Protein AF-0000000079003056 (afdb_homodimer)

pLDDT: mean 95.26, std 5.34, range [50.66, 98.88]

Structure (mmCIF, N/CA/C/O backbone):
data_AF-0000000079003056-model_v1
#
loop_
_entity.id
_entity.type
_entity.pdbx_description
1 polymer 'Alpha amylase, catalytic region'
#
loop_
_atom_site.group_PDB
_atom_site.id
_atom_site.type_symbol
_atom_site.label_atom_id
_atom_site.label_alt_id
_atom_site.label_comp_id
_atom_site.label_asym_id
_atom_site.label_entity_id
_atom_site.label_seq_id
_atom_site.pdbx_PDB_ins_code
_atom_site.Cartn_x
_atom_site.Cartn_y
_atom_site.Cartn_z
_atom_site.occupancy
_atom_site.B_iso_or_equiv
_atom_site.auth_seq_id
_atom_site.auth_comp_id
_atom_site.auth_asym_id
_atom_site.auth_atom_id
_atom_site.pdbx_PDB_model_num
ATOM 1 N N . MET A 1 1 ? -6.664 3.545 30.016 1 93.25 1 MET A N 1
ATOM 2 C CA . MET A 1 1 ? -5.426 2.777 30.094 1 93.25 1 MET A CA 1
ATOM 3 C C . MET A 1 1 ? -4.836 2.568 28.703 1 93.25 1 MET A C 1
ATOM 5 O O . MET A 1 1 ? -5.559 2.582 27.703 1 93.25 1 MET A O 1
ATOM 9 N N . TYR A 1 2 ? -3.48 2.5 28.641 1 97.62 2 TYR A N 1
ATOM 10 C CA . TYR A 1 2 ? -2.85 2.061 27.391 1 97.62 2 TYR A CA 1
ATOM 11 C C . TYR A 1 2 ? -2.16 0.713 27.578 1 97.62 2 TYR A C 1
ATOM 13 O O . TYR A 1 2 ? -1.726 0.379 28.688 1 97.62 2 TYR A O 1
ATOM 21 N N . LYS A 1 3 ? -2.141 -0.091 26.562 1 97.75 3 LYS A N 1
ATOM 22 C CA . LYS A 1 3 ? -1.438 -1.37 26.531 1 97.75 3 LYS A CA 1
ATOM 23 C C . LYS A 1 3 ? -0.667 -1.545 25.234 1 97.75 3 LYS A C 1
ATOM 25 O O . LYS A 1 3 ? -1.22 -1.35 24.141 1 97.75 3 LYS A O 1
ATOM 30 N N . ILE A 1 4 ? 0.584 -1.832 25.328 1 97.69 4 ILE A N 1
ATOM 31 C CA . ILE A 1 4 ? 1.365 -2.195 24.141 1 97.69 4 ILE A CA 1
ATOM 32 C C . ILE A 1 4 ? 1.098 -3.654 23.781 1 97.69 4 ILE A C 1
ATOM 34 O O . ILE A 1 4 ? 1.465 -4.566 24.531 1 97.69 4 ILE A O 1
ATOM 38 N N . ILE A 1 5 ? 0.572 -3.938 22.609 1 96.19 5 ILE A N 1
ATOM 39 C CA . ILE A 1 5 ? 0.078 -5.285 22.359 1 96.19 5 ILE A CA 1
ATOM 40 C C . ILE A 1 5 ? 0.979 -5.977 21.328 1 96.19 5 ILE A C 1
ATOM 42 O O . ILE A 1 5 ? 0.801 -7.16 21.047 1 96.19 5 ILE A O 1
ATOM 46 N N . GLY A 1 6 ? 1.86 -5.312 20.859 1 95.25 6 GLY A N 1
ATOM 47 C CA . GLY A 1 6 ? 2.787 -5.898 19.906 1 95.25 6 GLY A CA 1
ATOM 48 C C . GLY A 1 6 ? 3.529 -4.863 19.078 1 95.25 6 GLY A C 1
ATOM 49 O O . GLY A 1 6 ? 3.627 -3.699 19.469 1 95.25 6 GLY A O 1
ATOM 50 N N . ARG A 1 7 ? 4.156 -5.332 18.047 1 96.19 7 ARG A N 1
ATOM 51 C CA . ARG A 1 7 ? 4.949 -4.5 17.141 1 96.19 7 ARG A CA 1
ATOM 52 C C . ARG A 1 7 ? 4.645 -4.828 15.688 1 96.19 7 ARG A C 1
ATOM 54 O O . ARG A 1 7 ? 4.391 -5.984 15.344 1 96.19 7 ARG A O 1
ATOM 61 N N . GLU A 1 8 ? 4.594 -3.842 14.852 1 97.06 8 GLU A N 1
ATOM 62 C CA . GLU A 1 8 ? 4.395 -4.07 13.422 1 97.06 8 GLU A CA 1
ATOM 63 C C . GLU A 1 8 ? 5.527 -4.91 12.836 1 97.06 8 GLU A C 1
ATOM 65 O O . GLU A 1 8 ? 6.688 -4.75 13.219 1 97.06 8 GLU A O 1
ATOM 70 N N . ILE A 1 9 ? 5.188 -5.852 11.922 1 97.38 9 ILE A N 1
ATOM 71 C CA . ILE A 1 9 ? 6.156 -6.621 11.148 1 97.38 9 ILE A CA 1
ATOM 72 C C . ILE A 1 9 ? 5.914 -6.402 9.656 1 97.38 9 ILE A C 1
ATOM 74 O O . ILE A 1 9 ? 4.809 -6.637 9.156 1 97.38 9 ILE A O 1
ATOM 78 N N . TYR A 1 10 ? 6.867 -5.934 8.961 1 96.19 10 TYR A N 1
ATOM 79 C CA . TYR A 1 10 ? 6.824 -5.754 7.516 1 96.19 10 TYR A CA 1
ATOM 80 C C . TYR A 1 10 ? 7.578 -6.871 6.805 1 96.19 10 TYR A C 1
ATOM 82 O O . TYR A 1 10 ? 8.531 -7.43 7.352 1 96.19 10 TYR A O 1
ATOM 90 N N . GLY A 1 11 ? 7.133 -7.156 5.637 1 95.38 11 GLY A N 1
ATOM 91 C CA . GLY A 1 11 ? 7.766 -8.273 4.953 1 95.38 11 GLY A CA 1
ATOM 92 C C . GLY A 1 11 ? 7.75 -9.555 5.762 1 95.38 11 GLY A C 1
ATOM 93 O O . GLY A 1 11 ? 6.699 -9.977 6.258 1 95.38 11 GLY A O 1
ATOM 94 N N . LYS A 1 12 ? 8.898 -10.148 5.898 1 97.31 12 LYS A N 1
ATOM 95 C CA . LYS A 1 12 ? 8.992 -11.414 6.617 1 97.31 12 LYS A CA 1
ATOM 96 C C . LYS A 1 12 ? 9.859 -11.281 7.863 1 97.31 12 LYS A C 1
ATOM 98 O O . LYS A 1 12 ? 10.477 -12.258 8.305 1 97.31 12 LYS A O 1
ATOM 103 N N . GLY A 1 13 ? 9.992 -9.992 8.336 1 97.12 13 GLY A N 1
ATOM 104 C CA . GLY A 1 13 ? 10.703 -9.93 9.602 1 97.12 13 GLY A CA 1
ATOM 105 C C . GLY A 1 13 ? 11.148 -8.531 9.961 1 97.12 13 GLY A C 1
ATOM 106 O O . GLY A 1 13 ? 11.766 -8.32 11.008 1 97.12 13 GLY A O 1
ATOM 107 N N . ARG A 1 14 ? 10.922 -7.496 9.172 1 97.5 14 ARG A N 1
ATOM 108 C CA . ARG A 1 14 ? 11.289 -6.121 9.492 1 97.5 14 ARG A CA 1
ATOM 109 C C . ARG A 1 14 ? 10.383 -5.547 10.57 1 97.5 14 ARG A C 1
ATOM 111 O O . ARG A 1 14 ? 9.156 -5.711 10.516 1 97.5 14 ARG A O 1
ATOM 118 N N . LYS A 1 15 ? 10.938 -4.879 11.461 1 96.75 15 LYS A N 1
ATOM 119 C CA . LYS A 1 15 ? 10.188 -4.316 12.586 1 96.75 15 LYS A CA 1
ATOM 120 C C . LYS A 1 15 ? 9.742 -2.891 12.289 1 96.75 15 LYS A C 1
ATOM 122 O O . LYS A 1 15 ? 10.414 -2.162 11.555 1 96.75 15 LYS A O 1
ATOM 127 N N . GLY A 1 16 ? 8.586 -2.545 12.742 1 96.75 16 GLY A N 1
ATOM 128 C CA . GLY A 1 16 ? 8.07 -1.191 12.625 1 96.75 16 GLY A CA 1
ATOM 129 C C . GLY A 1 16 ? 7.676 -0.589 13.961 1 96.75 16 GLY A C 1
ATOM 130 O O . GLY A 1 16 ? 8.391 -0.742 14.953 1 96.75 16 GLY A O 1
ATOM 131 N N . ARG A 1 17 ? 6.656 0.147 14.055 1 97.62 17 ARG A N 1
ATOM 132 C CA . ARG A 1 17 ? 6.145 0.816 15.25 1 97.62 17 ARG A CA 1
ATOM 133 C C . ARG A 1 17 ? 5.508 -0.184 16.203 1 97.62 17 ARG A C 1
ATOM 135 O O . ARG A 1 17 ? 5.234 -1.326 15.828 1 97.62 17 ARG A O 1
ATOM 142 N N . TYR A 1 18 ? 5.316 0.279 17.375 1 98.19 18 TYR A N 1
ATOM 143 C CA . TYR A 1 18 ? 4.59 -0.498 18.375 1 98.19 18 TYR A CA 1
ATOM 144 C C . TYR A 1 18 ? 3.094 -0.218 18.297 1 98.19 18 TYR A C 1
ATOM 146 O O . TYR A 1 18 ? 2.68 0.903 17.984 1 98.19 18 TYR A O 1
ATOM 154 N N . ILE A 1 19 ? 2.303 -1.241 18.5 1 98.12 19 ILE A N 1
ATOM 155 C CA . ILE A 1 19 ? 0.849 -1.128 18.5 1 98.12 19 ILE A CA 1
ATOM 156 C C . ILE A 1 19 ? 0.351 -0.892 19.922 1 98.12 19 ILE A C 1
ATOM 158 O O . ILE A 1 19 ? 0.552 -1.73 20.812 1 98.12 19 ILE A O 1
ATOM 162 N N . VAL A 1 20 ? -0.283 0.225 20.125 1 98.56 20 VAL A N 1
ATOM 163 C CA . VAL A 1 20 ? -0.748 0.617 21.453 1 98.56 20 VAL A CA 1
ATOM 164 C C . VAL A 1 20 ? -2.273 0.662 21.469 1 98.56 20 VAL A C 1
ATOM 166 O O . VAL A 1 20 ? -2.893 1.326 20.641 1 98.56 20 VAL A O 1
ATOM 169 N N . LYS A 1 21 ? -2.871 -0.094 22.344 1 98.06 21 LYS A N 1
ATOM 170 C CA . LYS A 1 21 ? -4.312 -0.088 22.578 1 98.06 21 LYS A CA 1
ATOM 171 C C . LYS A 1 21 ? -4.684 0.89 23.688 1 98.06 21 LYS A C 1
ATOM 173 O O . LYS A 1 21 ? -4.16 0.802 24.812 1 98.06 21 LYS A O 1
ATOM 178 N N . PHE A 1 22 ? -5.5 1.83 23.375 1 98.56 22 PHE A N 1
ATOM 179 C CA . PHE A 1 22 ? -6.031 2.758 24.359 1 98.56 22 PHE A CA 1
ATOM 180 C C . PHE A 1 22 ? -7.473 2.406 24.719 1 98.56 22 PHE A C 1
ATOM 182 O O . PHE A 1 22 ? -8.289 2.154 23.828 1 98.56 22 PHE A O 1
ATOM 189 N N . THR A 1 23 ? -7.762 2.367 25.984 1 97.69 23 THR A N 1
ATOM 190 C CA . THR A 1 23 ? -9.117 2.076 26.453 1 97.69 23 THR A CA 1
ATOM 191 C C . THR A 1 23 ? -9.523 3.041 27.562 1 97.69 23 THR A C 1
ATOM 193 O O . THR A 1 23 ? -8.688 3.469 28.359 1 97.69 23 THR A O 1
ATOM 196 N N . ARG A 1 24 ? -10.719 3.359 27.547 1 97.31 24 ARG A N 1
ATOM 197 C CA . ARG A 1 24 ? -11.328 4.195 28.578 1 97.31 24 ARG A CA 1
ATOM 198 C C . ARG A 1 24 ? -12.773 3.775 28.828 1 97.31 24 ARG A C 1
ATOM 200 O O . ARG A 1 24 ? -13.531 3.541 27.891 1 97.31 24 ARG A O 1
ATOM 207 N N . HIS A 1 25 ? -13.117 3.656 30.141 1 97.12 25 HIS A N 1
ATOM 208 C CA . HIS A 1 25 ? -14.523 3.426 30.469 1 97.12 25 HIS A CA 1
ATOM 209 C C . HIS A 1 25 ? -15.414 4.5 29.859 1 97.12 25 HIS A C 1
ATOM 211 O O . HIS A 1 25 ? -15.086 5.688 29.906 1 97.12 25 HIS A O 1
ATOM 217 N N . TRP A 1 26 ? -16.453 4.02 29.266 1 96.75 26 TRP A N 1
ATOM 218 C CA . TRP A 1 26 ? -17.391 4.941 28.625 1 96.75 26 TRP A CA 1
ATOM 219 C C . TRP A 1 26 ? -18.5 5.359 29.578 1 96.75 26 TRP A C 1
ATOM 221 O O . TRP A 1 26 ? -19.5 4.652 29.734 1 96.75 26 TRP A O 1
ATOM 231 N N . PRO A 1 27 ? -18.359 6.574 30.141 1 94.62 27 PRO A N 1
ATOM 232 C CA . PRO A 1 27 ? -19.438 7.008 31.047 1 94.62 27 PRO A CA 1
ATOM 233 C C . PRO A 1 27 ? -20.781 7.156 30.328 1 94.62 27 PRO A C 1
ATOM 235 O O . PRO A 1 27 ? -20.828 7.523 29.156 1 94.62 27 PRO A O 1
ATOM 238 N N . GLN A 1 28 ? -21.891 7.055 31.031 1 91.81 28 GLN A N 1
ATOM 239 C CA . GLN A 1 28 ? -23.234 7.062 30.453 1 91.81 28 GLN A CA 1
ATOM 240 C C . GLN A 1 28 ? -23.547 8.414 29.828 1 91.81 28 GLN A C 1
ATOM 242 O O . GLN A 1 28 ? -24.266 8.492 28.844 1 91.81 28 GLN A O 1
ATOM 247 N N . TYR A 1 29 ? -22.984 9.391 30.406 1 90.56 29 TYR A N 1
ATOM 248 C CA . TYR A 1 29 ? -23.328 10.742 29.953 1 90.56 29 TYR A CA 1
ATOM 249 C C . TYR A 1 29 ? -22.5 11.133 28.734 1 90.56 29 TYR A C 1
ATOM 251 O O . TYR A 1 29 ? -22.812 12.117 28.062 1 90.56 29 TYR A O 1
ATOM 259 N N . ALA A 1 30 ? -21.516 10.406 28.453 1 93.88 30 ALA A N 1
ATOM 260 C CA . ALA A 1 30 ? -20.562 10.805 27.422 1 93.88 30 ALA A CA 1
ATOM 261 C C . ALA A 1 30 ? -21.109 10.508 26.031 1 93.88 30 ALA A C 1
ATOM 263 O O . ALA A 1 30 ? -21.641 9.422 25.781 1 93.88 30 ALA A O 1
ATOM 264 N N . LYS A 1 31 ? -21.016 11.438 25.156 1 94.06 31 LYS A N 1
ATOM 265 C CA . LYS A 1 31 ? -21.328 11.227 23.75 1 94.06 31 LYS A CA 1
ATOM 266 C C . LYS A 1 31 ? -20.062 10.867 22.969 1 94.06 31 LYS A C 1
ATOM 268 O O . LYS A 1 31 ? -20.109 10.008 22.078 1 94.06 31 LYS A O 1
ATOM 273 N N . ASN A 1 32 ? -19.016 11.562 23.219 1 96.12 32 ASN A N 1
ATOM 274 C CA . ASN A 1 32 ? -17.734 11.336 22.562 1 96.12 32 ASN A CA 1
ATOM 275 C C . ASN A 1 32 ? -16.578 11.312 23.562 1 96.12 32 ASN A C 1
ATOM 277 O O . ASN A 1 32 ? -16.625 12.023 24.578 1 96.12 32 ASN A O 1
ATOM 281 N N . ILE A 1 33 ? -15.609 10.5 23.328 1 97.31 33 ILE A N 1
ATOM 282 C CA . ILE A 1 33 ? -14.344 10.508 24.047 1 97.31 33 ILE A CA 1
ATOM 283 C C . ILE A 1 33 ? -13.188 10.664 23.062 1 97.31 33 ILE A C 1
ATOM 285 O O . ILE A 1 33 ? -13.016 9.836 22.172 1 97.31 33 ILE A O 1
ATOM 289 N N . TYR A 1 34 ? -12.43 11.688 23.234 1 97.88 34 TYR A N 1
ATOM 290 C CA . TYR A 1 34 ? -11.305 11.969 22.359 1 97.88 34 TYR A CA 1
ATOM 291 C C . TYR A 1 34 ? -9.977 11.609 23.016 1 97.88 34 TYR A C 1
ATOM 293 O O . TYR A 1 34 ? -9.797 11.836 24.219 1 97.88 34 TYR A O 1
ATOM 301 N N . LEU A 1 35 ? -9.117 10.953 22.281 1 98.25 35 LEU A N 1
ATOM 302 C CA . LEU A 1 35 ? -7.742 10.742 22.703 1 98.25 35 LEU A CA 1
ATOM 303 C C . LEU A 1 35 ? -6.867 11.93 22.344 1 98.25 35 LEU A C 1
ATOM 305 O O . LEU A 1 35 ? -6.703 12.242 21.156 1 98.25 35 LEU A O 1
ATOM 309 N N . ILE A 1 36 ? -6.328 12.609 23.281 1 97.38 36 ILE A N 1
ATOM 310 C CA . ILE A 1 36 ? -5.434 13.734 23.047 1 97.38 36 ILE A CA 1
ATOM 311 C C . ILE A 1 36 ? -4.016 13.367 23.484 1 97.38 36 ILE A C 1
ATOM 313 O O . ILE A 1 36 ? -3.818 12.438 24.266 1 97.38 36 ILE A O 1
ATOM 317 N N . GLY A 1 37 ? -3.023 14.062 22.922 1 96.88 37 GLY A N 1
ATOM 318 C CA . GLY A 1 37 ? -1.644 13.812 23.297 1 96.88 37 GLY A CA 1
ATOM 319 C C . GLY A 1 37 ? -0.64 14.336 22.281 1 96.88 37 GLY A C 1
ATOM 320 O O . GLY A 1 37 ? -1.018 14.969 21.297 1 96.88 37 GLY A O 1
ATOM 321 N N . GLU A 1 38 ? 0.606 14.07 22.562 1 96.31 38 GLU A N 1
ATOM 322 C CA . GLU A 1 38 ? 1.708 14.555 21.75 1 96.31 38 GLU A CA 1
ATOM 323 C C . GLU A 1 38 ? 1.735 13.844 20.391 1 96.31 38 GLU A C 1
ATOM 325 O O . GLU A 1 38 ? 2.367 14.32 19.453 1 96.31 38 GLU A O 1
ATOM 330 N N . PHE A 1 39 ? 1.038 12.664 20.281 1 96.69 39 PHE A N 1
ATOM 331 C CA . PHE A 1 39 ? 1.044 11.867 19.062 1 96.69 39 PHE A CA 1
ATOM 332 C C . PHE A 1 39 ? -0.272 12.023 18.312 1 96.69 39 PHE A C 1
ATOM 334 O O . PHE A 1 39 ? -0.511 11.328 17.312 1 96.69 39 PHE A O 1
ATOM 341 N N . THR A 1 40 ? -1.167 12.812 18.766 1 96.44 40 THR A N 1
ATOM 342 C CA . THR A 1 40 ? -2.389 13.25 18.094 1 96.44 40 THR A CA 1
ATOM 343 C C . THR A 1 40 ? -2.473 14.773 18.062 1 96.44 40 THR A C 1
ATOM 345 O O . THR A 1 40 ? -1.866 15.414 17.203 1 96.44 40 THR A O 1
ATOM 348 N N . SER A 1 41 ? -3.031 15.383 18.984 1 95.25 41 SER A N 1
ATOM 349 C CA . SER A 1 41 ? -3.123 16.812 19.281 1 95.25 41 SER A CA 1
ATOM 350 C C . SER A 1 41 ? -3.498 17.047 20.734 1 95.25 41 SER A C 1
ATOM 352 O O . SER A 1 41 ? -4.25 16.266 21.328 1 95.25 41 SER A O 1
ATOM 354 N N . LEU A 1 42 ? -2.963 18.078 21.312 1 94.62 42 LEU A N 1
ATOM 355 C CA . LEU A 1 42 ? -3.365 18.453 22.656 1 94.62 42 LEU A CA 1
ATOM 356 C C . LEU A 1 42 ? -4.789 19 22.672 1 94.62 42 LEU A C 1
ATOM 358 O O . LEU A 1 42 ? -5.383 19.156 23.75 1 94.62 42 LEU A O 1
ATOM 362 N N . TYR A 1 43 ? -5.301 19.219 21.469 1 92.62 43 TYR A N 1
ATOM 363 C CA . TYR A 1 43 ? -6.695 19.594 21.266 1 92.62 43 TYR A CA 1
ATOM 364 C C . TYR A 1 43 ? -7.535 18.406 20.828 1 92.62 43 TYR A C 1
ATOM 366 O O . TYR A 1 43 ? -7.059 17.547 20.078 1 92.62 43 TYR A O 1
ATOM 374 N N . PRO A 1 44 ? -8.773 18.359 21.297 1 95.25 44 PRO A N 1
ATOM 375 C CA . PRO A 1 44 ? -9.602 17.188 20.953 1 95.25 44 PRO A CA 1
ATOM 376 C C . PRO A 1 44 ? -10.07 17.203 19.5 1 95.25 44 PRO A C 1
ATOM 378 O O . PRO A 1 44 ? -10.258 18.266 18.922 1 95.25 44 PRO A O 1
ATOM 381 N N . GLY A 1 45 ? -10.234 15.984 18.969 1 96 45 GLY A N 1
ATOM 382 C CA . GLY A 1 45 ? -10.906 15.914 17.672 1 96 45 GLY A CA 1
ATOM 383 C C . GLY A 1 45 ? -10.258 14.945 16.719 1 96 45 GLY A C 1
ATOM 384 O O . GLY A 1 45 ? -10.938 14.133 16.078 1 96 45 GLY A O 1
ATOM 385 N N . PHE A 1 46 ? -8.945 14.883 16.656 1 97.38 46 PHE A N 1
ATOM 386 C CA . PHE A 1 46 ? -8.242 14.172 15.594 1 97.38 46 PHE A CA 1
ATOM 387 C C . PHE A 1 46 ? -8.406 12.664 15.742 1 97.38 46 PHE A C 1
ATOM 389 O O . PHE A 1 46 ? -8.562 11.945 14.75 1 97.38 46 PHE A O 1
ATOM 396 N N . VAL A 1 47 ? -8.32 12.188 16.984 1 97.69 47 VAL A N 1
ATOM 397 C CA . VAL A 1 47 ? -8.547 10.773 17.266 1 97.69 47 VAL A CA 1
ATOM 398 C C . VAL A 1 47 ? -9.648 10.625 18.312 1 97.69 47 VAL A C 1
ATOM 400 O O . VAL A 1 47 ? -9.656 11.32 19.328 1 97.69 47 VAL A O 1
ATOM 403 N N . LYS A 1 48 ? -10.531 9.805 18 1 96.75 48 LYS A N 1
ATOM 404 C CA . LYS A 1 48 ? -11.672 9.516 18.859 1 96.75 48 LYS A CA 1
ATOM 405 C C . LYS A 1 48 ? -11.734 8.031 19.219 1 96.75 48 LYS A C 1
ATOM 407 O O . LYS A 1 48 ? -11.445 7.176 18.391 1 96.75 48 LYS A O 1
ATOM 412 N N . LEU A 1 49 ? -12.102 7.73 20.484 1 97.88 49 LEU A N 1
ATOM 413 C CA . LEU A 1 49 ? -12.383 6.344 20.844 1 97.88 49 LEU A CA 1
ATOM 414 C C . LEU A 1 49 ? -13.727 5.902 20.281 1 97.88 49 LEU A C 1
ATOM 416 O O . LEU A 1 49 ? -14.617 6.727 20.047 1 97.88 49 LEU A O 1
ATOM 420 N N . ARG A 1 50 ? -13.82 4.699 20.016 1 98.12 50 ARG A N 1
ATOM 421 C CA . ARG A 1 50 ? -15.094 4.125 19.578 1 98.12 50 ARG A CA 1
ATOM 422 C C . ARG A 1 50 ? -15.656 3.18 20.641 1 98.12 50 ARG A C 1
ATOM 424 O O . ARG A 1 50 ? -14.906 2.404 21.234 1 98.12 50 ARG A O 1
ATOM 431 N N . LYS A 1 51 ? -16.906 3.244 20.797 1 96.62 51 LYS A N 1
ATOM 432 C CA . LYS A 1 51 ? -17.562 2.555 21.906 1 96.62 51 LYS A CA 1
ATOM 433 C C . LYS A 1 51 ? -17.906 1.116 21.531 1 96.62 51 LYS A C 1
ATOM 435 O O . LYS A 1 51 ? -18.516 0.869 20.484 1 96.62 51 LYS A O 1
ATOM 440 N N . ILE A 1 52 ? -17.531 0.246 22.297 1 94.19 52 ILE A N 1
ATOM 441 C CA . ILE A 1 52 ? -17.953 -1.149 22.25 1 94.19 52 ILE A CA 1
ATOM 442 C C . ILE A 1 52 ? -18.25 -1.647 23.672 1 94.19 52 ILE A C 1
ATOM 444 O O . ILE A 1 52 ? -17.359 -1.633 24.531 1 94.19 52 ILE A O 1
ATOM 448 N N . GLU A 1 53 ? -19.516 -1.954 23.875 1 89.38 53 GLU A N 1
ATOM 449 C CA . GLU A 1 53 ? -20 -2.268 25.203 1 89.38 53 GLU A CA 1
ATOM 450 C C . GLU A 1 53 ? -19.812 -1.083 26.156 1 89.38 53 GLU A C 1
ATOM 452 O O . GLU A 1 53 ? -20.266 0.027 25.859 1 89.38 53 GLU A O 1
ATOM 457 N N . GLU A 1 54 ? -18.969 -1.216 27.125 1 93.38 54 GLU A N 1
ATOM 458 C CA . GLU A 1 54 ? -18.828 -0.129 28.094 1 93.38 54 GLU A CA 1
ATOM 459 C C . GLU A 1 54 ? -17.422 0.477 28.031 1 93.38 54 GLU A C 1
ATOM 461 O O . GLU A 1 54 ? -16.953 1.068 29 1 93.38 54 GLU A O 1
ATOM 466 N N . GLN A 1 55 ? -16.859 0.29 26.922 1 95.75 55 GLN A N 1
ATOM 467 C CA . GLN A 1 55 ? -15.508 0.794 26.781 1 95.75 55 GLN A CA 1
ATOM 468 C C . GLN A 1 55 ? -15.344 1.576 25.484 1 95.75 55 GLN A C 1
ATOM 470 O O . GLN A 1 55 ? -16.016 1.3 24.5 1 95.75 55 GLN A O 1
ATOM 475 N N . GLY A 1 56 ? -14.578 2.631 25.578 1 97.62 56 GLY A N 1
ATOM 476 C CA . GLY A 1 56 ? -14.016 3.236 24.375 1 97.62 56 GLY A CA 1
ATOM 477 C C . GLY A 1 56 ? -12.656 2.668 24 1 97.62 56 GLY A C 1
ATOM 478 O O . GLY A 1 56 ? -11.82 2.424 24.875 1 97.62 56 GLY A O 1
ATOM 479 N N . ILE A 1 57 ? -12.453 2.418 22.734 1 97.69 57 ILE A N 1
ATOM 480 C CA . ILE A 1 57 ? -11.227 1.735 22.328 1 97.69 57 ILE A CA 1
ATOM 481 C C . ILE A 1 57 ? -10.68 2.357 21.047 1 97.69 57 ILE A C 1
ATOM 483 O O . ILE A 1 57 ? -11.445 2.777 20.172 1 97.69 57 ILE A O 1
ATOM 487 N N . VAL A 1 58 ? -9.359 2.449 20.922 1 98.12 58 VAL A N 1
ATOM 488 C CA . VAL A 1 58 ? -8.688 2.795 19.672 1 98.12 58 VAL A CA 1
ATOM 489 C C . VAL A 1 58 ? -7.266 2.229 19.672 1 98.12 58 VAL A C 1
ATOM 491 O O . VAL A 1 58 ? -6.68 2.021 20.75 1 98.12 58 VAL A O 1
ATOM 494 N N . TYR A 1 59 ? -6.746 1.865 18.578 1 98.12 59 TYR A N 1
ATOM 495 C CA . TYR A 1 59 ? -5.375 1.402 18.422 1 98.12 59 TYR A CA 1
ATOM 496 C C . TYR A 1 59 ? -4.547 2.42 17.641 1 98.12 59 TYR A C 1
ATOM 498 O O . TYR A 1 59 ? -5.004 2.967 16.641 1 98.12 59 TYR A O 1
ATOM 506 N N . LEU A 1 60 ? -3.369 2.684 18.125 1 98.25 60 LEU A N 1
ATOM 507 C CA . LEU A 1 60 ? -2.438 3.545 17.406 1 98.25 60 LEU A CA 1
ATOM 508 C C . LEU A 1 60 ? -1.077 2.871 17.25 1 98.25 60 LEU A C 1
ATOM 510 O O . LEU A 1 60 ? -0.7 2.037 18.078 1 98.25 60 LEU A O 1
ATOM 514 N N . LYS A 1 61 ? -0.375 3.133 16.234 1 97.44 61 LYS A N 1
ATOM 515 C CA . LYS A 1 61 ? 1.006 2.725 15.992 1 97.44 61 LYS A CA 1
ATOM 516 C C . LYS A 1 61 ? 1.98 3.844 16.359 1 97.44 61 LYS A C 1
ATOM 518 O O . LYS A 1 61 ? 1.965 4.91 15.734 1 97.44 61 LYS A O 1
ATOM 523 N N . LEU A 1 62 ? 2.834 3.6 17.312 1 97.94 62 LEU A N 1
ATOM 524 C CA . LEU A 1 62 ? 3.678 4.668 17.844 1 97.94 62 LEU A CA 1
ATOM 525 C C . LEU A 1 62 ? 5.137 4.23 17.875 1 97.94 62 LEU A C 1
ATOM 527 O O . LEU A 1 62 ? 5.434 3.049 18.078 1 97.94 62 LEU A O 1
ATOM 531 N N . TRP A 1 63 ? 6.039 5.145 17.703 1 95.81 63 TRP A N 1
ATOM 532 C CA . TRP A 1 63 ? 7.473 4.93 17.875 1 95.81 63 TRP A CA 1
ATOM 533 C C . TRP A 1 63 ? 7.848 4.867 19.359 1 95.81 63 TRP A C 1
ATOM 535 O O . TRP A 1 63 ? 7.105 5.363 20.203 1 95.81 63 TRP A O 1
ATOM 545 N N . PRO A 1 64 ? 9.008 4.277 19.656 1 96 64 PRO A N 1
ATOM 546 C CA . PRO A 1 64 ? 9.469 4.332 21.047 1 96 64 PRO A CA 1
ATOM 547 C C . PRO A 1 64 ? 9.648 5.762 21.562 1 96 64 PRO A C 1
ATOM 549 O O . PRO A 1 64 ? 10.055 6.645 20.797 1 96 64 PRO A O 1
ATOM 552 N N . GLY A 1 65 ? 9.328 5.98 22.75 1 95.69 65 GLY A N 1
ATOM 553 C CA . GLY A 1 65 ? 9.445 7.293 23.359 1 95.69 65 GLY A CA 1
ATOM 554 C C . GLY A 1 65 ? 8.547 7.469 24.578 1 95.69 65 GLY A C 1
ATOM 555 O O . GLY A 1 65 ? 7.891 6.523 25 1 95.69 65 GLY A O 1
ATOM 556 N N . GLU A 1 66 ? 8.656 8.586 25.172 1 96.94 66 GLU A N 1
ATOM 557 C CA . GLU A 1 66 ? 7.781 9.023 26.266 1 96.94 66 GLU A CA 1
ATOM 558 C C . GLU A 1 66 ? 6.805 10.094 25.781 1 96.94 66 GLU A C 1
ATOM 560 O O . GLU A 1 66 ? 7.215 11.117 25.234 1 96.94 66 GLU A O 1
ATOM 565 N N . TYR A 1 67 ? 5.551 9.891 26.016 1 97.5 67 TYR A N 1
ATOM 566 C CA . TYR A 1 67 ? 4.516 10.781 25.516 1 97.5 67 TYR A CA 1
ATOM 567 C C . TYR A 1 67 ? 3.559 11.195 26.625 1 97.5 67 TYR A C 1
ATOM 569 O O . TYR A 1 67 ? 3.332 10.438 27.578 1 97.5 67 TYR A O 1
ATOM 577 N N . GLY A 1 68 ? 3.057 12.359 26.562 1 98 68 GLY A N 1
ATOM 578 C CA . GLY A 1 68 ? 1.85 12.703 27.297 1 98 68 GLY A CA 1
ATOM 579 C C . GLY A 1 68 ? 0.577 12.383 26.531 1 98 68 GLY A C 1
ATOM 580 O O . GLY A 1 68 ? 0.502 12.602 25.328 1 98 68 GLY A O 1
ATOM 581 N N . TYR A 1 69 ? -0.427 11.789 27.234 1 98.19 69 TYR A N 1
ATOM 582 C CA . TYR A 1 69 ? -1.719 11.516 26.625 1 98.19 69 TYR A CA 1
ATOM 583 C C . TYR A 1 69 ? -2.857 11.727 27.609 1 98.19 69 TYR A C 1
ATOM 585 O O . TYR A 1 69 ? -2.619 11.914 28.812 1 98.19 69 TYR A O 1
ATOM 593 N N . GLY A 1 70 ? -4.035 11.844 27.172 1 98.12 70 GLY A N 1
ATOM 594 C CA . GLY A 1 70 ? -5.234 11.953 28 1 98.12 70 GLY A CA 1
ATOM 595 C C . GLY A 1 70 ? -6.512 11.711 27.203 1 98.12 70 GLY A C 1
ATOM 596 O O . GLY A 1 70 ? -6.465 11.383 26.016 1 98.12 70 GLY A O 1
ATOM 597 N N . PHE A 1 71 ? -7.637 11.727 27.938 1 98.12 71 PHE A N 1
ATOM 598 C CA . PHE A 1 71 ? -8.961 11.539 27.344 1 98.12 71 PHE A CA 1
ATOM 599 C C . PHE A 1 71 ? -9.852 12.742 27.625 1 98.12 71 PHE A C 1
ATOM 601 O O . PHE A 1 71 ? -10.055 13.109 28.781 1 98.12 71 PHE A O 1
ATOM 608 N N . GLN A 1 72 ? -10.305 13.328 26.594 1 97.06 72 GLN A N 1
ATOM 609 C CA . GLN A 1 72 ? -11.281 14.398 26.766 1 97.06 72 GLN A CA 1
ATOM 610 C C . GLN A 1 72 ? -12.688 13.906 26.453 1 97.06 72 GLN A C 1
ATOM 612 O O . GLN A 1 72 ? -12.938 13.344 25.391 1 97.06 72 GLN A O 1
ATOM 617 N N . ILE A 1 73 ? -13.602 14.133 27.359 1 96.38 73 ILE A N 1
ATOM 618 C CA . ILE A 1 73 ? -15 13.742 27.156 1 96.38 73 ILE A CA 1
ATOM 619 C C . ILE A 1 73 ? -15.82 14.961 26.75 1 96.38 73 ILE A C 1
ATOM 621 O O . ILE A 1 73 ? -15.93 15.93 27.516 1 96.38 73 ILE A O 1
ATOM 625 N N . ASP A 1 74 ? -16.359 14.898 25.594 1 95.31 74 ASP A N 1
ATOM 626 C CA . ASP A 1 74 ? -17.203 15.977 25.078 1 95.31 74 ASP A CA 1
ATOM 627 C C . ASP A 1 74 ? -16.516 17.328 25.219 1 95.31 74 ASP A C 1
ATOM 629 O O . ASP A 1 74 ? -15.391 17.516 24.766 1 95.31 74 ASP A O 1
ATOM 633 N N . ASN A 1 75 ? -17.141 18.297 25.922 1 91.69 75 ASN A N 1
ATOM 634 C CA . ASN A 1 75 ? -16.625 19.656 26.062 1 91.69 75 ASN A CA 1
ATOM 635 C C . ASN A 1 75 ? -15.859 19.828 27.375 1 91.69 75 ASN A C 1
ATOM 637 O O . ASN A 1 75 ? -15.648 20.969 27.812 1 91.69 75 ASN A O 1
ATOM 641 N N . ASP A 1 76 ? -15.43 18.734 27.984 1 92.69 76 ASP A N 1
ATOM 642 C CA . ASP A 1 76 ? -14.719 18.844 29.266 1 92.69 76 ASP A CA 1
ATOM 643 C C . ASP A 1 76 ? -13.219 18.984 29.047 1 92.69 76 ASP A C 1
ATOM 645 O O . ASP A 1 76 ? -12.477 18.016 29.141 1 92.69 76 ASP A O 1
ATOM 649 N N . PHE A 1 77 ? -12.758 20.141 28.969 1 90 77 PHE A N 1
ATOM 650 C CA . PHE A 1 77 ? -11.375 20.438 28.609 1 90 77 PHE A CA 1
ATOM 651 C C . PHE A 1 77 ? -10.477 20.359 29.844 1 90 77 PHE A C 1
ATOM 653 O O . PHE A 1 77 ? -9.25 20.344 29.719 1 90 77 PHE A O 1
ATOM 660 N N . GLU A 1 78 ? -10.992 20.188 30.969 1 87.62 78 GLU A N 1
ATOM 661 C CA . GLU A 1 78 ? -10.219 20.312 32.219 1 87.62 78 GLU A CA 1
ATOM 662 C C . GLU A 1 78 ? -9.859 18.938 32.781 1 87.62 78 GLU A C 1
ATOM 664 O O . GLU A 1 78 ? -8.828 18.781 33.438 1 87.62 78 GLU A O 1
ATOM 669 N N . ASN A 1 79 ? -10.695 18.016 32.594 1 89.38 79 ASN A N 1
ATOM 670 C CA . ASN A 1 79 ? -10.469 16.672 33.156 1 89.38 79 ASN A CA 1
ATOM 671 C C . ASN A 1 79 ? -10.039 15.695 32.062 1 89.38 79 ASN A C 1
ATOM 673 O O . ASN A 1 79 ? -10.844 14.898 31.578 1 89.38 79 ASN A O 1
ATOM 677 N N . VAL A 1 80 ? -8.727 15.656 31.797 1 95.12 80 VAL A N 1
ATOM 678 C CA . VAL A 1 80 ? -8.312 14.914 30.609 1 95.12 80 VAL A CA 1
ATOM 679 C C . VAL A 1 80 ? -7.387 13.766 31.016 1 95.12 80 VAL A C 1
ATOM 681 O O . VAL A 1 80 ? -6.996 12.961 30.172 1 95.12 80 VAL A O 1
ATOM 684 N N . LEU A 1 81 ? -6.992 13.641 32.281 1 97.25 81 LEU A N 1
ATOM 685 C CA . LEU A 1 81 ? -6.055 12.617 32.719 1 97.25 81 LEU A CA 1
ATOM 686 C C . LEU A 1 81 ? -6.699 11.234 32.656 1 97.25 81 LEU A C 1
ATOM 688 O O . LEU A 1 81 ? -7.906 11.102 32.875 1 97.25 81 LEU A O 1
ATOM 692 N N . ASP A 1 82 ? -5.938 10.242 32.375 1 97.5 82 ASP A N 1
ATOM 693 C CA . ASP A 1 82 ? -6.367 8.844 32.438 1 97.5 82 ASP A CA 1
ATOM 694 C C . ASP A 1 82 ? -6.52 8.406 33.906 1 97.5 82 ASP A C 1
ATOM 696 O O . ASP A 1 82 ? -5.539 8.336 34.656 1 97.5 82 ASP A O 1
ATOM 700 N N . PRO A 1 83 ? -7.715 8.07 34.25 1 95.81 83 PRO A N 1
ATOM 701 C CA . PRO A 1 83 ? -7.914 7.691 35.656 1 95.81 83 PRO A CA 1
ATOM 702 C C . PRO A 1 83 ? -7.188 6.402 36 1 95.81 83 PRO A C 1
ATOM 704 O O . PRO A 1 83 ? -6.957 6.137 37.188 1 95.81 83 PRO A O 1
ATOM 707 N N . ASP A 1 84 ? -6.867 5.613 35.031 1 95.62 84 ASP A N 1
ATOM 708 C CA . ASP A 1 84 ? -6.254 4.316 35.281 1 95.62 84 ASP A CA 1
ATOM 709 C C . ASP A 1 84 ? -4.73 4.41 35.25 1 95.62 84 ASP A C 1
ATOM 711 O O . ASP A 1 84 ? -4.039 3.391 35.25 1 95.62 84 ASP A O 1
ATOM 715 N N . ASN A 1 85 ? -4.164 5.566 35.062 1 96.94 85 ASN A N 1
ATOM 716 C CA . ASN A 1 85 ? -2.727 5.797 35 1 96.94 85 ASN A CA 1
ATOM 717 C C . ASN A 1 85 ? -2.295 6.949 35.906 1 96.94 85 ASN A C 1
ATOM 719 O O . ASN A 1 85 ? -2.57 8.117 35.594 1 96.94 85 ASN A O 1
ATOM 723 N N . GLU A 1 86 ? -1.486 6.793 36.875 1 95.62 86 GLU A N 1
ATOM 724 C CA . GLU A 1 86 ? -1.126 7.797 37.875 1 95.62 86 GLU A CA 1
ATOM 725 C C . GLU A 1 86 ? 0.091 8.602 37.406 1 95.62 86 GLU A C 1
ATOM 727 O O . GLU A 1 86 ? 0.358 9.68 37.969 1 95.62 86 GLU A O 1
ATOM 732 N N . GLU A 1 87 ? 0.82 8.078 36.469 1 97.38 87 GLU A N 1
ATOM 733 C CA . GLU A 1 87 ? 2.01 8.789 36.031 1 97.38 87 GLU A CA 1
ATOM 734 C C . GLU A 1 87 ? 1.635 9.969 35.125 1 97.38 87 GLU A C 1
ATOM 736 O O . GLU A 1 87 ? 0.692 9.891 34.344 1 97.38 87 GLU A O 1
ATOM 741 N N . LYS A 1 88 ? 2.377 11.047 35.25 1 97.56 88 LYS A N 1
ATOM 742 C CA . LYS A 1 88 ? 2.064 12.266 34.531 1 97.56 88 LYS A CA 1
ATOM 743 C C . LYS A 1 88 ? 3.291 12.781 33.781 1 97.56 88 LYS A C 1
ATOM 745 O O . LYS A 1 88 ? 4.426 12.5 34.156 1 97.56 88 LYS A O 1
ATOM 750 N N . LYS A 1 89 ? 3.084 13.484 32.719 1 97.44 89 LYS A N 1
ATOM 751 C CA . LYS A 1 89 ? 4.074 14.227 31.953 1 97.44 89 LYS A CA 1
ATOM 752 C C . LYS A 1 89 ? 3.537 15.594 31.531 1 97.44 89 LYS A C 1
ATOM 754 O O . LYS A 1 89 ? 2.479 15.688 30.906 1 97.44 89 LYS A O 1
ATOM 759 N N . CYS A 1 90 ? 4.219 16.578 31.953 1 97 90 CYS A N 1
ATOM 760 C CA . CYS A 1 90 ? 3.836 17.922 31.547 1 97 90 CYS A CA 1
ATOM 761 C C . CYS A 1 90 ? 4.637 18.375 30.328 1 97 90 CYS A C 1
ATOM 763 O O . CYS A 1 90 ? 5.844 18.156 30.25 1 97 90 CYS A O 1
ATOM 765 N N . VAL A 1 91 ? 3.996 18.984 29.391 1 93.88 91 VAL A N 1
ATOM 766 C CA . VAL A 1 91 ? 4.656 19.375 28.156 1 93.88 91 VAL A CA 1
ATOM 767 C C . VAL A 1 91 ? 4.336 20.828 27.844 1 93.88 91 VAL A C 1
ATOM 769 O O . VAL A 1 91 ? 3.227 21.297 28.109 1 93.88 91 VAL A O 1
ATOM 772 N N . HIS A 1 92 ? 5.305 21.5 27.25 1 94.31 92 HIS A N 1
ATOM 773 C CA . HIS A 1 92 ? 5.062 22.859 26.766 1 94.31 92 HIS A CA 1
ATOM 774 C C . HIS A 1 92 ? 4.215 22.844 25.5 1 94.31 92 HIS A C 1
ATOM 776 O O . HIS A 1 92 ? 4.395 21.984 24.625 1 94.31 92 HIS A O 1
ATOM 782 N N . THR A 1 93 ? 3.295 23.734 25.375 1 92.56 93 THR A N 1
ATOM 783 C CA . THR A 1 93 ? 2.412 23.781 24.203 1 92.56 93 THR A CA 1
ATOM 784 C C . THR A 1 93 ? 3.096 24.484 23.031 1 92.56 93 THR A C 1
ATOM 786 O O . THR A 1 93 ? 3.992 25.297 23.234 1 92.56 93 THR A O 1
ATOM 789 N N . SER A 1 94 ? 2.689 24.203 21.859 1 89.81 94 SER A N 1
ATOM 790 C CA . SER A 1 94 ? 3.346 24.734 20.672 1 89.81 94 SER A CA 1
ATOM 791 C C . SER A 1 94 ? 2.941 26.188 20.422 1 89.81 94 SER A C 1
ATOM 793 O O . SER A 1 94 ? 3.775 27.016 20.047 1 89.81 94 SER A O 1
ATOM 795 N N . PHE A 1 95 ? 1.688 26.547 20.641 1 88.44 95 PHE A N 1
ATOM 796 C CA . PHE A 1 95 ? 1.228 27.922 20.422 1 88.44 95 PHE A CA 1
ATOM 797 C C . PHE A 1 95 ? 1.867 28.875 21.422 1 88.44 95 PHE A C 1
ATOM 799 O O . PHE A 1 95 ? 2.279 29.984 21.047 1 88.44 95 PHE A O 1
ATOM 806 N N . PHE A 1 96 ? 1.902 28.375 22.688 1 92.25 96 PHE A N 1
ATOM 807 C CA . PHE A 1 96 ? 2.443 29.172 23.797 1 92.25 96 PHE A CA 1
ATOM 808 C C . PHE A 1 96 ? 3.43 28.344 24.609 1 92.25 96 PHE A C 1
ATOM 810 O O . PHE A 1 96 ? 3.098 27.891 25.703 1 92.25 96 PHE A O 1
ATOM 817 N N . PRO A 1 97 ? 4.629 28.391 24.172 1 92.25 97 PRO A N 1
ATOM 818 C CA . PRO A 1 97 ? 5.621 27.5 24.797 1 92.25 97 PRO A CA 1
ATOM 819 C C . PRO A 1 97 ? 5.902 27.875 26.25 1 92.25 97 PRO A C 1
ATOM 821 O O . PRO A 1 97 ? 6.539 27.109 26.984 1 92.25 97 PRO A O 1
ATOM 824 N N . GLU A 1 98 ? 5.438 29.016 26.688 1 91.38 98 GLU A N 1
ATOM 825 C CA . GLU A 1 98 ? 5.605 29.406 28.078 1 91.38 98 GLU A CA 1
ATOM 826 C C . GLU A 1 98 ? 4.629 28.641 28.984 1 91.38 98 GLU A C 1
ATOM 828 O O . GLU A 1 98 ? 4.812 28.594 30.203 1 91.38 98 GLU A O 1
ATOM 833 N N . TYR A 1 99 ? 3.602 28.078 28.375 1 91.88 99 TYR A N 1
ATOM 834 C CA . TYR A 1 99 ? 2.609 27.328 29.141 1 91.88 99 TYR A CA 1
ATOM 835 C C . TYR A 1 99 ? 2.861 25.828 29.031 1 91.88 99 TYR A C 1
ATOM 837 O O . TYR A 1 99 ? 3.367 25.344 28.016 1 91.88 99 TYR A O 1
ATOM 845 N N . LYS A 1 100 ? 2.461 25.172 30.125 1 94.12 100 LYS A N 1
ATOM 846 C CA . LYS A 1 100 ? 2.572 23.703 30.156 1 94.12 100 LYS A CA 1
ATOM 847 C C . LYS A 1 100 ? 1.204 23.062 30.328 1 94.12 100 LYS A C 1
ATOM 849 O O . LYS A 1 100 ? 0.338 23.594 31.031 1 94.12 100 LYS A O 1
ATOM 854 N N . LYS A 1 101 ? 1.038 22.031 29.703 1 94.38 101 LYS A N 1
ATOM 855 C CA . LYS A 1 101 ? -0.106 21.156 29.922 1 94.38 101 LYS A CA 1
ATOM 856 C C . LYS A 1 101 ? 0.338 19.797 30.469 1 94.38 101 LYS A C 1
ATOM 858 O O . LYS A 1 101 ? 1.226 19.156 29.891 1 94.38 101 LYS A O 1
ATOM 863 N N . CYS A 1 102 ? -0.22 19.406 31.562 1 96.5 102 CYS A N 1
ATOM 864 C CA . CYS A 1 102 ? 0.129 18.125 32.156 1 96.5 102 CYS A CA 1
ATOM 865 C C . CYS A 1 102 ? -0.853 17.031 31.734 1 96.5 102 CYS A C 1
ATOM 867 O O . CYS A 1 102 ? -2.068 17.219 31.812 1 96.5 102 CYS A O 1
ATOM 869 N N . LEU A 1 103 ? -0.353 15.906 31.297 1 97.81 103 LEU A N 1
ATOM 870 C CA . LEU A 1 103 ? -1.106 14.758 30.812 1 97.81 103 LEU A CA 1
ATOM 871 C C . LEU A 1 103 ? -0.629 13.477 31.484 1 97.81 103 LEU A C 1
ATOM 873 O O . LEU A 1 103 ? 0.345 13.492 32.25 1 97.81 103 LEU A O 1
ATOM 877 N N . SER A 1 104 ? -1.384 12.383 31.297 1 98.56 104 SER A N 1
ATOM 878 C CA . SER A 1 104 ? -0.892 11.07 31.719 1 98.56 104 SER A CA 1
ATOM 879 C C . SER A 1 104 ? 0.29 10.625 30.859 1 98.56 104 SER A C 1
ATOM 881 O O . SER A 1 104 ? 0.4 11.016 29.703 1 98.56 104 SER A O 1
ATOM 883 N N . LYS A 1 105 ? 1.186 9.82 31.484 1 98.38 105 LYS A N 1
ATOM 884 C CA . LYS A 1 105 ? 2.447 9.477 30.844 1 98.38 105 LYS A CA 1
ATOM 885 C C . LYS A 1 105 ? 2.361 8.109 30.172 1 98.38 105 LYS A C 1
ATOM 887 O O . LYS A 1 105 ? 1.889 7.141 30.766 1 98.38 105 LYS A O 1
ATOM 892 N N . LEU A 1 106 ? 2.695 8.008 28.875 1 98.25 106 LEU A N 1
ATOM 893 C CA . LEU A 1 106 ? 2.867 6.777 28.109 1 98.25 106 LEU A CA 1
ATOM 894 C C . LEU A 1 106 ? 4.34 6.539 27.781 1 98.25 106 LEU A C 1
ATOM 896 O O . LEU A 1 106 ? 5.027 7.434 27.297 1 98.25 106 LEU A O 1
ATOM 900 N N . VAL A 1 107 ? 4.848 5.383 28.094 1 98.19 107 VAL A N 1
ATOM 901 C CA . VAL A 1 107 ? 6.242 5.051 27.828 1 98.19 107 VAL A CA 1
ATOM 902 C C . VAL A 1 107 ? 6.312 3.82 26.922 1 98.19 107 VAL A C 1
ATOM 904 O O . VAL A 1 107 ? 5.754 2.77 27.25 1 98.19 107 VAL A O 1
ATOM 907 N N . ILE A 1 108 ? 6.84 3.898 25.844 1 97.94 108 ILE A N 1
ATOM 908 C CA . ILE A 1 108 ? 7.211 2.787 24.984 1 97.94 108 ILE A CA 1
ATOM 909 C C . ILE A 1 108 ? 8.727 2.609 24.984 1 97.94 108 ILE A C 1
ATOM 911 O O . ILE A 1 108 ? 9.461 3.42 24.422 1 97.94 108 ILE A O 1
ATOM 915 N N . LYS A 1 109 ? 9.195 1.607 25.516 1 96.44 109 LYS A N 1
ATOM 916 C CA . LYS A 1 109 ? 10.633 1.387 25.688 1 96.44 109 LYS A CA 1
ATOM 917 C C . LYS A 1 109 ? 11.289 0.94 24.391 1 96.44 109 LYS A C 1
ATOM 919 O O . LYS A 1 109 ? 10.711 0.153 23.641 1 96.44 109 LYS A O 1
ATOM 924 N N . GLU A 1 110 ? 12.453 1.46 24.156 1 94.81 110 GLU A N 1
ATOM 925 C CA . GLU A 1 110 ? 13.273 0.941 23.062 1 94.81 110 GLU A CA 1
ATOM 926 C C . GLU A 1 110 ? 13.688 -0.505 23.328 1 94.81 110 GLU A C 1
ATOM 928 O O . GLU A 1 110 ? 13.852 -0.914 24.469 1 94.81 110 GLU A O 1
ATOM 933 N N . PRO A 1 111 ? 13.82 -1.231 22.234 1 94.94 111 PRO A N 1
ATOM 934 C CA . PRO A 1 111 ? 14.312 -2.594 22.453 1 94.94 111 PRO A CA 1
ATOM 935 C C . PRO A 1 111 ? 15.727 -2.629 23.016 1 94.94 111 PRO A C 1
ATOM 937 O O . PRO A 1 111 ? 16.547 -1.762 22.703 1 94.94 111 PRO A O 1
ATOM 940 N N . ASP A 1 112 ? 16.031 -3.678 23.781 1 93.81 112 ASP A N 1
ATOM 941 C CA . ASP A 1 112 ? 17.359 -3.848 24.359 1 93.81 112 ASP A CA 1
ATOM 942 C C . ASP A 1 112 ? 18.375 -4.203 23.281 1 93.81 112 ASP A C 1
ATOM 944 O O . ASP A 1 112 ? 19.516 -3.711 23.312 1 93.81 112 ASP A O 1
ATOM 948 N N . ASN A 1 113 ? 18 -5.035 22.344 1 93.81 113 ASN A N 1
ATOM 949 C CA . ASN A 1 113 ? 18.875 -5.414 21.234 1 93.81 113 ASN A CA 1
ATOM 950 C C . ASN A 1 113 ? 18.984 -4.301 20.203 1 93.81 113 ASN A C 1
ATOM 952 O O . ASN A 1 113 ? 18 -3.959 19.547 1 93.81 113 ASN A O 1
ATOM 956 N N . PRO A 1 114 ? 20.156 -3.721 19.953 1 94.81 114 PRO A N 1
ATOM 957 C CA . PRO A 1 114 ? 20.328 -2.639 18.984 1 94.81 114 PRO A CA 1
ATOM 958 C C . PRO A 1 114 ? 19.859 -3.031 17.578 1 94.81 114 PRO A C 1
ATOM 960 O O . PRO A 1 114 ? 19.406 -2.18 16.828 1 94.81 114 PRO A O 1
ATOM 963 N N . LEU A 1 115 ? 19.969 -4.297 17.266 1 95.62 115 LEU A N 1
ATOM 964 C CA . LEU A 1 115 ? 19.578 -4.754 15.93 1 95.62 115 LEU A CA 1
ATOM 965 C C . LEU A 1 115 ? 18.078 -4.605 15.719 1 95.62 115 LEU A C 1
ATOM 967 O O . LEU A 1 115 ? 17.609 -4.496 14.586 1 95.62 115 LEU A O 1
ATOM 971 N N . ASP A 1 116 ? 17.344 -4.598 16.828 1 95.44 116 ASP A N 1
ATOM 972 C CA . ASP A 1 116 ? 15.883 -4.473 16.766 1 95.44 116 ASP A CA 1
ATOM 973 C C . ASP A 1 116 ? 15.469 -3.008 16.625 1 95.44 116 ASP A C 1
ATOM 975 O O . ASP A 1 116 ? 14.281 -2.707 16.469 1 95.44 116 ASP A O 1
ATOM 979 N N . LYS A 1 117 ? 16.469 -2.1 16.656 1 96.56 117 LYS A N 1
ATOM 980 C CA . LYS A 1 117 ? 16.188 -0.672 16.516 1 96.56 117 LYS A CA 1
ATOM 981 C C . LYS A 1 117 ? 16.266 -0.235 15.062 1 96.56 117 LYS A C 1
ATOM 983 O O . LYS A 1 117 ? 15.867 0.878 14.719 1 96.56 117 LYS A O 1
ATOM 988 N N . ILE A 1 118 ? 16.797 -1.134 14.195 1 97.62 118 ILE A N 1
ATOM 989 C CA . ILE A 1 118 ? 16.922 -0.815 12.773 1 97.62 118 ILE A CA 1
ATOM 990 C C . ILE A 1 118 ? 15.547 -0.864 12.109 1 97.62 118 ILE A C 1
ATOM 992 O O . ILE A 1 118 ? 14.82 -1.851 12.25 1 97.62 118 ILE A O 1
ATOM 996 N N . ILE A 1 119 ? 15.188 0.207 11.43 1 97.75 119 ILE A N 1
ATOM 997 C CA . ILE A 1 119 ? 13.844 0.272 10.859 1 97.75 119 ILE A CA 1
ATOM 998 C C . ILE A 1 119 ? 13.906 0.859 9.453 1 97.75 119 ILE A C 1
ATOM 1000 O O . ILE A 1 119 ? 14.523 1.904 9.234 1 97.75 119 ILE A O 1
ATOM 1004 N N . HIS A 1 120 ? 13.266 0.21 8.562 1 98.25 120 HIS A N 1
ATOM 1005 C CA . HIS A 1 120 ? 12.898 0.712 7.242 1 98.25 120 HIS A CA 1
ATOM 1006 C C . HIS A 1 120 ? 11.57 0.128 6.781 1 98.25 120 HIS A C 1
ATOM 1008 O O . HIS A 1 120 ? 11.406 -1.093 6.738 1 98.25 120 HIS A O 1
ATOM 1014 N N . ILE A 1 121 ? 10.68 0.961 6.512 1 95.81 121 ILE A N 1
ATOM 1015 C CA . ILE A 1 121 ? 9.375 0.526 6.023 1 95.81 121 ILE A CA 1
ATOM 1016 C C . ILE A 1 121 ? 9 1.32 4.773 1 95.81 121 ILE A C 1
ATOM 1018 O O . ILE A 1 121 ? 9.547 2.396 4.527 1 95.81 121 ILE A O 1
ATOM 1022 N N . GLU A 1 122 ? 8.086 0.817 3.973 1 95 122 GLU A N 1
ATOM 1023 C CA . GLU A 1 122 ? 7.703 1.45 2.715 1 95 122 GLU A CA 1
ATOM 1024 C C . GLU A 1 122 ? 6.625 2.508 2.934 1 95 122 GLU A C 1
ATOM 1026 O O . GLU A 1 122 ? 5.555 2.447 2.322 1 95 122 GLU A O 1
ATOM 1031 N N . GLU A 1 123 ? 6.824 3.439 3.787 1 94.75 123 GLU A N 1
ATOM 1032 C CA . GLU A 1 123 ? 6.02 4.641 3.977 1 94.75 123 GLU A CA 1
ATOM 1033 C C . GLU A 1 123 ? 6.73 5.875 3.428 1 94.75 123 GLU A C 1
ATOM 1035 O O . GLU A 1 123 ? 7.949 5.875 3.266 1 94.75 123 GLU A O 1
ATOM 1040 N N . SER A 1 124 ? 6.02 6.801 3.143 1 95.81 124 SER A N 1
ATOM 1041 C CA . SER A 1 124 ? 6.527 7.934 2.373 1 95.81 124 SER A CA 1
ATOM 1042 C C . SER A 1 124 ? 7.668 8.633 3.105 1 95.81 124 SER A C 1
ATOM 1044 O O . SER A 1 124 ? 8.516 9.273 2.479 1 95.81 124 SER A O 1
ATOM 1046 N N . GLY A 1 125 ? 7.691 8.531 4.375 1 96.69 125 GLY A N 1
ATOM 1047 C CA . GLY A 1 125 ? 8.789 9.125 5.113 1 96.69 125 GLY A CA 1
ATOM 1048 C C . GLY A 1 125 ? 10.117 8.414 4.883 1 96.69 125 GLY A C 1
ATOM 1049 O O . GLY A 1 125 ? 11.18 9.031 4.988 1 96.69 125 GLY A O 1
ATOM 1050 N N . PHE A 1 126 ? 10.086 7.125 4.5 1 97.69 126 PHE A N 1
ATOM 1051 C CA . PHE A 1 126 ? 11.297 6.316 4.418 1 97.69 126 PHE A CA 1
ATOM 1052 C C . PHE A 1 126 ? 11.633 5.988 2.967 1 97.69 126 PHE A C 1
ATOM 1054 O O . PHE A 1 126 ? 12.75 5.566 2.662 1 97.69 126 PHE A O 1
ATOM 1061 N N . ILE A 1 127 ? 10.688 6.164 2.102 1 98.06 127 ILE A N 1
ATOM 1062 C CA . ILE A 1 127 ? 10.938 5.957 0.678 1 98.06 127 ILE A CA 1
ATOM 1063 C C . ILE A 1 127 ? 9.992 6.828 -0.142 1 98.06 127 ILE A C 1
ATOM 1065 O O . ILE A 1 127 ? 8.766 6.73 0 1 98.06 127 ILE A O 1
ATOM 1069 N N . HIS A 1 128 ? 10.453 7.672 -0.958 1 98.12 128 HIS A N 1
ATOM 1070 C CA . HIS A 1 128 ? 9.648 8.555 -1.794 1 98.12 128 HIS A CA 1
ATOM 1071 C C . HIS A 1 128 ? 10.438 9.047 -3.002 1 98.12 128 HIS A C 1
ATOM 1073 O O . HIS A 1 128 ? 11.664 8.914 -3.043 1 98.12 128 HIS A O 1
ATOM 1079 N N . LYS A 1 129 ? 9.797 9.641 -4.012 1 97.19 129 LYS A N 1
ATOM 1080 C CA . LYS A 1 129 ? 10.414 10.188 -5.219 1 97.19 129 LYS A CA 1
ATOM 1081 C C . LYS A 1 129 ? 10.43 11.711 -5.188 1 97.19 129 LYS A C 1
ATOM 1083 O O . LYS A 1 129 ? 9.477 12.336 -4.719 1 97.19 129 LYS A O 1
ATOM 1088 N N . PHE A 1 130 ? 11.469 12.258 -5.617 1 97 130 PHE A N 1
ATOM 1089 C CA . PHE A 1 130 ? 11.594 13.695 -5.805 1 97 130 PHE A CA 1
ATOM 1090 C C . PHE A 1 130 ? 12.68 14.023 -6.824 1 97 130 PHE A C 1
ATOM 1092 O O . PHE A 1 130 ? 13.781 13.477 -6.754 1 97 130 PHE A O 1
ATOM 1099 N N . ASN A 1 131 ? 12.391 14.852 -7.801 1 94.62 131 ASN A N 1
ATOM 1100 C CA . ASN A 1 131 ? 13.391 15.367 -8.734 1 94.62 131 ASN A CA 1
ATOM 1101 C C . ASN A 1 131 ? 14.047 14.242 -9.531 1 94.62 131 ASN A C 1
ATOM 1103 O O . ASN A 1 131 ? 15.266 14.234 -9.711 1 94.62 131 ASN A O 1
ATOM 1107 N N . GLY A 1 132 ? 13.281 13.25 -9.922 1 93.94 132 GLY A N 1
ATOM 1108 C CA . GLY A 1 132 ? 13.789 12.156 -10.727 1 93.94 132 GLY A CA 1
ATOM 1109 C C . GLY A 1 132 ? 14.633 11.172 -9.938 1 93.94 132 GLY A C 1
ATOM 1110 O O . GLY A 1 132 ? 15.328 10.336 -10.516 1 93.94 132 GLY A O 1
ATOM 1111 N N . GLU A 1 133 ? 14.547 11.312 -8.625 1 96.12 133 GLU A N 1
ATOM 1112 C CA . GLU A 1 133 ? 15.32 10.453 -7.73 1 96.12 133 GLU A CA 1
ATOM 1113 C C . GLU A 1 133 ? 14.422 9.75 -6.723 1 96.12 133 GLU A C 1
ATOM 1115 O O . GLU A 1 133 ? 13.266 10.133 -6.535 1 96.12 133 GLU A O 1
ATOM 1120 N N . ILE A 1 134 ? 14.898 8.68 -6.16 1 97.5 134 ILE A N 1
ATOM 1121 C CA . ILE A 1 134 ? 14.25 7.977 -5.059 1 97.5 134 ILE A CA 1
ATOM 1122 C C . ILE A 1 134 ? 15.055 8.164 -3.777 1 97.5 134 ILE A C 1
ATOM 1124 O O . ILE A 1 134 ? 16.266 7.906 -3.752 1 97.5 134 ILE A O 1
ATOM 1128 N N . ILE A 1 135 ? 14.461 8.695 -2.812 1 98 135 ILE A N 1
ATOM 1129 C CA . ILE A 1 135 ? 15.07 8.867 -1.498 1 98 135 ILE A CA 1
ATOM 1130 C C . ILE A 1 135 ? 14.695 7.695 -0.599 1 98 135 ILE A C 1
ATOM 1132 O O . ILE A 1 135 ? 13.523 7.344 -0.477 1 98 135 ILE A O 1
ATOM 1136 N N . ILE A 1 136 ? 15.656 7.031 -0.023 1 98.5 136 ILE A N 1
ATOM 1137 C CA . ILE A 1 136 ? 15.477 5.902 0.882 1 98.5 136 ILE A CA 1
ATOM 1138 C C . ILE A 1 136 ? 16.125 6.211 2.229 1 98.5 136 ILE A C 1
ATOM 1140 O O . ILE A 1 136 ? 17.25 6.711 2.283 1 98.5 136 ILE A O 1
ATOM 1144 N N . ARG A 1 137 ? 15.453 5.926 3.293 1 98.5 137 ARG A N 1
ATOM 1145 C CA . ARG A 1 137 ? 15.969 6.23 4.625 1 98.5 137 ARG A CA 1
ATOM 1146 C C . ARG A 1 137 ? 15.961 4.992 5.516 1 98.5 137 ARG A C 1
ATOM 1148 O O . ARG A 1 137 ? 15.031 4.184 5.445 1 98.5 137 ARG A O 1
ATOM 1155 N N . LEU A 1 138 ? 16.938 4.809 6.324 1 98.44 138 LEU A N 1
ATOM 1156 C CA . LEU A 1 138 ? 17.109 3.742 7.305 1 98.44 138 LEU A CA 1
ATOM 1157 C C . LEU A 1 138 ? 17.391 4.316 8.688 1 98.44 138 LEU A C 1
ATOM 1159 O O . LEU A 1 138 ? 18.312 5.109 8.859 1 98.44 138 LEU A O 1
ATOM 1163 N N . ILE A 1 139 ? 16.625 3.963 9.672 1 97.75 139 ILE A N 1
ATOM 1164 C CA . ILE A 1 139 ? 16.906 4.301 11.062 1 97.75 139 ILE A CA 1
ATOM 1165 C C . ILE A 1 139 ? 17.844 3.244 11.664 1 97.75 139 ILE A C 1
ATOM 1167 O O . ILE A 1 139 ? 17.578 2.045 11.555 1 97.75 139 ILE A O 1
ATOM 1171 N N . ALA A 1 140 ? 18.859 3.605 12.234 1 97.25 140 ALA A N 1
ATOM 1172 C CA . ALA A 1 140 ? 19.781 2.705 12.938 1 97.25 140 ALA A CA 1
ATOM 1173 C C . ALA A 1 140 ? 20.312 3.355 14.211 1 97.25 140 ALA A C 1
ATOM 1175 O O . ALA A 1 140 ? 20.438 4.582 14.281 1 97.25 140 ALA A O 1
ATOM 1176 N N . PRO A 1 141 ? 20.594 2.531 15.188 1 95.44 141 PRO A N 1
ATOM 1177 C CA . PRO A 1 141 ? 21.219 3.092 16.375 1 95.44 141 PRO A CA 1
ATOM 1178 C C . PRO A 1 141 ? 22.672 3.521 16.125 1 95.44 141 PRO A C 1
ATOM 1180 O O . PRO A 1 141 ? 23.266 3.141 15.125 1 95.44 141 PRO A O 1
ATOM 1183 N N . THR A 1 142 ? 23.203 4.285 17 1 91.56 142 THR A N 1
ATOM 1184 C CA . THR A 1 142 ? 24.547 4.855 16.859 1 91.56 142 THR A CA 1
ATOM 1185 C C . THR A 1 142 ? 25.594 3.754 16.812 1 91.56 142 THR A C 1
ATOM 1187 O O . THR A 1 142 ? 26.688 3.957 16.281 1 91.56 142 THR A O 1
ATOM 1190 N N . GLU A 1 143 ? 25.234 2.564 17.328 1 89.56 143 GLU A N 1
ATOM 1191 C CA . GLU A 1 143 ? 26.156 1.435 17.344 1 89.56 143 GLU A CA 1
ATOM 1192 C C . GLU A 1 143 ? 26.422 0.917 15.93 1 89.56 143 GLU A C 1
ATOM 1194 O O . GLU A 1 143 ? 27.406 0.226 15.688 1 89.56 143 GLU A O 1
ATOM 1199 N N . ILE A 1 144 ? 25.516 1.163 15.102 1 91.94 144 ILE A N 1
ATOM 1200 C CA . ILE A 1 144 ? 25.625 0.731 13.719 1 91.94 144 ILE A CA 1
ATOM 1201 C C . ILE A 1 144 ? 26.188 1.875 12.867 1 91.94 144 ILE A C 1
ATOM 1203 O O . ILE A 1 144 ? 25.547 2.928 12.75 1 91.94 144 ILE A O 1
ATOM 1207 N N . ASN A 1 145 ? 27.297 1.659 12.352 1 85.69 145 ASN A N 1
ATOM 1208 C CA . ASN A 1 145 ? 27.906 2.781 11.656 1 85.69 145 ASN A CA 1
ATOM 1209 C C . ASN A 1 145 ? 27.797 2.629 10.141 1 85.69 145 ASN A C 1
ATOM 1211 O O . ASN A 1 145 ? 28.203 1.606 9.586 1 85.69 145 ASN A O 1
ATOM 1215 N N . GLU A 1 146 ? 27.312 3.602 9.523 1 89.06 146 GLU A N 1
ATOM 1216 C CA . GLU A 1 146 ? 27.281 3.943 8.102 1 89.06 146 GLU A CA 1
ATOM 1217 C C . GLU A 1 146 ? 26.844 2.746 7.262 1 89.06 146 GLU A C 1
ATOM 1219 O O . GLU A 1 146 ? 27.578 2.311 6.371 1 89.06 146 GLU A O 1
ATOM 1224 N N . PRO A 1 147 ? 25.641 2.246 7.547 1 97.44 147 PRO A N 1
ATOM 1225 C CA . PRO A 1 147 ? 25.125 1.177 6.688 1 97.44 147 PRO A CA 1
ATOM 1226 C C . PRO A 1 147 ? 25.125 1.562 5.211 1 97.44 147 PRO A C 1
ATOM 1228 O O . PRO A 1 147 ? 24.75 2.689 4.863 1 97.44 147 PRO A O 1
ATOM 1231 N N . LEU A 1 148 ? 25.609 0.667 4.363 1 98.25 148 LEU A N 1
ATOM 1232 C CA . LEU A 1 148 ? 25.578 0.841 2.916 1 98.25 148 LEU A CA 1
ATOM 1233 C C . LEU A 1 148 ? 24.266 0.317 2.334 1 98.25 148 LEU A C 1
ATOM 1235 O O . LEU A 1 148 ? 23.578 -0.481 2.971 1 98.25 148 LEU A O 1
ATOM 1239 N N . ILE A 1 149 ? 23.875 0.767 1.191 1 98.31 149 ILE A N 1
ATOM 1240 C CA . ILE A 1 149 ? 22.734 0.22 0.487 1 98.31 149 ILE A CA 1
ATOM 1241 C C . ILE A 1 149 ? 23.203 -0.627 -0.694 1 98.31 149 ILE A C 1
ATOM 1243 O O . ILE A 1 149 ? 24.047 -0.192 -1.481 1 98.31 149 ILE A O 1
ATOM 1247 N N . ASP A 1 150 ? 22.781 -1.849 -0.725 1 97.38 150 ASP A N 1
ATOM 1248 C CA . ASP A 1 150 ? 23.047 -2.801 -1.798 1 97.38 150 ASP A CA 1
ATOM 1249 C C . ASP A 1 150 ? 21.891 -2.855 -2.789 1 97.38 150 ASP A C 1
ATOM 1251 O O . ASP A 1 150 ? 20.797 -3.33 -2.455 1 97.38 150 ASP A O 1
ATOM 1255 N N . LEU A 1 151 ? 22.125 -2.43 -3.988 1 95.88 151 LEU A N 1
ATOM 1256 C CA . LEU A 1 151 ? 21.094 -2.361 -5.012 1 95.88 151 LEU A CA 1
ATOM 1257 C C . LEU A 1 151 ? 21.188 -3.551 -5.965 1 95.88 151 LEU A C 1
ATOM 1259 O O . LEU A 1 151 ? 20.562 -3.553 -7.027 1 95.88 151 LEU A O 1
ATOM 1263 N N . GLY A 1 152 ? 21.922 -4.551 -5.57 1 89.06 152 GLY A N 1
ATOM 1264 C CA . GLY A 1 152 ? 22.125 -5.719 -6.41 1 89.06 152 GLY A CA 1
ATOM 1265 C C . GLY A 1 152 ? 23.375 -5.609 -7.285 1 89.06 152 GLY A C 1
ATOM 1266 O O . GLY A 1 152 ? 24.266 -6.457 -7.215 1 89.06 152 GLY A O 1
ATOM 1267 N N . ASN A 1 153 ? 23.469 -4.477 -8.062 1 86.69 153 ASN A N 1
ATOM 1268 C CA . ASN A 1 153 ? 24.578 -4.289 -8.984 1 86.69 153 ASN A CA 1
ATOM 1269 C C . ASN A 1 153 ? 25.547 -3.211 -8.492 1 86.69 153 ASN A C 1
ATOM 1271 O O . ASN A 1 153 ? 26.641 -3.051 -9.039 1 86.69 153 ASN A O 1
ATOM 1275 N N . GLU A 1 154 ? 25.109 -2.533 -7.527 1 92.38 154 GLU A N 1
ATOM 1276 C CA . GLU A 1 154 ? 25.969 -1.473 -6.996 1 92.38 154 GLU A CA 1
ATOM 1277 C C . GLU A 1 154 ? 25.719 -1.269 -5.504 1 92.38 154 GLU A C 1
ATOM 1279 O O . GLU A 1 154 ? 24.656 -1.602 -4.992 1 92.38 154 GLU A O 1
ATOM 1284 N N . ILE A 1 155 ? 26.672 -0.815 -4.824 1 96.19 155 ILE A N 1
ATOM 1285 C CA . ILE A 1 155 ? 26.625 -0.476 -3.404 1 96.19 155 ILE A CA 1
ATOM 1286 C C . ILE A 1 155 ? 26.906 1.013 -3.221 1 96.19 155 ILE A C 1
ATOM 1288 O O . ILE A 1 155 ? 27.828 1.558 -3.85 1 96.19 155 ILE A O 1
ATOM 1292 N N . ARG A 1 156 ? 26.141 1.663 -2.414 1 97 156 ARG A N 1
ATOM 1293 C CA . ARG A 1 156 ? 26.297 3.098 -2.199 1 97 156 ARG A CA 1
ATOM 1294 C C . ARG A 1 156 ? 26.344 3.426 -0.71 1 97 156 ARG A C 1
ATOM 1296 O O . ARG A 1 156 ? 25.719 2.738 0.103 1 97 156 ARG A O 1
ATOM 1303 N N . GLU A 1 157 ? 27.078 4.438 -0.414 1 97.25 157 GLU A N 1
ATOM 1304 C CA . GLU A 1 157 ? 27.094 5 0.933 1 97.25 157 GLU A CA 1
ATOM 1305 C C . GLU A 1 157 ? 25.938 5.969 1.133 1 97.25 157 GLU A C 1
ATOM 1307 O O . GLU A 1 157 ? 25.359 6.465 0.162 1 97.25 157 GLU A O 1
ATOM 1312 N N . PRO A 1 158 ? 25.516 6.137 2.385 1 97.31 158 PRO A N 1
ATOM 1313 C CA . PRO A 1 158 ? 24.516 7.188 2.605 1 97.31 158 PRO A CA 1
ATOM 1314 C C . PRO A 1 158 ? 25.031 8.57 2.223 1 97.31 158 PRO A C 1
ATOM 1316 O O . PRO A 1 158 ? 26.203 8.883 2.422 1 97.31 158 PRO A O 1
ATOM 1319 N N . LEU A 1 159 ? 24.172 9.32 1.713 1 95.19 159 LEU A N 1
ATOM 1320 C CA . LEU A 1 159 ? 24.531 10.68 1.319 1 95.19 159 LEU A CA 1
ATOM 1321 C C . LEU A 1 159 ? 24.5 11.625 2.52 1 95.19 159 LEU A C 1
ATOM 1323 O O . LEU A 1 159 ? 25.281 12.578 2.586 1 95.19 159 LEU A O 1
ATOM 1327 N N . THR A 1 160 ? 23.516 11.398 3.373 1 95.38 160 THR A N 1
ATOM 1328 C CA . THR A 1 160 ? 23.375 12.234 4.562 1 95.38 160 THR A CA 1
ATOM 1329 C C . THR A 1 160 ? 23 11.383 5.773 1 95.38 160 THR A C 1
ATOM 1331 O O . THR A 1 160 ? 22.531 10.25 5.625 1 95.38 160 THR A O 1
ATOM 1334 N N . LYS A 1 161 ? 23.312 11.859 6.91 1 95.69 161 LYS A N 1
ATOM 1335 C CA . LYS A 1 161 ? 22.891 11.281 8.18 1 95.69 161 LYS A CA 1
ATOM 1336 C C . LYS A 1 161 ? 22.219 12.328 9.07 1 95.69 161 LYS A C 1
ATOM 1338 O O . LYS A 1 161 ? 22.672 13.469 9.141 1 95.69 161 LYS A O 1
ATOM 1343 N N . HIS A 1 162 ? 21.094 12.016 9.617 1 97.19 162 HIS A N 1
ATOM 1344 C CA . HIS A 1 162 ? 20.344 12.883 10.523 1 97.19 162 HIS A CA 1
ATOM 1345 C C . HIS A 1 162 ? 20.281 12.289 11.93 1 97.19 162 HIS A C 1
ATOM 1347 O O . HIS A 1 162 ? 19.672 11.242 12.141 1 97.19 162 HIS A O 1
ATOM 1353 N N . VAL A 1 163 ? 20.844 12.969 12.852 1 94.94 163 VAL A N 1
ATOM 1354 C CA . VAL A 1 163 ? 20.891 12.492 14.227 1 94.94 163 VAL A CA 1
ATOM 1355 C C . VAL A 1 163 ? 19.562 12.812 14.922 1 94.94 163 VAL A C 1
ATOM 1357 O O . VAL A 1 163 ? 19.125 13.961 14.93 1 94.94 163 VAL A O 1
ATOM 1360 N N . VAL A 1 164 ? 18.906 11.852 15.445 1 93.62 164 VAL A N 1
ATOM 1361 C CA . VAL A 1 164 ? 17.672 11.984 16.203 1 93.62 164 VAL A CA 1
ATOM 1362 C C . VAL A 1 164 ? 17.812 11.273 17.547 1 93.62 164 VAL A C 1
ATOM 1364 O O . VAL A 1 164 ? 17.516 10.078 17.656 1 93.62 164 VAL A O 1
ATOM 1367 N N . GLY A 1 165 ? 18.203 11.922 18.516 1 88.75 165 GLY A N 1
ATOM 1368 C CA . GLY A 1 165 ? 18.5 11.281 19.797 1 88.75 165 GLY A CA 1
ATOM 1369 C C . GLY A 1 165 ? 19.641 10.297 19.719 1 88.75 165 GLY A C 1
ATOM 1370 O O . GLY A 1 165 ? 20.75 10.656 19.312 1 88.75 165 GLY A O 1
ATOM 1371 N N . ASP A 1 166 ? 19.281 9.07 20.031 1 88.19 166 ASP A N 1
ATOM 1372 C CA . ASP A 1 166 ? 20.297 8.023 20.031 1 88.19 166 ASP A CA 1
ATOM 1373 C C . ASP A 1 166 ? 20.266 7.215 18.734 1 88.19 166 ASP A C 1
ATOM 1375 O O . ASP A 1 166 ? 20.891 6.152 18.656 1 88.19 166 ASP A O 1
ATOM 1379 N N . ASN A 1 167 ? 19.516 7.727 17.844 1 93.94 167 ASN A N 1
ATOM 1380 C CA . ASN A 1 167 ? 19.422 7.066 16.547 1 93.94 167 ASN A CA 1
ATOM 1381 C C . ASN A 1 167 ? 19.906 7.98 15.414 1 93.94 167 ASN A C 1
ATOM 1383 O O . ASN A 1 167 ? 20.031 9.188 15.609 1 93.94 167 ASN A O 1
ATOM 1387 N N . ILE A 1 168 ? 20.234 7.379 14.367 1 96.62 168 ILE A N 1
ATOM 1388 C CA . ILE A 1 168 ? 20.625 8.086 13.156 1 96.62 168 ILE A CA 1
ATOM 1389 C C . ILE A 1 168 ? 19.75 7.645 11.992 1 96.62 168 ILE A C 1
ATOM 1391 O O . ILE A 1 168 ? 19.484 6.449 11.82 1 96.62 168 ILE A O 1
ATOM 1395 N N . VAL A 1 169 ? 19.219 8.531 11.289 1 97.75 169 VAL A N 1
ATOM 1396 C CA . VAL A 1 169 ? 18.547 8.227 10.031 1 97.75 169 VAL A CA 1
ATOM 1397 C C . VAL A 1 169 ? 19.5 8.43 8.859 1 97.75 169 VAL A C 1
ATOM 1399 O O . VAL A 1 169 ? 19.906 9.555 8.57 1 97.75 169 VAL A O 1
ATOM 1402 N N . TYR A 1 170 ? 19.875 7.359 8.258 1 98.19 170 TYR A N 1
ATOM 1403 C CA . TYR A 1 170 ? 20.719 7.402 7.066 1 98.19 170 TYR A CA 1
ATOM 1404 C C . TYR A 1 170 ? 19.875 7.578 5.809 1 98.19 170 TYR A C 1
ATOM 1406 O O . TYR A 1 170 ? 18.875 6.887 5.621 1 98.19 170 TYR A O 1
ATOM 1414 N N . GLN A 1 171 ? 20.25 8.516 5.004 1 98.25 171 GLN A N 1
ATOM 1415 C CA . GLN A 1 171 ? 19.5 8.828 3.791 1 98.25 171 GLN A CA 1
ATOM 1416 C C . GLN A 1 171 ? 20.328 8.516 2.545 1 98.25 171 GLN A C 1
ATOM 1418 O O . GLN A 1 171 ? 21.5 8.906 2.453 1 98.25 171 GLN A O 1
ATOM 1423 N N . TYR A 1 172 ? 19.688 7.781 1.652 1 98.06 172 TYR A N 1
ATOM 1424 C CA . TYR A 1 172 ? 20.25 7.43 0.353 1 98.06 172 TYR A CA 1
ATOM 1425 C C . TYR A 1 172 ? 19.438 8.062 -0.777 1 98.06 172 TYR A C 1
ATOM 1427 O O . TYR A 1 172 ? 18.203 8.133 -0.706 1 98.06 172 TYR A O 1
ATOM 1435 N N . ILE A 1 173 ? 20.094 8.594 -1.771 1 96.69 173 ILE A N 1
ATOM 1436 C CA . ILE A 1 173 ? 19.453 9.141 -2.959 1 96.69 173 ILE A CA 1
ATOM 1437 C C . ILE A 1 173 ? 19.938 8.398 -4.199 1 96.69 173 ILE A C 1
ATOM 1439 O O . ILE A 1 173 ? 21.141 8.398 -4.492 1 96.69 173 ILE A O 1
ATOM 1443 N N . ILE A 1 174 ? 19.031 7.789 -4.848 1 95.94 174 ILE A N 1
ATOM 1444 C CA . ILE A 1 174 ? 19.422 7.012 -6.02 1 95.94 174 ILE A CA 1
ATOM 1445 C C . ILE A 1 174 ? 18.578 7.422 -7.223 1 95.94 174 ILE A C 1
ATOM 1447 O O . ILE A 1 174 ? 17.469 7.957 -7.062 1 95.94 174 ILE A O 1
ATOM 1451 N N . PRO A 1 175 ? 19.094 7.191 -8.438 1 93.94 175 PRO A N 1
ATOM 1452 C CA . PRO A 1 175 ? 18.281 7.5 -9.625 1 93.94 175 PRO A CA 1
ATOM 1453 C C . PRO A 1 175 ? 17.031 6.645 -9.719 1 93.94 175 PRO A C 1
ATOM 1455 O O . PRO A 1 175 ? 17.047 5.469 -9.344 1 93.94 175 PRO A O 1
ATOM 1458 N N . SER A 1 176 ? 15.992 7.188 -10.273 1 92.94 176 SER A N 1
ATOM 1459 C CA . SER A 1 176 ? 14.727 6.477 -10.438 1 92.94 176 SER A CA 1
ATOM 1460 C C . SER A 1 176 ? 14.891 5.266 -11.352 1 92.94 176 SER A C 1
ATOM 1462 O O . SER A 1 176 ? 15.695 5.293 -12.289 1 92.94 176 SER A O 1
ATOM 1464 N N . ARG A 1 177 ? 14.164 4.23 -11.109 1 91.19 177 ARG A N 1
ATOM 1465 C CA . ARG A 1 177 ? 14.094 2.996 -11.891 1 91.19 177 ARG A CA 1
ATOM 1466 C C . ARG A 1 177 ? 12.727 2.34 -11.75 1 91.19 177 ARG A C 1
ATOM 1468 O O . ARG A 1 177 ? 11.953 2.688 -10.852 1 91.19 177 ARG A O 1
ATOM 1475 N N . SER A 1 178 ? 12.453 1.49 -12.609 1 90.31 178 SER A N 1
ATOM 1476 C CA . SER A 1 178 ? 11.117 0.904 -12.656 1 90.31 178 SER A CA 1
ATOM 1477 C C . SER A 1 178 ? 10.875 -0.024 -11.469 1 90.31 178 SER A C 1
ATOM 1479 O O . SER A 1 178 ? 9.859 0.09 -10.781 1 90.31 178 SER A O 1
ATOM 1481 N N . ILE A 1 179 ? 11.789 -0.965 -11.258 1 93.25 179 ILE A N 1
ATOM 1482 C CA . ILE A 1 179 ? 11.727 -1.866 -10.109 1 93.25 179 ILE A CA 1
ATOM 1483 C C . ILE A 1 179 ? 12.953 -1.657 -9.227 1 93.25 179 ILE A C 1
ATOM 1485 O O . ILE A 1 179 ? 14.094 -1.707 -9.703 1 93.25 179 ILE A O 1
ATOM 1489 N N . LEU A 1 180 ? 12.688 -1.414 -8.039 1 94.88 180 LEU A N 1
ATOM 1490 C CA . LEU A 1 180 ? 13.758 -1.166 -7.078 1 94.88 180 LEU A CA 1
ATOM 1491 C C . LEU A 1 180 ? 13.984 -2.383 -6.188 1 94.88 180 LEU A C 1
ATOM 1493 O O . LEU A 1 180 ? 13.055 -2.867 -5.543 1 94.88 180 LEU A O 1
ATOM 1497 N N . ARG A 1 181 ? 15.125 -2.971 -6.219 1 95.31 181 ARG A N 1
ATOM 1498 C CA . ARG A 1 181 ? 15.57 -3.986 -5.273 1 95.31 181 ARG A CA 1
ATOM 1499 C C . ARG A 1 181 ? 16.703 -3.459 -4.402 1 95.31 181 ARG A C 1
ATOM 1501 O O . ARG A 1 181 ? 17.641 -2.824 -4.902 1 95.31 181 ARG A O 1
ATOM 1508 N N . TYR A 1 182 ? 16.594 -3.619 -3.129 1 97.06 182 TYR A N 1
ATOM 1509 C CA . TYR A 1 182 ? 17.672 -3.098 -2.285 1 97.06 182 TYR A CA 1
ATOM 1510 C C . TYR A 1 182 ? 17.672 -3.781 -0.923 1 97.06 182 TYR A C 1
ATOM 1512 O O . TYR A 1 182 ? 16.672 -4.398 -0.529 1 97.06 182 TYR A O 1
ATOM 1520 N N . ARG A 1 183 ? 18.703 -3.82 -0.28 1 97.75 183 ARG A N 1
ATOM 1521 C CA . ARG A 1 183 ? 18.906 -4.152 1.126 1 97.75 183 ARG A CA 1
ATOM 1522 C C . ARG A 1 183 ? 20.078 -3.355 1.709 1 97.75 183 ARG A C 1
ATOM 1524 O O . ARG A 1 183 ? 20.734 -2.604 0.994 1 97.75 183 ARG A O 1
ATOM 1531 N N . PHE A 1 184 ? 20.25 -3.383 2.934 1 98.5 184 PHE A N 1
ATOM 1532 C CA . PHE A 1 184 ? 21.312 -2.631 3.578 1 98.5 184 PHE A CA 1
ATOM 1533 C C . PHE A 1 184 ? 22.391 -3.568 4.117 1 98.5 184 PHE A C 1
ATOM 1535 O O . PHE A 1 184 ? 22.094 -4.715 4.473 1 98.5 184 PHE A O 1
ATOM 1542 N N . ILE A 1 185 ? 23.641 -3.117 4.137 1 97.69 185 ILE A N 1
ATOM 1543 C CA . ILE A 1 185 ? 24.797 -3.844 4.652 1 97.69 185 ILE A CA 1
ATOM 1544 C C . ILE A 1 185 ? 25.453 -3.039 5.766 1 97.69 185 ILE A C 1
ATOM 1546 O O . ILE A 1 185 ? 25.625 -1.824 5.645 1 97.69 185 ILE A O 1
ATOM 1550 N N . PHE A 1 186 ? 25.734 -3.656 6.809 1 97.19 186 PHE A N 1
ATOM 1551 C CA . PHE A 1 186 ? 26.453 -2.98 7.887 1 97.19 186 PHE A CA 1
ATOM 1552 C C . PHE A 1 186 ? 27.266 -3.975 8.703 1 97.19 186 PHE A C 1
ATOM 1554 O O . PHE A 1 186 ? 27.109 -5.188 8.562 1 97.19 186 PHE A O 1
ATOM 1561 N N . ASN A 1 187 ? 28.219 -3.486 9.414 1 94.88 187 ASN A N 1
ATOM 1562 C CA . ASN A 1 187 ? 29.016 -4.301 10.32 1 94.88 187 ASN A CA 1
ATOM 1563 C C . ASN A 1 187 ? 28.547 -4.148 11.766 1 94.88 187 ASN A C 1
ATOM 1565 O O . ASN A 1 187 ? 28.203 -3.047 12.203 1 94.88 187 ASN A O 1
ATOM 1569 N N . TYR A 1 188 ? 28.391 -5.203 12.406 1 93.62 188 TYR A N 1
ATOM 1570 C CA . TYR A 1 188 ? 28.031 -5.23 13.82 1 93.62 188 TYR A CA 1
ATOM 1571 C C . TYR A 1 188 ? 28.812 -6.312 14.555 1 93.62 188 TYR A C 1
ATOM 1573 O O . TYR A 1 188 ? 28.75 -7.488 14.188 1 93.62 188 TYR A O 1
ATOM 1581 N N . ASN A 1 189 ? 29.609 -5.949 15.586 1 90.75 189 ASN A N 1
ATOM 1582 C CA . ASN A 1 189 ? 30.453 -6.863 16.344 1 90.75 189 ASN A CA 1
ATOM 1583 C C . ASN A 1 189 ? 31.359 -7.676 15.438 1 90.75 189 ASN A C 1
ATOM 1585 O O . ASN A 1 189 ? 31.406 -8.906 15.539 1 90.75 189 ASN A O 1
ATOM 1589 N N . ASP A 1 190 ? 31.906 -7.074 14.453 1 89.69 190 ASP A N 1
ATOM 1590 C CA . ASP A 1 190 ? 32.906 -7.621 13.539 1 89.69 190 ASP A CA 1
ATOM 1591 C C . ASP A 1 190 ? 32.281 -8.648 12.594 1 89.69 190 ASP A C 1
ATOM 1593 O O . ASP A 1 190 ? 32.969 -9.562 12.133 1 89.69 190 ASP A O 1
ATOM 1597 N N . LYS A 1 191 ? 31.047 -8.57 12.516 1 92.5 191 LYS A N 1
ATOM 1598 C CA . LYS A 1 191 ? 30.344 -9.422 11.562 1 92.5 191 LYS A CA 1
ATOM 1599 C C . LYS A 1 191 ? 29.562 -8.594 10.547 1 92.5 191 LYS A C 1
ATOM 1601 O O . LYS A 1 191 ? 28.922 -7.613 10.914 1 92.5 191 LYS A O 1
ATOM 1606 N N . LYS A 1 192 ? 29.719 -8.969 9.328 1 94.69 192 LYS A N 1
ATOM 1607 C CA . LYS A 1 192 ? 28.922 -8.344 8.273 1 94.69 192 LYS A CA 1
ATOM 1608 C C . LYS A 1 192 ? 27.469 -8.836 8.328 1 94.69 192 LYS A C 1
ATOM 1610 O O . LYS A 1 192 ? 27.219 -10.039 8.281 1 94.69 192 LYS A O 1
ATOM 1615 N N . LEU A 1 193 ? 26.5 -7.996 8.469 1 97 193 LEU A N 1
ATOM 1616 C CA . LEU A 1 193 ? 25.078 -8.312 8.516 1 97 193 LEU A CA 1
ATOM 1617 C C . LEU A 1 193 ? 24.312 -7.555 7.438 1 97 193 LEU A C 1
ATOM 1619 O O . LEU A 1 193 ? 24.828 -6.598 6.859 1 97 193 LEU A O 1
ATOM 1623 N N . PHE A 1 194 ? 23.219 -8.047 7.141 1 97.31 194 PHE A N 1
ATOM 1624 C CA . PHE A 1 194 ? 22.328 -7.445 6.16 1 97.31 194 PHE A CA 1
ATOM 1625 C C . PHE A 1 194 ? 20.984 -7.098 6.793 1 97.31 194 PHE A C 1
ATOM 1627 O O . PHE A 1 194 ? 20.594 -7.695 7.797 1 97.31 194 PHE A O 1
ATOM 1634 N N . TYR A 1 195 ? 20.344 -6.07 6.344 1 98.19 195 TYR A N 1
ATOM 1635 C CA . TYR A 1 195 ? 18.953 -5.738 6.633 1 98.19 195 TYR A CA 1
ATOM 1636 C C . TYR A 1 195 ? 18.125 -5.707 5.355 1 98.19 195 TYR A C 1
ATOM 1638 O O . TYR A 1 195 ? 18.328 -4.84 4.5 1 98.19 195 TYR A O 1
ATOM 1646 N N . GLY A 1 196 ? 17.281 -6.691 5.16 1 97.75 196 GLY A N 1
ATOM 1647 C CA . GLY A 1 196 ? 16.406 -6.836 4.004 1 97.75 196 GLY A CA 1
ATOM 1648 C C . GLY A 1 196 ? 14.992 -7.211 4.375 1 97.75 196 GLY A C 1
ATOM 1649 O O . GLY A 1 196 ? 14.477 -6.777 5.41 1 97.75 196 GLY A O 1
ATOM 1650 N N . ASP A 1 197 ? 14.305 -7.902 3.557 1 97.38 197 ASP A N 1
ATOM 1651 C CA . ASP A 1 197 ? 12.883 -8.18 3.732 1 97.38 197 ASP A CA 1
ATOM 1652 C C . ASP A 1 197 ? 12.625 -8.922 5.039 1 97.38 197 ASP A C 1
ATOM 1654 O O . ASP A 1 197 ? 11.586 -8.734 5.676 1 97.38 197 ASP A O 1
ATOM 1658 N N . GLU A 1 198 ? 13.57 -9.766 5.484 1 97.62 198 GLU A N 1
ATOM 1659 C CA . GLU A 1 198 ? 13.406 -10.562 6.695 1 97.62 198 GLU A CA 1
ATOM 1660 C C . GLU A 1 198 ? 14.008 -9.852 7.91 1 97.62 198 GLU A C 1
ATOM 1662 O O . GLU A 1 198 ? 14.133 -10.445 8.984 1 97.62 198 GLU A O 1
ATOM 1667 N N . GLY A 1 199 ? 14.375 -8.617 7.773 1 97.31 199 GLY A N 1
ATOM 1668 C CA . GLY A 1 199 ? 15.047 -7.914 8.859 1 97.31 199 GLY A CA 1
ATOM 1669 C C . GLY A 1 199 ? 16.531 -8.18 8.906 1 97.31 199 GLY A C 1
ATOM 1670 O O . GLY A 1 199 ? 17.188 -8.305 7.863 1 97.31 199 GLY A O 1
ATOM 1671 N N . VAL A 1 200 ? 17.141 -8.172 10.008 1 97.56 200 VAL A N 1
ATOM 1672 C CA . VAL A 1 200 ? 18.578 -8.336 10.18 1 97.56 200 VAL A CA 1
ATOM 1673 C C . VAL A 1 200 ? 18.953 -9.812 10.102 1 97.56 200 VAL A C 1
ATOM 1675 O O . VAL A 1 200 ? 18.359 -10.648 10.797 1 97.56 200 VAL A O 1
ATOM 1678 N N . SER A 1 201 ? 19.875 -10.109 9.266 1 97.31 201 SER A N 1
ATOM 1679 C CA . SER A 1 201 ? 20.422 -11.461 9.18 1 97.31 201 SER A CA 1
ATOM 1680 C C . SER A 1 201 ? 21.75 -11.477 8.445 1 97.31 201 SER A C 1
ATOM 1682 O O . SER A 1 201 ? 22.234 -10.438 7.996 1 97.31 201 SER A O 1
ATOM 1684 N N . GLU A 1 202 ? 22.344 -12.641 8.305 1 95.69 202 GLU A N 1
ATOM 1685 C CA . GLU A 1 202 ? 23.625 -12.789 7.605 1 95.69 202 GLU A CA 1
ATOM 1686 C C . GLU A 1 202 ? 23.422 -12.836 6.098 1 95.69 202 GLU A C 1
ATOM 1688 O O . GLU A 1 202 ? 24.375 -12.695 5.328 1 95.69 202 GLU A O 1
ATOM 1693 N N . ASN A 1 203 ? 22.172 -12.953 5.664 1 90.94 203 ASN A N 1
ATOM 1694 C CA . ASN A 1 203 ? 21.891 -13.086 4.238 1 90.94 203 ASN A CA 1
ATOM 1695 C C . ASN A 1 203 ? 20.438 -12.727 3.92 1 90.94 203 ASN A C 1
ATOM 1697 O O . ASN A 1 203 ? 19.734 -13.477 3.232 1 90.94 203 ASN A O 1
ATOM 1701 N N . SER A 1 204 ? 19.922 -11.609 4.426 1 95.56 204 SER A N 1
ATOM 1702 C CA . SER A 1 204 ? 18.547 -11.188 4.191 1 95.56 204 SER A CA 1
ATOM 1703 C C . SER A 1 204 ? 18.281 -10.938 2.711 1 95.56 204 SER A C 1
ATOM 1705 O O . SER A 1 204 ? 19.172 -10.508 1.981 1 95.56 204 SER A O 1
ATOM 1707 N N . SER A 1 205 ? 17.078 -11.211 2.311 1 96.25 205 SER A N 1
ATOM 1708 C CA . SER A 1 205 ? 16.672 -11 0.925 1 96.25 205 SER A CA 1
ATOM 1709 C C . SER A 1 205 ? 16.531 -9.516 0.609 1 96.25 205 SER A C 1
ATOM 1711 O O . SER A 1 205 ? 16.438 -8.688 1.519 1 96.25 205 SER A O 1
ATOM 1713 N N . TYR A 1 206 ? 16.562 -9.195 -0.646 1 96 206 TYR A N 1
ATOM 1714 C CA . TYR A 1 206 ? 16.297 -7.828 -1.078 1 96 206 TYR A CA 1
ATOM 1715 C C . TYR A 1 206 ? 14.859 -7.426 -0.79 1 96 206 TYR A C 1
ATOM 1717 O O . TYR A 1 206 ? 13.945 -8.25 -0.882 1 96 206 TYR A O 1
ATOM 1725 N N . ILE A 1 207 ? 14.68 -6.215 -0.4 1 96.94 207 ILE A N 1
ATOM 1726 C CA . ILE A 1 207 ? 13.367 -5.578 -0.465 1 96.94 207 ILE A CA 1
ATOM 1727 C C . ILE A 1 207 ? 13.047 -5.207 -1.911 1 96.94 207 ILE A C 1
ATOM 1729 O O . ILE A 1 207 ? 13.883 -4.637 -2.615 1 96.94 207 ILE A O 1
ATOM 1733 N N . VAL A 1 208 ? 11.891 -5.543 -2.377 1 95.69 208 VAL A N 1
ATOM 1734 C CA . VAL A 1 208 ? 11.5 -5.293 -3.762 1 95.69 208 VAL A CA 1
ATOM 1735 C C . VAL A 1 208 ? 10.289 -4.367 -3.801 1 95.69 208 VAL A C 1
ATOM 1737 O O . VAL A 1 208 ? 9.242 -4.676 -3.225 1 95.69 208 VAL A O 1
ATOM 1740 N N . VAL A 1 209 ? 10.445 -3.254 -4.465 1 95.5 209 VAL A N 1
ATOM 1741 C CA . VAL A 1 209 ? 9.367 -2.275 -4.547 1 95.5 209 VAL A CA 1
ATOM 1742 C C . VAL A 1 209 ? 9.164 -1.853 -6 1 95.5 209 VAL A C 1
ATOM 1744 O O . VAL A 1 209 ? 10.125 -1.552 -6.707 1 95.5 209 VAL A O 1
ATOM 1747 N N . ASN A 1 210 ? 7.938 -1.859 -6.457 1 93.81 210 ASN A N 1
ATOM 1748 C CA . ASN A 1 210 ? 7.578 -1.252 -7.734 1 93.81 210 ASN A CA 1
ATOM 1749 C C . ASN A 1 210 ? 7.516 0.269 -7.633 1 93.81 210 ASN A C 1
ATOM 1751 O O . ASN A 1 210 ? 6.727 0.812 -6.859 1 93.81 210 ASN A O 1
ATOM 1755 N N . SER A 1 211 ? 8.305 0.967 -8.398 1 93.06 211 SER A N 1
ATOM 1756 C CA . SER A 1 211 ? 8.438 2.414 -8.289 1 93.06 211 SER A CA 1
ATOM 1757 C C . SER A 1 211 ? 7.109 3.119 -8.531 1 93.06 211 SER A C 1
ATOM 1759 O O . SER A 1 211 ? 6.895 4.234 -8.055 1 93.06 211 SER A O 1
ATOM 1761 N N . LYS A 1 212 ? 6.215 2.477 -9.25 1 90.06 212 LYS A N 1
ATOM 1762 C CA . LYS A 1 212 ? 4.902 3.055 -9.523 1 90.06 212 LYS A CA 1
ATOM 1763 C C . LYS A 1 212 ? 4.137 3.311 -8.227 1 90.06 212 LYS A C 1
ATOM 1765 O O . LYS A 1 212 ? 3.266 4.18 -8.18 1 90.06 212 LYS A O 1
ATOM 1770 N N . TYR A 1 213 ? 4.504 2.586 -7.191 1 90.94 213 TYR A N 1
ATOM 1771 C CA . TYR A 1 213 ? 3.762 2.686 -5.941 1 90.94 213 TYR A CA 1
ATOM 1772 C C . TYR A 1 213 ? 4.508 3.549 -4.93 1 90.94 213 TYR A C 1
ATOM 1774 O O . TYR A 1 213 ? 4.039 3.752 -3.809 1 90.94 213 TYR A O 1
ATOM 1782 N N . ILE A 1 214 ? 5.676 4.031 -5.234 1 95.38 214 ILE A N 1
ATOM 1783 C CA . ILE A 1 214 ? 6.414 4.949 -4.375 1 95.38 214 ILE A CA 1
ATOM 1784 C C . ILE A 1 214 ? 5.828 6.355 -4.496 1 95.38 214 ILE A C 1
ATOM 1786 O O . ILE A 1 214 ? 5.773 6.918 -5.59 1 95.38 214 ILE A O 1
ATOM 1790 N N . PRO A 1 215 ? 5.355 6.867 -3.398 1 95.06 215 PRO A N 1
ATOM 1791 C CA . PRO A 1 215 ? 4.809 8.219 -3.461 1 95.06 215 PRO A CA 1
ATOM 1792 C C . PRO A 1 215 ? 5.867 9.273 -3.777 1 95.06 215 PRO A C 1
ATOM 1794 O O . PRO A 1 215 ? 7.055 9.062 -3.512 1 95.06 215 PRO A O 1
ATOM 1797 N N . GLY A 1 216 ? 5.434 10.367 -4.406 1 95.56 216 GLY A N 1
ATOM 1798 C CA . GLY A 1 216 ? 6.363 11.461 -4.664 1 95.56 216 GLY A CA 1
ATOM 1799 C C . GLY A 1 216 ? 5.926 12.359 -5.809 1 95.56 216 GLY A C 1
ATOM 1800 O O . GLY A 1 216 ? 4.766 12.328 -6.219 1 95.56 216 GLY A O 1
ATOM 1801 N N . VAL A 1 217 ? 6.812 13.297 -6.148 1 94.69 217 VAL A N 1
ATOM 1802 C CA . VAL A 1 217 ? 6.59 14.234 -7.246 1 94.69 217 VAL A CA 1
ATOM 1803 C C . VAL A 1 217 ? 7.848 14.32 -8.109 1 94.69 217 VAL A C 1
ATOM 1805 O O . VAL A 1 217 ? 8.969 14.289 -7.594 1 94.69 217 VAL A O 1
ATOM 1808 N N . ASP A 1 218 ? 7.68 14.367 -9.375 1 89.5 218 ASP A N 1
ATOM 1809 C CA . ASP A 1 218 ? 8.82 14.508 -10.273 1 89.5 218 ASP A CA 1
ATOM 1810 C C . ASP A 1 218 ? 9.328 15.945 -10.305 1 89.5 218 ASP A C 1
ATOM 1812 O O . ASP A 1 218 ? 10.531 16.188 -10.359 1 89.5 218 ASP A O 1
ATOM 1816 N N . LYS A 1 219 ? 8.359 16.891 -10.242 1 92.88 219 LYS A N 1
ATOM 1817 C CA . LYS A 1 219 ? 8.656 18.312 -10.188 1 92.88 219 LYS A CA 1
ATOM 1818 C C . LYS A 1 219 ? 7.965 18.969 -8.992 1 92.88 219 LYS A C 1
ATOM 1820 O O . LYS A 1 219 ? 6.828 18.625 -8.664 1 92.88 219 LYS A O 1
ATOM 1825 N N . PRO A 1 220 ? 8.625 19.953 -8.422 1 95.44 220 PRO A N 1
ATOM 1826 C CA . PRO A 1 220 ? 8.008 20.625 -7.273 1 95.44 220 PRO A CA 1
ATOM 1827 C C . PRO A 1 220 ? 6.695 21.312 -7.633 1 95.44 220 PRO A C 1
ATOM 1829 O O . PRO A 1 220 ? 6.59 21.938 -8.695 1 95.44 220 PRO A O 1
ATOM 1832 N N . ARG A 1 221 ? 5.719 21.188 -6.805 1 96.38 221 ARG A N 1
ATOM 1833 C CA . ARG A 1 221 ? 4.484 21.953 -6.906 1 96.38 221 ARG A CA 1
ATOM 1834 C C . ARG A 1 221 ? 4.691 23.391 -6.414 1 96.38 221 ARG A C 1
ATOM 1836 O O . ARG A 1 221 ? 5.684 23.672 -5.738 1 96.38 221 ARG A O 1
ATOM 1843 N N . TRP A 1 222 ? 3.787 24.25 -6.738 1 97.88 222 TRP A N 1
ATOM 1844 C CA . TRP A 1 222 ? 3.996 25.672 -6.523 1 97.88 222 TRP A CA 1
ATOM 1845 C C . TRP A 1 222 ? 4.156 25.984 -5.039 1 97.88 222 TRP A C 1
ATOM 1847 O O . TRP A 1 222 ? 4.809 26.969 -4.672 1 97.88 222 TRP A O 1
ATOM 1857 N N . TYR A 1 223 ? 3.547 25.141 -4.191 1 98.31 223 TYR A N 1
ATOM 1858 C CA . TYR A 1 223 ? 3.533 25.469 -2.771 1 98.31 223 TYR A CA 1
ATOM 1859 C C . TYR A 1 223 ? 4.754 24.891 -2.066 1 98.31 223 TYR A C 1
ATOM 1861 O O . TYR A 1 223 ? 4.902 25.047 -0.851 1 98.31 223 TYR A O 1
ATOM 1869 N N . MET A 1 224 ? 5.617 24.188 -2.771 1 98 224 MET A N 1
ATOM 1870 C CA . MET A 1 224 ? 6.867 23.672 -2.227 1 98 224 MET A CA 1
ATOM 1871 C C . MET A 1 224 ? 7.977 24.719 -2.324 1 98 224 MET A C 1
ATOM 1873 O O . MET A 1 224 ? 8.625 24.844 -3.361 1 98 224 MET A O 1
ATOM 1877 N N . GLY A 1 225 ? 8.195 25.406 -1.224 1 98.12 225 GLY A N 1
ATOM 1878 C CA . GLY A 1 225 ? 9.211 26.453 -1.196 1 98.12 225 GLY A CA 1
ATOM 1879 C C . GLY A 1 225 ? 8.703 27.797 -1.688 1 98.12 225 GLY A C 1
ATOM 1880 O O . GLY A 1 225 ? 9.453 28.562 -2.297 1 98.12 225 GLY A O 1
ATOM 1881 N N . THR A 1 226 ? 7.445 28.047 -1.528 1 98.5 226 THR A N 1
ATOM 1882 C CA . THR A 1 226 ? 6.891 29.344 -1.882 1 98.5 226 THR A CA 1
ATOM 1883 C C . THR A 1 226 ? 7.145 30.359 -0.77 1 98.5 226 THR A C 1
ATOM 1885 O O . THR A 1 226 ? 7.484 29.984 0.354 1 98.5 226 THR A O 1
ATOM 1888 N N . VAL A 1 227 ? 7.168 31.656 -1.071 1 98.75 227 VAL A N 1
ATOM 1889 C CA . VAL A 1 227 ? 7.27 32.719 -0.071 1 98.75 227 VAL A CA 1
ATOM 1890 C C . VAL A 1 227 ? 5.875 33.219 0.27 1 98.75 227 VAL A C 1
ATOM 1892 O O . VAL A 1 227 ? 5.242 33.906 -0.545 1 98.75 227 VAL A O 1
ATOM 1895 N N . TYR A 1 228 ? 5.457 32.969 1.499 1 98.81 228 TYR A N 1
ATOM 1896 C CA . TYR A 1 228 ? 4.125 33.375 1.946 1 98.81 228 TYR A CA 1
ATOM 1897 C C . TYR A 1 228 ? 4.141 34.75 2.553 1 98.81 228 TYR A C 1
ATOM 1899 O O . TYR A 1 228 ? 5.117 35.156 3.191 1 98.81 228 TYR A O 1
ATOM 1907 N N . TYR A 1 229 ? 3.131 35.5 2.303 1 98.88 229 TYR A N 1
ATOM 1908 C CA . TYR A 1 229 ? 2.762 36.688 3.043 1 98.88 229 TYR A CA 1
ATOM 1909 C C . TYR A 1 229 ? 1.376 36.531 3.662 1 98.88 229 TYR A C 1
ATOM 1911 O O . TYR A 1 229 ? 0.378 36.438 2.945 1 98.88 229 TYR A O 1
ATOM 1919 N N . GLN A 1 230 ? 1.296 36.469 4.977 1 98.81 230 GLN A N 1
ATOM 1920 C CA . GLN A 1 230 ? 0.032 36.281 5.68 1 98.81 230 GLN A CA 1
ATOM 1921 C C . GLN A 1 230 ? -0.607 37.625 6.031 1 98.81 230 GLN A C 1
ATOM 1923 O O . GLN A 1 230 ? 0.026 38.469 6.664 1 98.81 230 GLN A O 1
ATOM 1928 N N . ILE A 1 231 ? -1.851 37.75 5.633 1 98.81 231 ILE A N 1
ATOM 1929 C CA . ILE A 1 231 ? -2.543 39.031 5.82 1 98.81 231 ILE A CA 1
ATOM 1930 C C . ILE A 1 231 ? -3.766 38.812 6.715 1 98.81 231 ILE A C 1
ATOM 1932 O O . ILE A 1 231 ? -4.609 37.969 6.43 1 98.81 231 ILE A O 1
ATOM 1936 N N . PHE A 1 232 ? -3.816 39.5 7.805 1 98.69 232 PHE A N 1
ATOM 1937 C CA . PHE A 1 232 ? -5.066 39.688 8.539 1 98.69 232 PHE A CA 1
ATOM 1938 C C . PHE A 1 232 ? -5.867 40.844 7.953 1 98.69 232 PHE A C 1
ATOM 1940 O O . PHE A 1 232 ? -5.59 42.031 8.242 1 98.69 232 PHE A O 1
ATOM 1947 N N . ILE A 1 233 ? -6.832 40.562 7.246 1 98.19 233 ILE A N 1
ATOM 1948 C CA . ILE A 1 233 ? -7.418 41.5 6.27 1 98.19 233 ILE A CA 1
ATOM 1949 C C . ILE A 1 233 ? -8.016 42.688 6.984 1 98.19 233 ILE A C 1
ATOM 1951 O O . ILE A 1 233 ? -7.875 43.844 6.523 1 98.19 233 ILE A O 1
ATOM 1955 N N . ASP A 1 234 ? -8.625 42.562 8.109 1 97.94 234 ASP A N 1
ATOM 1956 C CA . ASP A 1 234 ? -9.273 43.656 8.82 1 97.94 234 ASP A CA 1
ATOM 1957 C C . ASP A 1 234 ? -8.258 44.719 9.242 1 97.94 234 ASP A C 1
ATOM 1959 O O . ASP A 1 234 ? -8.594 45.906 9.344 1 97.94 234 ASP A O 1
ATOM 1963 N N . SER A 1 235 ? -7.047 44.344 9.406 1 98.06 235 SER A N 1
ATOM 1964 C CA . SER A 1 235 ? -6.043 45.25 9.961 1 98.06 235 SER A CA 1
ATOM 1965 C C . SER A 1 235 ? -5.047 45.688 8.898 1 98.06 235 SER A C 1
ATOM 1967 O O . SER A 1 235 ? -4.137 46.469 9.18 1 98.06 235 SER A O 1
ATOM 1969 N N . PHE A 1 236 ? -5.211 45.312 7.676 1 98.5 236 PHE A N 1
ATOM 1970 C CA . PHE A 1 236 ? -4.195 45.562 6.656 1 98.5 236 PHE A CA 1
ATOM 1971 C C . PHE A 1 236 ? -4.285 46.969 6.129 1 98.5 236 PHE A C 1
ATOM 1973 O O . PHE A 1 236 ? -3.328 47.75 6.238 1 98.5 236 PHE A O 1
ATOM 1980 N N . ASP A 1 237 ? -5.402 47.312 5.539 1 98.19 237 ASP A N 1
ATOM 1981 C CA . ASP A 1 237 ? -5.672 48.688 5.102 1 98.19 237 ASP A CA 1
ATOM 1982 C C . ASP A 1 237 ? -7.152 48.875 4.77 1 98.19 237 ASP A C 1
ATOM 1984 O O . ASP A 1 237 ? -7.793 47.969 4.234 1 98.19 237 ASP A O 1
ATOM 1988 N N . ASN A 1 238 ? -7.672 50.031 5.156 1 97.94 238 ASN A N 1
ATOM 1989 C CA . ASN A 1 238 ? -9.023 50.406 4.758 1 97.94 238 ASN A CA 1
ATOM 1990 C C . ASN A 1 238 ? -9.039 51.094 3.389 1 97.94 238 ASN A C 1
ATOM 1992 O O . ASN A 1 238 ? -8.898 52.312 3.291 1 97.94 238 ASN A O 1
ATOM 1996 N N . GLY A 1 239 ? -9.336 50.281 2.363 1 97.25 239 GLY A N 1
ATOM 1997 C CA . GLY A 1 239 ? -9.281 50.781 0.997 1 97.25 239 GLY A CA 1
ATOM 1998 C C . GLY A 1 239 ? -10.602 51.375 0.52 1 97.25 239 GLY A C 1
ATOM 1999 O O . GLY A 1 239 ? -10.641 52.156 -0.414 1 97.25 239 GLY A O 1
ATOM 2000 N N . ASP A 1 240 ? -11.672 50.969 1.131 1 97.5 240 ASP A N 1
ATOM 2001 C CA . ASP A 1 240 ? -13 51.469 0.776 1 97.5 240 ASP A CA 1
ATOM 2002 C C . ASP A 1 240 ? -13.812 51.781 2.023 1 97.5 240 ASP A C 1
ATOM 2004 O O . ASP A 1 240 ? -14.461 50.906 2.6 1 97.5 240 ASP A O 1
ATOM 2008 N N . PRO A 1 241 ? -13.93 52.969 2.377 1 95.88 241 PRO A N 1
ATOM 2009 C CA . PRO A 1 241 ? -14.664 53.375 3.586 1 95.88 241 PRO A CA 1
ATOM 2010 C C . PRO A 1 241 ? -16.172 53.125 3.465 1 95.88 241 PRO A C 1
ATOM 2012 O O . PRO A 1 241 ? -16.875 53.125 4.477 1 95.88 241 PRO A O 1
ATOM 2015 N N . ASN A 1 242 ? -16.656 52.938 2.285 1 95.94 242 ASN A N 1
ATOM 2016 C CA . ASN A 1 242 ? -18.094 52.781 2.078 1 95.94 242 ASN A CA 1
ATOM 2017 C C . ASN A 1 242 ? -18.594 51.438 2.654 1 95.94 242 ASN A C 1
ATOM 2019 O O . ASN A 1 242 ? -19.781 51.281 2.896 1 95.94 242 ASN A O 1
ATOM 2023 N N . ASN A 1 243 ? -17.734 50.5 2.832 1 96.81 243 ASN A N 1
ATOM 2024 C CA . ASN A 1 243 ? -18.156 49.219 3.367 1 96.81 243 ASN A CA 1
ATOM 2025 C C . ASN A 1 243 ? -17.719 49.031 4.82 1 96.81 243 ASN A C 1
ATOM 2027 O O . ASN A 1 243 ? -17.734 47.938 5.348 1 96.81 243 ASN A O 1
ATOM 2031 N N . ASP A 1 244 ? -17.375 50.125 5.445 1 96.75 244 ASP A N 1
ATOM 2032 C CA . ASP A 1 244 ? -16.922 50.094 6.832 1 96.75 244 ASP A CA 1
ATOM 2033 C C . ASP A 1 244 ? -18.031 49.625 7.758 1 96.75 244 ASP A C 1
ATOM 2035 O O . ASP A 1 244 ? -19.219 49.906 7.516 1 96.75 244 ASP A O 1
ATOM 2039 N N . PRO A 1 245 ? -17.641 48.844 8.805 1 94.94 245 PRO A N 1
ATOM 2040 C CA . PRO A 1 245 ? -18.625 48.531 9.828 1 94.94 245 PRO A CA 1
ATOM 2041 C C . PRO A 1 245 ? -19.078 49.75 10.617 1 94.94 245 PRO A C 1
ATOM 2043 O O . PRO A 1 245 ? -18.344 50.75 10.68 1 94.94 245 PRO A O 1
ATOM 2046 N N . PRO A 1 246 ? -20.234 49.75 11.188 1 89.69 246 PRO A N 1
ATOM 2047 C CA . PRO A 1 246 ? -20.75 50.906 11.898 1 89.69 246 PRO A CA 1
ATOM 2048 C C . PRO A 1 246 ? -19.891 51.312 13.094 1 89.69 246 PRO A C 1
ATOM 2050 O O . PRO A 1 246 ? -19.766 52.5 13.391 1 89.69 246 PRO A O 1
ATOM 2053 N N . ASN A 1 247 ? -19.297 50.375 13.734 1 91.38 247 ASN A N 1
ATOM 2054 C CA . ASN A 1 247 ? -18.406 50.656 14.859 1 91.38 247 ASN A CA 1
ATOM 2055 C C . ASN A 1 247 ? -17 50.125 14.609 1 91.38 247 ASN A C 1
ATOM 2057 O O . ASN A 1 247 ? -16.812 48.938 14.367 1 91.38 247 ASN A O 1
ATOM 2061 N N . ARG A 1 248 ? -16.047 51.031 14.633 1 94.38 248 ARG A N 1
ATOM 2062 C CA . ARG A 1 248 ? -14.648 50.656 14.484 1 94.38 248 ARG A CA 1
ATOM 2063 C C . ARG A 1 248 ? -13.891 50.844 15.797 1 94.38 248 ARG A C 1
ATOM 2065 O O . ARG A 1 248 ? -14.336 51.594 16.672 1 94.38 248 ARG A O 1
ATOM 2072 N N . ILE A 1 249 ? -12.828 50.156 15.938 1 95.69 249 ILE A N 1
ATOM 2073 C CA . ILE A 1 249 ? -12.031 50.219 17.156 1 95.69 249 ILE A CA 1
ATOM 2074 C C . ILE A 1 249 ? -11.422 51.625 17.281 1 95.69 249 ILE A C 1
ATOM 2076 O O . ILE A 1 249 ? -11.172 52.281 16.281 1 95.69 249 ILE A O 1
ATOM 2080 N N . LYS A 1 250 ? -11.148 52.094 18.469 1 93.19 250 LYS A N 1
ATOM 2081 C CA . LYS A 1 250 ? -10.594 53.438 18.75 1 93.19 250 LYS A CA 1
ATOM 2082 C C . LYS A 1 250 ? -9.109 53.344 19.094 1 93.19 250 LYS A C 1
ATOM 2084 O O . LYS A 1 250 ? -8.359 54.281 18.844 1 93.19 250 LYS A O 1
ATOM 2089 N N . LYS A 1 251 ? -8.773 52.25 19.734 1 95.56 251 LYS A N 1
ATOM 2090 C CA . LYS A 1 251 ? -7.387 52.031 20.156 1 95.56 251 LYS A CA 1
ATOM 2091 C C . LYS A 1 251 ? -6.711 50.969 19.312 1 95.56 251 LYS A C 1
ATOM 2093 O O . LYS A 1 251 ? -7.211 49.844 19.203 1 95.56 251 LYS A O 1
ATOM 2098 N N . THR A 1 252 ? -5.562 51.312 18.766 1 95.81 252 THR A N 1
ATOM 2099 C CA . THR A 1 252 ? -4.867 50.375 17.891 1 95.81 252 THR A CA 1
ATOM 2100 C C . THR A 1 252 ? -3.58 49.875 18.531 1 95.81 252 THR A C 1
ATOM 2102 O O . THR A 1 252 ? -2.979 48.906 18.062 1 95.81 252 THR A O 1
ATOM 2105 N N . VAL A 1 253 ? -3.088 50.5 19.672 1 95.5 253 VAL A N 1
ATOM 2106 C CA . VAL A 1 253 ? -1.882 50.062 20.375 1 95.5 253 VAL A CA 1
ATOM 2107 C C . VAL A 1 253 ? -2.105 50.188 21.891 1 95.5 253 VAL A C 1
ATOM 2109 O O . VAL A 1 253 ? -2.092 51.281 22.438 1 95.5 253 VAL A O 1
ATOM 2112 N N . PRO A 1 254 ? -2.223 49.156 22.516 1 95.81 254 PRO A N 1
ATOM 2113 C CA . PRO A 1 254 ? -2.492 47.781 22.031 1 95.81 254 PRO A CA 1
ATOM 2114 C C . PRO A 1 254 ? -3.846 47.688 21.344 1 95.81 254 PRO A C 1
ATOM 2116 O O . PRO A 1 254 ? -4.809 48.344 21.734 1 95.81 254 PRO A O 1
ATOM 2119 N N . ARG A 1 255 ? -3.877 46.875 20.375 1 96.25 255 ARG A N 1
ATOM 2120 C CA . ARG A 1 255 ? -5.105 46.781 19.594 1 96.25 255 ARG A CA 1
ATOM 2121 C C . ARG A 1 255 ? -6.23 46.188 20.438 1 96.25 255 ARG A C 1
ATOM 2123 O O . ARG A 1 255 ? -6.016 45.219 21.172 1 96.25 255 ARG A O 1
ATOM 2130 N N . GLU A 1 256 ? -7.355 46.719 20.406 1 95.62 256 GLU A N 1
ATOM 2131 C CA . GLU A 1 256 ? -8.523 46.156 21.094 1 95.62 256 GLU A CA 1
ATOM 2132 C C . GLU A 1 256 ? -9.328 45.25 20.172 1 95.62 256 GLU A C 1
ATOM 2134 O O . GLU A 1 256 ? -9.055 45.156 18.969 1 95.62 256 GLU A O 1
ATOM 2139 N N . TYR A 1 257 ? -10.266 44.469 20.688 1 94.81 257 TYR A N 1
ATOM 2140 C CA . TYR A 1 257 ? -11.164 43.625 19.906 1 94.81 257 TYR A CA 1
ATOM 2141 C C . TYR A 1 257 ? -12.133 44.469 19.078 1 94.81 257 TYR A C 1
ATOM 2143 O O . TYR A 1 257 ? -12.625 45.5 19.547 1 94.81 257 TYR A O 1
ATOM 2151 N N . GLY A 1 258 ? -12.32 44.062 17.859 1 95.69 258 GLY A N 1
ATOM 2152 C CA . GLY A 1 258 ? -13.289 44.75 17.016 1 95.69 258 GLY A CA 1
ATOM 2153 C C . GLY A 1 258 ? -12.781 45.062 15.625 1 95.69 258 GLY A C 1
ATOM 2154 O O . GLY A 1 258 ? -11.656 44.688 15.281 1 95.69 258 GLY A O 1
ATOM 2155 N N . TYR A 1 259 ? -13.641 45.812 14.852 1 97.31 259 TYR A N 1
ATOM 2156 C CA . TYR A 1 259 ? -13.359 46.062 13.438 1 97.31 259 TYR A CA 1
ATOM 2157 C C . TYR A 1 259 ? -12.469 47.281 13.273 1 97.31 259 TYR A C 1
ATOM 2159 O O . TYR A 1 259 ? -12.773 48.344 13.805 1 97.31 259 TYR A O 1
ATOM 2167 N N . TYR A 1 260 ? -11.414 47.156 12.578 1 97.38 260 TYR A N 1
ATOM 2168 C CA . TYR A 1 260 ? -10.602 48.281 12.133 1 97.38 260 TYR A CA 1
ATOM 2169 C C . TYR A 1 260 ? -11.125 48.844 10.82 1 97.38 260 TYR A C 1
ATOM 2171 O O . TYR A 1 260 ? -11.141 50.062 10.625 1 97.38 260 TYR A O 1
ATOM 2179 N N . GLY A 1 261 ? -11.531 47.938 9.914 1 97.5 261 GLY A N 1
ATOM 2180 C CA . GLY A 1 261 ? -12.164 48.406 8.68 1 97.5 261 GLY A CA 1
ATOM 2181 C C . GLY A 1 261 ? -11.375 48.031 7.438 1 97.5 261 GLY A C 1
ATOM 2182 O O . GLY A 1 261 ? -11.734 48.438 6.332 1 97.5 261 GLY A O 1
ATOM 2183 N N . GLY A 1 262 ? -10.289 47.312 7.562 1 97.94 262 GLY A N 1
ATOM 2184 C CA . GLY A 1 262 ? -9.586 46.812 6.387 1 97.94 262 GLY A CA 1
ATOM 2185 C C . GLY A 1 262 ? -10.453 45.969 5.484 1 97.94 262 GLY A C 1
ATOM 2186 O O . GLY A 1 262 ? -11.414 45.344 5.945 1 97.94 262 GLY A O 1
ATOM 2187 N N . ASP A 1 263 ? -10.133 45.938 4.156 1 98.31 263 ASP A N 1
ATOM 2188 C CA . ASP A 1 263 ? -10.992 45.25 3.191 1 98.31 263 ASP A CA 1
ATOM 2189 C C . ASP A 1 263 ? -10.203 44.812 1.956 1 98.31 263 ASP A C 1
ATOM 2191 O O . ASP A 1 263 ? -8.977 44.938 1.934 1 98.31 263 ASP A O 1
ATOM 2195 N N . LEU A 1 264 ? -10.883 44.25 0.971 1 98.69 264 LEU A N 1
ATOM 2196 C CA . LEU A 1 264 ? -10.266 43.75 -0.253 1 98.69 264 LEU A CA 1
ATOM 2197 C C . LEU A 1 264 ? -9.625 44.875 -1.042 1 98.69 264 LEU A C 1
ATOM 2199 O O . LEU A 1 264 ? -8.547 44.719 -1.615 1 98.69 264 LEU A O 1
ATOM 2203 N N . ALA A 1 265 ? -10.281 46 -1.046 1 98.31 265 ALA A N 1
ATOM 2204 C CA . ALA A 1 265 ? -9.727 47.188 -1.736 1 98.31 265 ALA A CA 1
ATOM 2205 C C . ALA A 1 265 ? -8.406 47.625 -1.108 1 98.31 265 ALA A C 1
ATOM 2207 O O . ALA A 1 265 ? -7.504 48.094 -1.806 1 98.31 265 ALA A O 1
ATOM 2208 N N . GLY A 1 266 ? -8.344 47.5 0.183 1 98.44 266 GLY A N 1
ATOM 2209 C CA . GLY A 1 266 ? -7.102 47.812 0.873 1 98.44 266 GLY A CA 1
ATOM 2210 C C . GLY A 1 266 ? -5.941 46.938 0.431 1 98.44 266 GLY A C 1
ATOM 2211 O O . GLY A 1 266 ? -4.805 47.406 0.339 1 98.44 266 GLY A O 1
ATOM 2212 N N . ILE A 1 267 ? -6.16 45.688 0.187 1 98.69 267 ILE A N 1
ATOM 2213 C CA . ILE A 1 267 ? -5.133 44.781 -0.323 1 98.69 267 ILE A CA 1
ATOM 2214 C C . ILE A 1 267 ? -4.742 45.188 -1.742 1 98.69 267 ILE A C 1
ATOM 2216 O O . ILE A 1 267 ? -3.559 45.25 -2.076 1 98.69 267 ILE A O 1
ATOM 2220 N N . MET A 1 268 ? -5.773 45.469 -2.537 1 98.12 268 MET A N 1
ATOM 2221 C CA . MET A 1 268 ? -5.559 45.906 -3.92 1 98.12 268 MET A CA 1
ATOM 2222 C C . MET A 1 268 ? -4.625 47.094 -3.986 1 98.12 268 MET A C 1
ATOM 2224 O O . MET A 1 268 ? -3.758 47.188 -4.859 1 98.12 268 MET A O 1
ATOM 2228 N N . LYS A 1 269 ? -4.734 47.938 -3.059 1 97.5 269 LYS A N 1
ATOM 2229 C CA . LYS A 1 269 ? -3.971 49.188 -3.002 1 97.5 269 LYS A CA 1
ATOM 2230 C C . LYS A 1 269 ? -2.484 48.906 -2.793 1 97.5 269 LYS A C 1
ATOM 2232 O O . LYS A 1 269 ? -1.639 49.719 -3.156 1 97.5 269 LYS A O 1
ATOM 2237 N N . HIS A 1 270 ? -2.133 47.812 -2.252 1 97.75 270 HIS A N 1
ATOM 2238 C CA . HIS A 1 270 ? -0.754 47.625 -1.818 1 97.75 270 HIS A CA 1
ATOM 2239 C C . HIS A 1 270 ? -0.141 46.406 -2.482 1 97.75 270 HIS A C 1
ATOM 2241 O O . HIS A 1 270 ? 0.79 45.781 -1.943 1 97.75 270 HIS A O 1
ATOM 2247 N N . ILE A 1 271 ? -0.6 45.969 -3.586 1 97.88 271 ILE A N 1
ATOM 2248 C CA . ILE A 1 271 ? -0.063 44.812 -4.324 1 97.88 271 ILE A CA 1
ATOM 2249 C C . ILE A 1 271 ? 1.367 45.125 -4.766 1 97.88 271 ILE A C 1
ATOM 2251 O O . ILE A 1 271 ? 2.217 44.219 -4.793 1 97.88 271 ILE A O 1
ATOM 2255 N N . ASP A 1 272 ? 1.659 46.375 -5.055 1 97.38 272 ASP A N 1
ATOM 2256 C CA . ASP A 1 272 ? 3.012 46.75 -5.441 1 97.38 272 ASP A CA 1
ATOM 2257 C C . ASP A 1 272 ? 4.012 46.469 -4.328 1 97.38 272 ASP A C 1
ATOM 2259 O O . ASP A 1 272 ? 5.152 46.062 -4.594 1 97.38 272 ASP A O 1
ATOM 2263 N N . HIS A 1 273 ? 3.576 46.719 -3.096 1 97.75 273 HIS A N 1
ATOM 2264 C CA . HIS A 1 273 ? 4.426 46.375 -1.954 1 97.75 273 HIS A CA 1
ATOM 2265 C C . HIS A 1 273 ? 4.746 44.906 -1.914 1 97.75 273 HIS A C 1
ATOM 2267 O O . HIS A 1 273 ? 5.895 44.5 -1.686 1 97.75 273 HIS A O 1
ATOM 2273 N N . LEU A 1 274 ? 3.748 44.062 -2.16 1 98.19 274 LEU A N 1
ATOM 2274 C CA . LEU A 1 274 ? 3.908 42.594 -2.152 1 98.19 274 LEU A CA 1
ATOM 2275 C C . LEU A 1 274 ? 4.863 42.156 -3.254 1 98.19 274 LEU A C 1
ATOM 2277 O O . LEU A 1 274 ? 5.742 41.312 -3.02 1 98.19 274 LEU A O 1
ATOM 2281 N N . GLU A 1 275 ? 4.672 42.719 -4.363 1 97.44 275 GLU A N 1
ATOM 2282 C CA . GLU A 1 275 ? 5.543 42.406 -5.496 1 97.44 275 GLU A CA 1
ATOM 2283 C C . GLU A 1 275 ? 6.984 42.844 -5.215 1 97.44 275 GLU A C 1
ATOM 2285 O O . GLU A 1 275 ? 7.918 42.094 -5.492 1 97.44 275 GLU A O 1
ATOM 2290 N N . ASP A 1 276 ? 7.09 44.031 -4.707 1 97.12 276 ASP A N 1
ATOM 2291 C CA . ASP A 1 276 ? 8.422 44.562 -4.418 1 97.12 276 ASP A CA 1
ATOM 2292 C C . ASP A 1 276 ? 9.141 43.719 -3.383 1 97.12 276 ASP A C 1
ATOM 2294 O O . ASP A 1 276 ? 10.344 43.469 -3.49 1 97.12 276 ASP A O 1
ATOM 2298 N N . LEU A 1 277 ? 8.445 43.281 -2.4 1 98.06 277 LEU A N 1
ATOM 2299 C CA . LEU A 1 277 ? 9.016 42.438 -1.354 1 98.06 277 LEU A CA 1
ATOM 2300 C C . LEU A 1 277 ? 9.383 41.062 -1.904 1 98.06 277 LEU A C 1
ATOM 2302 O O . LEU A 1 277 ? 10.289 40.406 -1.387 1 98.06 277 LEU A O 1
ATOM 2306 N N . GLY A 1 278 ? 8.727 40.594 -2.943 1 98.12 278 GLY A N 1
ATOM 2307 C CA . GLY A 1 278 ? 9 39.344 -3.584 1 98.12 278 GLY A CA 1
ATOM 2308 C C . GLY A 1 278 ? 8.055 38.219 -3.143 1 98.12 278 GLY A C 1
ATOM 2309 O O . GLY A 1 278 ? 8.375 37.031 -3.27 1 98.12 278 GLY A O 1
ATOM 2310 N N . VAL A 1 279 ? 6.922 38.562 -2.689 1 98 279 VAL A N 1
ATOM 2311 C CA . VAL A 1 279 ? 5.914 37.625 -2.213 1 98 279 VAL A CA 1
ATOM 2312 C C . VAL A 1 279 ? 5.398 36.781 -3.381 1 98 279 VAL A C 1
ATOM 2314 O O . VAL A 1 279 ? 5.199 37.281 -4.484 1 98 279 VAL A O 1
ATOM 2317 N N . GLU A 1 280 ? 5.211 35.469 -3.117 1 98.62 280 GLU A N 1
ATOM 2318 C CA . GLU A 1 280 ? 4.738 34.562 -4.172 1 98.62 280 GLU A CA 1
ATOM 2319 C C . GLU A 1 280 ? 3.342 34.031 -3.855 1 98.62 280 GLU A C 1
ATOM 2321 O O . GLU A 1 280 ? 2.639 33.562 -4.746 1 98.62 280 GLU A O 1
ATOM 2326 N N . THR A 1 281 ? 2.932 34.062 -2.619 1 98.81 281 THR A N 1
ATOM 2327 C CA . THR A 1 281 ? 1.632 33.562 -2.193 1 98.81 281 THR A CA 1
ATOM 2328 C C . THR A 1 281 ? 1.075 34.406 -1.048 1 98.81 281 THR A C 1
ATOM 2330 O O . THR A 1 281 ? 1.774 34.656 -0.067 1 98.81 281 THR A O 1
ATOM 2333 N N . ILE A 1 282 ? -0.106 34.844 -1.155 1 98.75 282 ILE A N 1
ATOM 2334 C CA . ILE A 1 282 ? -0.758 35.5 -0.035 1 98.75 282 ILE A CA 1
ATOM 2335 C C . ILE A 1 282 ? -1.687 34.531 0.682 1 98.75 282 ILE A C 1
ATOM 2337 O O . ILE A 1 282 ? -2.375 33.719 0.039 1 98.75 282 ILE A O 1
ATOM 2341 N N . TYR A 1 283 ? -1.629 34.438 1.929 1 98.62 283 TYR A N 1
ATOM 2342 C CA . TYR A 1 283 ? -2.584 33.75 2.811 1 98.62 283 TYR A CA 1
ATOM 2343 C C . TYR A 1 283 ? -3.49 34.781 3.494 1 98.62 283 TYR A C 1
ATOM 2345 O O . TYR A 1 283 ? -3.018 35.625 4.25 1 98.62 283 TYR A O 1
ATOM 2353 N N . LEU A 1 284 ? -4.805 34.719 3.221 1 98.56 284 LEU A N 1
ATOM 2354 C CA . LEU A 1 284 ? -5.77 35.625 3.807 1 98.56 284 LEU A CA 1
ATOM 2355 C C . LEU A 1 284 ? -6.555 34.969 4.93 1 98.56 284 LEU A C 1
ATOM 2357 O O . LEU A 1 284 ? -7.086 33.844 4.746 1 98.56 284 LEU A O 1
ATOM 2361 N N . THR A 1 285 ? -6.59 35.625 6.02 1 98.5 285 THR A N 1
ATOM 2362 C CA . THR A 1 285 ? -7.504 35.125 7.051 1 98.5 285 THR A CA 1
ATOM 2363 C C . THR A 1 285 ? -8.945 35.125 6.547 1 98.5 285 THR A C 1
ATOM 2365 O O . THR A 1 285 ? -9.227 35.656 5.461 1 98.5 285 THR A O 1
ATOM 2368 N N . PRO A 1 286 ? -9.914 34.562 7.25 1 98.44 286 PRO A N 1
ATOM 2369 C CA . PRO A 1 286 ? -11.242 34.312 6.688 1 98.44 286 PRO A CA 1
ATOM 2370 C C . PRO A 1 286 ? -11.891 35.562 6.117 1 98.44 286 PRO A C 1
ATOM 2372 O O . PRO A 1 286 ? -11.797 36.656 6.715 1 98.44 286 PRO A O 1
ATOM 2375 N N . ILE A 1 287 ? -12.547 35.406 5 1 98.5 287 ILE A N 1
ATOM 2376 C CA . ILE A 1 287 ? -13.188 36.562 4.336 1 98.5 287 ILE A CA 1
ATOM 2377 C C . ILE A 1 287 ? -14.695 36.312 4.246 1 98.5 287 ILE A C 1
ATOM 2379 O O . ILE A 1 287 ? -15.414 37.094 3.607 1 98.5 287 ILE A O 1
ATOM 2383 N N . PHE A 1 288 ? -15.195 35.281 4.879 1 98.12 288 PHE A N 1
ATOM 2384 C CA . PHE A 1 288 ? -16.578 34.844 4.773 1 98.12 288 PHE A CA 1
ATOM 2385 C C . PHE A 1 288 ? -17.469 35.625 5.742 1 98.12 288 PHE A C 1
ATOM 2387 O O . PHE A 1 288 ? -16.969 36.188 6.723 1 98.12 288 PHE A O 1
ATOM 2394 N N . SER A 1 289 ? -18.797 35.562 5.484 1 96.75 289 SER A N 1
ATOM 2395 C CA . SER A 1 289 ? -19.766 36.25 6.352 1 96.75 289 SER A CA 1
ATOM 2396 C C . SER A 1 289 ? -19.672 35.719 7.785 1 96.75 289 SER A C 1
ATOM 2398 O O . SER A 1 289 ? -19.641 34.5 8.008 1 96.75 289 SER A O 1
ATOM 2400 N N . SER A 1 290 ? -19.625 36.656 8.734 1 96.44 290 SER A N 1
ATOM 2401 C CA . SER A 1 290 ? -19.453 36.312 10.141 1 96.44 290 SER A CA 1
ATOM 2402 C C . SER A 1 290 ? -19.969 37.438 11.047 1 96.44 290 SER A C 1
ATOM 2404 O O . SER A 1 290 ? -20.406 38.5 10.57 1 96.44 290 SER A O 1
ATOM 2406 N N . THR A 1 291 ? -19.969 37.188 12.352 1 94.62 291 THR A N 1
ATOM 2407 C CA . THR A 1 291 ? -20.406 38.188 13.312 1 94.62 291 THR A CA 1
ATOM 2408 C C . THR A 1 291 ? -19.203 38.844 14.016 1 94.62 291 THR A C 1
ATOM 2410 O O . THR A 1 291 ? -19.375 39.688 14.898 1 94.62 291 THR A O 1
ATOM 2413 N N . SER A 1 292 ? -18.047 38.438 13.672 1 94.38 292 SER A N 1
ATOM 2414 C CA . SER A 1 292 ? -16.844 38.938 14.32 1 94.38 292 SER A CA 1
ATOM 2415 C C . SER A 1 292 ? -15.859 39.5 13.297 1 94.38 292 SER A C 1
ATOM 2417 O O . SER A 1 292 ? -15.961 39.188 12.109 1 94.38 292 SER A O 1
ATOM 2419 N N . TYR A 1 293 ? -14.852 40.344 13.773 1 95.25 293 TYR A N 1
ATOM 2420 C CA . TYR A 1 293 ? -13.867 40.938 12.898 1 95.25 293 TYR A CA 1
ATOM 2421 C C . TYR A 1 293 ? -12.867 39.906 12.383 1 95.25 293 TYR A C 1
ATOM 2423 O O . TYR A 1 293 ? -12.258 40.125 11.328 1 95.25 293 TYR A O 1
ATOM 2431 N N . HIS A 1 294 ? -12.641 38.812 13.117 1 95.38 294 HIS A N 1
ATOM 2432 C CA . HIS A 1 294 ? -11.68 37.781 12.703 1 95.38 294 HIS A CA 1
ATOM 2433 C C . HIS A 1 294 ? -12.328 36.75 11.781 1 95.38 294 HIS A C 1
ATOM 2435 O O . HIS A 1 294 ? -11.641 36.094 11.008 1 95.38 294 HIS A O 1
ATOM 2441 N N . ARG A 1 295 ? -13.625 36.594 11.922 1 97.62 295 ARG A N 1
ATOM 2442 C CA . ARG A 1 295 ? -14.492 35.906 10.969 1 97.62 295 ARG A CA 1
ATOM 2443 C C . ARG A 1 295 ? -14.266 34.406 11.023 1 97.62 295 ARG A C 1
ATOM 2445 O O . ARG A 1 295 ? -14.508 33.688 10.039 1 97.62 295 ARG A O 1
ATOM 2452 N N . TYR A 1 296 ? -13.766 33.781 12.102 1 97.38 296 TYR A N 1
ATOM 2453 C CA . TYR A 1 296 ? -13.617 32.312 12.266 1 97.38 296 TYR A CA 1
ATOM 2454 C C . TYR A 1 296 ? -14.93 31.688 12.695 1 97.38 296 TYR A C 1
ATOM 2456 O O . TYR A 1 296 ? -15.055 30.453 12.711 1 97.38 296 TYR A O 1
ATOM 2464 N N . ASP A 1 297 ? -15.914 32.5 13.102 1 97.31 297 ASP A N 1
ATOM 2465 C CA . ASP A 1 297 ? -17.281 32.031 13.305 1 97.31 297 ASP A CA 1
ATOM 2466 C C . ASP A 1 297 ? -18.125 32.219 12.039 1 97.31 297 ASP A C 1
ATOM 2468 O O . ASP A 1 297 ? -19.156 32.906 12.062 1 97.31 297 ASP A O 1
ATOM 2472 N N . THR A 1 298 ? -17.812 31.531 11.047 1 97.88 298 THR A N 1
ATOM 2473 C CA . THR A 1 298 ? -18.359 31.703 9.703 1 97.88 298 THR A CA 1
ATOM 2474 C C . THR A 1 298 ? -19.844 31.359 9.672 1 97.88 298 THR A C 1
ATOM 2476 O O . THR A 1 298 ? -20.25 30.344 10.219 1 97.88 298 THR A O 1
ATOM 2479 N N . ILE A 1 299 ? -20.641 32.219 9.047 1 97.81 299 ILE A N 1
ATOM 2480 C CA . ILE A 1 299 ? -22.078 32 8.867 1 97.81 299 ILE A CA 1
ATOM 2481 C C . ILE A 1 299 ? -22.328 31.312 7.523 1 97.81 299 ILE A C 1
ATOM 2483 O O . ILE A 1 299 ? -23.031 30.312 7.457 1 97.81 299 ILE A O 1
ATOM 2487 N N . ASP A 1 300 ? -21.766 31.859 6.508 1 97.62 300 ASP A N 1
ATOM 2488 C CA . ASP A 1 300 ? -21.906 31.375 5.133 1 97.62 300 ASP A CA 1
ATOM 2489 C C . ASP A 1 300 ? -20.547 31.25 4.461 1 97.62 300 ASP A C 1
ATOM 2491 O O . ASP A 1 300 ? -19.859 32.25 4.246 1 97.62 300 ASP A O 1
ATOM 2495 N N . TYR A 1 301 ? -20.234 30.062 3.988 1 98.38 301 TYR A N 1
ATOM 2496 C CA . TYR A 1 301 ? -18.906 29.734 3.475 1 98.38 301 TYR A CA 1
ATOM 2497 C C . TYR A 1 301 ? -18.781 30.141 2.01 1 98.38 301 TYR A C 1
ATOM 2499 O O . TYR A 1 301 ? -17.703 30.062 1.431 1 98.38 301 TYR A O 1
ATOM 2507 N N . LYS A 1 302 ? -19.812 30.578 1.354 1 98.12 302 LYS A N 1
ATOM 2508 C CA . LYS A 1 302 ? -19.766 30.859 -0.078 1 98.12 302 LYS A CA 1
ATOM 2509 C C . LYS A 1 302 ? -20.016 32.344 -0.352 1 98.12 302 LYS A C 1
ATOM 2511 O O . LYS A 1 302 ? -20.359 32.719 -1.47 1 98.12 302 LYS A O 1
ATOM 2516 N N . SER A 1 303 ? -19.844 33.156 0.718 1 97.5 303 SER A N 1
ATOM 2517 C CA . SER A 1 303 ? -20.047 34.594 0.548 1 97.5 303 SER A CA 1
ATOM 2518 C C . SER A 1 303 ? -18.859 35.406 1.085 1 97.5 303 SER A C 1
ATOM 2520 O O . SER A 1 303 ? -18.031 34.844 1.816 1 97.5 303 SER A O 1
ATOM 2522 N N . ILE A 1 304 ? -18.812 36.656 0.689 1 98.12 304 ILE A N 1
ATOM 2523 C CA . ILE A 1 304 ? -17.828 37.594 1.213 1 98.12 304 ILE A CA 1
ATOM 2524 C C . ILE A 1 304 ? -18.469 38.469 2.295 1 98.12 304 ILE A C 1
ATOM 2526 O O . ILE A 1 304 ? -19.578 38.969 2.119 1 98.12 304 ILE A O 1
ATOM 2530 N N . ASP A 1 305 ? -17.828 38.531 3.412 1 97.81 305 ASP A N 1
ATOM 2531 C CA . ASP A 1 305 ? -18.344 39.438 4.461 1 97.81 305 ASP A CA 1
ATOM 2532 C C . ASP A 1 305 ? -18.609 40.812 3.912 1 97.81 305 ASP A C 1
ATOM 2534 O O . ASP A 1 305 ? -17.781 41.375 3.197 1 97.81 305 ASP A O 1
ATOM 2538 N N . LYS A 1 306 ? -19.656 41.406 4.262 1 95.94 306 LYS A N 1
ATOM 2539 C CA . LYS A 1 306 ? -20.125 42.656 3.682 1 95.94 306 LYS A CA 1
ATOM 2540 C C . LYS A 1 306 ? -19.188 43.812 4.023 1 95.94 306 LYS A C 1
ATOM 2542 O O . LYS A 1 306 ? -19.125 44.812 3.299 1 95.94 306 LYS A O 1
ATOM 2547 N N . TYR A 1 307 ? -18.438 43.688 5.066 1 97.81 307 TYR A N 1
ATOM 2548 C CA . TYR A 1 307 ? -17.547 44.781 5.48 1 97.81 307 TYR A CA 1
ATOM 2549 C C . TYR A 1 307 ? -16.203 44.688 4.754 1 97.81 307 TYR A C 1
ATOM 2551 O O . TYR A 1 307 ? -15.344 45.562 4.906 1 97.81 307 TYR A O 1
ATOM 2559 N N . LEU A 1 308 ? -16.016 43.625 3.902 1 98.38 308 LEU A N 1
ATOM 2560 C CA . LEU A 1 308 ? -14.758 43.438 3.191 1 98.38 308 LEU A CA 1
ATOM 2561 C C . LEU A 1 308 ? -14.906 43.812 1.719 1 98.38 308 LEU A C 1
ATOM 2563 O O . LEU A 1 308 ? -13.906 44.062 1.034 1 98.38 308 LEU A O 1
ATOM 2567 N N . GLY A 1 309 ? -16.062 43.781 1.26 1 98.06 309 GLY A N 1
ATOM 2568 C CA . GLY A 1 309 ? -16.344 44.031 -0.146 1 98.06 309 GLY A CA 1
ATOM 2569 C C . GLY A 1 309 ? -17.312 43.062 -0.754 1 98.06 309 GLY A C 1
ATOM 2570 O O . GLY A 1 309 ? -18.188 42.531 -0.058 1 98.06 309 GLY A O 1
ATOM 2571 N N . THR A 1 310 ? -17.25 42.906 -2.141 1 97.94 310 THR A N 1
ATOM 2572 C CA . THR A 1 310 ? -18.172 42.062 -2.877 1 97.94 310 THR A CA 1
ATOM 2573 C C . THR A 1 310 ? -17.438 40.875 -3.527 1 97.94 310 THR A C 1
ATOM 2575 O O . THR A 1 310 ? -16.203 40.844 -3.512 1 97.94 310 THR A O 1
ATOM 2578 N N . MET A 1 311 ? -18.219 39.969 -4.004 1 98.19 311 MET A N 1
ATOM 2579 C CA . MET A 1 311 ? -17.641 38.844 -4.746 1 98.19 311 MET A CA 1
ATOM 2580 C C . MET A 1 311 ? -16.906 39.344 -5.984 1 98.19 311 MET A C 1
ATOM 2582 O O . MET A 1 311 ? -15.859 38.812 -6.352 1 98.19 311 MET A O 1
ATOM 2586 N N . GLU A 1 312 ? -17.406 40.375 -6.578 1 98 312 GLU A N 1
ATOM 2587 C CA . GLU A 1 312 ? -16.75 40.969 -7.734 1 98 312 GLU A CA 1
ATOM 2588 C C . GLU A 1 312 ? -15.383 41.531 -7.355 1 98 312 GLU A C 1
ATOM 2590 O O . GLU A 1 312 ? -14.414 41.375 -8.094 1 98 312 GLU A O 1
ATOM 2595 N N . ASP A 1 313 ? -15.367 42.219 -6.215 1 98.19 313 ASP A N 1
ATOM 2596 C CA . ASP A 1 313 ? -14.094 42.75 -5.719 1 98.19 313 ASP A CA 1
ATOM 2597 C C . ASP A 1 313 ? -13.078 41.625 -5.516 1 98.19 313 ASP A C 1
ATOM 2599 O O . ASP A 1 313 ? -11.898 41.781 -5.836 1 98.19 313 ASP A O 1
ATOM 2603 N N . PHE A 1 314 ? -13.555 40.562 -5.039 1 98.5 314 PHE A N 1
ATOM 2604 C CA . PHE A 1 314 ? -12.688 39.438 -4.77 1 98.5 314 PHE A CA 1
ATOM 2605 C C . PHE A 1 314 ? -12.156 38.844 -6.07 1 98.5 314 PHE A C 1
ATOM 2607 O O . PHE A 1 314 ? -10.961 38.562 -6.188 1 98.5 314 PHE A O 1
ATOM 2614 N N . GLU A 1 315 ? -13.031 38.594 -6.996 1 98.44 315 GLU A N 1
ATOM 2615 C CA . GLU A 1 315 ? -12.633 38.031 -8.281 1 98.44 315 GLU A CA 1
ATOM 2616 C C . GLU A 1 315 ? -11.609 38.938 -8.977 1 98.44 315 GLU A C 1
ATOM 2618 O O . GLU A 1 315 ? -10.656 38.438 -9.586 1 98.44 315 GLU A O 1
ATOM 2623 N N . LYS A 1 316 ? -11.789 40.188 -8.828 1 98.31 316 LYS A N 1
ATOM 2624 C CA . LYS A 1 316 ? -10.828 41.125 -9.383 1 98.31 316 LYS A CA 1
ATOM 2625 C C . LYS A 1 316 ? -9.477 41 -8.68 1 98.31 316 LYS A C 1
ATOM 2627 O O . LYS A 1 316 ? -8.43 41.062 -9.328 1 98.31 316 LYS A O 1
ATOM 2632 N N . LEU A 1 317 ? -9.5 40.906 -7.418 1 98.56 317 LEU A N 1
ATOM 2633 C CA . LEU A 1 317 ? -8.266 40.75 -6.664 1 98.56 317 LEU A CA 1
ATOM 2634 C C . LEU A 1 317 ? -7.516 39.5 -7.129 1 98.56 317 LEU A C 1
ATOM 2636 O O . LEU A 1 317 ? -6.305 39.531 -7.348 1 98.56 317 LEU A O 1
ATOM 2640 N N . VAL A 1 318 ? -8.211 38.344 -7.277 1 98.69 318 VAL A N 1
ATOM 2641 C CA . VAL A 1 318 ? -7.605 37.094 -7.707 1 98.69 318 VAL A CA 1
ATOM 2642 C C . VAL A 1 318 ? -6.961 37.281 -9.078 1 98.69 318 VAL A C 1
ATOM 2644 O O . VAL A 1 318 ? -5.832 36.844 -9.305 1 98.69 318 VAL A O 1
ATOM 2647 N N . GLN A 1 319 ? -7.66 37.906 -9.969 1 98.44 319 GLN A N 1
ATOM 2648 C CA . GLN A 1 319 ? -7.16 38.125 -11.32 1 98.44 319 GLN A CA 1
ATOM 2649 C C . GLN A 1 319 ? -5.871 38.938 -11.297 1 98.44 319 GLN A C 1
ATOM 2651 O O . GLN A 1 319 ? -4.898 38.594 -11.977 1 98.44 319 GLN A O 1
ATOM 2656 N N . VAL A 1 320 ? -5.891 39.969 -10.539 1 98.38 320 VAL A N 1
ATOM 2657 C CA . VAL A 1 320 ? -4.734 40.875 -10.477 1 98.38 320 VAL A CA 1
ATOM 2658 C C . VAL A 1 320 ? -3.553 40.125 -9.844 1 98.38 320 VAL A C 1
ATOM 2660 O O . VAL A 1 320 ? -2.422 40.219 -10.328 1 98.38 320 VAL A O 1
ATOM 2663 N N . LEU A 1 321 ? -3.771 39.438 -8.781 1 98.56 321 LEU A N 1
ATOM 2664 C CA . LEU A 1 321 ? -2.713 38.656 -8.141 1 98.56 321 LEU A CA 1
ATOM 2665 C C . LEU A 1 321 ? -2.111 37.656 -9.109 1 98.56 321 LEU A C 1
ATOM 2667 O O . LEU A 1 321 ? -0.89 37.562 -9.25 1 98.56 321 LEU A O 1
ATOM 2671 N N . HIS A 1 322 ? -2.963 36.875 -9.797 1 98.38 322 HIS A N 1
ATOM 2672 C CA . HIS A 1 322 ? -2.498 35.844 -10.711 1 98.38 322 HIS A CA 1
ATOM 2673 C C . HIS A 1 322 ? -1.741 36.438 -11.891 1 98.38 322 HIS A C 1
ATOM 2675 O O . HIS A 1 322 ? -0.787 35.844 -12.391 1 98.38 322 HIS A O 1
ATOM 2681 N N . SER A 1 323 ? -2.17 37.625 -12.336 1 98.06 323 SER A N 1
ATOM 2682 C CA . SER A 1 323 ? -1.461 38.281 -13.414 1 98.06 323 SER A CA 1
ATOM 2683 C C . SER A 1 323 ? -0.044 38.656 -12.992 1 98.06 323 SER A C 1
ATOM 2685 O O . SER A 1 323 ? 0.838 38.812 -13.836 1 98.06 323 SER A O 1
ATOM 2687 N N . ARG A 1 324 ? 0.124 38.812 -11.711 1 97.44 324 ARG A N 1
ATOM 2688 C CA . ARG A 1 324 ? 1.438 39.125 -11.164 1 97.44 324 ARG A CA 1
ATOM 2689 C C . ARG A 1 324 ? 2.129 37.875 -10.633 1 97.44 324 ARG A C 1
ATOM 2691 O O . ARG A 1 324 ? 3.109 37.969 -9.891 1 97.44 324 ARG A O 1
ATOM 2698 N N . LYS A 1 325 ? 1.599 36.719 -10.859 1 97.5 325 LYS A N 1
ATOM 2699 C CA . LYS A 1 325 ? 2.125 35.406 -10.492 1 97.5 325 LYS A CA 1
ATOM 2700 C C . LYS A 1 325 ? 2.145 35.25 -8.977 1 97.5 325 LYS A C 1
ATOM 2702 O O . LYS A 1 325 ? 3.086 34.656 -8.422 1 97.5 325 LYS A O 1
ATOM 2707 N N . ILE A 1 326 ? 1.228 35.812 -8.336 1 98.69 326 ILE A N 1
ATOM 2708 C CA . ILE A 1 326 ? 1.041 35.656 -6.902 1 98.69 326 ILE A CA 1
ATOM 2709 C C . ILE A 1 326 ? -0.16 34.75 -6.641 1 98.69 326 ILE A C 1
ATOM 2711 O O . ILE A 1 326 ? -1.258 35 -7.141 1 98.69 326 ILE A O 1
ATOM 2715 N N . LYS A 1 327 ? 0.065 33.656 -5.93 1 98.75 327 LYS A N 1
ATOM 2716 C CA . LYS A 1 327 ? -0.989 32.719 -5.559 1 98.75 327 LYS A CA 1
ATOM 2717 C C . LYS A 1 327 ? -1.801 33.25 -4.375 1 98.75 327 LYS A C 1
ATOM 2719 O O . LYS A 1 327 ? -1.358 34.156 -3.662 1 98.75 327 LYS A O 1
ATOM 2724 N N . ILE A 1 328 ? -3.002 32.719 -4.18 1 98.81 328 ILE A N 1
ATOM 2725 C CA . ILE A 1 328 ? -3.854 33.156 -3.078 1 98.81 328 ILE A CA 1
ATOM 2726 C C . ILE A 1 328 ? -4.422 31.953 -2.352 1 98.81 328 ILE A C 1
ATOM 2728 O O . ILE A 1 328 ? -5.012 31.062 -2.979 1 98.81 328 ILE A O 1
ATOM 2732 N N . VAL A 1 329 ? -4.242 31.859 -1.089 1 98.88 329 VAL A N 1
ATOM 2733 C CA . VAL A 1 329 ? -4.742 30.844 -0.183 1 98.88 329 VAL A CA 1
ATOM 2734 C C . VAL A 1 329 ? -5.742 31.453 0.793 1 98.88 329 VAL A C 1
ATOM 2736 O O . VAL A 1 329 ? -5.465 32.5 1.41 1 98.88 329 VAL A O 1
ATOM 2739 N N . LEU A 1 330 ? -6.926 30.844 0.946 1 98.88 330 LEU A N 1
ATOM 2740 C CA . LEU A 1 330 ? -7.938 31.344 1.869 1 98.88 330 LEU A CA 1
ATOM 2741 C C . LEU A 1 330 ? -7.965 30.516 3.15 1 98.88 330 LEU A C 1
ATOM 2743 O O . LEU A 1 330 ? -7.562 29.344 3.148 1 98.88 330 LEU A O 1
ATOM 2747 N N . ASP A 1 331 ? -8.383 31.172 4.148 1 98.75 331 ASP A N 1
ATOM 2748 C CA . ASP A 1 331 ? -8.594 30.547 5.445 1 98.75 331 ASP A CA 1
ATOM 2749 C C . ASP A 1 331 ? -10.023 30.047 5.59 1 98.75 331 ASP A C 1
ATOM 2751 O O . ASP A 1 331 ? -10.977 30.812 5.457 1 98.75 331 ASP A O 1
ATOM 2755 N N . ILE A 1 332 ? -10.164 28.797 5.91 1 98.75 332 ILE A N 1
ATOM 2756 C CA . ILE A 1 332 ? -11.508 28.25 6.047 1 98.75 332 ILE A CA 1
ATOM 2757 C C . ILE A 1 332 ? -11.609 27.453 7.34 1 98.75 332 ILE A C 1
ATOM 2759 O O . ILE A 1 332 ? -10.672 26.734 7.711 1 98.75 332 ILE A O 1
ATOM 2763 N N . THR A 1 333 ? -12.68 27.594 8.023 1 98.56 333 THR A N 1
ATOM 2764 C CA . THR A 1 333 ? -12.961 26.828 9.234 1 98.56 333 THR A CA 1
ATOM 2765 C C . THR A 1 333 ? -13.906 25.672 8.938 1 98.56 333 THR A C 1
ATOM 2767 O O . THR A 1 333 ? -15.109 25.875 8.781 1 98.56 333 THR A O 1
ATOM 2770 N N . MET A 1 334 ? -13.352 24.516 8.961 1 98.38 334 MET A N 1
ATOM 2771 C CA . MET A 1 334 ? -14.156 23.328 8.695 1 98.38 334 MET A CA 1
ATOM 2772 C C . MET A 1 334 ? -14.516 22.609 9.992 1 98.38 334 MET A C 1
ATOM 2774 O O . MET A 1 334 ? -15.297 21.656 9.984 1 98.38 334 MET A O 1
ATOM 2778 N N . HIS A 1 335 ? -13.977 23.047 11.109 1 98 335 HIS A N 1
ATOM 2779 C CA . HIS A 1 335 ? -14.18 22.453 12.422 1 98 335 HIS A CA 1
ATOM 2780 C C . HIS A 1 335 ? -15.516 22.875 13.016 1 98 335 HIS A C 1
ATOM 2782 O O . HIS A 1 335 ? -16.234 22.047 13.586 1 98 335 HIS A O 1
ATOM 2788 N N . HIS A 1 336 ? -15.891 24.141 12.906 1 98.12 336 HIS A N 1
ATOM 2789 C CA . HIS A 1 336 ? -17.094 24.703 13.516 1 98.12 336 HIS A CA 1
ATOM 2790 C C . HIS A 1 336 ? -17.703 25.781 12.633 1 98.12 336 HIS A C 1
ATOM 2792 O O . HIS A 1 336 ? -17.109 26.172 11.625 1 98.12 336 HIS A O 1
ATOM 2798 N N . THR A 1 337 ? -18.844 26.219 13.023 1 98.25 337 THR A N 1
ATOM 2799 C CA . THR A 1 337 ? -19.547 27.281 12.328 1 98.25 337 THR A CA 1
ATOM 2800 C C . THR A 1 337 ? -20.312 28.172 13.312 1 98.25 337 THR A C 1
ATOM 2802 O O . THR A 1 337 ? -20.391 27.859 14.508 1 98.25 337 THR A O 1
ATOM 2805 N N . ASN A 1 338 ? -20.734 29.312 12.805 1 98.25 338 ASN A N 1
ATOM 2806 C CA . ASN A 1 338 ? -21.641 30.156 13.586 1 98.25 338 ASN A CA 1
ATOM 2807 C C . ASN A 1 338 ? -23.047 29.547 13.664 1 98.25 338 ASN A C 1
ATOM 2809 O O . ASN A 1 338 ? -23.531 28.984 12.68 1 98.25 338 ASN A O 1
ATOM 2813 N N . PRO A 1 339 ? -23.734 29.688 14.797 1 97.75 339 PRO A N 1
ATOM 2814 C CA . PRO A 1 339 ? -25.062 29.109 14.914 1 97.75 339 PRO A CA 1
ATOM 2815 C C . PRO A 1 339 ? -26.062 29.688 13.914 1 97.75 339 PRO A C 1
ATOM 2817 O O . PRO A 1 339 ? -27.125 29.094 13.688 1 97.75 339 PRO A O 1
ATOM 2820 N N . CYS A 1 340 ? -25.75 30.812 13.312 1 98 340 CYS A N 1
ATOM 2821 C CA . CYS A 1 340 ? -26.625 31.406 12.312 1 98 340 CYS A CA 1
ATOM 2822 C C . CYS A 1 340 ? -26.5 30.672 10.977 1 98 340 CYS A C 1
ATOM 2824 O O . CYS A 1 340 ? -27.25 30.953 10.039 1 98 340 CYS A O 1
ATOM 2826 N N . ASN A 1 341 ? -25.578 29.781 10.844 1 97.69 341 ASN A N 1
ATOM 2827 C CA . ASN A 1 341 ? -25.453 28.969 9.633 1 97.69 341 ASN A CA 1
ATOM 2828 C C . ASN A 1 341 ? -26.766 28.234 9.312 1 97.69 341 ASN A C 1
ATOM 2830 O O . ASN A 1 341 ? -27.422 27.703 10.211 1 97.69 341 ASN A O 1
ATOM 2834 N N . GLU A 1 342 ? -27.078 28.172 8.062 1 96.56 342 GLU A N 1
ATOM 2835 C CA . GLU A 1 342 ? -28.359 27.625 7.629 1 96.56 342 GLU A CA 1
ATOM 2836 C C . GLU A 1 342 ? -28.531 26.172 8.086 1 96.56 342 GLU A C 1
ATOM 2838 O O . GLU A 1 342 ? -29.625 25.766 8.477 1 96.56 342 GLU A O 1
ATOM 2843 N N . LEU A 1 343 ? -27.516 25.359 8.055 1 97.19 343 LEU A N 1
ATOM 2844 C CA . LEU A 1 343 ? -27.578 23.953 8.43 1 97.19 343 LEU A CA 1
ATOM 2845 C C . LEU A 1 343 ? -27.875 23.797 9.914 1 97.19 343 LEU A C 1
ATOM 2847 O O . LEU A 1 343 ? -28.641 22.922 10.312 1 97.19 343 LEU A O 1
ATOM 2851 N N . PHE A 1 344 ? -27.281 24.625 10.734 1 97.25 344 PHE A N 1
ATOM 2852 C CA . PHE A 1 344 ? -27.5 24.547 12.172 1 97.25 344 PHE A CA 1
ATOM 2853 C C . PHE A 1 344 ? -28.906 25 12.539 1 97.25 344 PHE A C 1
ATOM 2855 O O . PHE A 1 344 ? -29.562 24.375 13.383 1 97.25 344 PHE A O 1
ATOM 2862 N N . VAL A 1 345 ? -29.344 26.078 11.906 1 96.94 345 VAL A N 1
ATOM 2863 C CA . VAL A 1 345 ? -30.688 26.562 12.133 1 96.94 345 VAL A CA 1
ATOM 2864 C C . VAL A 1 345 ? -31.703 25.484 11.773 1 96.94 345 VAL A C 1
ATOM 2866 O O . VAL A 1 345 ? -32.625 25.203 12.539 1 96.94 345 VAL A O 1
ATOM 2869 N N . LYS A 1 346 ? -31.5 24.891 10.617 1 96.38 346 LYS A N 1
ATOM 2870 C CA . LYS A 1 346 ? -32.406 23.812 10.188 1 96.38 346 LYS A CA 1
ATOM 2871 C C . LYS A 1 346 ? -32.344 22.641 11.164 1 96.38 346 LYS A C 1
ATOM 2873 O O . LYS A 1 346 ? -33.375 22.016 11.445 1 96.38 346 LYS A O 1
ATOM 2878 N N . ALA A 1 347 ? -31.188 22.312 11.695 1 95.81 347 ALA A N 1
ATOM 2879 C CA . ALA A 1 347 ? -31.047 21.234 12.672 1 95.81 347 ALA A CA 1
ATOM 2880 C C . ALA A 1 347 ? -31.891 21.516 13.914 1 95.81 347 ALA A C 1
ATOM 2882 O O . ALA A 1 347 ? -32.625 20.641 14.391 1 95.81 347 ALA A O 1
ATOM 2883 N N . LEU A 1 348 ? -31.812 22.75 14.406 1 95.06 348 LEU A N 1
ATOM 2884 C CA . LEU A 1 348 ? -32.531 23.109 15.617 1 95.06 348 LEU A CA 1
ATOM 2885 C C . LEU A 1 348 ? -34.031 23.156 15.352 1 95.06 348 LEU A C 1
ATOM 2887 O O . LEU A 1 348 ? -34.844 22.719 16.188 1 95.06 348 LEU A O 1
ATOM 2891 N N . ARG A 1 349 ? -34.375 23.672 14.227 1 94.38 349 ARG A N 1
ATOM 2892 C CA . ARG A 1 349 ? -35.781 23.812 13.883 1 94.38 349 ARG A CA 1
ATOM 2893 C C . ARG A 1 349 ? -36.469 22.453 13.711 1 94.38 349 ARG A C 1
ATOM 2895 O O . ARG A 1 349 ? -37.594 22.234 14.148 1 94.38 349 ARG A O 1
ATOM 2902 N N . GLU A 1 350 ? -35.719 21.578 13.062 1 92.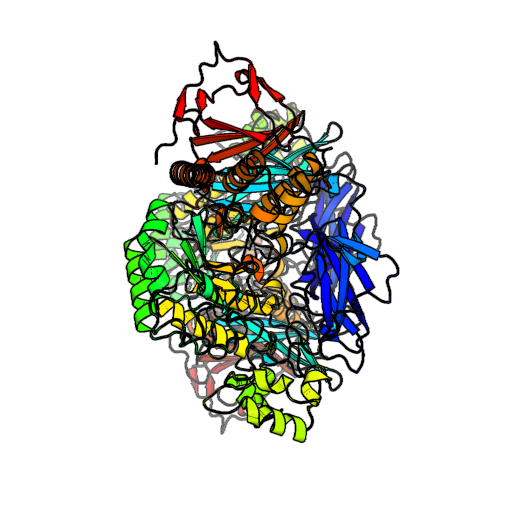88 350 GLU A N 1
ATOM 2903 C CA . GLU A 1 350 ? -36.312 20.297 12.672 1 92.88 350 GLU A CA 1
ATOM 2904 C C . GLU A 1 350 ? -36.094 19.25 13.75 1 92.88 350 GLU A C 1
ATOM 2906 O O . GLU A 1 350 ? -36.875 18.281 13.836 1 92.88 350 GLU A O 1
ATOM 2911 N N . GLY A 1 351 ? -35.094 19.438 14.469 1 91.31 351 GLY A N 1
ATOM 2912 C CA . GLY A 1 351 ? -34.875 18.547 15.602 1 91.31 351 GLY A CA 1
ATOM 2913 C C . GLY A 1 351 ? -34.188 17.25 15.227 1 91.31 351 GLY A C 1
ATOM 2914 O O . GLY A 1 351 ? -33.562 17.172 14.172 1 91.31 351 GLY A O 1
ATOM 2915 N N . GLU A 1 352 ? -34.25 16.266 16.062 1 88.56 352 GLU A N 1
ATOM 2916 C CA . GLU A 1 352 ? -33.469 15.039 16.031 1 88.56 352 GLU A CA 1
ATOM 2917 C C . GLU A 1 352 ? -33.781 14.203 14.805 1 88.56 352 GLU A C 1
ATOM 2919 O O . GLU A 1 352 ? -32.938 13.43 14.336 1 88.56 352 GLU A O 1
ATOM 2924 N N . ASN A 1 353 ? -34.875 14.422 14.266 1 85.12 353 ASN A N 1
ATOM 2925 C CA . ASN A 1 353 ? -35.25 13.586 13.125 1 85.12 353 ASN A CA 1
ATOM 2926 C C . ASN A 1 353 ? -34.812 14.227 11.805 1 85.12 353 ASN A C 1
ATOM 2928 O O . ASN A 1 353 ? -35.031 13.641 10.742 1 85.12 353 ASN A O 1
ATOM 2932 N N . SER A 1 354 ? -34.156 15.32 11.914 1 87.88 354 SER A N 1
ATOM 2933 C CA . SER A 1 354 ? -33.719 16.031 10.719 1 87.88 354 SER A CA 1
ATOM 2934 C C . SER A 1 354 ? -32.375 15.508 10.242 1 87.88 354 SER A C 1
ATOM 2936 O O . SER A 1 354 ? -31.5 15.172 11.055 1 87.88 354 SER A O 1
ATOM 2938 N N . PRO A 1 355 ? -32.125 15.422 8.906 1 88.12 355 PRO A N 1
ATOM 2939 C CA . PRO A 1 355 ? -30.781 15.07 8.398 1 88.12 355 PRO A CA 1
ATOM 2940 C C . PRO A 1 355 ? -29.719 16.094 8.789 1 88.12 355 PRO A C 1
ATOM 2942 O O . PRO A 1 355 ? -28.531 15.773 8.797 1 88.12 355 PRO A O 1
ATOM 2945 N N . TYR A 1 356 ? -30.172 17.25 9.156 1 94.06 356 TYR A N 1
ATOM 2946 C CA . TYR A 1 356 ? -29.234 18.312 9.516 1 94.06 356 TYR A CA 1
ATOM 2947 C C . TYR A 1 356 ? -28.766 18.172 10.961 1 94.06 356 TYR A C 1
ATOM 2949 O O . TYR A 1 356 ? -27.703 18.641 11.328 1 94.06 356 TYR A O 1
ATOM 2957 N N . TRP A 1 357 ? -29.578 17.531 11.758 1 94.38 357 TRP A N 1
ATOM 2958 C CA . TRP A 1 357 ? -29.25 17.328 13.164 1 94.38 357 TRP A CA 1
ATOM 2959 C C . TRP A 1 357 ? -27.938 16.562 13.305 1 94.38 357 TRP A C 1
ATOM 2961 O O . TRP A 1 357 ? -27.078 16.938 14.109 1 94.38 357 TRP A O 1
ATOM 2971 N N . GLU A 1 358 ? -27.719 15.625 12.445 1 92.31 358 GLU A N 1
ATOM 2972 C CA . GLU A 1 358 ? -26.562 14.734 12.539 1 92.31 358 GLU A CA 1
ATOM 2973 C C . GLU A 1 358 ? -25.297 15.406 12.023 1 92.31 358 GLU A C 1
ATOM 2975 O O . GLU A 1 358 ? -24.188 14.883 12.172 1 92.31 358 GLU A O 1
ATOM 2980 N N . MET A 1 359 ? -25.438 16.5 11.477 1 96.25 359 MET A N 1
ATOM 2981 C CA . MET A 1 359 ? -24.266 17.203 10.969 1 96.25 359 MET A CA 1
ATOM 2982 C C . MET A 1 359 ? -23.578 17.984 12.078 1 96.25 359 MET A C 1
ATOM 2984 O O . MET A 1 359 ? -22.484 18.5 11.883 1 96.25 359 MET A O 1
ATOM 2988 N N . PHE A 1 360 ? -24.188 17.969 13.219 1 96.38 360 PHE A N 1
ATOM 2989 C CA . PHE A 1 360 ? -23.609 18.609 14.391 1 96.38 360 PHE A CA 1
ATOM 2990 C C . PHE A 1 360 ? -23.578 17.656 15.57 1 96.38 360 PHE A C 1
ATOM 2992 O O . PHE A 1 360 ? -24.25 16.609 15.555 1 96.38 360 PHE A O 1
ATOM 2999 N N . SER A 1 361 ? -22.812 17.984 16.562 1 91.44 361 SER A N 1
ATOM 3000 C CA . SER A 1 361 ? -22.641 17.109 17.719 1 91.44 361 SER A CA 1
ATOM 3001 C C . SER A 1 361 ? -23.422 17.625 18.922 1 91.44 361 SER A C 1
ATOM 3003 O O . SER A 1 361 ? -22.859 18.219 19.844 1 91.44 361 SER A O 1
ATOM 3005 N N . PHE A 1 362 ? -24.641 17.25 18.969 1 94.06 362 PHE A N 1
ATOM 3006 C CA . PHE A 1 362 ? -25.484 17.625 20.094 1 94.06 362 PHE A CA 1
ATOM 3007 C C . PHE A 1 362 ? -25.25 16.672 21.266 1 94.06 362 PHE A C 1
ATOM 3009 O O . PHE A 1 362 ? -25.234 15.461 21.094 1 94.06 362 PHE A O 1
ATOM 3016 N N . LEU A 1 363 ? -24.969 17.141 22.406 1 92.31 363 LEU A N 1
ATOM 3017 C CA . LEU A 1 363 ? -24.609 16.375 23.594 1 92.31 363 LEU A CA 1
ATOM 3018 C C . LEU A 1 363 ? -25.844 15.922 24.359 1 92.31 363 LEU A C 1
ATOM 3020 O O . LEU A 1 363 ? -25.859 14.844 24.953 1 92.31 363 LEU A O 1
ATOM 3024 N N . SER A 1 364 ? -26.812 16.812 24.5 1 83.25 364 SER A N 1
ATOM 3025 C CA . SER A 1 364 ? -28.078 16.516 25.172 1 83.25 364 SER A CA 1
ATOM 3026 C C . SER A 1 364 ? -29.25 17.188 24.453 1 83.25 364 SER A C 1
ATOM 3028 O O . SER A 1 364 ? -29.078 18.203 23.797 1 83.25 364 SER A O 1
ATOM 3030 N N . PRO A 1 365 ? -30.312 16.453 24.516 1 83.38 365 PRO A N 1
ATOM 3031 C CA . PRO A 1 365 ? -31.469 17.141 23.938 1 83.38 365 PRO A CA 1
ATOM 3032 C C . PRO A 1 365 ? -31.781 18.453 24.641 1 83.38 365 PRO A C 1
ATOM 3034 O O . PRO A 1 365 ? -32 18.484 25.844 1 83.38 365 PRO A O 1
ATOM 3037 N N . PRO A 1 366 ? -31.641 19.516 23.891 1 87.06 366 PRO A N 1
ATOM 3038 C CA . PRO A 1 366 ? -31.906 20.797 24.531 1 87.06 366 PRO A CA 1
ATOM 3039 C C . PRO A 1 366 ? -33.375 21 24.844 1 87.06 366 PRO A C 1
ATOM 3041 O O . PRO A 1 366 ? -34.25 20.547 24.078 1 87.06 366 PRO A O 1
ATOM 3044 N N . PRO A 1 367 ? -33.656 21.75 25.938 1 87.56 367 PRO A N 1
ATOM 3045 C CA . PRO A 1 367 ? -35.062 22.078 26.188 1 87.56 367 PRO A CA 1
ATOM 3046 C C . PRO A 1 367 ? -35.688 22.906 25.062 1 87.56 367 PRO A C 1
ATOM 3048 O O . PRO A 1 367 ? -35.031 23.781 24.5 1 87.56 367 PRO A O 1
ATOM 3051 N N . LYS A 1 368 ? -36.938 22.609 24.859 1 90.31 368 LYS A N 1
ATOM 3052 C CA . LYS A 1 368 ? -37.656 23.266 23.766 1 90.31 368 LYS A CA 1
ATOM 3053 C C . LYS A 1 368 ? -37.625 24.781 23.953 1 90.31 368 LYS A C 1
ATOM 3055 O O . LYS A 1 368 ? -37.5 25.531 22.984 1 90.31 368 LYS A O 1
ATOM 3060 N N . GLU A 1 369 ? -37.75 25.188 25.141 1 93.88 369 GLU A N 1
ATOM 3061 C CA . GLU A 1 369 ? -37.812 26.625 25.438 1 93.88 369 GLU A CA 1
ATOM 3062 C C . GLU A 1 369 ? -36.469 27.297 25.094 1 93.88 369 GLU A C 1
ATOM 3064 O O . GLU A 1 369 ? -36.469 28.438 24.594 1 93.88 369 GLU A O 1
ATOM 3069 N N . ILE A 1 370 ? -35.469 26.641 25.328 1 94.38 370 ILE A N 1
ATOM 3070 C CA . ILE A 1 370 ? -34.125 27.203 25.062 1 94.38 370 ILE A CA 1
ATOM 3071 C C . ILE A 1 370 ? -33.875 27.234 23.562 1 94.38 370 ILE A C 1
ATOM 3073 O O . ILE A 1 370 ? -33.281 28.188 23.047 1 94.38 370 ILE A O 1
ATOM 3077 N N . VAL A 1 371 ? -34.312 26.219 22.875 1 95.06 371 VAL A N 1
ATOM 3078 C CA . VAL A 1 371 ? -34.156 26.172 21.438 1 95.06 371 VAL A CA 1
ATOM 3079 C C . VAL A 1 371 ? -34.906 27.328 20.797 1 95.06 371 VAL A C 1
ATOM 3081 O O . VAL A 1 371 ? -34.406 28.031 19.922 1 95.06 371 VAL A O 1
ATOM 3084 N N . GLU A 1 372 ? -36.125 27.516 21.281 1 95.19 372 GLU A N 1
ATOM 3085 C CA . GLU A 1 372 ? -36.938 28.609 20.75 1 95.19 372 GLU A CA 1
ATOM 3086 C C . GLU A 1 372 ? -36.281 29.953 21.047 1 95.19 372 GLU A C 1
ATOM 3088 O O . GLU A 1 372 ? -36.312 30.859 20.203 1 95.19 372 GLU A O 1
ATOM 3093 N N . LEU A 1 373 ? -35.844 30.016 22.188 1 95.31 373 LEU A N 1
ATOM 3094 C CA . LEU A 1 373 ? -35.156 31.25 22.578 1 95.31 373 LEU A CA 1
ATOM 3095 C C . LEU A 1 373 ? -33.969 31.5 21.672 1 95.31 373 LEU A C 1
ATOM 3097 O O . LEU A 1 373 ? -33.75 32.625 21.219 1 95.31 373 LEU A O 1
ATOM 3101 N N . MET A 1 374 ? -33.156 30.531 21.453 1 96.31 374 MET A N 1
ATOM 3102 C CA . MET A 1 374 ? -31.969 30.656 20.594 1 96.31 374 MET A CA 1
ATOM 3103 C C . MET A 1 374 ? -32.375 31.031 19.172 1 96.31 374 MET A C 1
ATOM 3105 O O . MET A 1 374 ? -31.75 31.906 18.562 1 96.31 374 MET A O 1
ATOM 3109 N N . LEU A 1 375 ? -33.375 30.406 18.656 1 96.5 375 LEU A N 1
ATOM 3110 C CA . LEU A 1 375 ? -33.812 30.625 17.281 1 96.5 375 LEU A CA 1
ATOM 3111 C C . LEU A 1 375 ? -34.25 32.062 17.078 1 96.5 375 LEU A C 1
ATOM 3113 O O . LEU A 1 375 ? -34.094 32.625 15.984 1 96.5 375 LEU A O 1
ATOM 3117 N N . LYS A 1 376 ? -34.688 32.688 18.078 1 95.56 376 LYS A N 1
ATOM 3118 C CA . LYS A 1 376 ? -35.094 34.094 17.984 1 95.56 376 LYS A CA 1
ATOM 3119 C C . LYS A 1 376 ? -33.906 34.969 17.609 1 95.56 376 LYS A C 1
ATOM 3121 O O . LYS A 1 376 ? -34.094 36.031 17.016 1 95.56 376 LYS A O 1
ATOM 3126 N N . TYR A 1 377 ? -32.781 34.531 17.938 1 96 377 TYR A N 1
ATOM 3127 C CA . TYR A 1 377 ? -31.594 35.375 17.734 1 96 377 TYR A CA 1
ATOM 3128 C C . TYR A 1 377 ? -30.812 34.906 16.516 1 96 377 TYR A C 1
ATOM 3130 O O . TYR A 1 377 ? -30.094 35.688 15.906 1 96 377 TYR A O 1
ATOM 3138 N N . ILE A 1 378 ? -30.938 33.719 16.125 1 96.44 378 ILE A N 1
ATOM 3139 C CA . ILE A 1 378 ? -30 33.219 15.125 1 96.44 378 ILE A CA 1
ATOM 3140 C C . ILE A 1 378 ? -30.75 32.969 13.812 1 96.44 378 ILE A C 1
ATOM 3142 O O . ILE A 1 378 ? -30.125 32.844 12.758 1 96.44 378 ILE A O 1
ATOM 3146 N N . ASP A 1 379 ? -32.031 32.844 14.008 1 91.75 379 ASP A N 1
ATOM 3147 C CA . ASP A 1 379 ? -32.844 32.594 12.82 1 91.75 379 ASP A CA 1
ATOM 3148 C C . ASP A 1 379 ? -33.344 33.906 12.203 1 91.75 379 ASP A C 1
ATOM 3150 O O . ASP A 1 379 ? -33.75 34.844 12.922 1 91.75 379 ASP A O 1
ATOM 3154 N N . GLY A 1 380 ? -33.125 34.125 10.867 1 85.75 380 GLY A N 1
ATOM 3155 C CA . GLY A 1 380 ? -33.562 35.375 10.211 1 85.75 380 GLY A CA 1
ATOM 3156 C C . GLY A 1 380 ? -32.531 35.938 9.289 1 85.75 380 GLY A C 1
ATOM 3157 O O . GLY A 1 380 ? -31.5 35.344 9.031 1 85.75 380 GLY A O 1
ATOM 3158 N N . GLU A 1 381 ? -32.781 37.125 8.859 1 83.06 381 GLU A N 1
ATOM 3159 C CA . GLU A 1 381 ? -31.938 37.781 7.859 1 83.06 381 GLU A CA 1
ATOM 3160 C C . GLU A 1 381 ? -30.656 38.312 8.477 1 83.06 381 GLU A C 1
ATOM 3162 O O . GLU A 1 381 ? -29.594 38.281 7.859 1 83.06 381 GLU A O 1
ATOM 3167 N N . GLU A 1 382 ? -30.859 38.844 9.695 1 88.69 382 GLU A N 1
ATOM 3168 C CA . GLU A 1 382 ? -29.703 39.344 10.391 1 88.69 382 GLU A CA 1
ATOM 3169 C C . GLU A 1 382 ? -29.266 38.438 11.516 1 88.69 382 GLU A C 1
ATOM 3171 O O . GLU A 1 382 ? -30.062 38.062 12.383 1 88.69 382 GLU A O 1
ATOM 3176 N N . CYS A 1 383 ? -28.062 38.094 11.477 1 94.19 383 CYS A N 1
ATOM 3177 C CA . CYS A 1 383 ? -27.547 37.219 12.539 1 94.19 383 CYS A CA 1
ATOM 3178 C C . CYS A 1 383 ? -27.328 38.031 13.82 1 94.19 383 CYS A C 1
ATOM 3180 O O . CYS A 1 383 ? -26.562 39 13.836 1 94.19 383 CYS A O 1
ATOM 3182 N N . ARG A 1 384 ? -27.984 37.688 14.914 1 95.19 384 ARG A N 1
ATOM 3183 C CA . ARG A 1 384 ? -27.859 38.344 16.219 1 95.19 384 ARG A CA 1
ATOM 3184 C C . ARG A 1 384 ? -27.312 37.375 17.266 1 95.19 384 ARG A C 1
ATOM 3186 O O . ARG A 1 384 ? -27.719 37.406 18.422 1 95.19 384 ARG A O 1
ATOM 3193 N N . SER A 1 385 ? -26.531 36.469 16.812 1 95.19 385 SER A N 1
ATOM 3194 C CA . SER A 1 385 ? -26.031 35.406 17.688 1 95.19 385 SER A CA 1
ATOM 3195 C C . SER A 1 385 ? -25.219 36 18.844 1 95.19 385 SER A C 1
ATOM 3197 O O . SER A 1 385 ? -25.219 35.438 19.953 1 95.19 385 SER A O 1
ATOM 3199 N N . ARG A 1 386 ? -24.531 37.031 18.703 1 94.06 386 ARG A N 1
ATOM 3200 C CA . ARG A 1 386 ? -23.734 37.625 19.766 1 94.06 386 ARG A CA 1
ATOM 3201 C C . ARG A 1 386 ? -24.625 38.125 20.906 1 94.06 386 ARG A C 1
ATOM 3203 O O . ARG A 1 386 ? -24.172 38.188 22.047 1 94.06 386 ARG A O 1
ATOM 3210 N N . GLU A 1 387 ? -25.844 38.406 20.609 1 94.81 387 GLU A N 1
ATOM 3211 C CA . GLU A 1 387 ? -26.781 38.906 21.625 1 94.81 387 GLU A CA 1
ATOM 3212 C C . GLU A 1 387 ? -27.219 37.781 22.547 1 94.81 387 GLU A C 1
ATOM 3214 O O . GLU A 1 387 ? -27.828 38.031 23.594 1 94.81 387 GLU A O 1
ATOM 3219 N N . LEU A 1 388 ? -26.906 36.594 22.172 1 95.44 388 LEU A N 1
ATOM 3220 C CA . LEU A 1 388 ? -27.203 35.469 23.062 1 95.44 388 LEU A CA 1
ATOM 3221 C C . LEU A 1 388 ? -26.562 35.688 24.438 1 95.44 388 LEU A C 1
ATOM 3223 O O . LEU A 1 388 ? -27.156 35.344 25.453 1 95.44 388 LEU A O 1
ATOM 3227 N N . TYR A 1 389 ? -25.438 36.312 24.438 1 94.19 389 TYR A N 1
ATOM 3228 C CA . TYR A 1 389 ? -24.688 36.469 25.672 1 94.19 389 TYR A CA 1
ATOM 3229 C C . TYR A 1 389 ? -25.328 37.531 26.578 1 94.19 389 TYR A C 1
ATOM 3231 O O . TYR A 1 389 ? -24.953 37.656 27.734 1 94.19 389 TYR A O 1
ATOM 3239 N N . LYS A 1 390 ? -26.266 38.281 26.047 1 94.56 390 LYS A N 1
ATOM 3240 C CA . LYS A 1 390 ? -27.031 39.219 26.859 1 94.56 390 LYS A CA 1
ATOM 3241 C C . LYS A 1 390 ? -28.078 38.5 27.719 1 94.56 390 LYS A C 1
ATOM 3243 O O . LYS A 1 390 ? -28.609 39.062 28.672 1 94.56 390 LYS A O 1
ATOM 3248 N N . LEU A 1 391 ? -28.281 37.281 27.328 1 95.19 391 LEU A N 1
ATOM 3249 C CA . LEU A 1 391 ? -29.266 36.469 28.047 1 95.19 391 LEU A CA 1
ATOM 3250 C C . LEU A 1 391 ? -28.609 35.625 29.125 1 95.19 391 LEU A C 1
ATOM 3252 O O . LEU A 1 391 ? -27.547 35.031 28.875 1 95.19 391 LEU A O 1
ATOM 3256 N N . ASP A 1 392 ? -29.203 35.469 30.312 1 94.69 392 ASP A N 1
ATOM 3257 C CA . ASP A 1 392 ? -28.641 34.812 31.5 1 94.69 392 ASP A CA 1
ATOM 3258 C C . ASP A 1 392 ? -28.312 33.375 31.203 1 94.69 392 ASP A C 1
ATOM 3260 O O . ASP A 1 392 ? -27.281 32.844 31.641 1 94.69 392 ASP A O 1
ATOM 3264 N N . TYR A 1 393 ? -29.156 32.75 30.516 1 94.06 393 TYR A N 1
ATOM 3265 C CA . TYR A 1 393 ? -28.969 31.344 30.25 1 94.06 393 TYR A CA 1
ATOM 3266 C C . TYR A 1 393 ? -27.656 31.078 29.531 1 94.06 393 TYR A C 1
ATOM 3268 O O . TYR A 1 393 ? -26.859 30.219 29.938 1 94.06 393 TYR A O 1
ATOM 3276 N N . PHE A 1 394 ? -27.422 31.797 28.469 1 95.25 394 PHE A N 1
ATOM 3277 C CA . PHE A 1 394 ? -26.266 31.562 27.609 1 95.25 394 PHE A CA 1
ATOM 3278 C C . PHE A 1 394 ? -24.984 32.031 28.281 1 95.25 394 PHE A C 1
ATOM 3280 O O . PHE A 1 394 ? -23.906 31.484 28.031 1 95.25 394 PHE A O 1
ATOM 3287 N N . ARG A 1 395 ? -25.062 32.938 29.125 1 94.56 395 ARG A N 1
ATOM 3288 C CA . ARG A 1 395 ? -23.906 33.406 29.891 1 94.56 395 ARG A CA 1
ATOM 3289 C C . ARG A 1 395 ? -23.5 32.375 30.953 1 94.56 395 ARG A C 1
ATOM 3291 O O . ARG A 1 395 ? -22.312 32.25 31.25 1 94.56 395 ARG A O 1
ATOM 3298 N N . ASN A 1 396 ? -24.484 31.703 31.484 1 94.38 396 ASN A N 1
ATOM 3299 C CA . ASN A 1 396 ? -24.234 30.922 32.688 1 94.38 396 ASN A CA 1
ATOM 3300 C C . ASN A 1 396 ? -24.156 29.422 32.406 1 94.38 396 ASN A C 1
ATOM 3302 O O . ASN A 1 396 ? -23.875 28.625 33.281 1 94.38 396 ASN A O 1
ATOM 3306 N N . ASN A 1 397 ? -24.438 29.078 31.156 1 93.38 397 ASN A N 1
ATOM 3307 C CA . ASN A 1 397 ? -24.438 27.656 30.828 1 93.38 397 ASN A CA 1
ATOM 3308 C C . ASN A 1 397 ? -23.531 27.359 29.641 1 93.38 397 ASN A C 1
ATOM 3310 O O . ASN A 1 397 ? -23.297 28.219 28.797 1 93.38 397 ASN A O 1
ATOM 3314 N N . LYS A 1 398 ? -23.047 26.078 29.641 1 93 398 LYS A N 1
ATOM 3315 C CA . LYS A 1 398 ? -22.312 25.578 28.484 1 93 398 LYS A CA 1
ATOM 3316 C C . LYS A 1 398 ? -23.266 25.172 27.359 1 93 398 LYS A C 1
ATOM 3318 O O . LYS A 1 398 ? -24.453 24.922 27.609 1 93 398 LYS A O 1
ATOM 3323 N N . PRO A 1 399 ? -22.75 25.172 26.172 1 95.38 399 PRO A N 1
ATOM 3324 C CA . PRO A 1 399 ? -23.594 24.766 25.047 1 95.38 399 PRO A CA 1
ATOM 3325 C C . PRO A 1 399 ? -24.062 23.312 25.172 1 95.38 399 PRO A C 1
ATOM 3327 O O . PRO A 1 399 ? -23.344 22.469 25.703 1 95.38 399 PRO A O 1
ATOM 3330 N N . PHE A 1 400 ? -25.234 23.016 24.688 1 95.06 400 PHE A N 1
ATOM 3331 C CA . PHE A 1 400 ? -25.781 21.672 24.656 1 95.06 400 PHE A CA 1
ATOM 3332 C C . PHE A 1 400 ? -25.281 20.906 23.422 1 95.06 400 PHE A C 1
ATOM 3334 O O . PHE A 1 400 ? -25.828 19.875 23.062 1 95.06 400 PHE A O 1
ATOM 3341 N N . TYR A 1 401 ? -24.359 21.406 22.703 1 95.88 401 TYR A N 1
ATOM 3342 C CA . TYR A 1 401 ? -23.625 20.812 21.578 1 95.88 401 TYR A CA 1
ATOM 3343 C C . TYR A 1 401 ? -22.125 21 21.75 1 95.88 401 TYR A C 1
ATOM 3345 O O . TYR A 1 401 ? -21.688 21.812 22.562 1 95.88 401 TYR A O 1
ATOM 3353 N N . GLU A 1 402 ? -21.328 20.172 21.141 1 96.19 402 GLU A N 1
ATOM 3354 C CA . GLU A 1 402 ? -19.891 20.422 21.125 1 96.19 402 GLU A CA 1
ATOM 3355 C C . GLU A 1 402 ? -19.547 21.734 20.422 1 96.19 402 GLU A C 1
ATOM 3357 O O . GLU A 1 402 ? -20.125 22.031 19.375 1 96.19 402 GLU A O 1
ATOM 3362 N N . ALA A 1 403 ? -18.766 22.5 21.031 1 95.75 403 ALA A N 1
ATOM 3363 C CA . ALA A 1 403 ? -18.359 23.797 20.5 1 95.75 403 ALA A CA 1
ATOM 3364 C C . ALA A 1 403 ? -16.875 24.047 20.75 1 95.75 403 ALA A C 1
ATOM 3366 O O . ALA A 1 403 ? -16.266 23.422 21.625 1 95.75 403 ALA A O 1
ATOM 3367 N N . PHE A 1 404 ? -16.281 24.844 19.906 1 94.94 404 PHE A N 1
ATOM 3368 C CA . PHE A 1 404 ? -14.898 25.25 20.125 1 94.94 404 PHE A CA 1
ATOM 3369 C C . PHE A 1 404 ? -14.742 25.984 21.453 1 94.94 404 PHE A C 1
ATOM 3371 O O . PHE A 1 404 ? -15.242 27.094 21.609 1 94.94 404 PHE A O 1
ATOM 3378 N N . PHE A 1 405 ? -14.125 25.391 22.453 1 91.69 405 PHE A N 1
ATOM 3379 C CA . PHE A 1 405 ? -13.844 25.891 23.781 1 91.69 405 PHE A CA 1
ATOM 3380 C C . PHE A 1 405 ? -15.125 26.344 24.469 1 91.69 405 PHE A C 1
ATOM 3382 O O . PHE A 1 405 ? -15.148 27.391 25.125 1 91.69 405 PHE A O 1
ATOM 3389 N N . ASN A 1 406 ? -16.203 25.75 24.25 1 93.81 406 ASN A N 1
ATOM 3390 C CA . ASN A 1 406 ? -17.5 25.984 24.891 1 93.81 406 ASN A CA 1
ATOM 3391 C C . ASN A 1 406 ? -18.047 27.359 24.531 1 93.81 406 ASN A C 1
ATOM 3393 O O . ASN A 1 406 ? -18.75 27.984 25.328 1 93.81 406 ASN A O 1
ATOM 3397 N N . ILE A 1 407 ? -17.672 27.828 23.391 1 95.56 407 ILE A N 1
ATOM 3398 C CA . ILE A 1 407 ? -18.172 29.109 22.922 1 95.56 407 ILE A CA 1
ATOM 3399 C C . ILE A 1 407 ? -19.453 28.875 22.109 1 95.56 407 ILE A C 1
ATOM 3401 O O . ILE A 1 407 ? -19.453 28.188 21.094 1 95.56 407 ILE A O 1
ATOM 3405 N N . TRP A 1 408 ? -20.547 29.531 22.547 1 96.12 408 TRP A N 1
ATOM 3406 C CA . TRP A 1 408 ? -21.859 29.328 21.953 1 96.12 408 TRP A CA 1
ATOM 3407 C C . TRP A 1 408 ? -21.828 29.656 20.469 1 96.12 408 TRP A C 1
ATOM 3409 O O . TRP A 1 408 ? -22.594 29.078 19.688 1 96.12 408 TRP A O 1
ATOM 3419 N N . LEU A 1 409 ? -20.922 30.531 20.047 1 96.88 409 LEU A N 1
ATOM 3420 C CA . LEU A 1 409 ? -20.906 31.078 18.688 1 96.88 409 LEU A CA 1
ATOM 3421 C C . LEU A 1 409 ? -20.109 30.172 17.75 1 96.88 409 LEU A C 1
ATOM 3423 O O . LEU A 1 409 ? -19.984 30.453 16.562 1 96.88 409 LEU A O 1
ATOM 3427 N N . MET A 1 410 ? -19.625 29.031 18.156 1 97.69 410 MET A N 1
ATOM 3428 C CA . MET A 1 410 ? -18.766 28.172 17.359 1 97.69 410 MET A CA 1
ATOM 3429 C C . MET A 1 410 ? -19.156 26.703 17.5 1 97.69 410 MET A C 1
ATOM 3431 O O . MET A 1 410 ? -18.391 25.891 18.016 1 97.69 410 MET A O 1
ATOM 3435 N N . ALA A 1 411 ? -20.266 26.375 16.922 1 97.44 411 ALA A N 1
ATOM 3436 C CA . ALA A 1 411 ? -20.828 25.031 16.953 1 97.44 411 ALA A CA 1
ATOM 3437 C C . ALA A 1 411 ? -20.016 24.078 16.094 1 97.44 411 ALA A C 1
ATOM 3439 O O . ALA A 1 411 ? -19.828 24.312 14.906 1 97.44 411 ALA A O 1
ATOM 3440 N N . LYS A 1 412 ? -19.562 23.031 16.672 1 97.62 412 LYS A N 1
ATOM 3441 C CA . LYS A 1 412 ? -18.688 22.062 16 1 97.62 412 LYS A CA 1
ATOM 3442 C C . LYS A 1 412 ? -19.484 21.172 15.055 1 97.62 412 LYS A C 1
ATOM 3444 O O . LYS A 1 412 ? -20.562 20.688 15.414 1 97.62 412 LYS A O 1
ATOM 3449 N N . PHE A 1 413 ? -18.984 20.969 13.836 1 97.75 413 PHE A N 1
ATOM 3450 C CA . PHE A 1 413 ? -19.547 19.984 12.914 1 97.75 413 PHE A CA 1
ATOM 3451 C C . PHE A 1 413 ? -19.281 18.562 13.422 1 97.75 413 PHE A C 1
ATOM 3453 O O . PHE A 1 413 ? -18.328 18.328 14.156 1 97.75 413 PHE A O 1
ATOM 3460 N N . ASN A 1 414 ? -20.203 17.688 13.117 1 96.56 414 ASN A N 1
ATOM 3461 C CA . ASN A 1 414 ? -19.984 16.266 13.32 1 96.56 414 ASN A CA 1
ATOM 3462 C C . ASN A 1 414 ? -19.172 15.641 12.18 1 96.56 414 ASN A C 1
ATOM 3464 O O . ASN A 1 414 ? -19.719 15.352 11.117 1 96.56 414 ASN A O 1
ATOM 3468 N N . HIS A 1 415 ? -17.953 15.32 12.445 1 96.06 415 HIS A N 1
ATOM 3469 C CA . HIS A 1 415 ? -17.047 14.852 11.406 1 96.06 415 HIS A CA 1
ATOM 3470 C C . HIS A 1 415 ? -17.203 13.352 11.172 1 96.06 415 HIS A C 1
ATOM 3472 O O . HIS A 1 415 ? -16.516 12.773 10.32 1 96.06 415 HIS A O 1
ATOM 3478 N N . ASP A 1 416 ? -18.109 12.719 11.852 1 93.12 416 ASP A N 1
ATOM 3479 C CA . ASP A 1 416 ? -18.453 11.328 11.57 1 93.12 416 ASP A CA 1
ATOM 3480 C C . ASP A 1 416 ? -19.516 11.234 10.484 1 93.12 416 ASP A C 1
ATOM 3482 O O . ASP A 1 416 ? -19.766 10.156 9.938 1 93.12 416 ASP A O 1
ATOM 3486 N N . ASN A 1 417 ? -20.172 12.336 10.25 1 92.19 417 ASN A N 1
ATOM 3487 C CA . ASN A 1 417 ? -21.25 12.367 9.273 1 92.19 417 ASN A CA 1
ATOM 3488 C C . ASN A 1 417 ? -20.719 12.594 7.859 1 92.19 417 ASN A C 1
ATOM 3490 O O . ASN A 1 417 ? -20.094 13.617 7.582 1 92.19 417 ASN A O 1
ATOM 3494 N N . PRO A 1 418 ? -20.984 11.695 6.949 1 89.75 418 PRO A N 1
ATOM 3495 C CA . PRO A 1 418 ? -20.453 11.828 5.594 1 89.75 418 PRO A CA 1
ATOM 3496 C C . PRO A 1 418 ? -20.984 13.062 4.867 1 89.75 418 PRO A C 1
ATOM 3498 O O . PRO A 1 418 ? -20.297 13.602 3.982 1 89.75 418 PRO A O 1
ATOM 3501 N N . ARG A 1 419 ? -22.109 13.539 5.23 1 92.75 419 ARG A N 1
ATOM 3502 C CA . ARG A 1 419 ? -22.672 14.719 4.594 1 92.75 419 ARG A CA 1
ATOM 3503 C C . ARG A 1 419 ? -21.812 15.953 4.875 1 92.75 419 ARG A C 1
ATOM 3505 O O . ARG A 1 419 ? -21.781 16.875 4.066 1 92.75 419 ARG A O 1
ATOM 3512 N N . THR A 1 420 ? -21.141 15.906 6.012 1 95.69 420 THR A N 1
ATOM 3513 C CA . THR A 1 420 ? -20.297 17.031 6.375 1 95.69 420 THR A CA 1
ATOM 3514 C C . THR A 1 420 ? -19.109 17.156 5.414 1 95.69 420 THR A C 1
ATOM 3516 O O . THR A 1 420 ? -18.75 18.25 4.992 1 95.69 420 THR A O 1
ATOM 3519 N N . VAL A 1 421 ? -18.547 16.047 5.043 1 95 421 VAL A N 1
ATOM 3520 C CA . VAL A 1 421 ? -17.422 16.078 4.117 1 95 421 VAL A CA 1
ATOM 3521 C C . VAL A 1 421 ? -17.891 16.547 2.74 1 95 421 VAL A C 1
ATOM 3523 O O . VAL A 1 421 ? -17.234 17.375 2.098 1 95 421 VAL A O 1
ATOM 3526 N N . ASP A 1 422 ? -19.047 16.016 2.287 1 95.38 422 ASP A N 1
ATOM 3527 C CA . ASP A 1 422 ? -19.609 16.406 0.996 1 95.38 422 ASP A CA 1
ATOM 3528 C C . ASP A 1 422 ? -19.875 17.906 0.949 1 95.38 422 ASP A C 1
ATOM 3530 O O . ASP A 1 422 ? -19.641 18.562 -0.074 1 95.38 422 ASP A O 1
ATOM 3534 N N . TYR A 1 423 ? -20.391 18.406 2.041 1 97 423 TYR A N 1
ATOM 3535 C CA . TYR A 1 423 ? -20.672 19.828 2.17 1 97 423 TYR A CA 1
ATOM 3536 C C . TYR A 1 423 ? -19.422 20.672 1.929 1 97 423 TYR A C 1
ATOM 3538 O O . TYR A 1 423 ? -19.453 21.625 1.144 1 97 423 TYR A O 1
ATOM 3546 N N . PHE A 1 424 ? -18.344 20.281 2.443 1 98.38 424 PHE A N 1
ATOM 3547 C CA . PHE A 1 424 ? -17.125 21.094 2.342 1 98.38 424 PHE A CA 1
ATOM 3548 C C . PHE A 1 424 ? -16.422 20.844 1.017 1 98.38 424 PHE A C 1
ATOM 3550 O O . PHE A 1 424 ? -15.703 21.703 0.516 1 98.38 424 PHE A O 1
ATOM 3557 N N . ILE A 1 425 ? -16.547 19.656 0.433 1 97.56 425 ILE A N 1
ATOM 3558 C CA . ILE A 1 425 ? -16.031 19.422 -0.913 1 97.56 425 ILE A CA 1
ATOM 3559 C C . ILE A 1 425 ? -16.719 20.375 -1.897 1 97.56 425 ILE A C 1
ATOM 3561 O O . ILE A 1 425 ? -16.047 20.969 -2.748 1 97.56 425 ILE A O 1
ATOM 3565 N N . ASP A 1 426 ? -18.047 20.531 -1.691 1 98.06 426 ASP A N 1
ATOM 3566 C CA . ASP A 1 426 ? -18.797 21.422 -2.557 1 98.06 426 ASP A CA 1
ATOM 3567 C C . ASP A 1 426 ? -18.328 22.875 -2.389 1 98.06 426 ASP A C 1
ATOM 3569 O O . ASP A 1 426 ? -18.203 23.609 -3.371 1 98.06 426 ASP A O 1
ATOM 3573 N N . ILE A 1 427 ? -18.078 23.25 -1.205 1 98.62 427 ILE A N 1
ATOM 3574 C CA . ILE A 1 427 ? -17.562 24.594 -0.909 1 98.62 427 ILE A CA 1
ATOM 3575 C C . ILE A 1 427 ? -16.188 24.781 -1.554 1 98.62 427 ILE A C 1
ATOM 3577 O O . ILE A 1 427 ? -15.914 25.828 -2.143 1 98.62 427 ILE A O 1
ATOM 3581 N N . THR A 1 428 ? -15.344 23.797 -1.438 1 98.75 428 THR A N 1
ATOM 3582 C CA . THR A 1 428 ? -14.008 23.844 -2.016 1 98.75 428 THR A CA 1
ATOM 3583 C C . THR A 1 428 ? -14.078 24 -3.533 1 98.75 428 THR A C 1
ATOM 3585 O O . THR A 1 428 ? -13.367 24.828 -4.113 1 98.75 428 THR A O 1
ATOM 3588 N N . LYS A 1 429 ? -14.984 23.266 -4.164 1 98.38 429 LYS A N 1
ATOM 3589 C CA . LYS A 1 429 ? -15.18 23.375 -5.609 1 98.38 429 LYS A CA 1
ATOM 3590 C C . LYS A 1 429 ? -15.602 24.797 -6 1 98.38 429 LYS A C 1
ATOM 3592 O O . LYS A 1 429 ? -15.117 25.344 -6.988 1 98.38 429 LYS A O 1
ATOM 3597 N N . PHE A 1 430 ? -16.531 25.344 -5.238 1 98.5 430 PHE A N 1
ATOM 3598 C CA . PHE A 1 430 ? -17.016 26.703 -5.48 1 98.5 430 PHE A CA 1
ATOM 3599 C C . PHE A 1 430 ? -15.859 27.688 -5.516 1 98.5 430 PHE A C 1
ATOM 3601 O O . PHE A 1 430 ? -15.766 28.5 -6.438 1 98.5 430 PHE A O 1
ATOM 3608 N N . TRP A 1 431 ? -14.953 27.609 -4.609 1 98.75 431 TRP A N 1
ATOM 3609 C CA . TRP A 1 431 ? -13.883 28.594 -4.492 1 98.75 431 TRP A CA 1
ATOM 3610 C C . TRP A 1 431 ? -12.766 28.312 -5.492 1 98.75 431 TRP A C 1
ATOM 3612 O O . TRP A 1 431 ? -12.102 29.234 -5.969 1 98.75 431 TRP A O 1
ATOM 3622 N N . ILE A 1 432 ? -12.508 27 -5.75 1 98.56 432 ILE A N 1
ATOM 3623 C CA . ILE A 1 432 ? -11.578 26.672 -6.824 1 98.56 432 ILE A CA 1
ATOM 3624 C C . ILE A 1 432 ? -12.039 27.328 -8.125 1 98.56 432 ILE A C 1
ATOM 3626 O O . ILE A 1 432 ? -11.234 27.891 -8.867 1 98.56 432 ILE A O 1
ATOM 3630 N N . ASP A 1 433 ? -13.375 27.312 -8.344 1 98 433 ASP A N 1
ATOM 3631 C CA . ASP A 1 433 ? -13.953 27.922 -9.531 1 98 433 ASP A CA 1
ATOM 3632 C C . ASP A 1 433 ? -13.758 29.438 -9.508 1 98 433 ASP A C 1
ATOM 3634 O O . ASP A 1 433 ? -13.75 30.094 -10.555 1 98 433 ASP A O 1
ATOM 3638 N N . LYS A 1 434 ? -13.594 30 -8.266 1 98.38 434 LYS A N 1
ATOM 3639 C CA . LYS A 1 434 ? -13.352 31.438 -8.133 1 98.38 434 LYS A CA 1
ATOM 3640 C C . LYS A 1 434 ? -11.867 31.75 -8.25 1 98.38 434 LYS A C 1
ATOM 3642 O O . LYS A 1 434 ? -11.477 32.938 -8.211 1 98.38 434 LYS A O 1
ATOM 3647 N N . GLY A 1 435 ? -11.008 30.781 -8.32 1 97.94 435 GLY A N 1
ATOM 3648 C CA . GLY A 1 435 ? -9.617 30.984 -8.695 1 97.94 435 GLY A CA 1
ATOM 3649 C C . GLY A 1 435 ? -8.664 30.875 -7.52 1 97.94 435 GLY A C 1
ATOM 3650 O O . GLY A 1 435 ? -7.469 31.125 -7.656 1 97.94 435 GLY A O 1
ATOM 3651 N N . ILE A 1 436 ? -9.07 30.422 -6.375 1 98.44 436 ILE A N 1
ATOM 3652 C CA . ILE A 1 436 ? -8.148 30.328 -5.25 1 98.44 436 ILE A CA 1
ATOM 3653 C C . ILE A 1 436 ? -7.227 29.125 -5.434 1 98.44 436 ILE A C 1
ATOM 3655 O O . ILE A 1 436 ? -7.57 28.172 -6.145 1 98.44 436 ILE A O 1
ATOM 3659 N N . ASP A 1 437 ? -6.113 29.094 -4.797 1 98.81 437 ASP A N 1
ATOM 3660 C CA . ASP A 1 437 ? -5.066 28.109 -5.043 1 98.81 437 ASP A CA 1
ATOM 3661 C C . ASP A 1 437 ? -4.949 27.125 -3.877 1 98.81 437 ASP A C 1
ATOM 3663 O O . ASP A 1 437 ? -4.25 26.109 -3.975 1 98.81 437 ASP A O 1
ATOM 3667 N N . GLY A 1 438 ? -5.594 27.406 -2.799 1 98.81 438 GLY A N 1
ATOM 3668 C CA . GLY A 1 438 ? -5.512 26.531 -1.646 1 98.81 438 GLY A CA 1
ATOM 3669 C C . GLY A 1 438 ? -6.336 27 -0.467 1 98.81 438 GLY A C 1
ATOM 3670 O O . GLY A 1 438 ? -6.898 28.109 -0.501 1 98.81 438 GLY A O 1
ATOM 3671 N N . PHE A 1 439 ? -6.418 26.141 0.549 1 98.88 439 PHE A N 1
ATOM 3672 C CA . PHE A 1 439 ? -7.043 26.469 1.824 1 98.88 439 PHE A CA 1
ATOM 3673 C C . PHE A 1 439 ? -6.078 26.234 2.979 1 98.88 439 PHE A C 1
ATOM 3675 O O . PHE A 1 439 ? -5.34 25.25 2.988 1 98.88 439 PHE A O 1
ATOM 3682 N N . ARG A 1 440 ? -6.016 27.203 3.805 1 98.81 440 ARG A N 1
ATOM 3683 C CA . ARG A 1 440 ? -5.57 26.969 5.172 1 98.81 440 ARG A CA 1
ATOM 3684 C C . ARG A 1 440 ? -6.742 26.578 6.07 1 98.81 440 ARG A C 1
ATOM 3686 O O . ARG A 1 440 ? -7.66 27.375 6.273 1 98.81 440 ARG A O 1
ATOM 3693 N N . ILE A 1 441 ? -6.68 25.375 6.652 1 98.75 441 ILE A N 1
ATOM 3694 C CA . ILE A 1 441 ? -7.797 24.859 7.445 1 98.75 441 ILE A CA 1
ATOM 3695 C C . ILE A 1 441 ? -7.59 25.219 8.914 1 98.75 441 ILE A C 1
ATOM 3697 O O . ILE A 1 441 ? -6.633 24.766 9.539 1 98.75 441 ILE A O 1
ATOM 3701 N N . ASP A 1 442 ? -8.508 26 9.422 1 98.31 442 ASP A N 1
ATOM 3702 C CA . ASP A 1 442 ? -8.531 26.438 10.812 1 98.31 442 ASP A CA 1
ATOM 3703 C C . ASP A 1 442 ? -8.844 25.281 11.75 1 98.31 442 ASP A C 1
ATOM 3705 O O . ASP A 1 442 ? -9.672 24.422 11.43 1 98.31 442 ASP A O 1
ATOM 3709 N N . VAL A 1 443 ? -8.172 25.188 12.922 1 97.62 443 VAL A N 1
ATOM 3710 C CA . VAL A 1 443 ? -8.336 24.141 13.93 1 97.62 443 VAL A CA 1
ATOM 3711 C C . VAL A 1 443 ? -8.273 22.766 13.258 1 97.62 443 VAL A C 1
ATOM 3713 O O . VAL A 1 443 ? -9.102 21.891 13.531 1 97.62 443 VAL A O 1
ATOM 3716 N N . ALA A 1 444 ? -7.344 22.609 12.32 1 98 444 ALA A N 1
ATOM 3717 C CA . ALA A 1 444 ? -7.238 21.375 11.539 1 98 444 ALA A CA 1
ATOM 3718 C C . ALA A 1 444 ? -6.957 20.172 12.438 1 98 444 ALA A C 1
ATOM 3720 O O . ALA A 1 444 ? -7.414 19.062 12.156 1 98 444 ALA A O 1
ATOM 3721 N N . MET A 1 445 ? -6.211 20.344 13.516 1 96 445 MET A N 1
ATOM 3722 C CA . MET A 1 445 ? -5.855 19.266 14.43 1 96 445 MET A CA 1
ATOM 3723 C C . MET A 1 445 ? -7.082 18.766 15.195 1 96 445 MET A C 1
ATOM 3725 O O . MET A 1 445 ? -7.047 17.703 15.812 1 96 445 MET A O 1
ATOM 3729 N N . GLY A 1 446 ? -8.172 19.578 15.164 1 96.56 446 GLY A N 1
ATOM 3730 C CA . GLY A 1 446 ? -9.406 19.203 15.836 1 96.56 446 GLY A CA 1
ATOM 3731 C C . GLY A 1 446 ? -10.375 18.469 14.938 1 96.56 446 GLY A C 1
ATOM 3732 O O . GLY A 1 446 ? -11.492 18.141 15.352 1 96.56 446 GLY A O 1
ATOM 3733 N N . ILE A 1 447 ? -9.977 18.172 13.719 1 97.56 447 ILE A N 1
ATOM 3734 C CA . ILE A 1 447 ? -10.82 17.453 12.766 1 97.56 447 ILE A CA 1
ATOM 3735 C C . ILE A 1 447 ? -10.406 15.984 12.727 1 97.56 447 ILE A C 1
ATOM 3737 O O . ILE A 1 447 ? -9.219 15.664 12.617 1 97.56 447 ILE A O 1
ATOM 3741 N N . HIS A 1 448 ? -11.391 15.125 12.781 1 97.12 448 HIS A N 1
ATOM 3742 C CA . HIS A 1 448 ? -11.141 13.688 12.836 1 97.12 448 HIS A CA 1
ATOM 3743 C C . HIS A 1 448 ? -10.352 13.219 11.617 1 97.12 448 HIS A C 1
ATOM 3745 O O . HIS A 1 448 ? -10.625 13.641 10.492 1 97.12 448 HIS A O 1
ATOM 3751 N N . TYR A 1 449 ? -9.367 12.32 11.773 1 96.5 449 TYR A N 1
ATOM 3752 C CA . TYR A 1 449 ? -8.43 11.914 10.734 1 96.5 449 TYR A CA 1
ATOM 3753 C C . TYR A 1 449 ? -9.164 11.289 9.555 1 96.5 449 TYR A C 1
ATOM 3755 O O . TYR A 1 449 ? -8.781 11.5 8.398 1 96.5 449 TYR A O 1
ATOM 3763 N N . SER A 1 450 ? -10.156 10.453 9.836 1 95.44 450 SER A N 1
ATOM 3764 C CA . SER A 1 450 ? -10.859 9.766 8.758 1 95.44 450 SER A CA 1
ATOM 3765 C C . SER A 1 450 ? -11.586 10.758 7.855 1 95.44 450 SER A C 1
ATOM 3767 O O . SER A 1 450 ? -11.625 10.586 6.633 1 95.44 450 SER A O 1
ATOM 3769 N N . TRP A 1 451 ? -12.211 11.727 8.492 1 95.94 451 TRP A N 1
ATOM 3770 C CA . TRP A 1 451 ? -12.859 12.805 7.754 1 95.94 451 TRP A CA 1
ATOM 3771 C C . TRP A 1 451 ? -11.844 13.547 6.887 1 95.94 451 TRP A C 1
ATOM 3773 O O . TRP A 1 451 ? -12.086 13.773 5.695 1 95.94 451 TRP A O 1
ATOM 3783 N N . MET A 1 452 ? -10.758 13.875 7.48 1 97.25 452 MET A N 1
ATOM 3784 C CA . MET A 1 452 ? -9.727 14.625 6.773 1 97.25 452 MET A CA 1
ATOM 3785 C C . MET A 1 452 ? -9.156 13.812 5.617 1 97.25 452 MET A C 1
ATOM 3787 O O . MET A 1 452 ? -8.844 14.367 4.559 1 97.25 452 MET A O 1
ATOM 3791 N N . LYS A 1 453 ? -9 12.555 5.844 1 96 453 LYS A N 1
ATOM 3792 C CA . LYS A 1 453 ? -8.492 11.68 4.789 1 96 453 LYS A CA 1
ATOM 3793 C C . LYS A 1 453 ? -9.414 11.695 3.576 1 96 453 LYS A C 1
ATOM 3795 O O . LYS A 1 453 ? -8.953 11.797 2.438 1 96 453 LYS A O 1
ATOM 3800 N N . GLN A 1 454 ? -10.703 11.578 3.809 1 95 454 GLN A N 1
ATOM 3801 C CA . GLN A 1 454 ? -11.688 11.617 2.732 1 95 454 GLN A CA 1
ATOM 3802 C C . GLN A 1 454 ? -11.594 12.922 1.947 1 95 454 GLN A C 1
ATOM 3804 O O . GLN A 1 454 ? -11.539 12.906 0.715 1 95 454 GLN A O 1
ATOM 3809 N N . TYR A 1 455 ? -11.57 13.961 2.688 1 97.31 455 TYR A N 1
ATOM 3810 C CA . TYR A 1 455 ? -11.492 15.289 2.078 1 97.31 455 TYR A CA 1
ATOM 3811 C C . TYR A 1 455 ? -10.203 15.445 1.277 1 97.31 455 TYR A C 1
ATOM 3813 O O . TYR A 1 455 ? -10.242 15.828 0.107 1 97.31 455 TYR A O 1
ATOM 3821 N N . TYR A 1 456 ? -9.102 15.102 1.823 1 97.69 456 TYR A N 1
ATOM 3822 C CA . TYR A 1 456 ? -7.777 15.273 1.242 1 97.69 456 TYR A CA 1
ATOM 3823 C C . TYR A 1 456 ? -7.625 14.445 -0.025 1 97.69 456 TYR A C 1
ATOM 3825 O O . TYR A 1 456 ? -7.18 14.953 -1.058 1 97.69 456 TYR A O 1
ATOM 3833 N N . GLU A 1 457 ? -7.965 13.18 0.118 1 95.81 457 GLU A N 1
ATOM 3834 C CA . GLU A 1 457 ? -7.828 12.289 -1.03 1 95.81 457 GLU A CA 1
ATOM 3835 C C . GLU A 1 457 ? -8.695 12.758 -2.195 1 95.81 457 GLU A C 1
ATOM 3837 O O . GLU A 1 457 ? -8.273 12.711 -3.352 1 95.81 457 GLU A O 1
ATOM 3842 N N . TYR A 1 458 ? -9.914 13.18 -1.872 1 95.69 458 TYR A N 1
ATOM 3843 C CA . TYR A 1 458 ? -10.789 13.672 -2.934 1 95.69 458 TYR A CA 1
ATOM 3844 C C . TYR A 1 458 ? -10.18 14.891 -3.617 1 95.69 458 TYR A C 1
ATOM 3846 O O . TYR A 1 458 ? -10.102 14.945 -4.848 1 95.69 458 TYR A O 1
ATOM 3854 N N . ILE A 1 459 ? -9.758 15.789 -2.816 1 97.69 459 ILE A N 1
ATOM 3855 C CA . ILE A 1 459 ? -9.219 17.031 -3.359 1 97.69 459 ILE A CA 1
ATOM 3856 C C . ILE A 1 459 ? -7.961 16.734 -4.176 1 97.69 459 ILE A C 1
ATOM 3858 O O . ILE A 1 459 ? -7.816 17.234 -5.301 1 97.69 459 ILE A O 1
ATOM 3862 N N . LYS A 1 460 ? -7.07 15.891 -3.707 1 95.69 460 LYS A N 1
ATOM 3863 C CA . LYS A 1 460 ? -5.809 15.617 -4.391 1 95.69 460 LYS A CA 1
ATOM 3864 C C . LYS A 1 460 ? -6.043 14.836 -5.676 1 95.69 460 LYS A C 1
ATOM 3866 O O . LYS A 1 460 ? -5.312 15.008 -6.656 1 95.69 460 LYS A O 1
ATOM 3871 N N . ASN A 1 461 ? -7.043 14.008 -5.656 1 93.94 461 ASN A N 1
ATOM 3872 C CA . ASN A 1 461 ? -7.359 13.234 -6.855 1 93.94 461 ASN A CA 1
ATOM 3873 C C . ASN A 1 461 ? -7.969 14.117 -7.945 1 93.94 461 ASN A C 1
ATOM 3875 O O . ASN A 1 461 ? -7.727 13.891 -9.133 1 93.94 461 ASN A O 1
ATOM 3879 N N . THR A 1 462 ? -8.766 15.086 -7.555 1 95.19 462 THR A N 1
ATOM 3880 C CA . THR A 1 462 ? -9.5 15.914 -8.508 1 95.19 462 THR A CA 1
ATOM 3881 C C . THR A 1 462 ? -8.711 17.172 -8.852 1 95.19 462 THR A C 1
ATOM 3883 O O . THR A 1 462 ? -8.719 17.625 -10 1 95.19 462 THR A O 1
ATOM 3886 N N . TYR A 1 463 ? -8.047 17.75 -7.82 1 96.81 463 TYR A N 1
ATOM 3887 C CA . TYR A 1 463 ? -7.285 18.984 -7.965 1 96.81 463 TYR A CA 1
ATOM 3888 C C . TYR A 1 463 ? -5.898 18.844 -7.348 1 96.81 463 TYR A C 1
ATOM 3890 O O . TYR A 1 463 ? -5.609 19.453 -6.312 1 96.81 463 TYR A O 1
ATOM 3898 N N . PRO A 1 464 ? -4.988 18.203 -7.984 1 94.25 464 PRO A N 1
ATOM 3899 C CA . PRO A 1 464 ? -3.691 17.859 -7.402 1 94.25 464 PRO A CA 1
ATOM 3900 C C . PRO A 1 464 ? -2.879 19.094 -7.008 1 94.25 464 PRO A C 1
ATOM 3902 O O . PRO A 1 464 ? -2.066 19.031 -6.082 1 94.25 464 PRO A O 1
ATOM 3905 N N . ASP A 1 465 ? -3.098 20.281 -7.578 1 96.69 465 ASP A N 1
ATOM 3906 C CA . ASP A 1 465 ? -2.295 21.469 -7.316 1 96.69 465 ASP A CA 1
ATOM 3907 C C . ASP A 1 465 ? -2.936 22.344 -6.234 1 96.69 465 ASP A C 1
ATOM 3909 O O . ASP A 1 465 ? -2.355 23.344 -5.812 1 96.69 465 ASP A O 1
ATOM 3913 N N . PHE A 1 466 ? -4.129 21.984 -5.848 1 98.56 466 PHE A N 1
ATOM 3914 C CA . PHE A 1 466 ? -4.793 22.734 -4.793 1 98.56 466 PHE A CA 1
ATOM 3915 C C . PHE A 1 466 ? -4.137 22.469 -3.443 1 98.56 466 PHE A C 1
ATOM 3917 O O . PHE A 1 466 ? -4.031 21.312 -3.018 1 98.56 466 PHE A O 1
ATOM 3924 N N . LEU A 1 467 ? -3.727 23.453 -2.746 1 98.81 467 LEU A N 1
ATOM 3925 C CA . LEU A 1 467 ? -3.008 23.312 -1.483 1 98.81 467 LEU A CA 1
ATOM 3926 C C . LEU A 1 467 ? -3.977 23.047 -0.335 1 98.81 467 LEU A C 1
ATOM 3928 O O . LEU A 1 467 ? -4.984 23.734 -0.194 1 98.81 467 LEU A O 1
ATOM 3932 N N . VAL A 1 468 ? -3.68 22.078 0.458 1 98.81 468 VAL A N 1
ATOM 3933 C CA . VAL A 1 468 ? -4.359 21.812 1.724 1 98.81 468 VAL A CA 1
ATOM 3934 C C . VAL A 1 468 ? -3.385 22 2.883 1 98.81 468 VAL A C 1
ATOM 3936 O O . VAL A 1 468 ? -2.623 21.094 3.217 1 98.81 468 VAL A O 1
ATOM 3939 N N . LEU A 1 469 ? -3.408 23.172 3.473 1 98.75 469 LEU A N 1
ATOM 3940 C CA . LEU A 1 469 ? -2.568 23.578 4.594 1 98.75 469 LEU A CA 1
ATOM 3941 C C . LEU A 1 469 ? -3.346 23.516 5.906 1 98.75 469 LEU A C 1
ATOM 3943 O O . LEU A 1 469 ? -4.488 23.984 5.977 1 98.75 469 LEU A O 1
ATOM 3947 N N . GLY A 1 470 ? -2.752 22.875 6.945 1 98.5 470 GLY A N 1
ATOM 3948 C CA . GLY A 1 470 ? -3.469 22.75 8.203 1 98.5 470 GLY A CA 1
ATOM 3949 C C . GLY A 1 470 ? -2.865 23.578 9.32 1 98.5 470 GLY A C 1
ATOM 3950 O O . GLY A 1 470 ? -1.643 23.703 9.422 1 98.5 470 GLY A O 1
ATOM 3951 N N . GLU A 1 471 ? -3.748 24.188 10.109 1 98.12 471 GLU A N 1
ATOM 3952 C CA . GLU A 1 471 ? -3.299 24.672 11.406 1 98.12 471 GLU A CA 1
ATOM 3953 C C . GLU A 1 471 ? -3.049 23.516 12.375 1 98.12 471 GLU A C 1
ATOM 3955 O O . GLU A 1 471 ? -3.986 22.984 12.984 1 98.12 471 GLU A O 1
ATOM 3960 N N . LEU A 1 472 ? -1.844 23.188 12.531 1 96.38 472 LEU A N 1
ATOM 3961 C CA . LEU A 1 472 ? -1.411 22.031 13.328 1 96.38 472 LEU A CA 1
ATOM 3962 C C . LEU A 1 472 ? -0.357 22.453 14.344 1 96.38 472 LEU A C 1
ATOM 3964 O O . LEU A 1 472 ? 0.564 23.203 14.023 1 96.38 472 LEU A O 1
ATOM 3968 N N . ALA A 1 473 ? -0.519 22 15.5 1 93.25 473 ALA A N 1
ATOM 3969 C CA . ALA A 1 473 ? 0.334 22.469 16.594 1 93.25 473 ALA A CA 1
ATOM 3970 C C . ALA A 1 473 ? 1.475 21.5 16.859 1 93.25 473 ALA A C 1
ATOM 3972 O O . ALA A 1 473 ? 2.572 21.906 17.25 1 93.25 473 ALA A O 1
ATOM 3973 N N . GLU A 1 474 ? 1.26 20.203 16.656 1 95 474 GLU A N 1
ATOM 3974 C CA . GLU A 1 474 ? 2.23 19.172 17.031 1 95 474 GLU A CA 1
ATOM 3975 C C . GLU A 1 474 ? 3.176 18.859 15.875 1 95 474 GLU A C 1
ATOM 3977 O O . GLU A 1 474 ? 3.254 19.609 14.906 1 95 474 GLU A O 1
ATOM 3982 N N . ASN A 1 475 ? 4.047 17.844 16.078 1 96.12 475 ASN A N 1
ATOM 3983 C CA . ASN A 1 475 ? 4.996 17.406 15.062 1 96.12 475 ASN A CA 1
ATOM 3984 C C . ASN A 1 475 ? 4.297 17.109 13.734 1 96.12 475 ASN A C 1
ATOM 3986 O O . ASN A 1 475 ? 3.412 16.25 13.672 1 96.12 475 ASN A O 1
ATOM 3990 N N . PRO A 1 476 ? 4.727 17.812 12.703 1 96.19 476 PRO A N 1
ATOM 3991 C CA . PRO A 1 476 ? 4.062 17.656 11.406 1 96.19 476 PRO A CA 1
ATOM 3992 C C . PRO A 1 476 ? 4.031 16.219 10.93 1 96.19 476 PRO A C 1
ATOM 3994 O O . PRO A 1 476 ? 3.166 15.844 10.133 1 96.19 476 PRO A O 1
ATOM 3997 N N . ARG A 1 477 ? 4.91 15.383 11.367 1 95.12 477 ARG A N 1
ATOM 3998 C CA . ARG A 1 477 ? 4.996 14.008 10.883 1 95.12 477 ARG A CA 1
ATOM 3999 C C . ARG A 1 477 ? 3.709 13.242 11.172 1 95.12 477 ARG A C 1
ATOM 4001 O O . ARG A 1 477 ? 3.391 12.273 10.484 1 95.12 477 ARG A O 1
ATOM 4008 N N . ILE A 1 478 ? 2.93 13.68 12.102 1 95.62 478 ILE A N 1
ATOM 4009 C CA . ILE A 1 478 ? 1.688 13.039 12.516 1 95.62 478 ILE A CA 1
ATOM 4010 C C . ILE A 1 478 ? 0.639 13.188 11.414 1 95.62 478 ILE A C 1
ATOM 4012 O O . ILE A 1 478 ? -0.246 12.344 11.273 1 95.62 478 ILE A O 1
ATOM 4016 N N . TYR A 1 479 ? 0.798 14.227 10.594 1 96.5 479 TYR A N 1
ATOM 4017 C CA . TYR A 1 479 ? -0.353 14.68 9.82 1 96.5 479 TYR A CA 1
ATOM 4018 C C . TYR A 1 479 ? -0.083 14.562 8.328 1 96.5 479 TYR A C 1
ATOM 4020 O O . TYR A 1 479 ? -0.967 14.836 7.508 1 96.5 479 TYR A O 1
ATOM 4028 N N . MET A 1 480 ? 1.061 14.094 7.879 1 93.81 480 MET A N 1
ATOM 4029 C CA . MET A 1 480 ? 1.508 14.273 6.5 1 93.81 480 MET A CA 1
ATOM 4030 C C . MET A 1 480 ? 0.714 13.383 5.551 1 93.81 480 MET A C 1
ATOM 4032 O O . MET A 1 480 ? 0.756 13.57 4.336 1 93.81 480 MET A O 1
ATOM 4036 N N . ASP A 1 481 ? -0.078 12.484 6.07 1 93.69 481 ASP A N 1
ATOM 4037 C CA . ASP A 1 481 ? -0.953 11.68 5.219 1 93.69 481 ASP A CA 1
ATOM 4038 C C . ASP A 1 481 ? -2.275 12.398 4.961 1 93.69 481 ASP A C 1
ATOM 4040 O O . ASP A 1 481 ? -3.061 11.977 4.109 1 93.69 481 ASP A O 1
ATOM 4044 N N . TYR A 1 482 ? -2.479 13.547 5.598 1 97.12 482 TYR A N 1
ATOM 4045 C CA . TYR A 1 482 ? -3.801 14.172 5.574 1 97.12 482 TYR A CA 1
ATOM 4046 C C . TYR A 1 482 ? -3.725 15.594 5.043 1 97.12 482 TYR A C 1
ATOM 4048 O O . TYR A 1 482 ? -4.754 16.219 4.781 1 97.12 482 TYR A O 1
ATOM 4056 N N . PHE A 1 483 ? -2.506 16.109 4.879 1 98.25 483 PHE A N 1
ATOM 4057 C CA . PHE A 1 483 ? -2.299 17.5 4.469 1 98.25 483 PHE A CA 1
ATOM 4058 C C . PHE A 1 483 ? -1.099 17.609 3.537 1 98.25 483 PHE A C 1
ATOM 4060 O O . PHE A 1 483 ? -0.245 16.719 3.504 1 98.25 483 PHE A O 1
ATOM 4067 N N . ASP A 1 484 ? -1.068 18.719 2.75 1 98.06 484 ASP A N 1
ATOM 4068 C CA . ASP A 1 484 ? 0.116 19.047 1.96 1 98.06 484 ASP A CA 1
ATOM 4069 C C . ASP A 1 484 ? 1.17 19.75 2.811 1 98.06 484 ASP A C 1
ATOM 4071 O O . ASP A 1 484 ? 2.369 19.625 2.549 1 98.06 484 ASP A O 1
ATOM 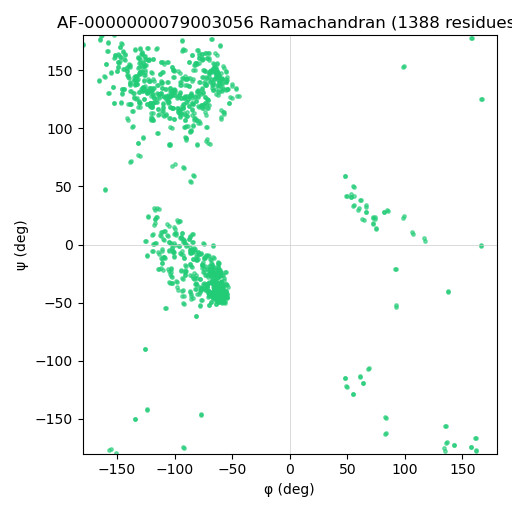4075 N N . SER A 1 485 ? 0.619 20.516 3.746 1 98.12 485 SER A N 1
ATOM 4076 C CA . SER A 1 485 ? 1.471 21.391 4.551 1 98.12 485 SER A CA 1
ATOM 4077 C C . SER A 1 485 ? 0.893 21.594 5.949 1 98.12 485 SER A C 1
ATOM 4079 O O . SER A 1 485 ? -0.26 21.234 6.207 1 98.12 485 SER A O 1
ATOM 4081 N N . ALA A 1 486 ? 1.76 22.094 6.859 1 98 486 ALA A N 1
ATOM 4082 C CA . ALA A 1 486 ? 1.403 22.375 8.25 1 98 486 ALA A CA 1
ATOM 4083 C C . ALA A 1 486 ? 1.966 23.734 8.688 1 98 486 ALA A C 1
ATOM 4085 O O . ALA A 1 486 ? 3.121 24.047 8.398 1 98 486 ALA A O 1
ATOM 4086 N N . MET A 1 487 ? 1.03 24.562 9.312 1 97.94 487 MET A N 1
ATOM 4087 C CA . MET A 1 487 ? 1.619 25.703 10 1 97.94 487 MET A CA 1
ATOM 4088 C C . MET A 1 487 ? 2.629 25.25 11.047 1 97.94 487 MET A C 1
ATOM 4090 O O . MET A 1 487 ? 2.258 24.609 12.039 1 97.94 487 MET A O 1
ATOM 4094 N N . ASN A 1 488 ? 3.812 25.5 10.875 1 97.19 488 ASN A N 1
ATOM 4095 C CA . ASN A 1 488 ? 4.914 24.844 11.57 1 97.19 488 ASN A CA 1
ATOM 4096 C C . ASN A 1 488 ? 5.164 25.469 12.938 1 97.19 488 ASN A C 1
ATOM 4098 O O . ASN A 1 488 ? 6.273 25.922 13.227 1 97.19 488 ASN A O 1
ATOM 4102 N N . TYR A 1 489 ? 4.141 25.453 13.805 1 97.38 489 TYR A N 1
ATOM 4103 C CA . TYR A 1 489 ? 4.25 25.938 15.172 1 97.38 489 TYR A CA 1
ATOM 4104 C C . TYR A 1 489 ? 5.273 25.125 15.961 1 97.38 489 TYR A C 1
ATOM 4106 O O . TYR A 1 489 ? 5.887 25.625 16.906 1 97.38 489 TYR A O 1
ATOM 4114 N N . TYR A 1 490 ? 5.438 23.875 15.547 1 96.75 490 TYR A N 1
ATOM 4115 C CA . TYR A 1 490 ? 6.441 23.016 16.172 1 96.75 490 TYR A CA 1
ATOM 4116 C C . TYR A 1 490 ? 7.84 23.594 16 1 96.75 490 TYR A C 1
ATOM 4118 O O . TYR A 1 490 ? 8.617 23.656 16.953 1 96.75 490 TYR A O 1
ATOM 4126 N N . LEU A 1 491 ? 8.188 24.062 14.805 1 97.69 491 LEU A N 1
ATOM 4127 C CA . LEU A 1 491 ? 9.477 24.688 14.539 1 97.69 491 LEU A CA 1
ATOM 4128 C C . LEU A 1 491 ? 9.602 26 15.305 1 97.69 491 LEU A C 1
ATOM 4130 O O . LEU A 1 491 ? 10.656 26.281 15.883 1 97.69 491 LEU A O 1
ATOM 4134 N N . ARG A 1 492 ? 8.555 26.828 15.281 1 97.94 492 ARG A N 1
ATOM 4135 C CA . ARG A 1 492 ? 8.586 28.094 16.031 1 97.94 492 ARG A CA 1
ATOM 4136 C C . ARG A 1 492 ? 8.914 27.859 17.5 1 97.94 492 ARG A C 1
ATOM 4138 O O . ARG A 1 492 ? 9.742 28.562 18.078 1 97.94 492 ARG A O 1
ATOM 4145 N N . LYS A 1 493 ? 8.258 26.859 18.062 1 97.5 493 LYS A N 1
ATOM 4146 C CA . LYS A 1 493 ? 8.523 26.516 19.469 1 97.5 493 LYS A CA 1
ATOM 4147 C C . LYS A 1 493 ? 9.992 26.172 19.672 1 97.5 493 LYS A C 1
ATOM 4149 O O . LYS A 1 493 ? 10.617 26.656 20.625 1 97.5 493 LYS A O 1
ATOM 4154 N N . ALA A 1 494 ? 10.531 25.328 18.797 1 97.75 494 ALA A N 1
ATOM 4155 C CA . ALA A 1 494 ? 11.922 24.922 18.922 1 97.75 494 ALA A CA 1
ATOM 4156 C C . ALA A 1 494 ? 12.859 26.125 18.844 1 97.75 494 ALA A C 1
ATOM 4158 O O . ALA A 1 494 ? 13.82 26.219 19.609 1 97.75 494 ALA A O 1
ATOM 4159 N N . ILE A 1 495 ? 12.602 27.031 17.938 1 98 495 ILE A N 1
ATOM 4160 C CA . ILE A 1 495 ? 13.422 28.219 17.75 1 98 495 ILE A CA 1
ATOM 4161 C C . ILE A 1 495 ? 13.367 29.078 19 1 98 495 ILE A C 1
ATOM 4163 O O . ILE A 1 495 ? 14.406 29.531 19.5 1 98 495 ILE A O 1
ATOM 4167 N N . LEU A 1 496 ? 12.18 29.328 19.531 1 97.44 496 LEU A N 1
ATOM 4168 C CA . LEU A 1 496 ? 12.016 30.156 20.719 1 97.44 496 LEU A CA 1
ATOM 4169 C C . LEU A 1 496 ? 12.695 29.516 21.922 1 97.44 496 LEU A C 1
ATOM 4171 O O . LEU A 1 496 ? 13.312 30.203 22.734 1 97.44 496 LEU A O 1
ATOM 4175 N N . GLU A 1 497 ? 12.555 28.234 22.031 1 97.31 497 GLU A N 1
ATOM 4176 C CA . GLU A 1 497 ? 13.133 27.531 23.172 1 97.31 497 GLU A CA 1
ATOM 4177 C C . GLU A 1 497 ? 14.664 27.562 23.109 1 97.31 497 GLU A C 1
ATOM 4179 O O . GLU A 1 497 ? 15.32 27.547 24.156 1 97.31 497 GLU A O 1
ATOM 4184 N N . LEU A 1 498 ? 15.219 27.578 21.938 1 97.31 498 LEU A N 1
ATOM 4185 C CA . LEU A 1 498 ? 16.672 27.672 21.781 1 97.31 498 LEU A CA 1
ATOM 4186 C C . LEU A 1 498 ? 17.156 29.094 22.031 1 97.31 498 LEU A C 1
ATOM 4188 O O . LEU A 1 498 ? 18.062 29.328 22.828 1 97.31 498 LEU A O 1
ATOM 4192 N N . LEU A 1 499 ? 16.5 30.109 21.422 1 97.06 499 LEU A N 1
ATOM 4193 C CA . LEU A 1 499 ? 17.109 31.438 21.266 1 97.06 499 LEU A CA 1
ATOM 4194 C C . LEU A 1 499 ? 16.547 32.406 22.281 1 97.06 499 LEU A C 1
ATOM 4196 O O . LEU A 1 499 ? 17.188 33.406 22.609 1 97.06 499 LEU A O 1
ATOM 4200 N N . ILE A 1 500 ? 15.352 32.188 22.703 1 95.44 500 ILE A N 1
ATOM 4201 C CA . ILE A 1 500 ? 14.695 33.156 23.578 1 95.44 500 ILE A CA 1
ATOM 4202 C C . ILE A 1 500 ? 14.617 32.594 24.984 1 95.44 500 ILE A C 1
ATOM 4204 O O . ILE A 1 500 ? 15.195 33.156 25.922 1 95.44 500 ILE A O 1
ATOM 4208 N N . TYR A 1 501 ? 14.023 31.375 25.141 1 95 501 TYR A N 1
ATOM 4209 C CA . TYR A 1 501 ? 13.797 30.812 26.469 1 95 501 TYR A CA 1
ATOM 4210 C C . TYR A 1 501 ? 15.047 30.078 26.969 1 95 501 TYR A C 1
ATOM 4212 O O . TYR A 1 501 ? 15.18 29.812 28.156 1 95 501 TYR A O 1
ATOM 4220 N N . LYS A 1 502 ? 15.961 29.703 26.109 1 95.12 502 LYS A N 1
ATOM 4221 C CA . LYS A 1 502 ? 17.203 29 26.422 1 95.12 502 LYS A CA 1
ATOM 4222 C C . LYS A 1 502 ? 16.922 27.734 27.234 1 95.12 502 LYS A C 1
ATOM 4224 O O . LYS A 1 502 ? 17.594 27.469 28.219 1 95.12 502 LYS A O 1
ATOM 4229 N N . ARG A 1 503 ? 15.93 27.062 26.797 1 96.19 503 ARG A N 1
ATOM 4230 C CA . ARG A 1 503 ? 15.508 25.844 27.5 1 96.19 503 ARG A CA 1
ATOM 4231 C C . ARG A 1 503 ? 16.156 24.609 26.875 1 96.19 503 ARG A C 1
ATOM 4233 O O . ARG A 1 503 ? 16.203 23.547 27.5 1 96.19 503 ARG A O 1
ATOM 4240 N N . ILE A 1 504 ? 16.547 24.734 25.656 1 96.31 504 ILE A N 1
ATOM 4241 C CA . ILE A 1 504 ? 17.203 23.625 24.984 1 96.31 504 ILE A CA 1
ATOM 4242 C C . ILE A 1 504 ? 18.547 24.094 24.422 1 96.31 504 ILE A C 1
ATOM 4244 O O . ILE A 1 504 ? 18.75 25.281 24.203 1 96.31 504 ILE A O 1
ATOM 4248 N N . ASP A 1 505 ? 19.469 23.156 24.266 1 97.06 505 ASP A N 1
ATOM 4249 C CA . ASP A 1 505 ? 20.75 23.484 23.641 1 97.06 505 ASP A CA 1
ATOM 4250 C C . ASP A 1 505 ? 20.719 23.203 22.141 1 97.06 505 ASP A C 1
ATOM 4252 O O . ASP A 1 505 ? 19.688 22.797 21.594 1 97.06 505 ASP A O 1
ATOM 4256 N N . LEU A 1 506 ? 21.781 23.547 21.469 1 97.56 506 LEU A N 1
ATOM 4257 C CA . LEU A 1 506 ? 21.828 23.453 20.016 1 97.56 506 LEU A CA 1
ATOM 4258 C C . LEU A 1 506 ? 21.672 22.016 19.562 1 97.56 506 LEU A C 1
ATOM 4260 O O . LEU A 1 506 ? 21.031 21.75 18.531 1 97.56 506 LEU A O 1
ATOM 4264 N N . ASN A 1 507 ? 22.203 21.031 20.266 1 96.62 507 ASN A N 1
ATOM 4265 C CA . ASN A 1 507 ? 22.078 19.625 19.891 1 96.62 507 ASN A CA 1
ATOM 4266 C C . ASN A 1 507 ? 20.625 19.156 19.953 1 96.62 507 ASN A C 1
ATOM 4268 O O . ASN A 1 507 ? 20.172 18.422 19.078 1 96.62 507 ASN A O 1
ATOM 4272 N N . GLU A 1 508 ? 19.938 19.5 20.984 1 96.81 508 GLU A N 1
ATOM 4273 C CA . GLU A 1 508 ? 18.516 19.156 21.094 1 96.81 508 GLU A CA 1
ATOM 4274 C C . GLU A 1 508 ? 17.703 19.812 20 1 96.81 508 GLU A C 1
ATOM 4276 O O . GLU A 1 508 ? 16.781 19.203 19.438 1 96.81 508 GLU A O 1
ATOM 4281 N N . PHE A 1 509 ? 18.078 21.078 19.734 1 97.56 509 PHE A N 1
ATOM 4282 C CA . PHE A 1 509 ? 17.406 21.766 18.625 1 97.56 509 PHE A CA 1
ATOM 4283 C C . PHE A 1 509 ? 17.578 21 17.328 1 97.56 509 PHE A C 1
ATOM 4285 O O . PHE A 1 509 ? 16.609 20.75 16.625 1 97.56 509 PHE A O 1
ATOM 4292 N N . ILE A 1 510 ? 18.766 20.625 17.016 1 97.81 510 ILE A N 1
ATOM 4293 C CA . ILE A 1 510 ? 19.078 19.875 15.805 1 97.81 510 ILE A CA 1
ATOM 4294 C C . ILE A 1 510 ? 18.312 18.562 15.797 1 97.81 510 ILE A C 1
ATOM 4296 O O . ILE A 1 510 ? 17.75 18.156 14.773 1 97.81 510 ILE A O 1
ATOM 4300 N N . SER A 1 511 ? 18.266 17.906 16.906 1 96.88 511 SER A N 1
ATOM 4301 C CA . SER A 1 511 ? 17.547 16.641 17.031 1 96.88 511 SER A CA 1
ATOM 4302 C C . SER A 1 511 ? 16.062 16.812 16.672 1 96.88 511 SER A C 1
ATOM 4304 O O . SER A 1 511 ? 15.484 15.977 15.984 1 96.88 511 SER A O 1
ATOM 4306 N N . ARG A 1 512 ? 15.461 17.875 17.094 1 96.25 512 ARG A N 1
ATOM 4307 C CA . ARG A 1 512 ? 14.039 18.125 16.844 1 96.25 512 ARG A CA 1
ATOM 4308 C C . ARG A 1 512 ? 13.789 18.406 15.367 1 96.25 512 ARG A C 1
ATOM 4310 O O . ARG A 1 512 ? 12.805 17.938 14.797 1 96.25 512 ARG A O 1
ATOM 4317 N N . ILE A 1 513 ? 14.68 19.188 14.812 1 97.31 513 ILE A N 1
ATOM 4318 C CA . ILE A 1 513 ? 14.555 19.531 13.398 1 97.31 513 ILE A CA 1
ATOM 4319 C C . ILE A 1 513 ? 14.711 18.266 12.555 1 97.31 513 ILE A C 1
ATOM 4321 O O . ILE A 1 513 ? 13.938 18.031 11.625 1 97.31 513 ILE A O 1
ATOM 4325 N N . ASN A 1 514 ? 15.656 17.484 12.922 1 97.81 514 ASN A N 1
ATOM 4326 C CA . ASN A 1 514 ? 15.891 16.234 12.219 1 97.81 514 ASN A CA 1
ATOM 4327 C C . ASN A 1 514 ? 14.727 15.258 12.398 1 97.81 514 ASN A C 1
ATOM 4329 O O . ASN A 1 514 ? 14.398 14.508 11.477 1 97.81 514 ASN A O 1
ATOM 4333 N N . ASN A 1 515 ? 14.203 15.266 13.547 1 95.69 515 ASN A N 1
ATOM 4334 C CA . ASN A 1 515 ? 13.062 14.391 13.828 1 95.69 515 ASN A CA 1
ATOM 4335 C C . ASN A 1 515 ? 11.883 14.703 12.914 1 95.69 515 ASN A C 1
ATOM 4337 O O . ASN A 1 515 ? 11.125 13.805 12.539 1 95.69 515 ASN A O 1
ATOM 4341 N N . VAL A 1 516 ? 11.711 15.891 12.531 1 95.88 516 VAL A N 1
ATOM 4342 C CA . VAL A 1 516 ? 10.656 16.266 11.594 1 95.88 516 VAL A CA 1
ATOM 4343 C C . VAL A 1 516 ? 11.07 15.898 10.172 1 95.88 516 VAL A C 1
ATOM 4345 O O . VAL A 1 516 ? 10.406 15.102 9.508 1 95.88 516 VAL A O 1
ATOM 4348 N N . TYR A 1 517 ? 12.188 16.312 9.758 1 97.69 517 TYR A N 1
ATOM 4349 C CA . TYR A 1 517 ? 12.617 16.188 8.375 1 97.69 517 TYR A CA 1
ATOM 4350 C C . TYR A 1 517 ? 12.797 14.719 7.984 1 97.69 517 TYR A C 1
ATOM 4352 O O . TYR A 1 517 ? 12.375 14.305 6.902 1 97.69 517 TYR A O 1
ATOM 4360 N N . ALA A 1 518 ? 13.375 13.984 8.844 1 96.38 518 ALA A N 1
ATOM 4361 C CA . ALA A 1 518 ? 13.828 12.641 8.492 1 96.38 518 ALA A CA 1
ATOM 4362 C C . ALA A 1 518 ? 12.664 11.648 8.516 1 96.38 518 ALA A C 1
ATOM 4364 O O . ALA A 1 518 ? 12.797 10.516 8.039 1 96.38 518 ALA A O 1
ATOM 4365 N N . TYR A 1 519 ? 11.492 12.07 8.953 1 95.69 519 TYR A N 1
ATOM 4366 C CA . TYR A 1 519 ? 10.375 11.133 9.047 1 95.69 519 TYR A CA 1
ATOM 4367 C C . TYR A 1 519 ? 9.242 11.539 8.109 1 95.69 519 TYR A C 1
ATOM 4369 O O . TYR A 1 519 ? 8.188 10.906 8.094 1 95.69 519 TYR A O 1
ATOM 4377 N N . ILE A 1 520 ? 9.383 12.578 7.359 1 97.25 520 ILE A N 1
ATOM 4378 C CA . ILE A 1 520 ? 8.406 12.938 6.336 1 97.25 520 ILE A CA 1
ATOM 4379 C C . ILE A 1 520 ? 9.094 13.016 4.973 1 97.25 520 ILE A C 1
ATOM 4381 O O . ILE A 1 520 ? 10.312 13.164 4.895 1 97.25 520 ILE A O 1
ATOM 4385 N N . PRO A 1 521 ? 8.328 12.914 3.896 1 97.75 521 PRO A N 1
ATOM 4386 C CA . PRO A 1 521 ? 8.961 13.023 2.58 1 97.75 521 PRO A CA 1
ATOM 4387 C C . PRO A 1 521 ? 9.586 14.398 2.346 1 97.75 521 PRO A C 1
ATOM 4389 O O . PRO A 1 521 ? 9.07 15.406 2.83 1 97.75 521 PRO A O 1
ATOM 4392 N N . HIS A 1 522 ? 10.609 14.383 1.581 1 97.94 522 HIS A N 1
ATOM 4393 C CA . HIS A 1 522 ? 11.297 15.625 1.254 1 97.94 522 HIS A CA 1
ATOM 4394 C C . HIS A 1 522 ? 10.336 16.656 0.664 1 97.94 522 HIS A C 1
ATOM 4396 O O . HIS A 1 522 ? 10.375 17.828 1.032 1 97.94 522 HIS A O 1
ATOM 4402 N N . TYR A 1 523 ? 9.461 16.234 -0.215 1 97 523 TYR A N 1
ATOM 4403 C CA . TYR A 1 523 ? 8.555 17.172 -0.872 1 97 523 TYR A CA 1
ATOM 4404 C C . TYR A 1 523 ? 7.539 17.734 0.119 1 97 523 TYR A C 1
ATOM 4406 O O . TYR A 1 523 ? 7.023 18.828 -0.071 1 97 523 TYR A O 1
ATOM 4414 N N . LYS A 1 524 ? 7.207 17 1.213 1 97.81 524 LYS A N 1
ATOM 4415 C CA . LYS A 1 524 ? 6.367 17.547 2.277 1 97.81 524 LYS A CA 1
ATOM 4416 C C . LYS A 1 524 ? 7.141 18.531 3.145 1 97.81 524 LYS A C 1
ATOM 4418 O O . LYS A 1 524 ? 6.59 19.547 3.594 1 97.81 524 LYS A O 1
ATOM 4423 N N . ALA A 1 525 ? 8.352 18.203 3.348 1 98.25 525 ALA A N 1
ATOM 4424 C CA . ALA A 1 525 ? 9.195 19.109 4.125 1 98.25 525 ALA A CA 1
ATOM 4425 C C . ALA A 1 525 ? 9.289 20.469 3.463 1 98.25 525 ALA A C 1
ATOM 4427 O O . ALA A 1 525 ? 9.234 21.5 4.141 1 98.25 525 ALA A O 1
ATOM 4428 N N . LEU A 1 526 ? 9.375 20.484 2.162 1 98.25 526 LEU A N 1
ATOM 4429 C CA . LEU A 1 526 ? 9.516 21.719 1.399 1 98.25 526 LEU A CA 1
ATOM 4430 C C . LEU A 1 526 ? 8.234 22.547 1.457 1 98.25 526 LEU A C 1
ATOM 4432 O O . LEU A 1 526 ? 8.234 23.719 1.11 1 98.25 526 LEU A O 1
ATOM 4436 N N . SER A 1 527 ? 7.16 21.938 1.932 1 98.12 527 SER A N 1
ATOM 4437 C CA . SER A 1 527 ? 5.863 22.594 1.911 1 98.12 527 SER A CA 1
ATOM 4438 C C . SER A 1 527 ? 5.504 23.156 3.285 1 98.12 527 SER A C 1
ATOM 4440 O O . SER A 1 527 ? 4.496 23.844 3.438 1 98.12 527 SER A O 1
ATOM 4442 N N . LEU A 1 528 ? 6.348 22.844 4.285 1 98.5 528 LEU A N 1
ATOM 4443 C CA . LEU A 1 528 ? 6.031 23.281 5.641 1 98.5 528 LEU A CA 1
ATOM 4444 C C . LEU A 1 528 ? 5.965 24.812 5.719 1 98.5 528 LEU A C 1
ATOM 4446 O O . LEU A 1 528 ? 6.77 25.5 5.09 1 98.5 528 LEU A O 1
ATOM 4450 N N . TYR A 1 529 ? 4.973 25.312 6.398 1 98.5 529 TYR A N 1
ATOM 4451 C CA . TYR A 1 529 ? 4.734 26.734 6.621 1 98.5 529 TYR A CA 1
ATOM 4452 C C . TYR A 1 529 ? 5.613 27.266 7.75 1 98.5 529 TYR A C 1
ATOM 4454 O O . TYR A 1 529 ? 5.176 27.344 8.898 1 98.5 529 TYR A O 1
ATOM 4462 N N . ASN A 1 530 ? 6.852 27.688 7.473 1 98.5 530 ASN A N 1
ATOM 4463 C CA . ASN A 1 530 ? 7.832 28.109 8.469 1 98.5 530 ASN A CA 1
ATOM 4464 C C . ASN A 1 530 ? 7.617 29.562 8.875 1 98.5 530 ASN A C 1
ATOM 4466 O O . ASN A 1 530 ? 7.957 30.484 8.117 1 98.5 530 ASN A O 1
ATOM 4470 N N . MET A 1 531 ? 7.145 29.797 10.094 1 97.75 531 MET A N 1
ATOM 4471 C CA . MET A 1 531 ? 6.777 31.156 10.508 1 97.75 531 MET A CA 1
ATOM 4472 C C . MET A 1 531 ? 7.383 31.5 11.867 1 97.75 531 MET A C 1
ATOM 4474 O O . MET A 1 531 ? 7.645 30.609 12.672 1 97.75 531 MET A O 1
ATOM 4478 N N . LEU A 1 532 ? 7.617 32.75 12.078 1 97.88 532 LEU A N 1
ATOM 4479 C CA . LEU A 1 532 ? 8.008 33.281 13.383 1 97.88 532 LEU A CA 1
ATOM 4480 C C . LEU A 1 532 ? 6.832 33.969 14.07 1 97.88 532 LEU A C 1
ATOM 4482 O O . LEU A 1 532 ? 6.859 34.188 15.289 1 97.88 532 LEU A O 1
ATOM 4486 N N . GLY A 1 533 ? 5.879 34.344 13.242 1 95.88 533 GLY A N 1
ATOM 4487 C CA . GLY A 1 533 ? 4.688 34.969 13.766 1 95.88 533 GLY A CA 1
ATOM 4488 C C . GLY A 1 533 ? 3.439 34.656 12.961 1 95.88 533 GLY A C 1
ATOM 4489 O O . GLY A 1 533 ? 3.525 34.25 11.805 1 95.88 533 GLY A O 1
ATOM 4490 N N . SER A 1 534 ? 2.307 34.781 13.562 1 97.06 534 SER A N 1
ATOM 4491 C CA . SER A 1 534 ? 0.982 34.656 12.961 1 97.06 534 SER A CA 1
ATOM 4492 C C . SER A 1 534 ? -0.048 35.469 13.719 1 97.06 534 SER A C 1
ATOM 4494 O O . SER A 1 534 ? 0.284 36.156 14.703 1 97.06 534 SER A O 1
ATOM 4496 N N . HIS A 1 535 ? -1.222 35.406 13.25 1 97.31 535 HIS A N 1
ATOM 4497 C CA . HIS A 1 535 ? -2.295 36.188 13.867 1 97.31 535 HIS A CA 1
ATOM 4498 C C . HIS A 1 535 ? -2.719 35.562 15.195 1 97.31 535 HIS A C 1
ATOM 4500 O O . HIS A 1 535 ? -3.566 36.125 15.898 1 97.31 535 HIS A O 1
ATOM 4506 N N . ASP A 1 536 ? -2.084 34.438 15.617 1 95.69 536 ASP A N 1
ATOM 4507 C CA . ASP A 1 536 ? -2.529 33.75 16.812 1 95.69 536 ASP A CA 1
ATOM 4508 C C . ASP A 1 536 ? -1.48 33.812 17.922 1 95.69 536 ASP A C 1
ATOM 4510 O O . ASP A 1 536 ? -1.729 33.406 19.047 1 95.69 536 ASP A O 1
ATOM 4514 N N . VAL A 1 537 ? -0.337 34.312 17.656 1 96.88 537 VAL A N 1
ATOM 4515 C CA . VAL A 1 537 ? 0.745 34.344 18.625 1 96.88 537 VAL A CA 1
ATOM 4516 C C . VAL A 1 537 ? 1.347 35.75 18.672 1 96.88 537 VAL A C 1
ATOM 4518 O O . VAL A 1 537 ? 1.181 36.531 17.734 1 96.88 537 VAL A O 1
ATOM 4521 N N . PRO A 1 538 ? 2.061 36.094 19.719 1 96.69 538 PRO A N 1
ATOM 4522 C CA . PRO A 1 538 ? 2.717 37.406 19.75 1 96.69 538 PRO A CA 1
ATOM 4523 C C . PRO A 1 538 ? 3.693 37.594 18.578 1 96.69 538 PRO A C 1
ATOM 4525 O O . PRO A 1 538 ? 4.359 36.625 18.172 1 96.69 538 PRO A O 1
ATOM 4528 N N . ARG A 1 539 ? 3.721 38.812 18.062 1 97.31 539 ARG A N 1
ATOM 4529 C CA . ARG A 1 539 ? 4.664 39.125 17 1 97.31 539 ARG A CA 1
ATOM 4530 C C . ARG A 1 539 ? 6.105 38.969 17.469 1 97.31 539 ARG A C 1
ATOM 4532 O O . ARG A 1 539 ? 6.43 39.281 18.625 1 97.31 539 ARG A O 1
ATOM 4539 N N . ILE A 1 540 ? 6.906 38.562 16.656 1 97 540 ILE A N 1
ATOM 4540 C CA . ILE A 1 540 ? 8.266 38.156 17.016 1 97 540 ILE A CA 1
ATOM 4541 C C . ILE A 1 540 ? 9.039 39.375 17.5 1 97 540 ILE A C 1
ATOM 4543 O O . ILE A 1 540 ? 9.875 39.281 18.406 1 97 540 ILE A O 1
ATOM 4547 N N . LYS A 1 541 ? 8.797 40.594 16.891 1 96.69 541 LYS A N 1
ATOM 4548 C CA . LYS A 1 541 ? 9.477 41.812 17.297 1 96.69 541 LYS A CA 1
ATOM 4549 C C . LYS A 1 541 ? 9.211 42.125 18.766 1 96.69 541 LYS A C 1
ATOM 4551 O O . LYS A 1 541 ? 10.07 42.656 19.453 1 96.69 541 LYS A O 1
ATOM 4556 N N . SER A 1 542 ? 8.047 41.781 19.234 1 95.69 542 SER A N 1
ATOM 4557 C CA . SER A 1 542 ? 7.676 42.062 20.625 1 95.69 542 SER A CA 1
ATOM 4558 C C . SER A 1 542 ? 8.367 41.062 21.578 1 95.69 542 SER A C 1
ATOM 4560 O O . SER A 1 542 ? 8.547 41.375 22.75 1 95.69 542 SER A O 1
ATOM 4562 N N . MET A 1 543 ? 8.766 40 21.047 1 94.56 543 MET A N 1
ATOM 4563 C CA . MET A 1 543 ? 9.414 38.969 21.859 1 94.56 543 MET A CA 1
ATOM 4564 C C . MET A 1 543 ? 10.93 39.125 21.859 1 94.56 543 MET A C 1
ATOM 4566 O O . MET A 1 543 ? 11.609 38.688 22.781 1 94.56 543 MET A O 1
ATOM 4570 N N . VAL A 1 544 ? 11.391 39.688 20.75 1 90.88 544 VAL A N 1
ATOM 4571 C CA . VAL A 1 544 ? 12.828 39.812 20.547 1 90.88 544 VAL A CA 1
ATOM 4572 C C . VAL A 1 544 ? 13.188 41.312 20.391 1 90.88 544 VAL A C 1
ATOM 4574 O O . VAL A 1 544 ? 12.805 41.938 19.406 1 90.88 544 VAL A O 1
ATOM 4577 N N . GLN A 1 545 ? 13.82 41.844 21.312 1 77.88 545 GLN A N 1
ATOM 4578 C CA . GLN A 1 545 ? 14.164 43.281 21.188 1 77.88 545 GLN A CA 1
ATOM 4579 C C . GLN A 1 545 ? 15.555 43.469 20.594 1 77.88 545 GLN A C 1
ATOM 4581 O O . GLN A 1 545 ? 15.922 44.562 20.172 1 77.88 545 GLN A O 1
ATOM 4586 N N . ASN A 1 546 ? 16.312 42.438 20.375 1 89.44 546 ASN A N 1
ATOM 4587 C CA . ASN A 1 546 ? 17.625 42.469 19.734 1 89.44 546 ASN A CA 1
ATOM 4588 C C . ASN A 1 546 ? 17.516 42.25 18.219 1 89.44 546 ASN A C 1
ATOM 4590 O O . ASN A 1 546 ? 17.219 41.156 17.75 1 89.44 546 ASN A O 1
ATOM 4594 N N . ASN A 1 547 ? 17.844 43.281 17.484 1 91.81 547 ASN A N 1
ATOM 4595 C CA . ASN A 1 547 ? 17.672 43.25 16.047 1 91.81 547 ASN A CA 1
ATOM 4596 C C . ASN A 1 547 ? 18.594 42.25 15.383 1 91.81 547 ASN A C 1
ATOM 4598 O O . ASN A 1 547 ? 18.25 41.656 14.367 1 91.81 547 ASN A O 1
ATOM 4602 N N . LYS A 1 548 ? 19.766 42.062 15.953 1 95.69 548 LYS A N 1
ATOM 4603 C CA . LYS A 1 548 ? 20.672 41.062 15.406 1 95.69 548 LYS A CA 1
ATOM 4604 C C . LYS A 1 548 ? 20.094 39.656 15.523 1 95.69 548 LYS A C 1
ATOM 4606 O O . LYS A 1 548 ? 20.156 38.875 14.578 1 95.69 548 LYS A O 1
ATOM 4611 N N . LEU A 1 549 ? 19.578 39.438 16.656 1 97.31 549 LEU A N 1
ATOM 4612 C CA . LEU A 1 549 ? 18.953 38.156 16.891 1 97.31 549 LEU A CA 1
ATOM 4613 C C . LEU A 1 549 ? 17.75 37.969 15.969 1 97.31 549 LEU A C 1
ATOM 4615 O O . LEU A 1 549 ? 17.531 36.875 15.422 1 97.31 549 LEU A O 1
ATOM 4619 N N . LEU A 1 550 ? 16.938 38.969 15.844 1 97.69 550 LEU A N 1
ATOM 4620 C CA . LEU A 1 550 ? 15.773 38.906 14.969 1 97.69 550 LEU A CA 1
ATOM 4621 C C . LEU A 1 550 ? 16.188 38.594 13.531 1 97.69 550 LEU A C 1
ATOM 4623 O O . LEU A 1 550 ? 15.555 37.75 12.867 1 97.69 550 LEU A O 1
ATOM 4627 N N . LYS A 1 551 ? 17.203 39.219 13.039 1 97.88 551 LYS A N 1
ATOM 4628 C CA . LYS A 1 551 ? 17.703 38.969 11.695 1 97.88 551 LYS A CA 1
ATOM 4629 C C . LYS A 1 551 ? 18.188 37.531 11.547 1 97.88 551 LYS A C 1
ATOM 4631 O O . LYS A 1 551 ? 17.922 36.906 10.531 1 97.88 551 LYS A O 1
ATOM 4636 N N . LEU A 1 552 ? 18.859 37.062 12.562 1 98.25 552 LEU A N 1
ATOM 4637 C CA . LEU A 1 552 ? 19.312 35.656 12.555 1 98.25 552 LEU A CA 1
ATOM 4638 C C . LEU A 1 552 ? 18.141 34.688 12.461 1 98.25 552 LEU A C 1
ATOM 4640 O O . LEU A 1 552 ? 18.203 33.688 11.766 1 98.25 552 LEU A O 1
ATOM 4644 N N . MET A 1 553 ? 17.078 34.969 13.188 1 98.56 553 MET A N 1
ATOM 4645 C CA . MET A 1 553 ? 15.898 34.125 13.195 1 98.56 553 MET A CA 1
ATOM 4646 C C . MET A 1 553 ? 15.281 34.031 11.797 1 98.56 553 MET A C 1
ATOM 4648 O O . MET A 1 553 ? 14.836 32.969 11.375 1 98.56 553 MET A O 1
ATOM 4652 N N . TYR A 1 554 ? 15.25 35.094 11.094 1 98.56 554 TYR A N 1
ATOM 4653 C CA . TYR A 1 554 ? 14.75 35.062 9.719 1 98.56 554 TYR A CA 1
ATOM 4654 C C . TYR A 1 554 ? 15.672 34.25 8.812 1 98.56 554 TYR A C 1
ATOM 4656 O O . TYR A 1 554 ? 15.211 33.5 7.965 1 98.56 554 TYR A O 1
ATOM 4664 N N . VAL A 1 555 ? 17 34.438 8.984 1 98.69 555 VAL A N 1
ATOM 4665 C CA . VAL A 1 555 ? 17.922 33.625 8.203 1 98.69 555 VAL A CA 1
ATOM 4666 C C . VAL A 1 555 ? 17.625 32.156 8.43 1 98.69 555 VAL A C 1
ATOM 4668 O O . VAL A 1 555 ? 17.625 31.359 7.484 1 98.69 555 VAL A O 1
ATOM 4671 N N . LEU A 1 556 ? 17.344 31.828 9.617 1 98.56 556 LEU A N 1
ATOM 4672 C CA . LEU A 1 556 ? 17.109 30.438 10 1 98.56 556 LEU A CA 1
ATOM 4673 C C . LEU A 1 556 ? 15.891 29.875 9.289 1 98.56 556 LEU A C 1
ATOM 4675 O O . LEU A 1 556 ? 15.945 28.781 8.719 1 98.56 556 LEU A O 1
ATOM 4679 N N . ILE A 1 557 ? 14.719 30.531 9.25 1 98.31 557 ILE A N 1
ATOM 4680 C CA . ILE A 1 557 ? 13.508 29.969 8.664 1 98.31 557 ILE A CA 1
ATOM 4681 C C . ILE A 1 557 ? 13.648 29.922 7.141 1 98.31 557 ILE A C 1
ATOM 4683 O O . ILE A 1 557 ? 12.992 29.125 6.477 1 98.31 557 ILE A O 1
ATOM 4687 N N . PHE A 1 558 ? 14.555 30.734 6.566 1 98.5 558 PHE A N 1
ATOM 4688 C CA . PHE A 1 558 ? 14.828 30.656 5.137 1 98.5 558 PHE A CA 1
ATOM 4689 C C . PHE A 1 558 ? 15.805 29.531 4.832 1 98.5 558 PHE A C 1
ATOM 4691 O O . PHE A 1 558 ? 15.797 28.969 3.732 1 98.5 558 PHE A O 1
ATOM 4698 N N . ALA A 1 559 ? 16.656 29.234 5.801 1 98.44 559 ALA A N 1
ATOM 4699 C CA . ALA A 1 559 ? 17.688 28.219 5.609 1 98.44 559 ALA A CA 1
ATOM 4700 C C . ALA A 1 559 ? 17.109 26.812 5.73 1 98.44 559 ALA A C 1
ATOM 4702 O O . ALA A 1 559 ? 17.609 25.875 5.113 1 98.44 559 ALA A O 1
ATOM 4703 N N . LEU A 1 560 ? 16.094 26.625 6.504 1 98.5 560 LEU A N 1
ATOM 4704 C CA . LEU A 1 560 ? 15.5 25.312 6.762 1 98.5 560 LEU A CA 1
ATOM 4705 C C . LEU A 1 560 ? 14.531 24.922 5.648 1 98.5 560 LEU A C 1
ATOM 4707 O O . LEU A 1 560 ? 13.961 25.781 4.98 1 98.5 560 LEU A O 1
ATOM 4711 N N . PRO A 1 561 ? 14.375 23.594 5.375 1 98.19 561 PRO A N 1
ATOM 4712 C CA . PRO A 1 561 ? 13.383 23.172 4.383 1 98.19 561 PRO A CA 1
ATOM 4713 C C . PRO A 1 561 ? 11.969 23.641 4.727 1 98.19 561 PRO A C 1
ATOM 4715 O O . PRO A 1 561 ? 11.531 23.5 5.871 1 98.19 561 PRO A O 1
ATOM 4718 N N . GLY A 1 562 ? 11.266 24.156 3.818 1 98.44 562 GLY A N 1
ATOM 4719 C CA . GLY A 1 562 ? 9.93 24.688 3.998 1 98.44 562 GLY A CA 1
ATOM 4720 C C . GLY A 1 562 ? 9.664 25.938 3.178 1 98.44 562 GLY A C 1
ATOM 4721 O O . GLY A 1 562 ? 10.43 26.266 2.271 1 98.44 562 GLY A O 1
ATOM 4722 N N . SER A 1 563 ? 8.539 26.531 3.428 1 98.69 563 SER A N 1
ATOM 4723 C CA . SER A 1 563 ? 8.125 27.797 2.83 1 98.69 563 SER A CA 1
ATOM 4724 C C . SER A 1 563 ? 8.125 28.922 3.857 1 98.69 563 SER A C 1
ATOM 4726 O O . SER A 1 563 ? 7.301 28.938 4.773 1 98.69 563 SER A O 1
ATOM 4728 N N . PRO A 1 564 ? 9.047 29.859 3.705 1 98.69 564 PRO A N 1
ATOM 4729 C CA . PRO A 1 564 ? 9.102 30.938 4.691 1 98.69 564 PRO A CA 1
ATOM 4730 C C . PRO A 1 564 ? 7.875 31.859 4.633 1 98.69 564 PRO A C 1
ATOM 4732 O O . PRO A 1 564 ? 7.312 32.062 3.559 1 98.69 564 PRO A O 1
ATOM 4735 N N . VAL A 1 565 ? 7.566 32.344 5.789 1 98.69 565 VAL A N 1
ATOM 4736 C CA . VAL A 1 565 ? 6.348 33.156 5.906 1 98.69 565 VAL A CA 1
ATOM 4737 C C . VAL A 1 565 ? 6.672 34.5 6.539 1 98.69 565 VAL A C 1
ATOM 4739 O O . VAL A 1 565 ? 7.477 34.562 7.469 1 98.69 565 VAL A O 1
ATOM 4742 N N . ILE A 1 566 ? 6.141 35.469 5.957 1 98.75 566 ILE A N 1
ATOM 4743 C CA . ILE A 1 566 ? 6.125 36.812 6.562 1 98.75 566 ILE A CA 1
ATOM 4744 C C . ILE A 1 566 ? 4.699 37.156 6.977 1 98.75 566 ILE A C 1
ATOM 4746 O O . ILE A 1 566 ? 3.803 37.25 6.133 1 98.75 566 ILE A O 1
ATOM 4750 N N . TYR A 1 567 ? 4.469 37.375 8.227 1 98.62 567 TYR A N 1
ATOM 4751 C CA . TYR A 1 567 ? 3.217 37.938 8.703 1 98.62 567 TYR A CA 1
ATOM 4752 C C . TYR A 1 567 ? 3.193 39.438 8.5 1 98.62 567 TYR A C 1
ATOM 4754 O O . TYR A 1 567 ? 4.148 40.156 8.859 1 98.62 567 TYR A O 1
ATOM 4762 N N . TYR A 1 568 ? 2.113 39.938 7.914 1 98.75 568 TYR A N 1
ATOM 4763 C CA . TYR A 1 568 ? 2.115 41.344 7.535 1 98.75 568 TYR A CA 1
ATOM 4764 C C . TYR A 1 568 ? 2.633 42.219 8.672 1 98.75 568 TYR A C 1
ATOM 4766 O O . TYR A 1 568 ? 2.307 41.969 9.844 1 98.75 568 TYR A O 1
ATOM 4774 N N . GLY A 1 569 ? 3.496 43.125 8.344 1 98.38 569 GLY A N 1
ATOM 4775 C CA . GLY A 1 569 ? 4.023 44.062 9.32 1 98.38 569 GLY A CA 1
ATOM 4776 C C . GLY A 1 569 ? 5.301 43.562 9.984 1 98.38 569 GLY A C 1
ATOM 4777 O O . GLY A 1 569 ? 6.062 44.375 10.523 1 98.38 569 GLY A O 1
ATOM 4778 N N . ASP A 1 570 ? 5.547 42.312 9.969 1 98 570 ASP A N 1
ATOM 4779 C CA . ASP A 1 570 ? 6.773 41.812 10.586 1 98 570 ASP A CA 1
ATOM 4780 C C . ASP A 1 570 ? 8.008 42.312 9.852 1 98 570 ASP A C 1
ATOM 4782 O O . ASP A 1 570 ? 9.047 42.562 10.461 1 98 570 ASP A O 1
ATOM 4786 N N . GLU A 1 571 ? 7.879 42.5 8.531 1 98.19 571 GLU A N 1
ATOM 4787 C CA . GLU A 1 571 ? 9.008 42.938 7.711 1 98.19 571 GLU A CA 1
ATOM 4788 C C . GLU A 1 571 ? 9.406 44.375 8.055 1 98.19 571 GLU A C 1
ATOM 4790 O O . GLU A 1 571 ? 10.523 44.781 7.75 1 98.19 571 GLU A O 1
ATOM 4795 N N . ILE A 1 572 ? 8.508 45.125 8.711 1 97.88 572 ILE A N 1
ATOM 4796 C CA . ILE A 1 572 ? 8.797 46.531 9.016 1 97.88 572 ILE A CA 1
ATOM 4797 C C . ILE A 1 572 ? 8.953 46.688 10.523 1 97.88 572 ILE A C 1
ATOM 4799 O O . ILE A 1 572 ? 9 47.812 11.023 1 97.88 572 ILE A O 1
ATOM 4803 N N . GLY A 1 573 ? 8.953 45.594 11.219 1 96.81 573 GLY A N 1
ATOM 4804 C CA . GLY A 1 573 ? 9.18 45.625 12.656 1 96.81 573 GLY A CA 1
ATOM 4805 C C . GLY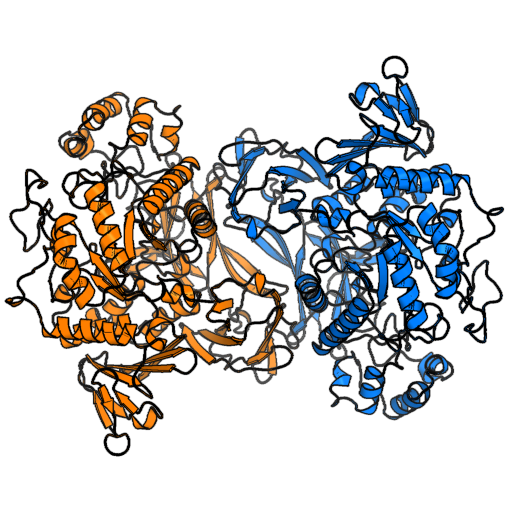 A 1 573 ? 7.926 45.969 13.445 1 96.81 573 GLY A C 1
ATOM 4806 O O . GLY A 1 573 ? 8.008 46.625 14.484 1 96.81 573 GLY A O 1
ATOM 4807 N N . LEU A 1 574 ? 6.781 45.656 12.938 1 97.31 574 LEU A N 1
ATOM 4808 C CA . LEU A 1 574 ? 5.535 45.875 13.664 1 97.31 574 LEU A CA 1
ATOM 4809 C C . LEU A 1 574 ? 5.492 45.062 14.945 1 97.31 574 LEU A C 1
ATOM 4811 O O . LEU A 1 574 ? 5.793 43.844 14.93 1 97.31 574 LEU A O 1
ATOM 4815 N N . GLU A 1 575 ? 5.215 45.656 16.062 1 96.81 575 GLU A N 1
ATOM 4816 C CA . GLU A 1 575 ? 5.078 44.969 17.344 1 96.81 575 GLU A CA 1
ATOM 4817 C C . GLU A 1 575 ? 3.629 44.594 17.609 1 96.81 575 GLU A C 1
ATOM 4819 O O . GLU A 1 575 ? 2.725 44.969 16.875 1 96.81 575 GLU A O 1
ATOM 4824 N N . GLY A 1 576 ? 3.379 43.781 18.578 1 97.25 576 GLY A N 1
ATOM 4825 C CA . GLY A 1 576 ? 2.068 43.281 19 1 97.25 576 GLY A CA 1
ATOM 4826 C C . GLY A 1 576 ? 2.139 42.125 19.953 1 97.25 576 GLY A C 1
ATOM 4827 O O . GLY A 1 576 ? 2.775 41.094 19.656 1 97.25 576 GLY A O 1
ATOM 4828 N N . GLY A 1 577 ? 1.53 42.219 21.062 1 95.56 577 GLY A N 1
ATOM 4829 C CA . GLY A 1 577 ? 1.49 41.156 22.062 1 95.56 577 GLY A CA 1
ATOM 4830 C C . GLY A 1 577 ? 0.511 40.031 21.719 1 95.56 577 GLY A C 1
ATOM 4831 O O . GLY A 1 577 ? 0.416 39.625 20.562 1 95.56 577 GLY A O 1
ATOM 4832 N N . ARG A 1 578 ? -0.111 39.438 22.656 1 94.62 578 ARG A N 1
ATOM 4833 C CA . ARG A 1 578 ? -1.093 38.375 22.453 1 94.62 578 ARG A CA 1
ATOM 4834 C C . ARG A 1 578 ? -2.373 38.938 21.828 1 94.62 578 ARG A C 1
ATOM 4836 O O . ARG A 1 578 ? -2.602 40.125 21.844 1 94.62 578 ARG A O 1
ATOM 4843 N N . ASP A 1 579 ? -3.105 38.062 21.219 1 94.38 579 ASP A N 1
ATOM 4844 C CA . ASP A 1 579 ? -4.414 38.438 20.688 1 94.38 579 ASP A CA 1
ATOM 4845 C C . ASP A 1 579 ? -5.199 39.281 21.688 1 94.38 579 ASP A C 1
ATOM 4847 O O . ASP A 1 579 ? -5.309 38.906 22.875 1 94.38 579 ASP A O 1
ATOM 4851 N N . PRO A 1 580 ? -5.645 40.375 21.203 1 96.62 580 PRO A N 1
ATOM 4852 C CA . PRO A 1 580 ? -5.793 40.812 19.812 1 96.62 580 PRO A CA 1
ATOM 4853 C C . PRO A 1 580 ? -4.664 41.719 19.375 1 96.62 580 PRO A C 1
ATOM 4855 O O . PRO A 1 580 ? -4.652 42.188 18.219 1 96.62 580 PRO A O 1
ATOM 4858 N N . ASP A 1 581 ? -3.699 42.031 20.234 1 97.69 581 ASP A N 1
ATOM 4859 C CA . ASP A 1 581 ? -2.676 43.031 19.953 1 97.69 581 ASP A CA 1
ATOM 4860 C C . ASP A 1 581 ? -1.788 42.625 18.781 1 97.69 581 ASP A C 1
ATOM 4862 O O . ASP A 1 581 ? -1.214 43.469 18.094 1 97.69 581 ASP A O 1
ATOM 4866 N N . ASN A 1 582 ? -1.613 41.344 18.594 1 97.62 582 ASN A N 1
ATOM 4867 C CA . ASN A 1 582 ? -0.819 40.812 17.484 1 97.62 582 ASN A CA 1
ATOM 4868 C C . ASN A 1 582 ? -1.478 41.094 16.141 1 97.62 582 ASN A C 1
ATOM 4870 O O . ASN A 1 582 ? -0.925 40.781 15.094 1 97.62 582 ASN A O 1
ATOM 4874 N N . ARG A 1 583 ? -2.637 41.75 16.156 1 98.5 583 ARG A N 1
ATOM 4875 C CA . ARG A 1 583 ? -3.379 42.062 14.938 1 98.5 583 ARG A CA 1
ATOM 4876 C C . ARG A 1 583 ? -3.447 43.594 14.727 1 98.5 583 ARG A C 1
ATOM 4878 O O . ARG A 1 583 ? -4.453 44.094 14.234 1 98.5 583 ARG A O 1
ATOM 4885 N N . ARG A 1 584 ? -2.459 44.312 15.141 1 98.19 584 ARG A N 1
ATOM 4886 C CA . ARG A 1 584 ? -2.361 45.75 14.938 1 98.19 584 ARG A CA 1
ATOM 4887 C C . ARG A 1 584 ? -2.467 46.125 13.461 1 98.19 584 ARG A C 1
ATOM 4889 O O . ARG A 1 584 ? -2.086 45.312 12.602 1 98.19 584 ARG A O 1
ATOM 4896 N N . PRO A 1 585 ? -3.02 47.312 13.18 1 97.75 585 PRO A N 1
ATOM 4897 C CA . PRO A 1 585 ? -3.041 47.75 11.781 1 97.75 585 PRO A CA 1
ATOM 4898 C C . PRO A 1 585 ? -1.641 47.938 11.203 1 97.75 585 PRO A C 1
ATOM 4900 O O . PRO A 1 585 ? -0.74 48.406 11.906 1 97.75 585 PRO A O 1
ATOM 4903 N N . MET A 1 586 ? -1.528 47.656 9.961 1 98.19 586 MET A N 1
ATOM 4904 C CA . MET A 1 586 ? -0.289 47.875 9.227 1 98.19 586 MET A CA 1
ATOM 4905 C C . MET A 1 586 ? 0.068 49.344 9.211 1 98.19 586 MET A C 1
ATOM 4907 O O . MET A 1 586 ? -0.817 50.219 9.141 1 98.19 586 MET A O 1
ATOM 4911 N N . ILE A 1 587 ? 1.317 49.656 9.32 1 98 587 ILE A N 1
ATOM 4912 C CA . ILE A 1 587 ? 1.812 51 9.195 1 98 587 ILE A CA 1
ATOM 4913 C C . ILE A 1 587 ? 2.326 51.25 7.777 1 98 587 ILE A C 1
ATOM 4915 O O . ILE A 1 587 ? 3.324 50.656 7.367 1 98 587 ILE A O 1
ATOM 4919 N N . TRP A 1 588 ? 1.732 52.094 7.035 1 97.5 588 TRP A N 1
ATOM 4920 C CA . TRP A 1 588 ? 2.092 52.25 5.633 1 97.5 588 TRP A CA 1
ATOM 4921 C C . TRP A 1 588 ? 2.996 53.469 5.438 1 97.5 588 TRP A C 1
ATOM 4923 O O . TRP A 1 588 ? 3.562 53.656 4.355 1 97.5 588 TRP A O 1
ATOM 4933 N N . ASP A 1 589 ? 3.137 54.312 6.547 1 96.75 589 ASP A N 1
ATOM 4934 C CA . ASP A 1 589 ? 4.113 55.406 6.508 1 96.75 589 ASP A CA 1
ATOM 4935 C C . ASP A 1 589 ? 5.535 54.875 6.613 1 96.75 589 ASP A C 1
ATOM 4937 O O . ASP A 1 589 ? 5.988 54.5 7.703 1 96.75 589 ASP A O 1
ATOM 4941 N N . ARG A 1 590 ? 6.254 54.969 5.641 1 95.75 590 ARG A N 1
ATOM 4942 C CA . ARG A 1 590 ? 7.586 54.375 5.531 1 95.75 590 ARG A CA 1
ATOM 4943 C C . ARG A 1 590 ? 8.539 55 6.555 1 95.75 590 ARG A C 1
ATOM 4945 O O . ARG A 1 590 ? 9.516 54.344 6.957 1 95.75 590 ARG A O 1
ATOM 4952 N N . GLY A 1 591 ? 8.266 56.188 6.934 1 96.25 591 GLY A N 1
ATOM 4953 C CA . GLY A 1 591 ? 9.094 56.875 7.926 1 96.25 591 GLY A CA 1
ATOM 4954 C C . GLY A 1 591 ? 9.117 56.156 9.258 1 96.25 591 GLY A C 1
ATOM 4955 O O . GLY A 1 591 ? 10.039 56.344 10.055 1 96.25 591 GLY A O 1
ATOM 4956 N N . ASN A 1 592 ? 8.203 55.25 9.484 1 96.69 592 ASN A N 1
ATOM 4957 C CA . ASN A 1 592 ? 8.086 54.531 10.75 1 96.69 592 ASN A CA 1
ATOM 4958 C C . ASN A 1 592 ? 8.547 53.094 10.633 1 96.69 592 ASN A C 1
ATOM 4960 O O . ASN A 1 592 ? 8.391 52.312 11.57 1 96.69 592 ASN A O 1
ATOM 4964 N N . TRP A 1 593 ? 9.133 52.75 9.492 1 97.56 593 TRP A N 1
ATOM 4965 C CA . TRP A 1 593 ? 9.539 51.375 9.242 1 97.56 593 TRP A CA 1
ATOM 4966 C C . TRP A 1 593 ? 10.922 51.094 9.828 1 97.56 593 TRP A C 1
ATOM 4968 O O . TRP A 1 593 ? 11.773 52 9.859 1 97.56 593 TRP A O 1
ATOM 4978 N N . ASP A 1 594 ? 11.086 49.969 10.375 1 96.81 594 ASP A N 1
ATOM 4979 C CA . ASP A 1 594 ? 12.438 49.438 10.562 1 96.81 594 ASP A CA 1
ATOM 4980 C C . ASP A 1 594 ? 13.07 49.062 9.227 1 96.81 594 ASP A C 1
ATOM 4982 O O . ASP A 1 594 ? 13.031 47.906 8.82 1 96.81 594 ASP A O 1
ATOM 4986 N N . LEU A 1 595 ? 13.688 49.969 8.57 1 97.12 595 LEU A N 1
ATOM 4987 C CA . LEU A 1 595 ? 14.164 49.812 7.199 1 97.12 595 LEU A CA 1
ATOM 4988 C C . LEU A 1 595 ? 15.289 48.781 7.137 1 97.12 595 LEU A C 1
ATOM 4990 O O . LEU A 1 595 ? 15.453 48.094 6.125 1 97.12 595 LEU A O 1
ATOM 4994 N N . GLU A 1 596 ? 16.094 48.688 8.188 1 96.56 596 GLU A N 1
ATOM 4995 C CA . GLU A 1 596 ? 17.141 47.688 8.234 1 96.56 596 GLU A CA 1
ATOM 4996 C C . GLU A 1 596 ? 16.562 46.281 8.164 1 96.56 596 GLU A C 1
ATOM 4998 O O . GLU A 1 596 ? 17.062 45.438 7.406 1 96.56 596 GLU A O 1
ATOM 5003 N N . LEU A 1 597 ? 15.562 46.062 8.953 1 97.25 597 LEU A N 1
ATOM 5004 C CA . LEU A 1 597 ? 14.898 44.75 8.945 1 97.25 597 LEU A CA 1
ATOM 5005 C C . LEU A 1 597 ? 14.227 44.5 7.602 1 97.25 597 LEU A C 1
ATOM 5007 O O . LEU A 1 597 ? 14.312 43.375 7.066 1 97.25 597 LEU A O 1
ATOM 5011 N N . TYR A 1 598 ? 13.57 45.5 7.074 1 98.06 598 TYR A N 1
ATOM 5012 C CA . TYR A 1 598 ? 12.891 45.375 5.789 1 98.06 598 TYR A CA 1
ATOM 5013 C C . TYR A 1 598 ? 13.867 44.969 4.691 1 98.06 598 TYR A C 1
ATOM 5015 O O . TYR A 1 598 ? 13.586 44.031 3.936 1 98.06 598 TYR A O 1
ATOM 5023 N N . GLU A 1 599 ? 14.977 45.625 4.629 1 97.81 599 GLU A N 1
ATOM 5024 C CA . GLU A 1 599 ? 15.977 45.312 3.605 1 97.81 599 GLU A CA 1
ATOM 5025 C C . GLU A 1 599 ? 16.578 43.938 3.803 1 97.81 599 GLU A C 1
ATOM 5027 O O . GLU A 1 599 ? 16.875 43.25 2.832 1 97.81 599 GLU A O 1
ATOM 5032 N N . HIS A 1 600 ? 16.75 43.594 5.043 1 98.12 600 HIS A N 1
ATOM 5033 C CA . HIS A 1 600 ? 17.25 42.281 5.363 1 98.12 600 HIS A CA 1
ATOM 5034 C C . HIS A 1 600 ? 16.312 41.188 4.84 1 98.12 600 HIS A C 1
ATOM 5036 O O . HIS A 1 600 ? 16.766 40.25 4.164 1 98.12 600 HIS A O 1
ATOM 5042 N N . ILE A 1 601 ? 15.055 41.281 5.094 1 98.5 601 ILE A N 1
ATOM 5043 C CA . ILE A 1 601 ? 14.07 40.281 4.695 1 98.5 601 ILE A CA 1
ATOM 5044 C C . ILE A 1 601 ? 13.922 40.281 3.174 1 98.5 601 ILE A C 1
ATOM 5046 O O . ILE A 1 601 ? 13.875 39.219 2.555 1 98.5 601 ILE A O 1
ATOM 5050 N N . LYS A 1 602 ? 13.875 41.438 2.59 1 98.5 602 LYS A N 1
ATOM 5051 C CA . LYS A 1 602 ? 13.797 41.562 1.136 1 98.5 602 LYS A CA 1
ATOM 5052 C C . LYS A 1 602 ? 14.984 40.875 0.464 1 98.5 602 LYS A C 1
ATOM 5054 O O . LYS A 1 602 ? 14.812 40.156 -0.534 1 98.5 602 LYS A O 1
ATOM 5059 N N . LYS A 1 603 ? 16.141 41.094 1.018 1 97.62 603 LYS A N 1
ATOM 5060 C CA . LYS A 1 603 ? 17.344 40.438 0.496 1 97.62 603 LYS A CA 1
ATOM 5061 C C . LYS A 1 603 ? 17.266 38.938 0.632 1 97.62 603 LYS A C 1
ATOM 5063 O O . LYS A 1 603 ? 17.625 38.188 -0.294 1 97.62 603 LYS A O 1
ATOM 5068 N N . LEU A 1 604 ? 16.875 38.438 1.762 1 98.38 604 LEU A N 1
ATOM 5069 C CA . LEU A 1 604 ? 16.734 37 1.974 1 98.38 604 LEU A CA 1
ATOM 5070 C C . LEU A 1 604 ? 15.773 36.406 0.956 1 98.38 604 LEU A C 1
ATOM 5072 O O . LEU A 1 604 ? 16.031 35.312 0.427 1 98.38 604 LEU A O 1
ATOM 5076 N N . ILE A 1 605 ? 14.672 37.094 0.681 1 98.56 605 ILE A N 1
ATOM 5077 C CA . ILE A 1 605 ? 13.68 36.594 -0.275 1 98.56 605 ILE A CA 1
ATOM 5078 C C . ILE A 1 605 ? 14.305 36.531 -1.667 1 98.56 605 ILE A C 1
ATOM 5080 O O . ILE A 1 605 ? 14.117 35.531 -2.381 1 98.56 605 ILE A O 1
ATOM 5084 N N . ARG A 1 606 ? 15.031 37.5 -2.031 1 97.06 606 ARG A N 1
ATOM 5085 C CA . ARG A 1 606 ? 15.703 37.531 -3.33 1 97.06 606 ARG A CA 1
ATOM 5086 C C . ARG A 1 606 ? 16.656 36.344 -3.463 1 97.06 606 ARG A C 1
ATOM 5088 O O . ARG A 1 606 ? 16.672 35.656 -4.488 1 97.06 606 ARG A O 1
ATOM 5095 N N . ILE A 1 607 ? 17.469 36.156 -2.424 1 97.06 607 ILE A N 1
ATOM 5096 C CA . ILE A 1 607 ? 18.406 35.031 -2.416 1 97.06 607 ILE A CA 1
ATOM 5097 C C . ILE A 1 607 ? 17.656 33.719 -2.51 1 97.06 607 ILE A C 1
ATOM 5099 O O . ILE A 1 607 ? 18 32.844 -3.311 1 97.06 607 ILE A O 1
ATOM 5103 N N . TYR A 1 608 ? 16.625 33.562 -1.742 1 97.75 608 TYR A N 1
ATOM 5104 C CA . TYR A 1 608 ? 15.805 32.375 -1.678 1 97.75 608 TYR A CA 1
ATOM 5105 C C . TYR A 1 608 ? 15.234 32.031 -3.047 1 97.75 608 TYR A C 1
ATOM 5107 O O . TYR A 1 608 ? 15.258 30.859 -3.465 1 97.75 608 TYR A O 1
ATOM 5115 N N . LYS A 1 609 ? 14.766 32.969 -3.768 1 96.5 609 LYS A N 1
ATOM 5116 C CA . LYS A 1 609 ? 14.133 32.781 -5.074 1 96.5 609 LYS A CA 1
ATOM 5117 C C . LYS A 1 609 ? 15.18 32.5 -6.148 1 96.5 609 LYS A C 1
ATOM 5119 O O . LYS A 1 609 ? 14.883 31.844 -7.145 1 96.5 609 LYS A O 1
ATOM 5124 N N . SER A 1 610 ? 16.391 32.938 -5.887 1 95.06 610 SER A N 1
ATOM 5125 C CA . SER A 1 610 ? 17.438 32.781 -6.898 1 95.06 610 SER A CA 1
ATOM 5126 C C . SER A 1 610 ? 18.188 31.469 -6.73 1 95.06 610 SER A C 1
ATOM 5128 O O . SER A 1 610 ? 18.812 30.984 -7.672 1 95.06 610 SER A O 1
ATOM 5130 N N . CYS A 1 611 ? 18.156 30.953 -5.531 1 95.81 611 CYS A N 1
ATOM 5131 C CA . CYS A 1 611 ? 18.922 29.75 -5.238 1 95.81 611 CYS A CA 1
ATOM 5132 C C . CYS A 1 611 ? 18.016 28.531 -5.152 1 95.81 611 CYS A C 1
ATOM 5134 O O . CYS A 1 611 ? 17.391 28.281 -4.113 1 95.81 611 CYS A O 1
ATOM 5136 N N . ARG A 1 612 ? 18.078 27.656 -6.109 1 95.12 612 ARG A N 1
ATOM 5137 C CA . ARG A 1 612 ? 17.25 26.453 -6.113 1 95.12 612 ARG A CA 1
ATOM 5138 C C . ARG A 1 612 ? 17.594 25.547 -4.934 1 95.12 612 ARG A C 1
ATOM 5140 O O . ARG A 1 612 ? 16.719 24.891 -4.375 1 95.12 612 ARG A O 1
ATOM 5147 N N . SER A 1 613 ? 18.859 25.516 -4.555 1 96.38 613 SER A N 1
ATOM 5148 C CA . SER A 1 613 ? 19.312 24.703 -3.436 1 96.38 613 SER A CA 1
ATOM 5149 C C . SER A 1 613 ? 18.641 25.125 -2.131 1 96.38 613 SER A C 1
ATOM 5151 O O . SER A 1 613 ? 18.297 24.281 -1.31 1 96.38 613 SER A O 1
ATOM 5153 N N . MET A 1 614 ? 18.406 26.406 -2.01 1 96.5 614 MET A N 1
ATOM 5154 C CA . MET A 1 614 ? 17.75 26.922 -0.813 1 96.5 614 MET A CA 1
ATOM 5155 C C . MET A 1 614 ? 16.266 26.609 -0.836 1 96.5 614 MET A C 1
ATOM 5157 O O . MET A 1 614 ? 15.672 26.281 0.199 1 96.5 614 MET A O 1
ATOM 5161 N N . ARG A 1 615 ? 15.703 26.609 -1.995 1 96.56 615 ARG A N 1
ATOM 5162 C CA . ARG A 1 615 ? 14.258 26.484 -2.154 1 96.56 615 ARG A CA 1
ATOM 5163 C C . ARG A 1 615 ? 13.836 25.016 -2.162 1 96.56 615 ARG A C 1
ATOM 5165 O O . ARG A 1 615 ? 12.852 24.641 -1.517 1 96.56 615 ARG A O 1
ATOM 5172 N N . HIS A 1 616 ? 14.547 24.156 -2.939 1 97.62 616 HIS A N 1
ATOM 5173 C CA . HIS A 1 616 ? 14.07 22.797 -3.213 1 97.62 616 HIS A CA 1
ATOM 5174 C C . HIS A 1 616 ? 15.117 21.766 -2.824 1 97.62 616 HIS A C 1
ATOM 5176 O O . HIS A 1 616 ? 14.891 20.562 -2.992 1 97.62 616 HIS A O 1
ATOM 5182 N N . GLY A 1 617 ? 16.203 22.172 -2.285 1 97.5 617 GLY A N 1
ATOM 5183 C CA . GLY A 1 617 ? 17.328 21.266 -2.08 1 97.5 617 GLY A CA 1
ATOM 5184 C C . GLY A 1 617 ? 17.156 20.359 -0.877 1 97.5 617 GLY A C 1
ATOM 5185 O O . GLY A 1 617 ? 16.297 20.594 -0.038 1 97.5 617 GLY A O 1
ATOM 5186 N N . TYR A 1 618 ? 17.953 19.344 -0.82 1 97.56 618 TYR A N 1
ATOM 5187 C CA . TYR A 1 618 ? 18.078 18.453 0.336 1 97.56 618 TYR A CA 1
ATOM 5188 C C . TYR A 1 618 ? 18.719 19.188 1.508 1 97.56 618 TYR A C 1
ATOM 5190 O O . TYR A 1 618 ? 19.094 20.359 1.393 1 97.56 618 TYR A O 1
ATOM 5198 N N . PHE A 1 619 ? 18.844 18.531 2.664 1 96.38 619 PHE A N 1
ATOM 5199 C CA . PHE A 1 619 ? 19.094 19.25 3.902 1 96.38 619 PHE A CA 1
ATOM 5200 C C . PHE A 1 619 ? 20.016 18.453 4.816 1 96.38 619 PHE A C 1
ATOM 5202 O O . PHE A 1 619 ? 19.891 17.234 4.922 1 96.38 619 PHE A O 1
ATOM 5209 N N . LEU A 1 620 ? 20.953 19.109 5.34 1 96.69 620 LEU A N 1
ATOM 5210 C CA . LEU A 1 620 ? 21.828 18.609 6.398 1 96.69 620 LEU A CA 1
ATOM 5211 C C . LEU A 1 620 ? 22.094 19.688 7.441 1 96.69 620 LEU A C 1
ATOM 5213 O O . LEU A 1 620 ? 22.312 20.844 7.094 1 96.69 620 LEU A O 1
ATOM 5217 N N . VAL A 1 621 ? 22.062 19.328 8.719 1 97.62 621 VAL A N 1
ATOM 5218 C CA . VAL A 1 621 ? 22.312 20.281 9.797 1 97.62 621 VAL A CA 1
ATOM 5219 C C . VAL A 1 621 ? 23.266 19.656 10.82 1 97.62 621 VAL A C 1
ATOM 5221 O O . VAL A 1 621 ? 23.188 18.469 11.109 1 97.62 621 VAL A O 1
ATOM 5224 N N . GLU A 1 622 ? 24.203 20.453 11.281 1 95.44 622 GLU A N 1
ATOM 5225 C CA . GLU A 1 622 ? 25.188 19.969 12.242 1 95.44 622 GLU A CA 1
ATOM 5226 C C . GLU A 1 622 ? 25.562 21.078 13.234 1 95.44 622 GLU A C 1
ATOM 5228 O O . GLU A 1 622 ? 25.406 22.266 12.945 1 95.44 622 GLU A O 1
ATOM 5233 N N . ASN A 1 623 ? 25.906 20.594 14.359 1 96.44 623 ASN A N 1
ATOM 5234 C CA . ASN A 1 623 ? 26.562 21.453 15.344 1 96.44 623 ASN A CA 1
ATOM 5235 C C . ASN A 1 623 ? 28.078 21.438 15.172 1 96.44 623 ASN A C 1
ATOM 5237 O O . ASN A 1 623 ? 28.734 20.422 15.453 1 96.44 623 ASN A O 1
ATOM 5241 N N . LEU A 1 624 ? 28.719 22.531 14.727 1 93.88 624 LEU A N 1
ATOM 5242 C CA . LEU A 1 624 ? 30.156 22.578 14.492 1 93.88 624 LEU A CA 1
ATOM 5243 C C . LEU A 1 624 ? 30.906 22.953 15.773 1 93.88 624 LEU A C 1
ATOM 5245 O O . LEU A 1 624 ? 32.094 23.203 15.734 1 93.88 624 LEU A O 1
ATOM 5249 N N . GLY A 1 625 ? 30.188 23.031 16.875 1 91.25 625 GLY A N 1
ATOM 5250 C CA . GLY A 1 625 ? 30.797 23.391 18.156 1 91.25 625 GLY A CA 1
ATOM 5251 C C . GLY A 1 625 ? 30.594 24.844 18.531 1 91.25 625 GLY A C 1
ATOM 5252 O O . GLY A 1 625 ? 30.359 25.688 17.656 1 91.25 625 GLY A O 1
ATOM 5253 N N . SER A 1 626 ? 30.594 25.188 19.75 1 89.88 626 SER A N 1
ATOM 5254 C CA . SER A 1 626 ? 30.531 26.531 20.297 1 89.88 626 SER A CA 1
ATOM 5255 C C . SER A 1 626 ? 29.266 27.25 19.859 1 89.88 626 SER A C 1
ATOM 5257 O O . SER A 1 626 ? 29.297 28.453 19.562 1 89.88 626 SER A O 1
ATOM 5259 N N . ASN A 1 627 ? 28.172 26.516 19.625 1 94.19 627 ASN A N 1
ATOM 5260 C CA . ASN A 1 627 ? 26.875 27.094 19.281 1 94.19 627 ASN A CA 1
ATOM 5261 C C . ASN A 1 627 ? 26.859 27.609 17.844 1 94.19 627 ASN A C 1
ATOM 5263 O O . ASN A 1 627 ? 26.141 28.562 17.531 1 94.19 627 ASN A O 1
ATOM 5267 N N . LEU A 1 628 ? 27.781 27.062 17.016 1 96.44 628 LEU A N 1
ATOM 5268 C CA . LEU A 1 628 ? 27.781 27.359 15.586 1 96.44 628 LEU A CA 1
ATOM 5269 C C . LEU A 1 628 ? 26.938 26.344 14.812 1 96.44 628 LEU A C 1
ATOM 5271 O O . LEU A 1 628 ? 27.359 25.203 14.648 1 96.44 628 LEU A O 1
ATOM 5275 N N . LEU A 1 629 ? 25.781 26.797 14.367 1 98 629 LEU A N 1
ATOM 5276 C CA . LEU A 1 629 ? 24.875 25.953 13.594 1 98 629 LEU A CA 1
ATOM 5277 C C . LEU A 1 629 ? 25.25 25.938 12.117 1 98 629 LEU A C 1
ATOM 5279 O O . LEU A 1 629 ? 25.406 27 11.5 1 98 629 LEU A O 1
ATOM 5283 N N . PHE A 1 630 ? 25.516 24.781 11.633 1 96.88 630 PHE A N 1
ATOM 5284 C CA . PHE A 1 630 ? 25.844 24.578 10.227 1 96.88 630 PHE A CA 1
ATOM 5285 C C . PHE A 1 630 ? 24.672 23.938 9.484 1 96.88 630 PHE A C 1
ATOM 5287 O O . PHE A 1 630 ? 24.172 22.891 9.891 1 96.88 630 PHE A O 1
ATOM 5294 N N . ILE A 1 631 ? 24.188 24.578 8.43 1 98.06 631 ILE A N 1
ATOM 5295 C CA . ILE A 1 631 ? 23.141 24.031 7.578 1 98.06 631 ILE A CA 1
ATOM 5296 C C . ILE A 1 631 ? 23.625 23.969 6.133 1 98.06 631 ILE A C 1
ATOM 5298 O O . ILE A 1 631 ? 24.203 24.938 5.617 1 98.06 631 ILE A O 1
ATOM 5302 N N . LYS A 1 632 ? 23.453 22.906 5.492 1 96.81 632 LYS A N 1
ATOM 5303 C CA . LYS A 1 632 ? 23.781 22.719 4.082 1 96.81 632 LYS A CA 1
ATOM 5304 C C . LYS A 1 632 ? 22.531 22.359 3.281 1 96.81 632 LYS A C 1
ATOM 5306 O O . LYS A 1 632 ? 21.734 21.531 3.711 1 96.81 632 LYS A O 1
ATOM 5311 N N . ARG A 1 633 ? 22.281 23.047 2.207 1 97.62 633 ARG A N 1
ATOM 5312 C CA . ARG A 1 633 ? 21.234 22.766 1.227 1 97.62 633 ARG A CA 1
ATOM 5313 C C . ARG A 1 633 ? 21.828 22.516 -0.154 1 97.62 633 ARG A C 1
ATOM 5315 O O . ARG A 1 633 ? 22.75 23.234 -0.576 1 97.62 633 ARG A O 1
ATOM 5322 N N . TRP A 1 634 ? 21.375 21.453 -0.828 1 96.19 634 TRP A N 1
ATOM 5323 C CA . TRP A 1 634 ? 21.953 21.188 -2.145 1 96.19 634 TRP A CA 1
ATOM 5324 C C . TRP A 1 634 ? 20.938 20.5 -3.053 1 96.19 634 TRP A C 1
ATOM 5326 O O . TRP A 1 634 ? 20.031 19.828 -2.572 1 96.19 634 TRP A O 1
ATOM 5336 N N . ILE A 1 635 ? 20.984 20.688 -4.277 1 95 635 ILE A N 1
ATOM 5337 C CA . ILE A 1 635 ? 20.219 20.016 -5.312 1 95 635 ILE A CA 1
ATOM 5338 C C . ILE A 1 635 ? 20.984 20.047 -6.633 1 95 635 ILE A C 1
ATOM 5340 O O . ILE A 1 635 ? 21.562 21.062 -7.004 1 95 635 ILE A O 1
ATOM 5344 N N . ASN A 1 636 ? 20.984 18.891 -7.297 1 90.88 636 ASN A N 1
ATOM 5345 C CA . ASN A 1 636 ? 21.781 18.766 -8.508 1 90.88 636 ASN A CA 1
ATOM 5346 C C . ASN A 1 636 ? 23.203 19.281 -8.305 1 90.88 636 ASN A C 1
ATOM 5348 O O . ASN A 1 636 ? 23.922 18.812 -7.41 1 90.88 636 ASN A O 1
ATOM 5352 N N . ASN A 1 637 ? 23.656 20.344 -8.953 1 88.62 637 ASN A N 1
ATOM 5353 C CA . ASN A 1 637 ? 25.031 20.812 -8.859 1 88.62 637 ASN A CA 1
ATOM 5354 C C . ASN A 1 637 ? 25.125 22.109 -8.078 1 88.62 637 ASN A C 1
ATOM 5356 O O . ASN A 1 637 ? 26.188 22.75 -8.031 1 88.62 637 ASN A O 1
ATOM 5360 N N . GLU A 1 638 ? 24.078 22.516 -7.406 1 93.38 638 GLU A N 1
ATOM 5361 C CA . GLU A 1 638 ? 24.062 23.75 -6.617 1 93.38 638 GLU A CA 1
ATOM 5362 C C . GLU A 1 638 ? 24.062 23.438 -5.121 1 93.38 638 GLU A C 1
ATOM 5364 O O . GLU A 1 638 ? 23.344 22.547 -4.668 1 93.38 638 GLU A O 1
ATOM 5369 N N . GLU A 1 639 ? 24.938 24.156 -4.41 1 94.12 639 GLU A N 1
ATOM 5370 C CA . GLU A 1 639 ? 25.047 23.969 -2.965 1 94.12 639 GLU A CA 1
ATOM 5371 C C . GLU A 1 639 ? 25.203 25.312 -2.25 1 94.12 639 GLU A C 1
ATOM 5373 O O . GLU A 1 639 ? 25.891 26.203 -2.748 1 94.12 639 GLU A O 1
ATOM 5378 N N . ILE A 1 640 ? 24.562 25.438 -1.165 1 95.88 640 ILE A N 1
ATOM 5379 C CA . ILE A 1 640 ? 24.656 26.625 -0.319 1 95.88 640 ILE A CA 1
ATOM 5380 C C . ILE A 1 640 ? 24.797 26.203 1.144 1 95.88 640 ILE A C 1
ATOM 5382 O O . ILE A 1 640 ? 24.203 25.219 1.568 1 95.88 640 ILE A O 1
ATOM 5386 N N . ILE A 1 641 ? 25.609 26.906 1.923 1 96.44 641 ILE A N 1
ATOM 5387 C CA . ILE A 1 641 ? 25.766 26.578 3.336 1 96.44 641 ILE A CA 1
ATOM 5388 C C . ILE A 1 641 ? 25.484 27.812 4.184 1 96.44 641 ILE A C 1
ATOM 5390 O O . ILE A 1 641 ? 25.703 28.953 3.736 1 96.44 641 ILE A O 1
ATOM 5394 N N . PHE A 1 642 ? 25 27.625 5.363 1 97.81 642 PHE A N 1
ATOM 5395 C CA . PHE A 1 642 ? 24.719 28.641 6.371 1 97.81 642 PHE A CA 1
ATOM 5396 C C . PHE A 1 642 ? 25.516 28.375 7.641 1 97.81 642 PHE A C 1
ATOM 5398 O O . PHE A 1 642 ? 25.547 27.25 8.141 1 97.81 642 PHE A O 1
ATOM 5405 N N . LEU A 1 643 ? 26.219 29.359 8.086 1 96.56 643 LEU A N 1
ATOM 5406 C CA . LEU A 1 643 ? 26.828 29.375 9.406 1 96.56 643 LEU A CA 1
ATOM 5407 C C . LEU A 1 643 ? 26.141 30.391 10.305 1 96.56 643 LEU A C 1
ATOM 5409 O O . LEU A 1 643 ? 26.188 31.594 10.039 1 96.56 643 LEU A O 1
ATOM 5413 N N . LEU A 1 644 ? 25.5 29.953 11.328 1 98.31 644 LEU A N 1
ATOM 5414 C CA . LEU A 1 644 ? 24.734 30.812 12.219 1 98.31 644 LEU A CA 1
ATOM 5415 C C . LEU A 1 644 ? 25.281 30.734 13.641 1 98.31 644 LEU A C 1
ATOM 5417 O O . LEU A 1 644 ? 25.312 29.672 14.25 1 98.31 644 LEU A O 1
ATOM 5421 N N . ASN A 1 645 ? 25.75 31.844 14.188 1 97.88 645 ASN A N 1
ATOM 5422 C CA . ASN A 1 645 ? 26.125 31.969 15.594 1 97.88 645 ASN A CA 1
ATOM 5423 C C . ASN A 1 645 ? 24.906 32.156 16.484 1 97.88 645 ASN A C 1
ATOM 5425 O O . ASN A 1 645 ? 24.359 33.25 16.578 1 97.88 645 ASN A O 1
ATOM 5429 N N . VAL A 1 646 ? 24.516 31.125 17.25 1 97.38 646 VAL A N 1
ATOM 5430 C CA . VAL A 1 646 ? 23.25 31.188 17.984 1 97.38 646 VAL A CA 1
ATOM 5431 C C . VAL A 1 646 ? 23.531 31.641 19.422 1 97.38 646 VAL A C 1
ATOM 5433 O O . VAL A 1 646 ? 22.719 31.391 20.328 1 97.38 646 VAL A O 1
ATOM 5436 N N . SER A 1 647 ? 24.688 32.281 19.641 1 95.31 647 SER A N 1
ATOM 5437 C CA . SER A 1 647 ? 25.047 32.812 20.938 1 95.31 647 SER A CA 1
ATOM 5438 C C . SER A 1 647 ? 25.344 34.312 20.859 1 95.31 647 SER A C 1
ATOM 5440 O O . SER A 1 647 ? 25.5 34.875 19.766 1 95.31 647 SER A O 1
ATOM 5442 N N . SER A 1 648 ? 25.469 34.938 22.031 1 94 648 SER A N 1
ATOM 5443 C CA . SER A 1 648 ? 25.766 36.375 22.094 1 94 648 SER A CA 1
ATOM 5444 C C . SER A 1 648 ? 27.266 36.656 22.031 1 94 648 SER A C 1
ATOM 5446 O O . SER A 1 648 ? 27.688 37.781 21.844 1 94 648 SER A O 1
ATOM 5448 N N . LYS A 1 649 ? 27.984 35.594 22.078 1 95.38 649 LYS A N 1
ATOM 5449 C CA . LYS A 1 649 ? 29.438 35.719 22.062 1 95.38 649 LYS A CA 1
ATOM 5450 C C . LYS A 1 649 ? 29.984 35.562 20.656 1 95.38 649 LYS A C 1
ATOM 5452 O O . LYS A 1 649 ? 29.438 34.812 19.844 1 95.38 649 LYS A O 1
ATOM 5457 N N . ASP A 1 650 ? 31.047 36.25 20.391 1 96.06 650 ASP A N 1
ATOM 5458 C CA . ASP A 1 650 ? 31.719 36.125 19.094 1 96.06 650 ASP A CA 1
ATOM 5459 C C . ASP A 1 650 ? 32.375 34.75 18.938 1 96.06 650 ASP A C 1
ATOM 5461 O O . ASP A 1 650 ? 32.844 34.156 19.922 1 96.06 650 ASP A O 1
ATOM 5465 N N . ILE A 1 651 ? 32.312 34.25 17.766 1 94.19 651 ILE A N 1
ATOM 5466 C CA . ILE A 1 651 ? 32.938 32.969 17.453 1 94.19 651 ILE A CA 1
ATOM 5467 C C . ILE A 1 651 ? 33.875 33.125 16.25 1 94.19 651 ILE A C 1
ATOM 5469 O O . ILE A 1 651 ? 33.531 33.812 15.281 1 94.19 651 ILE A O 1
ATOM 5473 N N . SER A 1 652 ? 35.062 32.531 16.328 1 90.25 652 SER A N 1
ATOM 5474 C CA . SER A 1 652 ? 35.969 32.5 15.203 1 90.25 652 SER A CA 1
ATOM 5475 C C . SER A 1 652 ? 35.719 31.281 14.312 1 90.25 652 SER A C 1
ATOM 5477 O O . SER A 1 652 ? 35.719 30.141 14.789 1 90.25 652 SER A O 1
ATOM 5479 N N . VAL A 1 653 ? 35.5 31.578 13.039 1 89 653 VAL A N 1
ATOM 5480 C CA . VAL A 1 653 ? 35.219 30.5 12.086 1 89 653 VAL A CA 1
ATOM 5481 C C . VAL A 1 653 ? 36.375 30.359 11.102 1 89 653 VAL A C 1
ATOM 5483 O O . VAL A 1 653 ? 36.812 31.359 10.5 1 89 653 VAL A O 1
ATOM 5486 N N . ASP A 1 654 ? 36.906 29.156 10.938 1 84.69 654 ASP A N 1
ATOM 5487 C CA . ASP A 1 654 ? 37.938 28.859 9.938 1 84.69 654 ASP A CA 1
ATOM 5488 C C . ASP A 1 654 ? 37.312 28.469 8.602 1 84.69 654 ASP A C 1
ATOM 5490 O O . ASP A 1 654 ? 36.844 27.344 8.422 1 84.69 654 ASP A O 1
ATOM 5494 N N . LEU A 1 655 ? 37.281 29.344 7.695 1 81.88 655 LEU A N 1
ATOM 5495 C CA . LEU A 1 655 ? 36.625 29.141 6.406 1 81.88 655 LEU A CA 1
ATOM 5496 C C . LEU A 1 655 ? 37.438 28.203 5.527 1 81.88 655 LEU A C 1
ATOM 5498 O O . LEU A 1 655 ? 36.906 27.656 4.551 1 81.88 655 LEU A O 1
ATOM 5502 N N . LYS A 1 656 ? 38.719 27.969 5.777 1 72.75 656 LYS A N 1
ATOM 5503 C CA . LYS A 1 656 ? 39.531 27.062 4.996 1 72.75 656 LYS A CA 1
ATOM 5504 C C . LYS A 1 656 ? 39 25.641 5.062 1 72.75 656 LYS A C 1
ATOM 5506 O O . LYS A 1 656 ? 39.125 24.875 4.094 1 72.75 656 LYS A O 1
ATOM 5511 N N . LYS A 1 657 ? 38.281 25.453 6.133 1 73.62 657 LYS A N 1
ATOM 5512 C CA . LYS A 1 657 ? 37.75 24.109 6.352 1 73.62 657 LYS A CA 1
ATOM 5513 C C . LYS A 1 657 ? 36.5 23.891 5.531 1 73.62 657 LYS A C 1
ATOM 5515 O O . LYS A 1 657 ? 36.062 22.75 5.363 1 73.62 657 LYS A O 1
ATOM 5520 N N . LEU A 1 658 ? 36.062 25.031 5.07 1 79.19 658 LEU A N 1
ATOM 5521 C CA . LEU A 1 658 ? 34.781 24.922 4.363 1 79.19 658 LEU A CA 1
ATOM 5522 C C . LEU A 1 658 ? 35 24.766 2.859 1 79.19 658 LEU A C 1
ATOM 5524 O O . LEU A 1 658 ? 34.062 24.578 2.104 1 79.19 658 LEU A O 1
ATOM 5528 N N . GLY A 1 659 ? 36.281 24.609 2.457 1 67.38 659 GLY A N 1
ATOM 5529 C CA . GLY A 1 659 ? 36.625 24.094 1.146 1 67.38 659 GLY A CA 1
ATOM 5530 C C . GLY A 1 659 ? 36.25 25.031 0.012 1 67.38 659 GLY A C 1
ATOM 5531 O O . GLY A 1 659 ? 36.625 26.203 0.006 1 67.38 659 GLY A O 1
ATOM 5532 N N . LYS A 1 660 ? 35.156 24.641 -0.778 1 79.94 660 LYS A N 1
ATOM 5533 C CA . LYS A 1 660 ? 34.781 25.141 -2.094 1 79.94 660 LYS A CA 1
ATOM 5534 C C . LYS A 1 660 ? 33.812 26.328 -1.974 1 79.94 660 LYS A C 1
ATOM 5536 O O . LYS A 1 660 ? 33.5 26.984 -2.971 1 79.94 660 LYS A O 1
ATOM 5541 N N . TYR A 1 661 ? 33.469 26.766 -0.845 1 86.88 661 TYR A N 1
ATOM 5542 C CA . TYR A 1 661 ? 32.5 27.859 -0.692 1 86.88 661 TYR A CA 1
ATOM 5543 C C . TYR A 1 661 ? 33.219 29.203 -0.677 1 86.88 661 TYR A C 1
ATOM 5545 O O . TYR A 1 661 ? 33.5 29.75 0.391 1 86.88 661 TYR A O 1
ATOM 5553 N N . SER A 1 662 ? 33.375 29.812 -1.822 1 84.12 662 SER A N 1
ATOM 5554 C CA . SER A 1 662 ? 34.25 30.984 -1.974 1 84.12 662 SER A CA 1
ATOM 5555 C C . SER A 1 662 ? 33.406 32.25 -2.264 1 84.12 662 SER A C 1
ATOM 5557 O O . SER A 1 662 ? 33.969 33.281 -2.658 1 84.12 662 SER A O 1
ATOM 5559 N N . PHE A 1 663 ? 32.156 32.125 -2.109 1 90.81 663 PHE A N 1
ATOM 5560 C CA . PHE A 1 663 ? 31.297 33.281 -2.416 1 90.81 663 PHE A CA 1
ATOM 5561 C C . PHE A 1 663 ? 30.312 33.562 -1.284 1 90.81 663 PHE A C 1
ATOM 5563 O O . PHE A 1 663 ? 29.562 32.656 -0.884 1 90.81 663 PHE A O 1
ATOM 5570 N N . ASP A 1 664 ? 30.391 34.75 -0.753 1 92.81 664 ASP A N 1
ATOM 5571 C CA . ASP A 1 664 ? 29.406 35.219 0.217 1 92.81 664 ASP A CA 1
ATOM 5572 C C . ASP A 1 664 ? 28.125 35.656 -0.478 1 92.81 664 ASP A C 1
ATOM 5574 O O . ASP A 1 664 ? 28.047 36.781 -0.973 1 92.81 664 ASP A O 1
ATOM 5578 N N . ILE A 1 665 ? 27.172 34.906 -0.405 1 94.31 665 ILE A N 1
ATOM 5579 C CA . ILE A 1 665 ? 25.938 35.125 -1.172 1 94.31 665 ILE A CA 1
ATOM 5580 C C . ILE A 1 665 ? 25.172 36.312 -0.615 1 94.31 665 ILE A C 1
ATOM 5582 O O . ILE A 1 665 ? 24.578 37.094 -1.371 1 94.31 665 ILE A O 1
ATOM 5586 N N . TYR A 1 666 ? 25.172 36.5 0.681 1 95 666 TYR A N 1
ATOM 5587 C CA . TYR A 1 666 ? 24.422 37.594 1.319 1 95 666 TYR A CA 1
ATOM 5588 C C . TYR A 1 666 ? 25.031 38.938 0.98 1 95 666 TYR A C 1
ATOM 5590 O O . TYR A 1 666 ? 24.312 39.906 0.67 1 95 666 TYR A O 1
ATOM 5598 N N . ASN A 1 667 ? 26.359 39 1.032 1 92.62 667 ASN A N 1
ATOM 5599 C CA . ASN A 1 667 ? 27.031 40.281 0.776 1 92.62 667 ASN A CA 1
ATOM 5600 C C . ASN A 1 667 ? 27.484 40.375 -0.675 1 92.62 667 ASN A C 1
ATOM 5602 O O . ASN A 1 667 ? 28.062 41.406 -1.077 1 92.62 667 ASN A O 1
ATOM 5606 N N . GLU A 1 668 ? 27.297 39.406 -1.492 1 91.81 668 GLU A N 1
ATOM 5607 C CA . GLU A 1 668 ? 27.594 39.375 -2.922 1 91.81 668 GLU A CA 1
ATOM 5608 C C . GLU A 1 668 ? 29.047 39.719 -3.186 1 91.81 668 GLU A C 1
ATOM 5610 O O . GLU A 1 668 ? 29.344 40.594 -3.992 1 91.81 668 GLU A O 1
ATOM 5615 N N . LYS A 1 669 ? 29.859 39.031 -2.461 1 89.31 669 LYS A N 1
ATOM 5616 C CA . LYS A 1 669 ? 31.281 39.25 -2.65 1 89.31 669 LYS A CA 1
ATOM 5617 C C . LYS A 1 669 ? 32.062 37.938 -2.562 1 89.31 669 LYS A C 1
ATOM 5619 O O . LYS A 1 669 ? 31.641 37 -1.895 1 89.31 669 LYS A O 1
ATOM 5624 N N . ASN A 1 670 ? 33.188 37.938 -3.25 1 86.69 670 ASN A N 1
ATOM 5625 C CA . ASN A 1 670 ? 34.094 36.812 -3.172 1 86.69 670 ASN A CA 1
ATOM 5626 C C . ASN A 1 670 ? 34.844 36.781 -1.842 1 86.69 670 ASN A C 1
ATOM 5628 O O . ASN A 1 670 ? 35.156 37.812 -1.279 1 86.69 670 ASN A O 1
ATOM 5632 N N . ILE A 1 671 ? 34.906 35.594 -1.374 1 80.38 671 ILE A N 1
ATOM 5633 C CA . ILE A 1 671 ? 35.688 35.406 -0.166 1 80.38 671 ILE A CA 1
ATOM 5634 C C . ILE A 1 671 ? 37.094 34.969 -0.541 1 80.38 671 ILE A C 1
ATOM 5636 O O . ILE A 1 671 ? 37.281 34.031 -1.331 1 80.38 671 ILE A O 1
ATOM 5640 N N . ASP A 1 672 ? 38.156 35.75 -0.321 1 68.75 672 ASP A N 1
ATOM 5641 C CA . ASP A 1 672 ? 39.531 35.344 -0.542 1 68.75 672 ASP A CA 1
ATOM 5642 C C . ASP A 1 672 ? 40 34.344 0.53 1 68.75 672 ASP A C 1
ATOM 5644 O O . ASP A 1 672 ? 40.281 34.75 1.659 1 68.75 672 ASP A O 1
ATOM 5648 N N . GLN A 1 673 ? 39.812 33.125 0.299 1 60.72 673 GLN A N 1
ATOM 5649 C CA . GLN A 1 673 ? 40.094 32.094 1.282 1 60.72 673 GLN A CA 1
ATOM 5650 C C . GLN A 1 673 ? 41.562 32.094 1.701 1 60.72 673 GLN A C 1
ATOM 5652 O O . GLN A 1 673 ? 41.906 31.594 2.77 1 60.72 673 GLN A O 1
ATOM 5657 N N . HIS A 1 674 ? 42.562 32.469 0.835 1 56.22 674 HIS A N 1
ATOM 5658 C CA . HIS A 1 674 ? 43.969 32.531 1.21 1 56.22 674 HIS A CA 1
ATOM 5659 C C . HIS A 1 674 ? 44.219 33.656 2.215 1 56.22 674 HIS A C 1
ATOM 5661 O O . HIS A 1 674 ? 45.156 33.594 2.988 1 56.22 674 HIS A O 1
ATOM 5667 N N . VAL A 1 675 ? 43.594 34.719 2.223 1 53.75 675 VAL A N 1
ATOM 5668 C CA . VAL A 1 675 ? 43.875 35.844 3.094 1 53.75 675 VAL A CA 1
ATOM 5669 C C . VAL A 1 675 ? 42.938 35.812 4.305 1 53.75 675 VAL A C 1
ATOM 5671 O O . VAL A 1 675 ? 43.375 36.062 5.43 1 53.75 675 VAL A O 1
ATOM 5674 N N . GLU A 1 676 ? 41.656 35.375 4.074 1 57.78 676 GLU A N 1
ATOM 5675 C CA . GLU A 1 676 ? 40.656 35.531 5.145 1 57.78 676 GLU A CA 1
ATOM 5676 C C . GLU A 1 676 ? 40.438 34.188 5.852 1 57.78 676 GLU A C 1
ATOM 5678 O O . GLU A 1 676 ? 39.469 33.469 5.562 1 57.78 676 GLU A O 1
ATOM 5683 N N . ASN A 1 677 ? 41.438 33.656 6.598 1 61.25 677 ASN A N 1
ATOM 5684 C CA . ASN A 1 677 ? 41.469 32.344 7.238 1 61.25 677 ASN A CA 1
ATOM 5685 C C . ASN A 1 677 ? 40.5 32.281 8.414 1 61.25 677 ASN A C 1
ATOM 5687 O O . ASN A 1 677 ? 39.688 31.359 8.508 1 61.25 677 ASN A O 1
ATOM 5691 N N . ASN A 1 678 ? 40.469 33.281 9.242 1 77.25 678 ASN A N 1
ATOM 5692 C CA . ASN A 1 678 ? 39.625 33.312 10.422 1 77.25 678 ASN A CA 1
ATOM 5693 C C . ASN A 1 678 ? 38.656 34.5 10.391 1 77.25 678 ASN A C 1
ATOM 5695 O O . ASN A 1 678 ? 39.094 35.656 10.359 1 77.25 678 ASN A O 1
ATOM 5699 N N . VAL A 1 679 ? 37.438 34.125 10.148 1 83.81 679 VAL A N 1
ATOM 5700 C CA . VAL A 1 679 ? 36.406 35.156 10.172 1 83.81 679 VAL A CA 1
ATOM 5701 C C . VAL A 1 679 ? 35.719 35.188 11.539 1 83.81 679 VAL A C 1
ATOM 5703 O O . VAL A 1 679 ? 35.344 34.156 12.078 1 83.81 679 VAL A O 1
ATOM 5706 N N . LEU A 1 680 ? 35.688 36.375 12.062 1 89.62 680 LEU A N 1
ATOM 5707 C CA . LEU A 1 680 ? 35 36.562 13.328 1 89.62 680 LEU A CA 1
ATOM 5708 C C . LEU A 1 680 ? 33.5 36.75 13.102 1 89.62 680 LEU A C 1
ATOM 5710 O O . LEU A 1 680 ? 33.062 37.781 12.523 1 89.62 680 LEU A O 1
ATOM 5714 N N . LEU A 1 681 ? 32.781 35.875 13.516 1 93.69 681 LEU A N 1
ATOM 5715 C CA . LEU A 1 681 ? 31.312 35.969 13.469 1 93.69 681 LEU A CA 1
ATOM 5716 C C . LEU A 1 681 ? 30.766 36.531 14.773 1 93.69 681 LEU A C 1
ATOM 5718 O O . LEU A 1 681 ? 30.875 35.906 15.828 1 93.69 681 LEU A O 1
ATOM 5722 N N . ARG A 1 682 ? 30.234 37.688 14.711 1 95.38 682 ARG A N 1
ATOM 5723 C CA . ARG A 1 682 ? 29.734 38.375 15.898 1 95.38 682 ARG A CA 1
ATOM 5724 C C . ARG A 1 682 ? 28.547 37.625 16.516 1 95.38 682 ARG A C 1
ATOM 5726 O O . ARG A 1 682 ? 28 36.719 15.883 1 95.38 682 ARG A O 1
ATOM 5733 N N . GLY A 1 683 ? 28.312 38.062 17.766 1 95.94 683 GLY A N 1
ATOM 5734 C CA . GLY A 1 683 ? 27.125 37.469 18.391 1 95.94 683 GLY A CA 1
ATOM 5735 C C . GLY A 1 683 ? 25.891 37.594 17.516 1 95.94 683 GLY A C 1
ATOM 5736 O O . GLY A 1 683 ? 25.562 38.688 17.062 1 95.94 683 GLY A O 1
ATOM 5737 N N . TYR A 1 684 ? 25.25 36.438 17.281 1 97.44 684 TYR A N 1
ATOM 5738 C CA . TYR A 1 684 ? 24.031 36.312 16.469 1 97.44 684 TYR A CA 1
ATOM 5739 C C . TYR A 1 684 ? 24.312 36.688 15.016 1 97.44 684 TYR A C 1
ATOM 5741 O O . TYR A 1 684 ? 23.406 37.094 14.289 1 97.44 684 TYR A O 1
ATOM 5749 N N . GLY A 1 685 ? 25.578 36.625 14.633 1 96.69 685 GLY A N 1
ATOM 5750 C CA . GLY A 1 685 ? 25.953 36.812 13.242 1 96.69 685 GLY A CA 1
ATOM 5751 C C . GLY A 1 685 ? 25.75 35.594 12.391 1 96.69 685 GLY A C 1
ATOM 5752 O O . GLY A 1 685 ? 25.484 34.5 12.922 1 96.69 685 GLY A O 1
ATOM 5753 N N . PHE A 1 686 ? 25.828 35.75 11.047 1 97.56 686 PHE A N 1
ATOM 5754 C CA . PHE A 1 686 ? 25.641 34.625 10.148 1 97.56 686 PHE A CA 1
ATOM 5755 C C . PHE A 1 686 ? 26.469 34.812 8.875 1 97.56 686 PHE A C 1
ATOM 5757 O O . PHE A 1 686 ? 26.922 35.938 8.578 1 97.56 686 PHE A O 1
ATOM 5764 N N . LEU A 1 687 ? 26.766 33.75 8.211 1 95.19 687 LEU A N 1
ATOM 5765 C CA . LEU A 1 687 ? 27.344 33.688 6.879 1 95.19 687 LEU A CA 1
ATOM 5766 C C . LEU A 1 687 ? 26.531 32.781 5.961 1 95.19 687 LEU A C 1
ATOM 5768 O O . LEU A 1 687 ? 26.062 31.734 6.387 1 95.19 687 LEU A O 1
ATOM 5772 N N . ILE A 1 688 ? 26.234 33.25 4.777 1 96.94 688 ILE A N 1
ATOM 5773 C CA . ILE A 1 688 ? 25.641 32.438 3.713 1 96.94 688 ILE A CA 1
ATOM 5774 C C . ILE A 1 688 ? 26.625 32.281 2.559 1 96.94 688 ILE A C 1
ATOM 5776 O O . ILE A 1 688 ? 26.922 33.281 1.863 1 96.94 688 ILE A O 1
ATOM 5780 N N . LEU A 1 689 ? 27.125 31.062 2.342 1 94.56 689 LEU A N 1
ATOM 5781 C CA . LEU A 1 689 ? 28.234 30.875 1.423 1 94.56 689 LEU A CA 1
ATOM 5782 C C . LEU A 1 689 ? 27.859 29.891 0.312 1 94.56 689 LEU A C 1
ATOM 5784 O O . LEU A 1 689 ? 27.094 28.969 0.531 1 94.56 689 LEU A O 1
ATOM 5788 N N . GLY A 1 690 ? 28.281 30.141 -0.89 1 92.44 690 GLY A N 1
ATOM 5789 C CA . GLY A 1 690 ? 28.203 29.25 -2.039 1 92.44 690 GLY A CA 1
ATOM 5790 C C . GLY A 1 690 ? 29.5 29.172 -2.828 1 92.44 690 GLY A C 1
ATOM 5791 O O . GLY A 1 690 ? 30.469 29.859 -2.502 1 92.44 690 GLY A O 1
ATOM 5792 N N . SER A 1 691 ? 29.531 28.141 -3.756 1 86.69 691 SER A N 1
ATOM 5793 C CA . SER A 1 691 ? 30.688 28.094 -4.645 1 86.69 691 SER A CA 1
ATOM 5794 C C . SER A 1 691 ? 30.656 29.219 -5.668 1 86.69 691 SER A C 1
ATOM 5796 O O . SER A 1 691 ? 31.703 29.656 -6.148 1 86.69 691 SER A O 1
ATOM 5798 N N . LYS A 1 692 ? 29.453 29.562 -6.059 1 86.06 692 LYS A N 1
ATOM 5799 C CA . LYS A 1 692 ? 29.172 30.656 -6.988 1 86.06 692 LYS A CA 1
ATOM 5800 C C . LYS A 1 692 ? 27.844 31.312 -6.652 1 86.06 692 LYS A C 1
ATOM 5802 O O . LYS A 1 692 ? 27.078 30.828 -5.816 1 86.06 692 LYS A O 1
ATOM 5807 N N . PRO A 1 693 ? 27.719 32.562 -7.191 1 86.38 693 PRO A N 1
ATOM 5808 C CA . PRO A 1 693 ? 26.406 33.156 -6.984 1 86.38 693 PRO A CA 1
ATOM 5809 C C . PRO A 1 693 ? 25.266 32.281 -7.496 1 86.38 693 PRO A C 1
ATOM 5811 O O . PRO A 1 693 ? 25.453 31.5 -8.438 1 86.38 693 PRO A O 1
ATOM 5814 N N . CYS A 1 694 ? 24.266 32.344 -6.742 1 84.94 694 CYS A N 1
ATOM 5815 C CA . CYS A 1 694 ? 23.109 31.594 -7.203 1 84.94 694 CYS A CA 1
ATOM 5816 C C . CYS A 1 694 ? 22.484 32.25 -8.438 1 84.94 694 CYS A C 1
ATOM 5818 O O . CYS A 1 694 ? 22.531 33.469 -8.594 1 84.94 694 CYS A O 1
ATOM 5820 N N . ASN A 1 695 ? 22.422 31.516 -9.609 1 65.06 695 ASN A N 1
ATOM 5821 C CA . ASN A 1 695 ? 21.812 32.094 -10.812 1 65.06 695 ASN A CA 1
ATOM 5822 C C . ASN A 1 695 ? 20.406 31.547 -11.023 1 65.06 695 ASN A C 1
ATOM 5824 O O . ASN A 1 695 ? 20.172 30.328 -10.953 1 65.06 695 ASN A O 1
ATOM 5828 N N . ILE A 1 696 ? 19.312 32.219 -10.68 1 50.66 696 ILE A N 1
ATOM 5829 C CA . ILE A 1 696 ? 18.078 31.75 -11.305 1 50.66 696 ILE A CA 1
ATOM 5830 C C . ILE A 1 696 ? 18.188 31.891 -12.82 1 50.66 696 ILE A C 1
ATOM 5832 O O . ILE A 1 696 ? 18.703 32.875 -13.328 1 50.66 696 ILE A O 1
ATOM 5836 N N . MET B 1 1 ? 10.945 -24.359 16 1 93.25 1 MET B N 1
ATOM 5837 C CA . MET B 1 1 ? 9.789 -23.969 16.812 1 93.25 1 MET B CA 1
ATOM 5838 C C . MET B 1 1 ? 9.016 -22.844 16.125 1 93.25 1 MET B C 1
ATOM 5840 O O . MET B 1 1 ? 9.578 -22.078 15.359 1 93.25 1 MET B O 1
ATOM 5844 N N . TYR B 1 2 ? 7.664 -22.844 16.328 1 97.62 2 TYR B N 1
ATOM 5845 C CA . TYR B 1 2 ? 6.887 -21.672 15.938 1 97.62 2 TYR B CA 1
ATOM 5846 C C . TYR B 1 2 ? 6.32 -20.953 17.156 1 97.62 2 TYR B C 1
ATOM 5848 O O . TYR B 1 2 ? 6.078 -21.578 18.188 1 97.62 2 TYR B O 1
ATOM 5856 N N . LYS B 1 3 ? 6.203 -19.672 17.094 1 97.75 3 LYS B N 1
ATOM 5857 C CA . LYS B 1 3 ? 5.59 -18.828 18.125 1 97.75 3 LYS B CA 1
ATOM 5858 C C . LYS B 1 3 ? 4.652 -17.797 17.516 1 97.75 3 LYS B C 1
ATOM 5860 O O . LYS B 1 3 ? 5.023 -17.094 16.578 1 97.75 3 LYS B O 1
ATOM 5865 N N . ILE B 1 4 ? 3.445 -17.766 17.969 1 97.75 4 ILE B N 1
ATOM 5866 C CA . ILE B 1 4 ? 2.523 -16.703 17.578 1 97.75 4 ILE B CA 1
ATOM 5867 C C . ILE B 1 4 ? 2.83 -15.438 18.375 1 97.75 4 ILE B C 1
ATOM 5869 O O . ILE B 1 4 ? 2.639 -15.406 19.594 1 97.75 4 ILE B O 1
ATOM 5873 N N . ILE B 1 5 ? 3.203 -14.344 17.75 1 96.25 5 ILE B N 1
ATOM 5874 C CA . ILE B 1 5 ? 3.74 -13.219 18.5 1 96.25 5 ILE B CA 1
ATOM 5875 C C . ILE B 1 5 ? 2.744 -12.062 18.469 1 96.25 5 ILE B C 1
ATOM 5877 O O . ILE B 1 5 ? 2.949 -11.039 19.141 1 96.25 5 ILE B O 1
ATOM 5881 N N . GLY B 1 6 ? 1.757 -12.203 17.781 1 95.31 6 GLY B N 1
ATOM 5882 C CA . GLY B 1 6 ? 0.739 -11.172 17.734 1 95.31 6 GLY B CA 1
ATOM 5883 C C . GLY B 1 6 ? -0.183 -11.297 16.531 1 95.31 6 GLY B C 1
ATOM 5884 O O . GLY B 1 6 ? -0.299 -12.383 15.945 1 95.31 6 GLY B O 1
ATOM 5885 N N . ARG B 1 7 ? -0.926 -10.273 16.297 1 96.25 7 ARG B N 1
ATOM 5886 C CA . ARG B 1 7 ? -1.895 -10.211 15.211 1 96.25 7 ARG B CA 1
ATOM 5887 C C . ARG B 1 7 ? -1.788 -8.898 14.445 1 96.25 7 ARG B C 1
ATOM 5889 O O . ARG B 1 7 ? -1.512 -7.852 15.039 1 96.25 7 ARG B O 1
ATOM 5896 N N . GLU B 1 8 ? -1.935 -8.93 13.172 1 97 8 GLU B N 1
ATOM 5897 C CA . GLU B 1 8 ? -1.937 -7.707 12.375 1 97 8 GLU B CA 1
ATOM 5898 C C . GLU B 1 8 ? -3.084 -6.789 12.773 1 97 8 GLU B C 1
ATOM 5900 O O . GLU B 1 8 ? -4.184 -7.254 13.078 1 97 8 GLU B O 1
ATOM 5905 N N . ILE B 1 9 ? -2.816 -5.457 12.82 1 97.38 9 ILE B N 1
ATOM 5906 C CA . ILE B 1 9 ? -3.832 -4.43 13.023 1 97.38 9 ILE B CA 1
ATOM 5907 C C . ILE B 1 9 ? -3.83 -3.459 11.844 1 97.38 9 ILE B C 1
ATOM 5909 O O . ILE B 1 9 ? -2.797 -2.863 11.523 1 97.38 9 ILE B O 1
ATOM 5913 N N . TYR B 1 10 ? -4.906 -3.328 11.18 1 96.19 10 TYR B N 1
ATOM 5914 C CA . TYR B 1 10 ? -5.09 -2.377 10.086 1 96.19 10 TYR B CA 1
ATOM 5915 C C . TYR B 1 10 ? -5.863 -1.15 10.562 1 96.19 10 TYR B C 1
ATOM 5917 O O . TYR B 1 10 ? -6.691 -1.241 11.469 1 96.19 10 TYR B O 1
ATOM 5925 N N . GLY B 1 11 ? -5.566 -0.066 9.938 1 95.25 11 GLY B N 1
ATOM 5926 C CA . GLY B 1 11 ? -6.215 1.148 10.406 1 95.25 11 GLY B CA 1
ATOM 5927 C C . GLY B 1 11 ? -6 1.407 11.891 1 95.25 11 GLY B C 1
ATOM 5928 O O . GLY B 1 11 ? -4.863 1.388 12.367 1 95.25 11 GLY B O 1
ATOM 5929 N N . LYS B 1 12 ? -7.082 1.632 12.586 1 97.25 12 LYS B N 1
ATOM 5930 C CA . LYS B 1 12 ? -6.98 1.943 14.008 1 97.25 12 LYS B CA 1
ATOM 5931 C C . LYS B 1 12 ? -7.66 0.873 14.859 1 97.25 12 LYS B C 1
ATOM 5933 O O . LYS B 1 12 ? -8.148 1.158 15.953 1 97.25 12 LYS B O 1
ATOM 5938 N N . GLY B 1 13 ? -7.801 -0.339 14.234 1 97 13 GLY B N 1
ATOM 5939 C CA . GLY B 1 13 ? -8.312 -1.365 15.125 1 97 13 GLY B CA 1
ATOM 5940 C C . GLY B 1 13 ? -8.797 -2.604 14.391 1 97 13 GLY B C 1
ATOM 5941 O O . GLY B 1 13 ? -9.258 -3.562 15.023 1 97 13 GLY B O 1
ATOM 5942 N N . ARG B 1 14 ? -8.758 -2.697 13.078 1 97.44 14 ARG B N 1
ATOM 5943 C CA . ARG B 1 14 ? -9.172 -3.877 12.328 1 97.44 14 ARG B CA 1
ATOM 5944 C C . ARG B 1 14 ? -8.156 -5.004 12.477 1 97.44 14 ARG B C 1
ATOM 5946 O O . ARG B 1 14 ? -6.945 -4.773 12.398 1 97.44 14 ARG B O 1
ATOM 5953 N N . LYS B 1 15 ? -8.625 -6.145 12.641 1 96.81 15 LYS B N 1
ATOM 5954 C CA . LYS B 1 15 ? -7.758 -7.301 12.852 1 96.81 15 LYS B CA 1
ATOM 5955 C C . LYS B 1 15 ? -7.453 -8.008 11.531 1 96.81 15 LYS B C 1
ATOM 5957 O O . LYS B 1 15 ? -8.273 -7.992 10.609 1 96.81 15 LYS B O 1
ATOM 5962 N N . GLY B 1 16 ? -6.273 -8.5 11.398 1 96.81 16 GLY B N 1
ATOM 5963 C CA . GLY B 1 16 ? -5.867 -9.289 10.25 1 96.81 16 GLY B CA 1
ATOM 5964 C C . GLY B 1 16 ? -5.324 -10.656 10.625 1 96.81 16 GLY B C 1
ATOM 5965 O O . GLY B 1 16 ? -5.887 -11.336 11.484 1 96.81 16 GLY B O 1
ATOM 5966 N N . ARG B 1 17 ? -4.34 -11.148 10 1 97.62 17 ARG B N 1
ATOM 5967 C CA . ARG B 1 17 ? -3.703 -12.445 10.211 1 97.62 17 ARG B CA 1
ATOM 5968 C C . ARG B 1 17 ? -2.869 -12.445 11.484 1 97.62 17 ARG B C 1
ATOM 5970 O O . ARG B 1 17 ? -2.586 -11.383 12.055 1 97.62 17 ARG B O 1
ATOM 5977 N N . TYR B 1 18 ? -2.541 -13.602 11.883 1 98.19 18 TYR B N 1
ATOM 5978 C CA . TYR B 1 18 ? -1.625 -13.773 13 1 98.19 18 TYR B CA 1
ATOM 5979 C C . TYR B 1 18 ? -0.178 -13.805 12.523 1 98.19 18 TYR B C 1
ATOM 5981 O O . TYR B 1 18 ? 0.111 -14.312 11.438 1 98.19 18 TYR B O 1
ATOM 5989 N N . ILE B 1 19 ? 0.692 -13.227 13.297 1 98.19 19 ILE B N 1
ATOM 5990 C CA . ILE B 1 19 ? 2.119 -13.203 13 1 98.19 19 ILE B CA 1
ATOM 5991 C C . ILE B 1 19 ? 2.805 -14.383 13.688 1 98.19 19 ILE B C 1
ATOM 5993 O O . ILE B 1 19 ? 2.793 -14.484 14.914 1 98.19 19 ILE B O 1
ATOM 5997 N N . VAL B 1 20 ? 3.395 -15.227 12.898 1 98.56 20 VAL B N 1
ATOM 5998 C CA . VAL B 1 20 ? 4.023 -16.438 13.414 1 98.56 20 VAL B CA 1
ATOM 5999 C C . VAL B 1 20 ? 5.527 -16.391 13.164 1 98.56 20 VAL B C 1
ATOM 6001 O O . VAL B 1 20 ? 5.977 -16.172 12.039 1 98.56 20 VAL B O 1
ATOM 6004 N N . LYS B 1 21 ? 6.297 -16.5 14.211 1 98.06 21 LYS B N 1
ATOM 6005 C CA . LYS B 1 21 ? 7.75 -16.578 14.148 1 98.06 21 LYS B CA 1
ATOM 6006 C C . LYS B 1 21 ? 8.219 -18.031 14.102 1 98.06 21 LYS B C 1
ATOM 6008 O O . LYS B 1 21 ? 7.867 -18.828 14.969 1 98.06 21 LYS B O 1
ATOM 6013 N N . PHE B 1 22 ? 8.922 -18.375 13.07 1 98.56 22 PHE B N 1
ATOM 6014 C CA . PHE B 1 22 ? 9.531 -19.688 12.953 1 98.56 22 PHE B CA 1
ATOM 6015 C C . PHE B 1 22 ? 11.023 -19.625 13.227 1 98.56 22 PHE B C 1
ATOM 6017 O O . PHE B 1 22 ? 11.719 -18.734 12.711 1 98.56 22 PHE B O 1
ATOM 6024 N N . THR B 1 23 ? 11.5 -20.516 14.055 1 97.69 23 THR B N 1
ATOM 6025 C CA . THR B 1 23 ? 12.922 -20.578 14.375 1 97.69 23 THR B CA 1
ATOM 6026 C C . THR B 1 23 ? 13.43 -22.016 14.328 1 97.69 23 THR B C 1
ATOM 6028 O O . THR B 1 23 ? 12.695 -22.953 14.656 1 97.69 23 THR B O 1
ATOM 6031 N N . ARG B 1 24 ? 14.586 -22.125 13.906 1 97.38 24 ARG B N 1
ATOM 6032 C CA . ARG B 1 24 ? 15.289 -23.406 13.867 1 97.38 24 ARG B CA 1
ATOM 6033 C C . ARG B 1 24 ? 16.781 -23.219 14.133 1 97.38 24 ARG B C 1
ATOM 6035 O O . ARG B 1 24 ? 17.406 -22.312 13.578 1 97.38 24 ARG B O 1
ATOM 6042 N N . HIS B 1 25 ? 17.328 -24.094 15.031 1 97.12 25 HIS B N 1
ATOM 6043 C CA . HIS B 1 25 ? 18.781 -24.094 15.203 1 97.12 25 HIS B CA 1
ATOM 6044 C C . HIS B 1 25 ? 19.484 -24.297 13.875 1 97.12 25 HIS B C 1
ATOM 6046 O O . HIS B 1 25 ? 19.094 -25.141 13.078 1 97.12 25 HIS B O 1
ATOM 6052 N N . TRP B 1 26 ? 20.469 -23.469 13.695 1 96.75 26 TRP B N 1
ATOM 6053 C CA . TRP B 1 26 ? 21.234 -23.547 12.453 1 96.75 26 TRP B CA 1
ATOM 6054 C C . TRP B 1 26 ? 22.438 -24.469 12.602 1 96.75 26 TRP B C 1
ATOM 6056 O O . TRP B 1 26 ? 23.484 -24.047 13.086 1 96.75 26 TRP B O 1
ATOM 6066 N N . PRO B 1 27 ? 22.312 -25.688 12.094 1 94.56 27 PRO B N 1
ATOM 6067 C CA . PRO B 1 27 ? 23.469 -26.578 12.203 1 94.56 27 PRO B CA 1
ATOM 6068 C C . PRO B 1 27 ? 24.672 -26.062 11.43 1 94.56 27 PRO B C 1
ATOM 6070 O O . PRO B 1 27 ? 24.516 -25.422 10.383 1 94.56 27 PRO B O 1
ATOM 6073 N N . GLN B 1 28 ? 25.875 -26.453 11.789 1 91.75 28 GLN B N 1
ATOM 6074 C CA . GLN B 1 28 ? 27.109 -25.938 11.211 1 91.75 28 GLN B CA 1
ATOM 6075 C C . GLN B 1 28 ? 27.25 -26.359 9.75 1 91.75 28 GLN B C 1
ATOM 6077 O O . GLN B 1 28 ? 27.797 -25.609 8.938 1 91.75 28 GLN B O 1
ATOM 6082 N N . TYR B 1 29 ? 26.719 -27.469 9.477 1 90.44 29 TYR B N 1
ATOM 6083 C CA . TYR B 1 29 ? 26.906 -28 8.133 1 90.44 29 TYR B CA 1
ATOM 6084 C C . TYR B 1 29 ? 25.875 -27.422 7.164 1 90.44 29 TYR B C 1
ATOM 6086 O O . TYR B 1 29 ? 26.016 -27.562 5.949 1 90.44 29 TYR B O 1
ATOM 6094 N N . ALA B 1 30 ? 24.891 -26.797 7.684 1 93.75 30 ALA B N 1
ATOM 6095 C CA . ALA B 1 30 ? 23.781 -26.359 6.855 1 93.75 30 ALA B CA 1
ATOM 6096 C C . ALA B 1 30 ? 24.125 -25.094 6.078 1 93.75 30 ALA B C 1
ATOM 6098 O O . ALA B 1 30 ? 24.688 -24.156 6.641 1 93.75 30 ALA B O 1
ATOM 6099 N N . LYS B 1 31 ? 23.859 -25.078 4.824 1 94.06 31 LYS B N 1
ATOM 6100 C CA . LYS B 1 31 ? 23.953 -23.875 4.008 1 94.06 31 LYS B CA 1
ATOM 6101 C C . LYS B 1 31 ? 22.625 -23.141 3.951 1 94.06 31 LYS B C 1
ATOM 6103 O O . LYS B 1 31 ? 22.594 -21.906 4.016 1 94.06 31 LYS B O 1
ATOM 6108 N N . ASN B 1 32 ? 21.594 -23.875 3.76 1 96.12 32 ASN B N 1
ATOM 6109 C CA . ASN B 1 32 ? 20.234 -23.312 3.691 1 96.12 32 ASN B CA 1
ATOM 6110 C C . ASN B 1 32 ? 19.25 -24.125 4.535 1 96.12 32 ASN B C 1
ATOM 6112 O O . ASN B 1 32 ? 19.406 -25.344 4.664 1 96.12 32 ASN B O 1
ATOM 6116 N N . ILE B 1 33 ? 18.312 -23.469 5.125 1 97.31 33 ILE B N 1
ATOM 6117 C CA . ILE B 1 33 ? 17.172 -24.094 5.785 1 97.31 33 ILE B CA 1
ATOM 6118 C C . ILE B 1 33 ? 15.875 -23.547 5.199 1 97.31 33 ILE B C 1
ATOM 6120 O O . ILE B 1 33 ? 15.625 -22.328 5.25 1 97.31 33 ILE B O 1
ATOM 6124 N N . TYR B 1 34 ? 15.086 -24.406 4.664 1 97.94 34 TYR B N 1
ATOM 6125 C CA . TYR B 1 34 ? 13.828 -24.016 4.039 1 97.94 34 TYR B CA 1
ATOM 6126 C C . TYR B 1 34 ? 12.641 -24.359 4.938 1 97.94 34 TYR B C 1
ATOM 6128 O O . TYR B 1 34 ? 12.617 -25.406 5.578 1 97.94 34 TYR B O 1
ATOM 6136 N N . LEU B 1 35 ? 11.727 -23.422 5.066 1 98.25 35 LEU B N 1
ATOM 6137 C CA . LEU B 1 35 ? 10.438 -23.688 5.711 1 98.25 35 LEU B CA 1
ATOM 6138 C C . LEU B 1 35 ? 9.445 -24.266 4.715 1 98.25 35 LEU B C 1
ATOM 6140 O O . LEU B 1 35 ? 9.086 -23.625 3.732 1 98.25 35 LEU B O 1
ATOM 6144 N N . ILE B 1 36 ? 9 -25.453 4.918 1 97.31 36 ILE B N 1
ATOM 6145 C CA . ILE B 1 36 ? 8.008 -26.094 4.062 1 97.31 36 ILE B CA 1
ATOM 6146 C C . ILE B 1 36 ? 6.699 -26.266 4.828 1 97.31 36 ILE B C 1
ATOM 6148 O O . ILE B 1 36 ? 6.688 -26.25 6.062 1 97.31 36 ILE B O 1
ATOM 6152 N N . GLY B 1 37 ? 5.598 -26.375 4.082 1 96.81 37 GLY B N 1
ATOM 6153 C CA . GLY B 1 37 ? 4.309 -26.578 4.727 1 96.81 37 GLY B CA 1
ATOM 6154 C C . GLY B 1 37 ? 3.133 -26.25 3.826 1 96.81 37 GLY B C 1
ATOM 6155 O O . GLY B 1 37 ? 3.316 -25.922 2.654 1 96.81 37 GLY B O 1
ATOM 6156 N N . GLU B 1 38 ? 1.966 -26.375 4.398 1 96.25 38 GLU B N 1
ATOM 6157 C CA . GLU B 1 38 ? 0.723 -26.156 3.664 1 96.25 38 GLU B CA 1
ATOM 6158 C C . GLU B 1 38 ? 0.543 -24.688 3.305 1 96.25 38 GLU B C 1
ATOM 6160 O O . GLU B 1 38 ? -0.255 -24.344 2.428 1 96.25 38 GLU B O 1
ATOM 6165 N N . PHE B 1 39 ? 1.29 -23.766 4 1 96.69 39 PHE B N 1
ATOM 6166 C CA . PHE B 1 39 ? 1.156 -22.328 3.785 1 96.69 39 PHE B CA 1
ATOM 6167 C C . PHE B 1 39 ? 2.334 -21.797 2.98 1 96.69 39 PHE B C 1
ATOM 6169 O O . PHE B 1 39 ? 2.467 -20.578 2.801 1 96.69 39 PHE B O 1
ATOM 6176 N N . THR B 1 40 ? 3.23 -22.609 2.572 1 96.44 40 THR B N 1
ATOM 6177 C CA . THR B 1 40 ? 4.309 -22.312 1.633 1 96.44 40 THR B CA 1
ATOM 6178 C C . THR B 1 40 ? 4.289 -23.312 0.47 1 96.44 40 THR B C 1
ATOM 6180 O O . THR B 1 40 ? 3.527 -23.141 -0.483 1 96.44 40 THR B O 1
ATOM 6183 N N . SER B 1 41 ? 4.93 -24.359 0.539 1 95.12 41 SER B N 1
ATOM 6184 C CA . SER B 1 41 ? 4.969 -25.531 -0.335 1 95.12 41 SER B CA 1
ATOM 6185 C C . SER B 1 41 ? 5.543 -26.734 0.389 1 95.12 41 SER B C 1
ATOM 6187 O O . SER B 1 41 ? 6.43 -26.594 1.235 1 95.12 41 SER B O 1
ATOM 6189 N N . LEU B 1 42 ? 5.039 -27.875 0.068 1 94.5 42 LEU B N 1
ATOM 6190 C CA . LEU B 1 42 ? 5.613 -29.094 0.622 1 94.5 42 LEU B CA 1
ATOM 6191 C C . LEU B 1 42 ? 6.98 -29.375 0.013 1 94.5 42 LEU B C 1
ATOM 6193 O O . LEU B 1 42 ? 7.715 -30.25 0.493 1 94.5 42 LEU B O 1
ATOM 6197 N N . TYR B 1 43 ? 7.301 -28.594 -1.014 1 92.56 43 TYR B N 1
ATOM 6198 C CA . TYR B 1 43 ? 8.617 -28.609 -1.636 1 92.56 43 TYR B CA 1
ATOM 6199 C C . TYR B 1 43 ? 9.461 -27.438 -1.16 1 92.56 43 TYR B C 1
ATOM 6201 O O . TYR B 1 43 ? 8.938 -26.344 -0.937 1 92.56 43 TYR B O 1
ATOM 6209 N N . PRO B 1 44 ? 10.75 -27.672 -1.003 1 95.19 44 PRO B N 1
ATOM 6210 C CA . PRO B 1 44 ? 11.594 -26.578 -0.488 1 95.19 44 PRO B CA 1
ATOM 6211 C C . PRO B 1 44 ? 11.844 -25.484 -1.52 1 95.19 44 PRO B C 1
ATOM 6213 O O . PRO B 1 44 ? 11.867 -25.766 -2.723 1 95.19 44 PRO B O 1
ATOM 6216 N N . GLY B 1 45 ? 12.008 -24.266 -0.999 1 96 45 GLY B N 1
ATOM 6217 C CA . GLY B 1 45 ? 12.484 -23.219 -1.895 1 96 45 GLY B CA 1
ATOM 6218 C C . GLY B 1 45 ? 11.766 -21.906 -1.714 1 96 45 GLY B C 1
ATOM 6219 O O . GLY B 1 45 ? 12.398 -20.844 -1.646 1 96 45 GLY B O 1
ATOM 6220 N N . PHE B 1 46 ? 10.453 -21.906 -1.512 1 97.38 46 PHE B N 1
ATOM 6221 C CA . PHE B 1 46 ? 9.648 -20.688 -1.575 1 97.38 46 PHE B CA 1
ATOM 6222 C C . PHE B 1 46 ? 9.945 -19.781 -0.385 1 97.38 46 PHE B C 1
ATOM 6224 O O . PHE B 1 46 ? 10 -18.562 -0.529 1 97.38 46 PHE B O 1
ATOM 6231 N N . VAL B 1 47 ? 10.07 -20.391 0.799 1 97.69 47 VAL B N 1
ATOM 6232 C CA . VAL B 1 47 ? 10.438 -19.641 1.995 1 97.69 47 VAL B CA 1
ATOM 6233 C C . VAL B 1 47 ? 11.688 -20.234 2.627 1 97.69 47 VAL B C 1
ATOM 6235 O O . VAL B 1 47 ? 11.789 -21.469 2.775 1 97.69 47 VAL B O 1
ATOM 6238 N N . LYS B 1 48 ? 12.562 -19.391 2.906 1 96.88 48 LYS B N 1
ATOM 6239 C CA . LYS B 1 48 ? 13.828 -19.781 3.52 1 96.88 48 LYS B CA 1
ATOM 6240 C C . LYS B 1 48 ? 14.047 -19.047 4.844 1 96.88 48 LYS B C 1
ATOM 6242 O O . LYS B 1 48 ? 13.703 -17.875 4.969 1 96.88 48 LYS B O 1
ATOM 6247 N N . LEU B 1 49 ? 14.617 -19.75 5.836 1 97.88 49 LEU B N 1
ATOM 6248 C CA . LEU B 1 49 ? 15.039 -19.062 7.055 1 97.88 49 LEU B CA 1
ATOM 6249 C C . LEU B 1 49 ? 16.312 -18.266 6.816 1 97.88 49 LEU B C 1
ATOM 6251 O O . LEU B 1 49 ? 17.094 -18.594 5.922 1 97.88 49 LEU B O 1
ATOM 6255 N N . ARG B 1 50 ? 16.453 -17.25 7.516 1 98.12 50 ARG B N 1
ATOM 6256 C CA . ARG B 1 50 ? 17.672 -16.453 7.465 1 98.12 50 ARG B CA 1
ATOM 6257 C C . ARG B 1 50 ? 18.453 -16.562 8.773 1 98.12 50 ARG B C 1
ATOM 6259 O O . ARG B 1 50 ? 17.859 -16.531 9.859 1 98.12 50 ARG B O 1
ATOM 6266 N N . LYS B 1 51 ? 19.703 -16.656 8.648 1 96.69 51 LYS B N 1
ATOM 6267 C CA . LYS B 1 51 ? 20.562 -16.969 9.789 1 96.69 51 LYS B CA 1
ATOM 6268 C C . LYS B 1 51 ? 20.938 -15.703 10.555 1 96.69 51 LYS B C 1
ATOM 6270 O O . LYS B 1 51 ? 21.375 -14.719 9.953 1 96.69 51 LYS B O 1
ATOM 6275 N N . ILE B 1 52 ? 20.734 -15.711 11.75 1 94.31 52 ILE B N 1
ATOM 6276 C CA . ILE B 1 52 ? 21.25 -14.711 12.688 1 94.31 52 ILE B CA 1
ATOM 6277 C C . ILE B 1 52 ? 21.781 -15.398 13.938 1 94.31 52 ILE B C 1
ATOM 6279 O O . ILE B 1 52 ? 21.047 -16.109 14.625 1 94.31 52 ILE B O 1
ATOM 6283 N N . GLU B 1 53 ? 23.078 -15.266 14.109 1 89.56 53 GLU B N 1
ATOM 6284 C CA . GLU B 1 53 ? 23.781 -16.016 15.148 1 89.56 53 GLU B CA 1
ATOM 6285 C C . GLU B 1 53 ? 23.656 -17.516 14.922 1 89.56 53 GLU B C 1
ATOM 6287 O O . GLU B 1 53 ? 23.984 -18.016 13.844 1 89.56 53 GLU B O 1
ATOM 6292 N N . GLU B 1 54 ? 22.984 -18.203 15.789 1 93.44 54 GLU B N 1
ATOM 6293 C CA . GLU B 1 54 ? 22.906 -19.656 15.641 1 93.44 54 GLU B CA 1
ATOM 6294 C C . GLU B 1 54 ? 21.469 -20.109 15.359 1 93.44 54 GLU B C 1
ATOM 6296 O O . GLU B 1 54 ? 21.109 -21.25 15.633 1 93.44 54 GLU B O 1
ATOM 6301 N N . GLN B 1 55 ? 20.781 -19.203 14.852 1 95.81 55 GLN B N 1
ATOM 6302 C CA . GLN B 1 55 ? 19.375 -19.531 14.586 1 95.81 55 GLN B CA 1
ATOM 6303 C C . GLN B 1 55 ? 18.969 -19.094 13.18 1 95.81 55 GLN B C 1
ATOM 6305 O O . GLN B 1 55 ? 19.516 -18.141 12.633 1 95.81 55 GLN B O 1
ATOM 6310 N N . GLY B 1 56 ? 18.172 -19.922 12.57 1 97.62 56 GLY B N 1
ATOM 6311 C CA . GLY B 1 56 ? 17.391 -19.484 11.422 1 97.62 56 GLY B CA 1
ATOM 6312 C C . GLY B 1 56 ? 16.031 -18.922 11.805 1 97.62 56 GLY B C 1
ATOM 6313 O O . GLY B 1 56 ? 15.352 -19.453 12.68 1 97.62 56 GLY B O 1
ATOM 6314 N N . ILE B 1 57 ? 15.648 -17.828 11.188 1 97.69 57 ILE B N 1
ATOM 6315 C CA . ILE B 1 57 ? 14.422 -17.156 11.609 1 97.69 57 ILE B CA 1
ATOM 6316 C C . ILE B 1 57 ? 13.656 -16.656 10.391 1 97.69 57 ILE B C 1
ATOM 6318 O O . ILE B 1 57 ? 14.258 -16.25 9.391 1 97.69 57 ILE B O 1
ATOM 6322 N N . VAL B 1 58 ? 12.328 -16.703 10.43 1 98.12 58 VAL B N 1
ATOM 6323 C CA . VAL B 1 58 ? 11.453 -16.062 9.461 1 98.12 58 VAL B CA 1
ATOM 6324 C C . VAL B 1 58 ? 10.094 -15.781 10.094 1 98.12 58 VAL B C 1
ATOM 6326 O O . VAL B 1 58 ? 9.688 -16.469 11.031 1 98.12 58 VAL B O 1
ATOM 6329 N N . TYR B 1 59 ? 9.438 -14.766 9.719 1 98.12 59 TYR B N 1
ATOM 6330 C CA . TYR B 1 59 ? 8.086 -14.422 10.156 1 98.12 59 TYR B CA 1
ATOM 6331 C C . TYR B 1 59 ? 7.086 -14.586 9.016 1 98.12 59 TYR B C 1
ATOM 6333 O O . TYR B 1 59 ? 7.355 -14.18 7.883 1 98.12 59 TYR B O 1
ATOM 6341 N N . LEU B 1 60 ? 5.98 -15.195 9.305 1 98.31 60 LEU B N 1
ATOM 6342 C CA . LEU B 1 60 ? 4.898 -15.305 8.336 1 98.31 60 LEU B CA 1
ATOM 6343 C C . LEU B 1 60 ? 3.576 -14.836 8.938 1 98.31 60 LEU B C 1
ATOM 6345 O O . LEU B 1 60 ? 3.379 -14.922 10.148 1 98.31 60 LEU B O 1
ATOM 6349 N N . LYS B 1 61 ? 2.713 -14.297 8.18 1 97.31 61 LYS B N 1
ATOM 6350 C CA . LYS B 1 61 ? 1.34 -13.93 8.523 1 97.31 61 LYS B CA 1
ATOM 6351 C C . LYS B 1 61 ? 0.359 -15.016 8.078 1 97.31 61 LYS B C 1
ATOM 6353 O O . LYS B 1 61 ? 0.205 -15.266 6.883 1 97.31 61 LYS B O 1
ATOM 6358 N N . LEU B 1 62 ? -0.326 -15.617 9.016 1 97.94 62 LEU B N 1
ATOM 6359 C CA . LEU B 1 62 ? -1.147 -16.781 8.695 1 97.94 62 LEU B CA 1
ATOM 6360 C C . LEU B 1 62 ? -2.557 -16.625 9.258 1 97.94 62 LEU B C 1
ATOM 6362 O O . LEU B 1 62 ? -2.744 -15.992 10.305 1 97.94 62 LEU B O 1
ATOM 6366 N N . TRP B 1 63 ? -3.529 -17.172 8.602 1 95.81 63 TRP B N 1
ATOM 6367 C CA . TRP B 1 63 ? -4.906 -17.234 9.078 1 95.81 63 TRP B CA 1
ATOM 6368 C C . TRP B 1 63 ? -5.055 -18.312 10.148 1 95.81 63 TRP B C 1
ATOM 6370 O O . TRP B 1 63 ? -4.23 -19.234 10.242 1 95.81 63 TRP B O 1
ATOM 6380 N N . PRO B 1 64 ? -6.117 -18.219 10.953 1 96 64 PRO B N 1
ATOM 6381 C CA . PRO B 1 64 ? -6.371 -19.312 11.898 1 96 64 PRO B CA 1
ATOM 6382 C C . PRO B 1 64 ? -6.562 -20.656 11.203 1 96 64 PRO B C 1
ATOM 6384 O O . PRO B 1 64 ? -7.125 -20.719 10.102 1 96 64 PRO B O 1
ATOM 6387 N N . GLY B 1 65 ? -6.09 -21.656 11.781 1 95.69 65 GLY B N 1
ATOM 6388 C CA . GLY B 1 65 ? -6.207 -23 11.234 1 95.69 65 GLY B CA 1
ATOM 6389 C C . GLY B 1 65 ? -5.152 -23.953 11.766 1 95.69 65 GLY B C 1
ATOM 6390 O O . GLY B 1 65 ? -4.371 -23.594 12.648 1 95.69 65 GLY B O 1
ATOM 6391 N N . GLU B 1 66 ? -5.242 -25.156 11.352 1 96.94 66 GLU B N 1
ATOM 6392 C CA . GLU B 1 66 ? -4.242 -26.188 11.609 1 96.94 66 GLU B CA 1
ATOM 6393 C C . GLU B 1 66 ? -3.418 -26.484 10.359 1 96.94 66 GLU B C 1
ATOM 6395 O O . GLU B 1 66 ? -3.971 -26.781 9.305 1 96.94 66 GLU B O 1
ATOM 6400 N N . TYR B 1 67 ? -2.133 -26.453 10.492 1 97.5 67 TYR B N 1
ATOM 6401 C CA . TYR B 1 67 ? -1.244 -26.609 9.344 1 97.5 67 TYR B CA 1
ATOM 6402 C C . TYR B 1 67 ? -0.163 -27.641 9.625 1 97.5 67 TYR B C 1
ATOM 6404 O O . TYR B 1 67 ? 0.245 -27.828 10.773 1 97.5 67 TYR B O 1
ATOM 6412 N N . GLY B 1 68 ? 0.249 -28.328 8.648 1 98 68 GLY B N 1
ATOM 6413 C CA . GLY B 1 68 ? 1.524 -29.031 8.695 1 98 68 GLY B CA 1
ATOM 6414 C C . GLY B 1 68 ? 2.689 -28.172 8.242 1 98 68 GLY B C 1
ATOM 6415 O O . GLY B 1 68 ? 2.572 -27.406 7.281 1 98 68 GLY B O 1
ATOM 6416 N N . TYR B 1 69 ? 3.824 -28.234 9 1 98.19 69 TYR B N 1
ATOM 6417 C CA . TYR B 1 69 ? 5.027 -27.516 8.602 1 98.19 69 TYR B CA 1
ATOM 6418 C C . TYR B 1 69 ? 6.281 -28.312 8.922 1 98.19 69 TYR B C 1
ATOM 6420 O O . TYR B 1 69 ? 6.211 -29.328 9.609 1 98.19 69 TYR B O 1
ATOM 6428 N N . GLY B 1 70 ? 7.375 -27.984 8.375 1 98.12 70 GLY B N 1
ATOM 6429 C CA . GLY B 1 70 ? 8.672 -28.578 8.656 1 98.12 70 GLY B CA 1
ATOM 6430 C C . GLY B 1 70 ? 9.836 -27.75 8.125 1 98.12 70 GLY B C 1
ATOM 6431 O O . GLY B 1 70 ? 9.633 -26.656 7.594 1 98.12 70 GLY B O 1
ATOM 6432 N N . PHE B 1 71 ? 11.047 -28.219 8.43 1 98.12 71 PHE B N 1
ATOM 6433 C CA . PHE B 1 71 ? 12.273 -27.562 7.988 1 98.12 71 PHE B CA 1
ATOM 6434 C C . PHE B 1 71 ? 13.117 -28.531 7.152 1 98.12 71 PHE B C 1
ATOM 6436 O O . PHE B 1 71 ? 13.469 -29.609 7.613 1 98.12 71 PHE B O 1
ATOM 6443 N N . GLN B 1 72 ? 13.375 -28.125 5.977 1 97.06 72 GLN B N 1
ATOM 6444 C CA . GLN B 1 72 ? 14.289 -28.906 5.148 1 97.06 72 GLN B CA 1
ATOM 6445 C C . GLN B 1 72 ? 15.672 -28.25 5.102 1 97.06 72 GLN B C 1
ATOM 6447 O O . GLN B 1 72 ? 15.797 -27.078 4.773 1 97.06 72 GLN B O 1
ATOM 6452 N N . ILE B 1 73 ? 16.688 -29.016 5.387 1 96.31 73 ILE B N 1
ATOM 6453 C CA . ILE B 1 73 ? 18.062 -28.516 5.34 1 96.31 73 ILE B CA 1
ATOM 6454 C C . ILE B 1 73 ? 18.734 -28.984 4.051 1 96.31 73 ILE B C 1
ATOM 6456 O O . ILE B 1 73 ? 18.891 -30.172 3.816 1 96.31 73 ILE B O 1
ATOM 6460 N N . ASP B 1 74 ? 19.094 -28.047 3.262 1 95.06 74 ASP B N 1
ATOM 6461 C CA . ASP B 1 74 ? 19.766 -28.312 1.997 1 95.06 74 ASP B CA 1
ATOM 6462 C C . ASP B 1 74 ? 19.016 -29.391 1.196 1 95.06 74 ASP B C 1
ATOM 6464 O O . ASP B 1 74 ? 17.828 -29.25 0.926 1 95.06 74 ASP B O 1
ATOM 6468 N N . ASN B 1 75 ? 19.672 -30.5 0.85 1 91.25 75 ASN B N 1
ATOM 6469 C CA . ASN B 1 75 ? 19.078 -31.547 0.016 1 91.25 75 ASN B CA 1
ATOM 6470 C C . ASN B 1 75 ? 18.531 -32.688 0.858 1 91.25 75 ASN B C 1
ATOM 6472 O O . ASN B 1 75 ? 18.328 -33.781 0.353 1 91.25 75 ASN B O 1
ATOM 6476 N N . ASP B 1 76 ? 18.25 -32.438 2.137 1 92.44 76 ASP B N 1
ATOM 6477 C CA . ASP B 1 76 ? 17.734 -33.5 2.988 1 92.44 76 ASP B CA 1
ATOM 6478 C C . ASP B 1 76 ? 16.219 -33.531 2.965 1 92.44 76 ASP B C 1
ATOM 6480 O O . ASP B 1 76 ? 15.562 -33 3.861 1 92.44 76 ASP B O 1
ATOM 6484 N N . PHE B 1 77 ? 15.664 -34.281 2.121 1 89.81 77 PHE B N 1
ATOM 6485 C CA . PHE B 1 77 ? 14.234 -34.312 1.873 1 89.81 77 PHE B CA 1
ATOM 6486 C C . PHE B 1 77 ? 13.531 -35.25 2.875 1 89.81 77 PHE B C 1
ATOM 6488 O O . PHE B 1 77 ? 12.305 -35.219 2.988 1 89.81 77 PHE B O 1
ATOM 6495 N N . GLU B 1 78 ? 14.219 -35.938 3.668 1 87.44 78 GLU B N 1
ATOM 6496 C CA . GLU B 1 78 ? 13.633 -36.969 4.504 1 87.44 78 GLU B CA 1
ATOM 6497 C C . GLU B 1 78 ? 13.461 -36.5 5.941 1 87.44 78 GLU B C 1
ATOM 6499 O O . GLU B 1 78 ? 12.547 -36.938 6.645 1 87.44 78 GLU B O 1
ATOM 6504 N N . ASN B 1 79 ? 14.336 -35.688 6.398 1 89.25 79 ASN B N 1
ATOM 6505 C CA . ASN B 1 79 ? 14.281 -35.219 7.773 1 89.25 79 ASN B CA 1
ATOM 6506 C C . ASN B 1 79 ? 13.766 -33.781 7.852 1 89.25 79 ASN B C 1
ATOM 6508 O O . ASN B 1 79 ? 14.547 -32.844 8.016 1 89.25 79 ASN B O 1
ATOM 6512 N N . VAL B 1 80 ? 12.438 -33.656 7.902 1 95.06 80 VAL B N 1
ATOM 6513 C CA . VAL B 1 80 ? 11.906 -32.312 7.73 1 95.06 80 VAL B CA 1
ATOM 6514 C C . VAL B 1 80 ? 11.125 -31.891 8.977 1 95.06 80 VAL B C 1
ATOM 6516 O O . VAL B 1 80 ? 10.664 -30.75 9.086 1 95.06 80 VAL B O 1
ATOM 6519 N N . LEU B 1 81 ? 10.93 -32.781 9.961 1 97.19 81 LEU B N 1
ATOM 6520 C CA . LEU B 1 81 ? 10.141 -32.469 11.148 1 97.19 81 LEU B CA 1
ATOM 6521 C C . LEU B 1 81 ? 10.859 -31.453 12.047 1 97.19 81 LEU B C 1
ATOM 6523 O O . LEU B 1 81 ? 12.094 -31.469 12.109 1 97.19 81 LEU B O 1
ATOM 6527 N N . ASP B 1 82 ? 10.133 -30.625 12.695 1 97.44 82 ASP B N 1
ATOM 6528 C CA . ASP B 1 82 ? 10.664 -29.734 13.719 1 97.44 82 ASP B CA 1
ATOM 6529 C C . ASP B 1 82 ? 11.055 -30.5 14.977 1 97.44 82 ASP B C 1
ATOM 6531 O O . ASP B 1 82 ? 10.203 -31.047 15.664 1 97.44 82 ASP B O 1
ATOM 6535 N N . PRO B 1 83 ? 12.305 -30.438 15.273 1 95.81 83 PRO B N 1
ATOM 6536 C CA . PRO B 1 83 ? 12.734 -31.203 16.438 1 95.81 83 PRO B CA 1
ATOM 6537 C C . PRO B 1 83 ? 12.164 -30.656 17.75 1 95.81 83 PRO B C 1
ATOM 6539 O O . PRO B 1 83 ? 12.133 -31.359 18.75 1 95.81 83 PRO B O 1
ATOM 6542 N N . ASP B 1 84 ? 11.758 -29.422 17.734 1 95.56 84 ASP B N 1
ATOM 6543 C CA . ASP B 1 84 ? 11.273 -28.781 18.953 1 95.56 84 ASP B CA 1
ATOM 6544 C C . ASP B 1 84 ? 9.758 -28.906 19.062 1 95.56 84 ASP B C 1
ATOM 6546 O O . ASP B 1 84 ? 9.141 -28.281 19.938 1 95.56 84 ASP B O 1
ATOM 6550 N N . ASN B 1 85 ? 9.102 -29.594 18.188 1 96.94 85 ASN B N 1
ATOM 6551 C CA . ASN B 1 85 ? 7.656 -29.797 18.172 1 96.94 85 ASN B CA 1
ATOM 6552 C C . ASN B 1 85 ? 7.289 -31.266 17.984 1 96.94 85 ASN B C 1
ATOM 6554 O O . ASN B 1 85 ? 7.445 -31.812 16.891 1 96.94 85 ASN B O 1
ATOM 6558 N N . GLU B 1 86 ? 6.645 -31.922 18.844 1 95.56 86 GLU B N 1
ATOM 6559 C CA . GLU B 1 86 ? 6.375 -33.344 18.812 1 95.56 86 GLU B CA 1
ATOM 6560 C C . GLU B 1 86 ? 5.051 -33.656 18.109 1 95.56 86 GLU B C 1
ATOM 6562 O O . GLU B 1 86 ? 4.797 -34.781 17.719 1 95.56 86 GLU B O 1
ATOM 6567 N N . GLU B 1 87 ? 4.23 -32.656 17.984 1 97.31 87 GLU B N 1
ATOM 6568 C CA . GLU B 1 87 ? 2.939 -32.875 17.344 1 97.31 87 GLU B CA 1
ATOM 6569 C C . GLU B 1 87 ? 3.096 -33 15.828 1 97.31 87 GLU B C 1
ATOM 6571 O O . GLU B 1 87 ? 3.908 -32.281 15.227 1 97.31 87 GLU B O 1
ATOM 6576 N N . LYS B 1 88 ? 2.311 -33.844 15.234 1 97.56 88 LYS B N 1
ATOM 6577 C CA . LYS B 1 88 ? 2.424 -34.094 13.805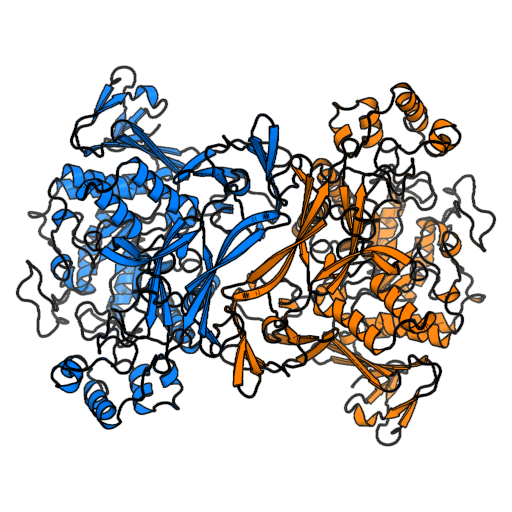 1 97.56 88 LYS B CA 1
ATOM 6578 C C . LYS B 1 88 ? 1.067 -33.969 13.117 1 97.56 88 LYS B C 1
ATOM 6580 O O . LYS B 1 88 ? 0.025 -34.156 13.75 1 97.56 88 LYS B O 1
ATOM 6585 N N . LYS B 1 89 ? 1.063 -33.656 11.867 1 97.44 89 LYS B N 1
ATOM 6586 C CA . LYS B 1 89 ? -0.08 -33.656 10.961 1 97.44 89 LYS B CA 1
ATOM 6587 C C . LYS B 1 89 ? 0.293 -34.219 9.594 1 97.44 89 LYS B C 1
ATOM 6589 O O . LYS B 1 89 ? 1.234 -33.75 8.953 1 97.44 89 LYS B O 1
ATOM 6594 N N . CYS B 1 90 ? -0.371 -35.219 9.25 1 96.94 90 CYS B N 1
ATOM 6595 C CA . CYS B 1 90 ? -0.146 -35.812 7.93 1 96.94 90 CYS B CA 1
ATOM 6596 C C . CYS B 1 90 ? -1.146 -35.25 6.918 1 96.94 90 CYS B C 1
ATOM 6598 O O . CYS B 1 90 ? -2.334 -35.125 7.215 1 96.94 90 CYS B O 1
ATOM 6600 N N . VAL B 1 91 ? -0.69 -34.938 5.754 1 93.81 91 VAL B N 1
ATOM 6601 C CA . VAL B 1 91 ? -1.55 -34.312 4.75 1 93.81 91 VAL B CA 1
ATOM 6602 C C . VAL B 1 91 ? -1.38 -35.031 3.414 1 93.81 91 VAL B C 1
ATOM 6604 O O . VAL B 1 91 ? -0.28 -35.469 3.076 1 93.81 91 VAL B O 1
ATOM 6607 N N . HIS B 1 92 ? -2.467 -35.125 2.686 1 94.12 92 HIS B N 1
ATOM 6608 C CA . HIS B 1 92 ? -2.393 -35.656 1.328 1 94.12 92 HIS B CA 1
ATOM 6609 C C . HIS B 1 92 ? -1.738 -34.625 0.382 1 94.12 92 HIS B C 1
ATOM 6611 O O . HIS B 1 92 ? -1.984 -33.438 0.479 1 94.12 92 HIS B O 1
ATOM 6617 N N . THR B 1 93 ? -0.925 -35.094 -0.501 1 92.38 93 THR B N 1
ATOM 6618 C CA . THR B 1 93 ? -0.227 -34.219 -1.43 1 92.38 93 THR B CA 1
ATOM 6619 C C . THR B 1 93 ? -1.122 -33.844 -2.613 1 92.38 93 THR B C 1
ATOM 6621 O O . THR B 1 93 ? -2.031 -34.594 -2.959 1 92.38 93 THR B O 1
ATOM 6624 N N . SER B 1 94 ? -0.872 -32.781 -3.246 1 89.5 94 SER B N 1
ATOM 6625 C CA . SER B 1 94 ? -1.729 -32.281 -4.324 1 89.5 94 SER B CA 1
ATOM 6626 C C . SER B 1 94 ? -1.47 -33.062 -5.621 1 89.5 94 SER B C 1
ATOM 6628 O O . SER B 1 94 ? -2.406 -33.375 -6.348 1 89.5 94 SER B O 1
ATOM 6630 N N . PHE B 1 95 ? -0.224 -33.375 -5.934 1 88.12 95 PHE B N 1
ATOM 6631 C CA . PHE B 1 95 ? 0.102 -34.094 -7.16 1 88.12 95 PHE B CA 1
ATOM 6632 C C . PHE B 1 95 ? -0.447 -35.5 -7.113 1 88.12 95 PHE B C 1
ATOM 6634 O O . PHE B 1 95 ? -0.977 -36 -8.109 1 88.12 95 PHE B O 1
ATOM 6641 N N . PHE B 1 96 ? -0.263 -36.125 -5.895 1 92.12 96 PHE B N 1
ATOM 6642 C CA . PHE B 1 96 ? -0.687 -37.5 -5.684 1 92.12 96 PHE B CA 1
ATOM 6643 C C . PHE B 1 96 ? -1.484 -37.625 -4.391 1 92.12 96 PHE B C 1
ATOM 6645 O O . PHE B 1 96 ? -0.969 -38.125 -3.383 1 92.12 96 PHE B O 1
ATOM 6652 N N . PRO B 1 97 ? -2.73 -37.406 -4.523 1 92.06 97 PRO B N 1
ATOM 6653 C CA . PRO B 1 97 ? -3.561 -37.344 -3.318 1 92.06 97 PRO B CA 1
ATOM 6654 C C . PRO B 1 97 ? -3.648 -38.688 -2.594 1 92.06 97 PRO B C 1
ATOM 6656 O O . PRO B 1 97 ? -4.121 -38.75 -1.456 1 92.06 97 PRO B O 1
ATOM 6659 N N . GLU B 1 98 ? -3.199 -39.719 -3.229 1 91.19 98 GLU B N 1
ATOM 6660 C CA . GLU B 1 98 ? -3.188 -41.031 -2.57 1 91.19 98 GLU B CA 1
ATOM 6661 C C . GLU B 1 98 ? -2.041 -41.125 -1.567 1 91.19 98 GLU B C 1
ATOM 6663 O O . GLU B 1 98 ? -2.047 -42 -0.693 1 91.19 98 GLU B O 1
ATOM 6668 N N . TYR B 1 99 ? -1.081 -40.25 -1.696 1 91.62 99 TYR B N 1
ATOM 6669 C CA . TYR B 1 99 ? 0.061 -40.25 -0.788 1 91.62 99 TYR B CA 1
ATOM 6670 C C . TYR B 1 99 ? -0.096 -39.156 0.284 1 91.62 99 TYR B C 1
ATOM 6672 O O . TYR B 1 99 ? -0.712 -38.125 0.045 1 91.62 99 TYR B O 1
ATOM 6680 N N . LYS B 1 100 ? 0.5 -39.5 1.448 1 93.94 100 LYS B N 1
ATOM 6681 C CA . LYS B 1 100 ? 0.496 -38.562 2.562 1 93.94 100 LYS B CA 1
ATOM 6682 C C . LYS B 1 100 ? 1.918 -38.156 2.955 1 93.94 100 LYS B C 1
ATOM 6684 O O . LYS B 1 100 ? 2.838 -39 2.875 1 93.94 100 LYS B O 1
ATOM 6689 N N . LYS B 1 101 ? 2.07 -37 3.26 1 94.25 101 LYS B N 1
ATOM 6690 C CA . LYS B 1 101 ? 3.291 -36.5 3.881 1 94.25 101 LYS B CA 1
ATOM 6691 C C . LYS B 1 101 ? 3.025 -36.031 5.309 1 94.25 101 LYS B C 1
ATOM 6693 O O . LYS B 1 101 ? 2.105 -35.25 5.547 1 94.25 101 LYS B O 1
ATOM 6698 N N . CYS B 1 102 ? 3.762 -36.531 6.246 1 96.44 102 CYS B N 1
ATOM 6699 C CA . CYS B 1 102 ? 3.592 -36.156 7.637 1 96.44 102 CYS B CA 1
ATOM 6700 C C . CYS B 1 102 ? 4.566 -35.031 8.016 1 96.44 102 CYS B C 1
ATOM 6702 O O . CYS B 1 102 ? 5.762 -35.125 7.738 1 96.44 102 CYS B O 1
ATOM 6704 N N . LEU B 1 103 ? 4.086 -34 8.625 1 97.81 103 LEU B N 1
ATOM 6705 C CA . LEU B 1 103 ? 4.832 -32.812 9.047 1 97.81 103 LEU B CA 1
ATOM 6706 C C . LEU B 1 103 ? 4.547 -32.469 10.508 1 97.81 103 LEU B C 1
ATOM 6708 O O . LEU B 1 103 ? 3.703 -33.125 11.141 1 97.81 103 LEU B O 1
ATOM 6712 N N . SER B 1 104 ? 5.332 -31.562 11.086 1 98.56 104 SER B N 1
ATOM 6713 C CA . SER B 1 104 ? 4.996 -31.031 12.398 1 98.56 104 SER B CA 1
ATOM 6714 C C . SER B 1 104 ? 3.732 -30.172 12.344 1 98.56 104 SER B C 1
ATOM 6716 O O . SER B 1 104 ? 3.426 -29.578 11.312 1 98.56 104 SER B O 1
ATOM 6718 N N . LYS B 1 105 ? 3.004 -30.156 13.484 1 98.38 105 LYS B N 1
ATOM 6719 C CA . LYS B 1 105 ? 1.685 -29.531 13.508 1 98.38 105 LYS B CA 1
ATOM 6720 C C . LYS B 1 105 ? 1.759 -28.109 14.055 1 98.38 105 LYS B C 1
ATOM 6722 O O . LYS B 1 105 ? 2.385 -27.875 15.094 1 98.38 105 LYS B O 1
ATOM 6727 N N . LEU B 1 106 ? 1.243 -27.125 13.344 1 98.25 106 LEU B N 1
ATOM 6728 C CA . LEU B 1 106 ? 1.04 -25.734 13.766 1 98.25 106 LEU B CA 1
ATOM 6729 C C . LEU B 1 106 ? -0.444 -25.438 13.953 1 98.25 106 LEU B C 1
ATOM 6731 O O . LEU B 1 106 ? -1.251 -25.719 13.062 1 98.25 106 LEU B O 1
ATOM 6735 N N . VAL B 1 107 ? -0.835 -24.922 15.078 1 98.19 107 VAL B N 1
ATOM 6736 C CA . VAL B 1 107 ? -2.23 -24.594 15.344 1 98.19 107 VAL B CA 1
ATOM 6737 C C . VAL B 1 107 ? -2.35 -23.109 15.672 1 98.19 107 VAL B C 1
ATOM 6739 O O . VAL B 1 107 ? -1.683 -22.609 16.578 1 98.19 107 VAL B O 1
ATOM 6742 N N . ILE B 1 108 ? -3.033 -22.406 14.984 1 97.94 108 ILE B N 1
ATOM 6743 C CA . ILE B 1 108 ? -3.455 -21.031 15.289 1 97.94 108 ILE B CA 1
ATOM 6744 C C . ILE B 1 108 ? -4.938 -21.031 15.648 1 97.94 108 ILE B C 1
ATOM 6746 O O . ILE B 1 108 ? -5.797 -21.188 14.781 1 97.94 108 ILE B O 1
ATOM 6750 N N . LYS B 1 109 ? -5.258 -20.766 16.812 1 96.44 109 LYS B N 1
ATOM 6751 C CA . LYS B 1 109 ? -6.629 -20.844 17.297 1 96.44 109 LYS B CA 1
ATOM 6752 C C . LYS B 1 109 ? -7.441 -19.625 16.875 1 96.44 109 LYS B C 1
ATOM 6754 O O . LYS B 1 109 ? -6.934 -18.5 16.875 1 96.44 109 LYS B O 1
ATOM 6759 N N . GLU B 1 110 ? -8.672 -19.875 16.5 1 94.81 110 GLU B N 1
ATOM 6760 C CA . GLU B 1 110 ? -9.609 -18.781 16.297 1 94.81 110 GLU B CA 1
ATOM 6761 C C . GLU B 1 110 ? -9.875 -18.031 17.594 1 94.81 110 GLU B C 1
ATOM 6763 O O . GLU B 1 110 ? -9.836 -18.625 18.672 1 94.81 110 GLU B O 1
ATOM 6768 N N . PRO B 1 111 ? -10.117 -16.734 17.438 1 94.88 111 PRO B N 1
ATOM 6769 C CA . PRO B 1 111 ? -10.477 -16.031 18.672 1 94.88 111 PRO B CA 1
ATOM 6770 C C . PRO B 1 111 ? -11.789 -16.516 19.281 1 94.88 111 PRO B C 1
ATOM 6772 O O . PRO B 1 111 ? -12.703 -16.906 18.547 1 94.88 111 PRO B O 1
ATOM 6775 N N . ASP B 1 112 ? -11.898 -16.391 20.594 1 93.69 112 ASP B N 1
ATOM 6776 C CA . ASP B 1 112 ? -13.117 -16.797 21.297 1 93.69 112 ASP B CA 1
ATOM 6777 C C . ASP B 1 112 ? -14.258 -15.82 21 1 93.69 112 ASP B C 1
ATOM 6779 O O . ASP B 1 112 ? -15.406 -16.25 20.828 1 93.69 112 ASP B O 1
ATOM 6783 N N . ASN B 1 113 ? -13.969 -14.547 20.953 1 93.69 113 ASN B N 1
ATOM 6784 C CA . ASN B 1 113 ? -14.977 -13.539 20.641 1 93.69 113 ASN B CA 1
ATOM 6785 C C . ASN B 1 113 ? -15.305 -13.523 19.141 1 93.69 113 ASN B C 1
ATOM 6787 O O . ASN B 1 113 ? -14.453 -13.203 18.312 1 93.69 113 ASN B O 1
ATOM 6791 N N . PRO B 1 114 ? -16.547 -13.82 18.734 1 94.81 114 PRO B N 1
ATOM 6792 C CA . PRO B 1 114 ? -16.922 -13.836 17.312 1 94.81 114 PRO B CA 1
ATOM 6793 C C . PRO B 1 114 ? -16.656 -12.508 16.609 1 94.81 114 PRO B C 1
ATOM 6795 O O . PRO B 1 114 ? -16.359 -12.484 15.414 1 94.81 114 PRO B O 1
ATOM 6798 N N . LEU B 1 115 ? -16.719 -11.422 17.344 1 95.56 115 LEU B N 1
ATOM 6799 C CA . LEU B 1 115 ? -16.5 -10.109 16.75 1 95.56 115 LEU B CA 1
ATOM 6800 C C . LEU B 1 115 ? -15.055 -9.953 16.281 1 95.56 115 LEU B C 1
ATOM 6802 O O . LEU B 1 115 ? -14.773 -9.156 15.391 1 95.56 115 LEU B O 1
ATOM 6806 N N . ASP B 1 116 ? -14.164 -10.727 16.891 1 95.44 116 ASP B N 1
ATOM 6807 C CA . ASP B 1 116 ? -12.75 -10.664 16.547 1 95.44 116 ASP B CA 1
ATOM 6808 C C . ASP B 1 116 ? -12.453 -11.523 15.312 1 95.44 116 ASP B C 1
ATOM 6810 O O . ASP B 1 116 ? -11.336 -11.523 14.805 1 95.44 116 ASP B O 1
ATOM 6814 N N . LYS B 1 117 ? -13.492 -12.227 14.805 1 96.56 117 LYS B N 1
ATOM 6815 C CA . LYS B 1 117 ? -13.336 -13.062 13.617 1 96.56 117 LYS B CA 1
ATOM 6816 C C . LYS B 1 117 ? -13.664 -12.281 12.352 1 96.56 117 LYS B C 1
ATOM 6818 O O . LYS B 1 117 ? -13.391 -12.742 11.242 1 96.56 117 LYS B O 1
ATOM 6823 N N . ILE B 1 118 ? -14.258 -11.07 12.531 1 97.62 118 ILE B N 1
ATOM 6824 C CA . ILE B 1 118 ? -14.609 -10.242 11.383 1 97.62 118 ILE B CA 1
ATOM 6825 C C . ILE B 1 118 ? -13.352 -9.625 10.781 1 97.62 118 ILE B C 1
ATOM 6827 O O . ILE B 1 118 ? -12.547 -9.016 11.492 1 97.62 118 ILE B O 1
ATOM 6831 N N . ILE B 1 119 ? -13.172 -9.812 9.484 1 97.75 119 ILE B N 1
ATOM 6832 C CA . ILE B 1 119 ? -11.93 -9.344 8.867 1 97.75 119 ILE B CA 1
ATOM 6833 C C . ILE B 1 119 ? -12.242 -8.703 7.52 1 97.75 119 ILE B C 1
ATOM 6835 O O . ILE B 1 119 ? -12.953 -9.281 6.699 1 97.75 119 ILE B O 1
ATOM 6839 N N . HIS B 1 120 ? -11.703 -7.566 7.32 1 98.25 120 HIS B N 1
ATOM 6840 C CA . HIS B 1 120 ? -11.562 -6.902 6.027 1 98.25 120 HIS B CA 1
ATOM 6841 C C . HIS B 1 120 ? -10.281 -6.082 5.961 1 98.25 120 HIS B C 1
ATOM 6843 O O . HIS B 1 120 ? -10.047 -5.219 6.812 1 98.25 120 HIS B O 1
ATOM 6849 N N . ILE B 1 121 ? -9.5 -6.371 5.035 1 95.81 121 ILE B N 1
ATOM 6850 C CA . ILE B 1 121 ? -8.258 -5.629 4.844 1 95.81 121 ILE B CA 1
ATOM 6851 C C . ILE B 1 121 ? -8.125 -5.215 3.381 1 95.81 121 ILE B C 1
ATOM 6853 O O . ILE B 1 121 ? -8.773 -5.789 2.504 1 95.81 121 ILE B O 1
ATOM 6857 N N . GLU B 1 122 ? -7.297 -4.23 3.092 1 94.94 122 GLU B N 1
ATOM 6858 C CA . GLU B 1 122 ? -7.148 -3.701 1.74 1 94.94 122 GLU B CA 1
ATOM 6859 C C . GLU B 1 122 ? -6.121 -4.5 0.944 1 94.94 122 GLU B C 1
ATOM 6861 O O . GLU B 1 122 ? -5.145 -3.941 0.443 1 94.94 122 GLU B O 1
ATOM 6866 N N . GLU B 1 123 ? -6.266 -5.77 0.831 1 94.88 123 GLU B N 1
ATOM 6867 C CA . GLU B 1 123 ? -5.52 -6.664 -0.053 1 94.88 123 GLU B CA 1
ATOM 6868 C C . GLU B 1 123 ? -6.383 -7.129 -1.222 1 94.88 123 GLU B C 1
ATOM 6870 O O . GLU B 1 123 ? -7.613 -7.086 -1.146 1 94.88 123 GLU B O 1
ATOM 6875 N N . SER B 1 124 ? -5.781 -7.488 -2.197 1 95.81 124 SER B N 1
ATOM 6876 C CA . SER B 1 124 ? -6.469 -7.711 -3.463 1 95.81 124 SER B CA 1
ATOM 6877 C C . SER B 1 124 ? -7.531 -8.805 -3.332 1 95.81 124 SER B C 1
ATOM 6879 O O . SER B 1 124 ? -8.5 -8.828 -4.09 1 95.81 124 SER B O 1
ATOM 6881 N N . GLY B 1 125 ? -7.359 -9.664 -2.416 1 96.69 125 GLY B N 1
ATOM 6882 C CA . GLY B 1 125 ? -8.375 -10.688 -2.209 1 96.69 125 GLY B CA 1
ATOM 6883 C C . GLY B 1 125 ? -9.664 -10.133 -1.639 1 96.69 125 GLY B C 1
ATOM 6884 O O . GLY B 1 125 ? -10.742 -10.703 -1.855 1 96.69 125 GLY B O 1
ATOM 6885 N N . PHE B 1 126 ? -9.609 -8.992 -0.934 1 97.69 126 PHE B N 1
ATOM 6886 C CA . PHE B 1 126 ? -10.766 -8.469 -0.209 1 97.69 126 PHE B CA 1
ATOM 6887 C C . PHE B 1 126 ? -11.289 -7.199 -0.864 1 97.69 126 PHE B C 1
ATOM 6889 O O . PHE B 1 126 ? -12.406 -6.766 -0.58 1 97.69 126 PHE B O 1
ATOM 6896 N N . ILE B 1 127 ? -10.508 -6.609 -1.701 1 98.12 127 ILE B N 1
ATOM 6897 C CA . ILE B 1 127 ? -10.953 -5.434 -2.445 1 98.12 127 ILE B CA 1
ATOM 6898 C C . ILE B 1 127 ? -10.195 -5.348 -3.77 1 98.12 127 ILE B C 1
ATOM 6900 O O . ILE B 1 127 ? -8.961 -5.309 -3.787 1 98.12 127 ILE B O 1
ATOM 6904 N N . HIS B 1 128 ? -10.828 -5.344 -4.867 1 98.19 128 HIS B N 1
ATOM 6905 C CA . HIS B 1 128 ? -10.219 -5.262 -6.188 1 98.19 128 HIS B CA 1
ATOM 6906 C C . HIS B 1 128 ? -11.211 -4.75 -7.227 1 98.19 128 HIS B C 1
ATOM 6908 O O . HIS B 1 128 ? -12.414 -4.711 -6.973 1 98.19 128 HIS B O 1
ATOM 6914 N N . LYS B 1 129 ? -10.766 -4.352 -8.422 1 97.19 129 LYS B N 1
ATOM 6915 C CA . LYS B 1 129 ? -11.586 -3.865 -9.531 1 97.19 129 LYS B CA 1
ATOM 6916 C C . LYS B 1 129 ? -11.703 -4.91 -10.633 1 97.19 129 LYS B C 1
ATOM 6918 O O . LYS B 1 129 ? -10.734 -5.613 -10.93 1 97.19 129 LYS B O 1
ATOM 6923 N N . PHE B 1 130 ? -12.828 -5.02 -11.164 1 97.06 130 PHE B N 1
ATOM 6924 C CA . PHE B 1 130 ? -13.07 -5.855 -12.336 1 97.06 130 PHE B CA 1
ATOM 6925 C C . PHE B 1 130 ? -14.312 -5.395 -13.078 1 97.06 130 PHE B C 1
ATOM 6927 O O . PHE B 1 130 ? -15.359 -5.152 -12.469 1 97.06 130 PHE B O 1
ATOM 6934 N N . ASN B 1 131 ? -14.219 -5.211 -14.383 1 94.62 131 ASN B N 1
ATOM 6935 C CA . ASN B 1 131 ? -15.375 -4.934 -15.234 1 94.62 131 ASN B CA 1
ATOM 6936 C C . ASN B 1 131 ? -16.062 -3.637 -14.828 1 94.62 131 ASN B C 1
ATOM 6938 O O . ASN B 1 131 ? -17.297 -3.578 -14.766 1 94.62 131 ASN B O 1
ATOM 6942 N N . GLY B 1 132 ? -15.312 -2.631 -14.461 1 94 132 GLY B N 1
ATOM 6943 C CA . GLY B 1 132 ? -15.859 -1.334 -14.102 1 94 132 GLY B CA 1
ATOM 6944 C C . GLY B 1 132 ? -16.516 -1.317 -12.734 1 94 132 GLY B C 1
ATOM 6945 O O . GLY B 1 132 ? -17.234 -0.381 -12.391 1 94 132 GLY B O 1
ATOM 6946 N N . GLU B 1 133 ? -16.234 -2.375 -11.984 1 96.12 133 GLU B N 1
ATOM 6947 C CA . GLU B 1 133 ? -16.812 -2.516 -10.648 1 96.12 133 GLU B CA 1
ATOM 6948 C C . GLU B 1 133 ? -15.727 -2.727 -9.594 1 96.12 133 GLU B C 1
ATOM 6950 O O . GLU B 1 133 ? -14.586 -3.047 -9.93 1 96.12 133 GLU B O 1
ATOM 6955 N N . ILE B 1 134 ? -16.047 -2.467 -8.367 1 97.56 134 ILE B N 1
ATOM 6956 C CA . ILE B 1 134 ? -15.203 -2.768 -7.227 1 97.56 134 ILE B CA 1
ATOM 6957 C C . ILE B 1 134 ? -15.82 -3.896 -6.402 1 97.56 134 ILE B C 1
ATOM 6959 O O . ILE B 1 134 ? -16.984 -3.82 -6.012 1 97.56 134 ILE B O 1
ATOM 6963 N N . ILE B 1 135 ? -15.125 -4.918 -6.246 1 98 135 ILE B N 1
ATOM 6964 C CA . ILE B 1 135 ? -15.539 -6.047 -5.422 1 98 135 ILE B CA 1
ATOM 6965 C C . ILE B 1 135 ? -14.969 -5.895 -4.016 1 98 135 ILE B C 1
ATOM 6967 O O . ILE B 1 135 ? -13.766 -5.672 -3.85 1 98 135 ILE B O 1
ATOM 6971 N N . ILE B 1 136 ? -15.781 -5.945 -3.006 1 98.5 136 ILE B N 1
ATOM 6972 C CA . ILE B 1 136 ? -15.398 -5.844 -1.604 1 98.5 136 ILE B CA 1
ATOM 6973 C C . ILE B 1 136 ? -15.852 -7.094 -0.851 1 98.5 136 ILE B C 1
ATOM 6975 O O . ILE B 1 136 ? -16.984 -7.539 -1.014 1 98.5 136 ILE B O 1
ATOM 6979 N N . ARG B 1 137 ? -15.016 -7.652 -0.042 1 98.5 137 ARG B N 1
ATOM 6980 C CA . ARG B 1 137 ? -15.344 -8.875 0.681 1 98.5 137 ARG B CA 1
ATOM 6981 C C . ARG B 1 137 ? -15.117 -8.703 2.18 1 98.5 137 ARG B C 1
ATOM 6983 O O . ARG B 1 137 ? -14.156 -8.055 2.598 1 98.5 137 ARG B O 1
ATOM 6990 N N . LEU B 1 138 ? -15.953 -9.234 2.99 1 98.44 138 LEU B N 1
ATOM 6991 C CA . LEU B 1 138 ? -15.898 -9.258 4.449 1 98.44 138 LEU B CA 1
ATOM 6992 C C . LEU B 1 138 ? -16.016 -10.688 4.973 1 98.44 138 LEU B C 1
ATOM 6994 O O . LEU B 1 138 ? -16.969 -11.398 4.641 1 98.44 138 LEU B O 1
ATOM 6998 N N . ILE B 1 139 ? -15.086 -11.125 5.766 1 97.75 139 ILE B N 1
ATOM 6999 C CA . ILE B 1 139 ? -15.188 -12.398 6.473 1 97.75 139 ILE B CA 1
ATOM 7000 C C . ILE B 1 139 ? -15.945 -12.195 7.785 1 97.75 139 ILE B C 1
ATOM 7002 O O . ILE B 1 139 ? -15.625 -11.289 8.562 1 97.75 139 ILE B O 1
ATOM 7006 N N . ALA B 1 140 ? -16.906 -12.93 8.047 1 97.19 140 ALA B N 1
ATOM 7007 C CA . ALA B 1 140 ? -17.641 -12.906 9.312 1 97.19 140 ALA B CA 1
ATOM 7008 C C . ALA B 1 140 ? -18.031 -14.32 9.742 1 97.19 140 ALA B C 1
ATOM 7010 O O . ALA B 1 140 ? -18.234 -15.195 8.898 1 97.19 140 ALA B O 1
ATOM 7011 N N . PRO B 1 141 ? -18.094 -14.5 11.039 1 95.38 141 PRO B N 1
ATOM 7012 C CA . PRO B 1 141 ? -18.578 -15.805 11.5 1 95.38 141 PRO B CA 1
ATOM 7013 C C . PRO B 1 141 ? -20.078 -16 11.234 1 95.38 141 PRO B C 1
ATOM 7015 O O . PRO B 1 141 ? -20.781 -15.031 10.938 1 95.38 141 PRO B O 1
ATOM 7018 N N . THR B 1 142 ? -20.531 -17.172 11.312 1 91.44 142 THR B N 1
ATOM 7019 C CA . THR B 1 142 ? -21.906 -17.531 10.992 1 91.44 142 THR B CA 1
ATOM 7020 C C . THR B 1 142 ? -22.891 -16.828 11.93 1 91.44 142 THR B C 1
ATOM 7022 O O . THR B 1 142 ? -24.062 -16.656 11.602 1 91.44 142 THR B O 1
ATOM 7025 N N . GLU B 1 143 ? -22.359 -16.391 13.109 1 89.38 143 GLU B N 1
ATOM 7026 C CA . GLU B 1 143 ? -23.203 -15.711 14.086 1 89.38 143 GLU B CA 1
ATOM 7027 C C . GLU B 1 143 ? -23.625 -14.336 13.578 1 89.38 143 GLU B C 1
ATOM 7029 O O . GLU B 1 143 ? -24.594 -13.758 14.07 1 89.38 143 GLU B O 1
ATOM 7034 N N . ILE B 1 144 ? -22.875 -13.828 12.719 1 91.75 144 ILE B N 1
ATOM 7035 C CA . ILE B 1 144 ? -23.172 -12.523 12.141 1 91.75 144 ILE B CA 1
ATOM 7036 C C . ILE B 1 144 ? -23.922 -12.695 10.82 1 91.75 144 ILE B C 1
ATOM 7038 O O . ILE B 1 144 ? -23.375 -13.266 9.867 1 91.75 144 ILE B O 1
ATOM 7042 N N . ASN B 1 145 ? -25.078 -12.258 10.797 1 85.5 145 ASN B N 1
ATOM 7043 C CA . ASN B 1 145 ? -25.859 -12.539 9.602 1 85.5 145 ASN B CA 1
ATOM 7044 C C . ASN B 1 145 ? -25.969 -11.312 8.695 1 85.5 145 ASN B C 1
ATOM 7046 O O . ASN B 1 145 ? -26.391 -10.25 9.141 1 85.5 145 ASN B O 1
ATOM 7050 N N . GLU B 1 146 ? -25.625 -11.5 7.508 1 89.12 146 GLU B N 1
ATOM 7051 C CA . GLU B 1 146 ? -25.828 -10.68 6.32 1 89.12 146 GLU B CA 1
ATOM 7052 C C . GLU B 1 146 ? -25.453 -9.219 6.59 1 89.12 146 GLU B C 1
ATOM 7054 O O . GLU B 1 146 ? -26.281 -8.32 6.441 1 89.12 146 GLU B O 1
ATOM 7059 N N . PRO B 1 147 ? -24.203 -9.008 6.973 1 97.44 147 PRO B N 1
ATOM 7060 C CA . PRO B 1 147 ? -23.75 -7.621 7.129 1 97.44 147 PRO B CA 1
ATOM 7061 C C . PRO B 1 147 ? -23.984 -6.781 5.875 1 97.44 147 PRO B C 1
ATOM 7063 O O . PRO B 1 147 ? -23.734 -7.254 4.758 1 97.44 147 PRO B O 1
ATOM 7066 N N . LEU B 1 148 ? -24.516 -5.59 6.051 1 98.25 148 LEU B N 1
ATOM 7067 C CA . LEU B 1 148 ? -24.719 -4.629 4.969 1 98.25 148 LEU B CA 1
ATOM 7068 C C . LEU B 1 148 ? -23.469 -3.764 4.781 1 98.25 148 LEU B C 1
ATOM 7070 O O . LEU B 1 148 ? -22.641 -3.658 5.688 1 98.25 148 LEU B O 1
ATOM 7074 N N . ILE B 1 149 ? -23.297 -3.197 3.635 1 98.31 149 ILE B N 1
ATOM 7075 C CA . ILE B 1 149 ? -22.219 -2.234 3.408 1 98.31 149 ILE B CA 1
ATOM 7076 C C . ILE B 1 149 ? -22.812 -0.824 3.328 1 98.31 149 ILE B C 1
ATOM 7078 O O . ILE B 1 149 ? -23.781 -0.588 2.617 1 98.31 149 ILE B O 1
ATOM 7082 N N . ASP B 1 150 ? -22.312 0.052 4.152 1 97.31 150 ASP B N 1
ATOM 7083 C CA . ASP B 1 150 ? -22.672 1.466 4.195 1 97.31 150 ASP B CA 1
ATOM 7084 C C . ASP B 1 150 ? -21.672 2.311 3.41 1 97.31 150 ASP B C 1
ATOM 7086 O O . ASP B 1 150 ? -20.516 2.451 3.818 1 97.31 150 ASP B O 1
ATOM 7090 N N . LEU B 1 151 ? -22.109 2.898 2.346 1 95.81 151 LEU B N 1
ATOM 7091 C CA . LEU B 1 151 ? -21.25 3.678 1.466 1 95.81 151 LEU B CA 1
ATOM 7092 C C . LEU B 1 151 ? -21.391 5.172 1.736 1 95.81 151 LEU B C 1
ATOM 7094 O O . LEU B 1 151 ? -20.938 6 0.949 1 95.81 151 LEU B O 1
ATOM 7098 N N . GLY B 1 152 ? -22 5.5 2.834 1 88.88 152 GLY B N 1
ATOM 7099 C CA . GLY B 1 152 ? -22.25 6.891 3.174 1 88.88 152 GLY B CA 1
ATOM 7100 C C . GLY B 1 152 ? -23.594 7.387 2.703 1 88.88 152 GLY B C 1
ATOM 7101 O O . GLY B 1 152 ? -24.406 7.852 3.506 1 88.88 152 GLY B O 1
ATOM 7102 N N . ASN B 1 153 ? -23.891 7.191 1.377 1 86.62 153 ASN B N 1
ATOM 7103 C CA . ASN B 1 153 ? -25.141 7.68 0.796 1 86.62 153 ASN B CA 1
ATOM 7104 C C . ASN B 1 153 ? -26.094 6.531 0.465 1 86.62 153 ASN B C 1
ATOM 7106 O O . ASN B 1 153 ? -27.25 6.758 0.147 1 86.62 153 ASN B O 1
ATOM 7110 N N . GLU B 1 154 ? -25.578 5.395 0.535 1 92.38 154 GLU B N 1
ATOM 7111 C CA . GLU B 1 154 ? -26.406 4.238 0.227 1 92.38 154 GLU B CA 1
ATOM 7112 C C . GLU B 1 154 ? -25.969 3.012 1.021 1 92.38 154 GLU B C 1
ATOM 7114 O O . GLU B 1 154 ? -24.812 2.924 1.444 1 92.38 154 GLU B O 1
ATOM 7119 N N . ILE B 1 155 ? -26.828 2.137 1.271 1 96.19 155 ILE B N 1
ATOM 7120 C CA . ILE B 1 155 ? -26.594 0.865 1.945 1 96.19 155 ILE B CA 1
ATOM 7121 C C . ILE B 1 155 ? -26.953 -0.287 1.007 1 96.19 155 ILE B C 1
ATOM 7123 O O . ILE B 1 155 ? -27.984 -0.25 0.329 1 96.19 155 ILE B O 1
ATOM 7127 N N . ARG B 1 156 ? -26.094 -1.269 0.944 1 96.94 156 ARG B N 1
ATOM 7128 C CA . ARG B 1 156 ? -26.328 -2.398 0.048 1 96.94 156 ARG B CA 1
ATOM 7129 C C . ARG B 1 156 ? -26.172 -3.723 0.789 1 96.94 156 ARG B C 1
ATOM 7131 O O . ARG B 1 156 ? -25.391 -3.826 1.734 1 96.94 156 ARG B O 1
ATOM 7138 N N . GLU B 1 157 ? -26.938 -4.664 0.345 1 97.25 157 GLU B N 1
ATOM 7139 C CA . GLU B 1 157 ? -26.781 -6.039 0.813 1 97.25 157 GLU B CA 1
ATOM 7140 C C . GLU B 1 157 ? -25.672 -6.758 0.055 1 97.25 157 GLU B C 1
ATOM 7142 O O . GLU B 1 157 ? -25.281 -6.336 -1.035 1 97.25 157 GLU B O 1
ATOM 7147 N N . PRO B 1 158 ? -25.094 -7.77 0.698 1 97.31 158 PRO B N 1
ATOM 7148 C CA . PRO B 1 158 ? -24.141 -8.57 -0.081 1 97.31 158 PRO B CA 1
ATOM 7149 C C . PRO B 1 158 ? -24.797 -9.25 -1.283 1 97.31 158 PRO B C 1
ATOM 7151 O O . PRO B 1 158 ? -25.953 -9.672 -1.205 1 97.31 158 PRO B O 1
ATOM 7154 N N . LEU B 1 159 ? -24.078 -9.32 -2.299 1 95.19 159 LEU B N 1
ATOM 7155 C CA . LEU B 1 159 ? -24.594 -9.961 -3.508 1 95.19 159 LEU B CA 1
ATOM 7156 C C . LEU B 1 159 ? -24.438 -11.477 -3.42 1 95.19 159 LEU B C 1
ATOM 7158 O O . LEU B 1 159 ? -25.266 -12.211 -3.969 1 95.19 159 LEU B O 1
ATOM 7162 N N . THR B 1 160 ? -23.328 -11.898 -2.854 1 95.31 160 THR B N 1
ATOM 7163 C CA . THR B 1 160 ? -23.062 -13.32 -2.709 1 95.31 160 THR B CA 1
ATOM 7164 C C . THR B 1 160 ? -22.453 -13.625 -1.346 1 95.31 160 THR B C 1
ATOM 7166 O O . THR B 1 160 ? -21.938 -12.727 -0.68 1 95.31 160 THR B O 1
ATOM 7169 N N . LYS B 1 161 ? -22.625 -14.805 -0.894 1 95.69 161 LYS B N 1
ATOM 7170 C CA . LYS B 1 161 ? -21.969 -15.328 0.304 1 95.69 161 LYS B CA 1
ATOM 7171 C C . LYS B 1 161 ? -21.25 -16.641 0.008 1 95.69 161 LYS B C 1
ATOM 7173 O O . LYS B 1 161 ? -21.75 -17.484 -0.729 1 95.69 161 LYS B O 1
ATOM 7178 N N . HIS B 1 162 ? -20.031 -16.781 0.436 1 97.19 162 HIS B N 1
ATOM 7179 C CA . HIS B 1 162 ? -19.219 -17.969 0.283 1 97.19 162 HIS B CA 1
ATOM 7180 C C . HIS B 1 162 ? -18.922 -18.609 1.636 1 97.19 162 HIS B C 1
ATOM 7182 O O . HIS B 1 162 ? -18.219 -18.031 2.461 1 97.19 162 HIS B O 1
ATOM 7188 N N . VAL B 1 163 ? -19.391 -19.781 1.829 1 94.88 163 VAL B N 1
ATOM 7189 C CA . VAL B 1 163 ? -19.188 -20.484 3.092 1 94.88 163 VAL B CA 1
ATOM 7190 C C . VAL B 1 163 ? -17.797 -21.125 3.115 1 94.88 163 VAL B C 1
ATOM 7192 O O . VAL B 1 163 ? -17.438 -21.875 2.207 1 94.88 163 VAL B O 1
ATOM 7195 N N . VAL B 1 164 ? -17.016 -20.828 4.062 1 93.44 164 VAL B N 1
ATOM 7196 C CA . VAL B 1 164 ? -15.695 -21.391 4.281 1 93.44 164 VAL B CA 1
ATOM 7197 C C . VAL B 1 164 ? -15.594 -21.922 5.711 1 93.44 164 VAL B C 1
ATOM 7199 O O . VAL B 1 164 ? -15.203 -21.188 6.621 1 93.44 164 VAL B O 1
ATOM 7202 N N . GLY B 1 165 ? -15.867 -23.109 5.926 1 88.62 165 GLY B N 1
ATOM 7203 C CA . GLY B 1 165 ? -15.914 -23.625 7.281 1 88.62 165 GLY B CA 1
ATOM 7204 C C . GLY B 1 165 ? -17 -23 8.133 1 88.62 165 GLY B C 1
ATOM 7205 O O . GLY B 1 165 ? -18.172 -23.016 7.758 1 88.62 165 GLY B O 1
ATOM 7206 N N . ASP B 1 166 ? -16.516 -22.375 9.18 1 88.06 166 ASP B N 1
ATOM 7207 C CA . ASP B 1 166 ? -17.453 -21.75 10.109 1 88.06 166 ASP B CA 1
ATOM 7208 C C . ASP B 1 166 ? -17.562 -20.25 9.852 1 88.06 166 ASP B C 1
ATOM 7210 O O . ASP B 1 166 ? -18.125 -19.516 10.672 1 88.06 166 ASP B O 1
ATOM 7214 N N . ASN B 1 167 ? -16.984 -19.875 8.781 1 93.81 167 ASN B N 1
ATOM 7215 C CA . ASN B 1 167 ? -17.047 -18.469 8.398 1 93.81 167 ASN B CA 1
ATOM 7216 C C . ASN B 1 167 ? -17.75 -18.281 7.055 1 93.81 167 ASN B C 1
ATOM 7218 O O . ASN B 1 167 ? -17.922 -19.234 6.305 1 93.81 167 ASN B O 1
ATOM 7222 N N . ILE B 1 168 ? -18.188 -17.125 6.863 1 96.56 168 ILE B N 1
ATOM 7223 C CA . ILE B 1 168 ? -18.797 -16.719 5.605 1 96.56 168 ILE B CA 1
ATOM 7224 C C . ILE B 1 168 ? -18.078 -15.5 5.035 1 96.56 168 ILE B C 1
ATOM 7226 O O . ILE B 1 168 ? -17.75 -14.562 5.77 1 96.56 168 ILE B O 1
ATOM 7230 N N . VAL B 1 169 ? -17.719 -15.547 3.844 1 97.69 169 VAL B N 1
ATOM 7231 C CA . VAL B 1 169 ? -17.219 -14.375 3.143 1 97.69 169 VAL B CA 1
ATOM 7232 C C . VAL B 1 169 ? -18.344 -13.703 2.367 1 97.69 169 VAL B C 1
ATOM 7234 O O . VAL B 1 169 ? -18.859 -14.266 1.399 1 97.69 169 VAL B O 1
ATOM 7237 N N . TYR B 1 170 ? -18.734 -12.57 2.82 1 98.19 170 TYR B N 1
ATOM 7238 C CA . TYR B 1 170 ? -19.75 -11.773 2.133 1 98.19 170 TYR B CA 1
ATOM 7239 C C . TYR B 1 170 ? -19.125 -10.906 1.048 1 98.19 170 TYR B C 1
ATOM 7241 O O . TYR B 1 170 ? -18.109 -10.242 1.285 1 98.19 170 TYR B O 1
ATOM 7249 N N . GLN B 1 171 ? -19.672 -10.969 -0.118 1 98.25 171 GLN B N 1
ATOM 7250 C CA . GLN B 1 171 ? -19.141 -10.227 -1.254 1 98.25 171 GLN B CA 1
ATOM 7251 C C . GLN B 1 171 ? -20.109 -9.148 -1.721 1 98.25 171 GLN B C 1
ATOM 7253 O O . GLN B 1 171 ? -21.297 -9.414 -1.896 1 98.25 171 GLN B O 1
ATOM 7258 N N . TYR B 1 172 ? -19.562 -7.953 -1.854 1 98.06 172 TYR B N 1
ATOM 7259 C CA . TYR B 1 172 ? -20.281 -6.797 -2.367 1 98.06 172 TYR B CA 1
ATOM 7260 C C . TYR B 1 172 ? -19.688 -6.332 -3.695 1 98.06 172 TYR B C 1
ATOM 7262 O O . TYR B 1 172 ? -18.469 -6.352 -3.885 1 98.06 172 TYR B O 1
ATOM 7270 N N . ILE B 1 173 ? -20.516 -5.996 -4.652 1 96.69 173 ILE B N 1
ATOM 7271 C CA . ILE B 1 173 ? -20.094 -5.441 -5.934 1 96.69 173 ILE B CA 1
ATOM 7272 C C . ILE B 1 173 ? -20.719 -4.059 -6.129 1 96.69 173 ILE B C 1
ATOM 7274 O O . ILE B 1 173 ? -21.938 -3.92 -6.145 1 96.69 173 ILE B O 1
ATOM 7278 N N . ILE B 1 174 ? -19.859 -3.109 -6.234 1 95.94 174 ILE B N 1
ATOM 7279 C CA . ILE B 1 174 ? -20.375 -1.751 -6.371 1 95.94 174 ILE B CA 1
ATOM 7280 C C . ILE B 1 174 ? -19.75 -1.081 -7.59 1 95.94 174 ILE B C 1
ATOM 7282 O O . ILE B 1 174 ? -18.672 -1.481 -8.039 1 95.94 174 ILE B O 1
ATOM 7286 N N . PRO B 1 175 ? -20.422 -0.059 -8.148 1 93.94 175 PRO B N 1
ATOM 7287 C CA . PRO B 1 175 ? -19.828 0.666 -9.273 1 93.94 175 PRO B CA 1
ATOM 7288 C C . PRO B 1 175 ? -18.531 1.396 -8.891 1 93.94 175 PRO B C 1
ATOM 7290 O O . PRO B 1 175 ? -18.422 1.905 -7.77 1 93.94 175 PRO B O 1
ATOM 7293 N N . SER B 1 176 ? -17.641 1.504 -9.805 1 93 176 SER B N 1
ATOM 7294 C CA . SER B 1 176 ? -16.375 2.189 -9.57 1 93 176 SER B CA 1
ATOM 7295 C C . SER B 1 176 ? -16.594 3.664 -9.25 1 93 176 SER B C 1
ATOM 7297 O O . SER B 1 176 ? -17.516 4.285 -9.766 1 93 176 SER B O 1
ATOM 7299 N N . ARG B 1 177 ? -15.766 4.234 -8.438 1 91.25 177 ARG B N 1
ATOM 7300 C CA . ARG B 1 177 ? -15.734 5.637 -8.047 1 91.25 177 ARG B CA 1
ATOM 7301 C C . ARG B 1 177 ? -14.312 6.07 -7.672 1 91.25 177 ARG B C 1
ATOM 7303 O O . ARG B 1 177 ? -13.438 5.23 -7.457 1 91.25 177 ARG B O 1
ATOM 7310 N N . SER B 1 178 ? -14.125 7.289 -7.645 1 90.38 178 SER B N 1
ATOM 7311 C CA . SER B 1 178 ? -12.773 7.809 -7.438 1 90.38 178 SER B CA 1
ATOM 7312 C C . SER B 1 178 ? -12.297 7.566 -6.012 1 90.38 178 SER B C 1
ATOM 7314 O O . SER B 1 178 ? -11.203 7.043 -5.793 1 90.38 178 SER B O 1
ATOM 7316 N N . ILE B 1 179 ? -13.109 7.977 -5.051 1 93.19 179 ILE B N 1
ATOM 7317 C CA . ILE B 1 179 ? -12.812 7.734 -3.641 1 93.19 179 ILE B CA 1
ATOM 7318 C C . ILE B 1 179 ? -13.906 6.855 -3.033 1 93.19 179 ILE B C 1
ATOM 7320 O O . ILE B 1 179 ? -15.094 7.164 -3.141 1 93.19 179 ILE B O 1
ATOM 7324 N N . LEU B 1 180 ? -13.469 5.832 -2.471 1 94.81 180 LEU B N 1
ATOM 7325 C CA . LEU B 1 180 ? -14.398 4.883 -1.865 1 94.81 180 LEU B CA 1
ATOM 7326 C C . LEU B 1 180 ? -14.406 5.027 -0.347 1 94.81 180 LEU B C 1
ATOM 7328 O O . LEU B 1 180 ? -13.359 4.934 0.296 1 94.81 180 LEU B O 1
ATOM 7332 N N . ARG B 1 181 ? -15.5 5.371 0.236 1 95.19 181 ARG B N 1
ATOM 7333 C CA . ARG B 1 181 ? -15.734 5.328 1.676 1 95.19 181 ARG B CA 1
ATOM 7334 C C . ARG B 1 181 ? -16.766 4.258 2.029 1 95.19 181 ARG B C 1
ATOM 7336 O O . ARG B 1 181 ? -17.797 4.148 1.375 1 95.19 181 ARG B O 1
ATOM 7343 N N . TYR B 1 182 ? -16.453 3.43 2.973 1 97.06 182 TYR B N 1
ATOM 7344 C CA . TYR B 1 182 ? -17.422 2.385 3.297 1 97.06 182 TYR B CA 1
ATOM 7345 C C . TYR B 1 182 ? -17.172 1.833 4.699 1 97.06 182 TYR B C 1
ATOM 7347 O O . TYR B 1 182 ? -16.094 2.023 5.27 1 97.06 182 TYR B O 1
ATOM 7355 N N . ARG B 1 183 ? -18.094 1.314 5.301 1 97.75 183 ARG B N 1
ATOM 7356 C CA . ARG B 1 183 ? -18.062 0.481 6.5 1 97.75 183 ARG B CA 1
ATOM 7357 C C . ARG B 1 183 ? -19.172 -0.561 6.465 1 97.75 183 ARG B C 1
ATOM 7359 O O . ARG B 1 183 ? -20 -0.577 5.539 1 97.75 183 ARG B O 1
ATOM 7366 N N . PHE B 1 184 ? -19.172 -1.457 7.316 1 98.5 184 PHE B N 1
ATOM 7367 C CA . PHE B 1 184 ? -20.188 -2.508 7.344 1 98.5 184 PHE B CA 1
ATOM 7368 C C . PHE B 1 184 ? -21.094 -2.348 8.547 1 98.5 184 PHE B C 1
ATOM 7370 O O . PHE B 1 184 ? -20.688 -1.821 9.586 1 98.5 184 PHE B O 1
ATOM 7377 N N . ILE B 1 185 ? -22.359 -2.744 8.406 1 97.69 185 ILE B N 1
ATOM 7378 C CA . ILE B 1 185 ? -23.375 -2.709 9.453 1 97.69 185 ILE B CA 1
ATOM 7379 C C . ILE B 1 185 ? -23.922 -4.117 9.688 1 97.69 185 ILE B C 1
ATOM 7381 O O . ILE B 1 185 ? -24.203 -4.848 8.734 1 97.69 185 ILE B O 1
ATOM 7385 N N . PHE B 1 186 ? -24 -4.496 10.875 1 97.12 186 PHE B N 1
ATOM 7386 C CA . PHE B 1 186 ? -24.594 -5.793 11.188 1 97.12 186 PHE B CA 1
ATOM 7387 C C . PHE B 1 186 ? -25.219 -5.781 12.578 1 97.12 186 PHE B C 1
ATOM 7389 O O . PHE B 1 186 ? -24.984 -4.852 13.359 1 97.12 186 PHE B O 1
ATOM 7396 N N . ASN B 1 187 ? -26.062 -6.688 12.828 1 94.81 187 ASN B N 1
ATOM 7397 C CA . ASN B 1 187 ? -26.656 -6.863 14.148 1 94.81 187 ASN B CA 1
ATOM 7398 C C . ASN B 1 187 ? -26 -8.008 14.914 1 94.81 187 ASN B C 1
ATOM 7400 O O . ASN B 1 187 ? -25.672 -9.047 14.328 1 94.81 187 ASN B O 1
ATOM 7404 N N . TYR B 1 188 ? -25.688 -7.77 16.094 1 93.5 188 TYR B N 1
ATOM 7405 C CA . TYR B 1 188 ? -25.125 -8.773 16.984 1 93.5 188 TYR B CA 1
ATOM 7406 C C . TYR B 1 188 ? -25.703 -8.641 18.391 1 93.5 188 TYR B C 1
ATOM 7408 O O . TYR B 1 188 ? -25.625 -7.574 19 1 93.5 188 TYR B O 1
ATOM 7416 N N . ASN B 1 189 ? -26.359 -9.688 18.922 1 90.69 189 ASN B N 1
ATOM 7417 C CA . ASN B 1 189 ? -27.016 -9.695 20.219 1 90.69 189 ASN B CA 1
ATOM 7418 C C . ASN B 1 189 ? -28 -8.531 20.359 1 90.69 189 ASN B C 1
ATOM 7420 O O . ASN B 1 189 ? -27.938 -7.781 21.344 1 90.69 189 ASN B O 1
ATOM 7424 N N . ASP B 1 190 ? -28.719 -8.242 19.344 1 89.56 190 ASP B N 1
ATOM 7425 C CA . ASP B 1 190 ? -29.797 -7.273 19.297 1 89.56 190 ASP B CA 1
ATOM 7426 C C . ASP B 1 190 ? -29.266 -5.844 19.344 1 89.56 190 ASP B C 1
ATOM 7428 O O . ASP B 1 190 ? -29.953 -4.93 19.812 1 89.56 190 ASP B O 1
ATOM 7432 N N . LYS B 1 191 ? -28.062 -5.762 19.062 1 92.44 191 LYS B N 1
ATOM 7433 C CA . LYS B 1 191 ? -27.469 -4.438 18.953 1 92.44 191 LYS B CA 1
ATOM 7434 C C . LYS B 1 191 ? -26.891 -4.195 17.562 1 92.44 191 LYS B C 1
ATOM 7436 O O . LYS B 1 191 ? -26.266 -5.078 16.984 1 92.44 191 LYS B O 1
ATOM 7441 N N . LYS B 1 192 ? -27.188 -3.045 17.047 1 94.62 192 LYS B N 1
ATOM 7442 C CA . LYS B 1 192 ? -26.594 -2.633 15.781 1 94.62 192 LYS B CA 1
ATOM 7443 C C . LYS B 1 192 ? -25.125 -2.25 15.961 1 94.62 192 LYS B C 1
ATOM 7445 O O . LYS B 1 192 ? -24.797 -1.399 16.781 1 94.62 192 LYS B O 1
ATOM 7450 N N . LEU B 1 193 ? -24.219 -2.859 15.289 1 96.94 193 LEU B N 1
ATOM 7451 C CA . LEU B 1 193 ? -22.797 -2.594 15.344 1 96.94 193 LEU B CA 1
ATOM 7452 C C . LEU B 1 193 ? -22.25 -2.254 13.961 1 96.94 193 LEU B C 1
ATOM 7454 O O . LEU B 1 193 ? -22.906 -2.502 12.953 1 96.94 193 LEU B O 1
ATOM 7458 N N . PHE B 1 194 ? -21.188 -1.635 13.961 1 97.31 194 PHE B N 1
ATOM 7459 C CA . PHE B 1 194 ? -20.484 -1.258 12.742 1 97.31 194 PHE B CA 1
ATOM 7460 C C . PHE B 1 194 ? -19.094 -1.874 12.703 1 97.31 194 PHE B C 1
ATOM 7462 O O . PHE B 1 194 ? -18.516 -2.188 13.742 1 97.31 194 PHE B O 1
ATOM 7469 N N . TYR B 1 195 ? -18.594 -2.191 11.555 1 98.12 195 TYR B N 1
ATOM 7470 C CA . TYR B 1 195 ? -17.203 -2.535 11.297 1 98.12 195 TYR B CA 1
ATOM 7471 C C . TYR B 1 195 ? -16.562 -1.556 10.312 1 98.12 195 TYR B C 1
ATOM 7473 O O . TYR B 1 195 ? -16.938 -1.521 9.133 1 98.12 195 TYR B O 1
ATOM 7481 N N . GLY B 1 196 ? -15.703 -0.697 10.789 1 97.75 196 GLY B N 1
ATOM 7482 C CA . GLY B 1 196 ? -15 0.312 10.008 1 97.75 196 GLY B CA 1
ATOM 7483 C C . GLY B 1 196 ? -13.523 0.384 10.32 1 97.75 196 GLY B C 1
ATOM 7484 O O . GLY B 1 196 ? -12.891 -0.637 10.602 1 97.75 196 GLY B O 1
ATOM 7485 N N . ASP B 1 197 ? -12.914 1.499 10.195 1 97.31 197 ASP B N 1
ATOM 7486 C CA . ASP B 1 197 ? -11.469 1.651 10.305 1 97.31 197 ASP B CA 1
ATOM 7487 C C . ASP B 1 197 ? -10.969 1.197 11.672 1 97.31 197 ASP B C 1
ATOM 7489 O O . ASP B 1 197 ? -9.859 0.672 11.789 1 97.31 197 ASP B O 1
ATOM 7493 N N . GLU B 1 198 ? -11.789 1.376 12.727 1 97.56 198 GLU B N 1
ATOM 7494 C CA . GLU B 1 198 ? -11.391 1.024 14.086 1 97.56 198 GLU B CA 1
ATOM 7495 C C . GLU B 1 198 ? -11.844 -0.387 14.445 1 97.56 198 GLU B C 1
ATOM 7497 O O . GLU B 1 198 ? -11.766 -0.794 15.602 1 97.56 198 GLU B O 1
ATOM 7502 N N . GLY B 1 199 ? -12.312 -1.146 13.492 1 97.31 199 GLY B N 1
ATOM 7503 C CA . GLY B 1 199 ? -12.859 -2.459 13.781 1 97.31 199 GLY B CA 1
ATOM 7504 C C . GLY B 1 199 ? -14.312 -2.414 14.234 1 97.31 199 GLY B C 1
ATOM 7505 O O . GLY B 1 199 ? -15.094 -1.604 13.734 1 97.31 199 GLY B O 1
ATOM 7506 N N . VAL B 1 200 ? -14.75 -3.268 15.039 1 97.56 200 VAL B N 1
ATOM 7507 C CA . VAL B 1 200 ? -16.125 -3.383 15.484 1 97.56 200 VAL B CA 1
ATOM 7508 C C . VAL B 1 200 ? -16.406 -2.357 16.578 1 97.56 200 VAL B C 1
ATOM 7510 O O . VAL B 1 200 ? -15.68 -2.283 17.578 1 97.56 200 VAL B O 1
ATOM 7513 N N . SER B 1 201 ? -17.438 -1.601 16.391 1 97.25 201 SER B N 1
ATOM 7514 C CA . SER B 1 201 ? -17.891 -0.664 17.422 1 97.25 201 SER B CA 1
ATOM 7515 C C . SER B 1 201 ? -19.312 -0.199 17.141 1 97.25 201 SER B C 1
ATOM 7517 O O . SER B 1 201 ? -19.922 -0.594 16.141 1 97.25 201 SER B O 1
ATOM 7519 N N . GLU B 1 202 ? -19.844 0.637 18 1 95.62 202 GLU B N 1
ATOM 7520 C CA . GLU B 1 202 ? -21.188 1.176 17.844 1 95.62 202 GLU B CA 1
ATOM 7521 C C . GLU B 1 202 ? -21.203 2.342 16.859 1 95.62 202 GLU B C 1
ATOM 7523 O O . GLU B 1 202 ? -22.266 2.756 16.391 1 95.62 202 GLU B O 1
ATOM 7528 N N . ASN B 1 203 ? -20.016 2.803 16.469 1 90.75 203 ASN B N 1
ATOM 7529 C CA . ASN B 1 203 ? -19.922 3.973 15.602 1 90.75 203 ASN B CA 1
ATOM 7530 C C . ASN B 1 203 ? -18.578 4.059 14.906 1 90.75 203 ASN B C 1
ATOM 7532 O O . ASN B 1 203 ? -17.938 5.113 14.914 1 90.75 203 ASN B O 1
ATOM 7536 N N . SER B 1 204 ? -18.078 2.969 14.32 1 95.56 204 SER B N 1
ATOM 7537 C CA . SER B 1 204 ? -16.781 2.951 13.656 1 95.56 204 SER B CA 1
ATOM 7538 C C . SER B 1 204 ? -16.75 3.898 12.461 1 95.56 204 SER B C 1
ATOM 7540 O O . SER B 1 204 ? -17.781 4.094 11.805 1 95.56 204 SER B O 1
ATOM 7542 N N . SER B 1 205 ? -15.609 4.449 12.227 1 96.25 205 SER B N 1
ATOM 7543 C CA . SER B 1 205 ? -15.422 5.363 11.102 1 96.25 205 SER B CA 1
ATOM 7544 C C . SER B 1 205 ? -15.438 4.613 9.773 1 96.25 205 SER B C 1
ATOM 7546 O O . SER B 1 205 ? -15.281 3.389 9.742 1 96.25 205 SER B O 1
ATOM 7548 N N . TYR B 1 206 ? -15.672 5.32 8.719 1 96 206 TYR B N 1
ATOM 7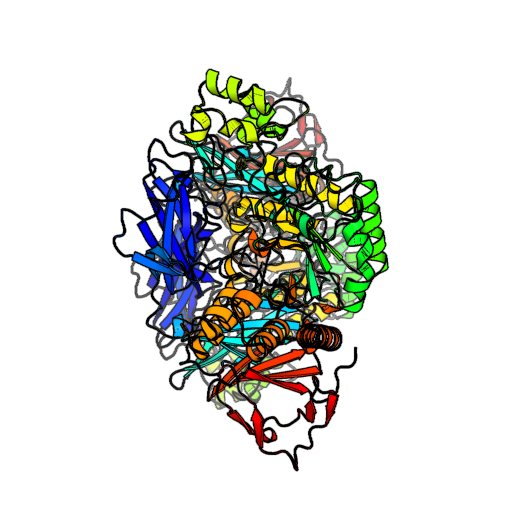549 C CA . TYR B 1 206 ? -15.57 4.742 7.379 1 96 206 TYR B CA 1
ATOM 7550 C C . TYR B 1 206 ? -14.133 4.352 7.059 1 96 206 TYR B C 1
ATOM 7552 O O . TYR B 1 206 ? -13.195 5.027 7.477 1 96 206 TYR B O 1
ATOM 7560 N N . ILE B 1 207 ? -13.984 3.266 6.387 1 96.94 207 ILE B N 1
ATOM 7561 C CA . ILE B 1 207 ? -12.742 2.975 5.68 1 96.94 207 ILE B CA 1
ATOM 7562 C C . ILE B 1 207 ? -12.656 3.816 4.406 1 96.94 207 ILE B C 1
ATOM 7564 O O . ILE B 1 207 ? -13.625 3.898 3.648 1 96.94 207 ILE B O 1
ATOM 7568 N N . VAL B 1 208 ? -11.57 4.473 4.184 1 95.5 208 VAL B N 1
ATOM 7569 C CA . VAL B 1 208 ? -11.414 5.352 3.029 1 95.5 208 VAL B CA 1
ATOM 7570 C C . VAL B 1 208 ? -10.281 4.84 2.141 1 95.5 208 VAL B C 1
ATOM 7572 O O . VAL B 1 208 ? -9.141 4.691 2.596 1 95.5 208 VAL B O 1
ATOM 7575 N N . VAL B 1 209 ? -10.609 4.578 0.905 1 95.44 209 VAL B N 1
ATOM 7576 C CA . VAL B 1 209 ? -9.617 4.055 -0.033 1 95.44 209 VAL B CA 1
ATOM 7577 C C . VAL B 1 209 ? -9.656 4.859 -1.329 1 95.44 209 VAL B C 1
ATOM 7579 O O . VAL B 1 209 ? -10.734 5.121 -1.872 1 95.44 209 VAL B O 1
ATOM 7582 N N . ASN B 1 210 ? -8.523 5.285 -1.806 1 93.75 210 ASN B N 1
ATOM 7583 C CA . ASN B 1 210 ? -8.398 5.844 -3.146 1 93.75 210 ASN B CA 1
ATOM 7584 C C . ASN B 1 210 ? -8.43 4.754 -4.215 1 93.75 210 ASN B C 1
ATOM 7586 O O . ASN B 1 210 ? -7.57 3.869 -4.227 1 93.75 210 ASN B O 1
ATOM 7590 N N . SER B 1 211 ? -9.359 4.797 -5.113 1 93 211 SER B N 1
ATOM 759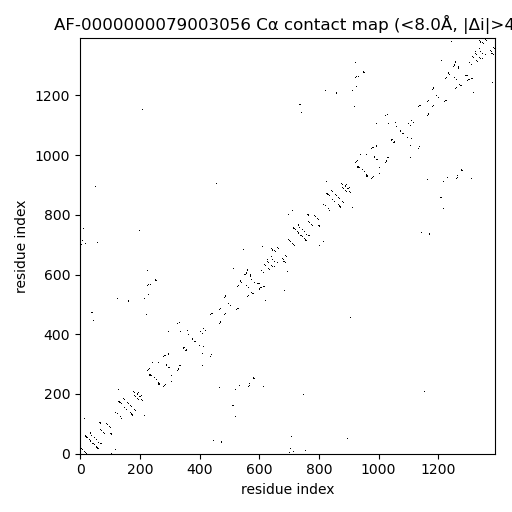1 C CA . SER B 1 211 ? -9.578 3.738 -6.094 1 93 211 SER B CA 1
ATOM 7592 C C . SER B 1 211 ? -8.344 3.537 -6.973 1 93 211 SER B C 1
ATOM 7594 O O . SER B 1 211 ? -8.133 2.451 -7.512 1 93 211 SER B O 1
ATOM 7596 N N . LYS B 1 212 ? -7.527 4.566 -7.109 1 90 212 LYS B N 1
ATOM 7597 C CA . LYS B 1 212 ? -6.312 4.465 -7.91 1 90 212 LYS B CA 1
ATOM 7598 C C . LYS B 1 212 ? -5.383 3.387 -7.367 1 90 212 LYS B C 1
ATOM 7600 O O . LYS B 1 212 ? -4.574 2.822 -8.109 1 90 212 LYS B O 1
ATOM 7605 N N . TYR B 1 213 ? -5.535 3.076 -6.094 1 90.94 213 TYR B N 1
ATOM 7606 C CA . TYR B 1 213 ? -4.625 2.133 -5.457 1 90.94 213 TYR B CA 1
ATOM 7607 C C . TYR B 1 213 ? -5.27 0.76 -5.316 1 90.94 213 TYR B C 1
ATOM 7609 O O . TYR B 1 213 ? -4.652 -0.174 -4.801 1 90.94 213 TYR B O 1
ATOM 7617 N N . ILE B 1 214 ? -6.5 0.59 -5.699 1 95.44 214 ILE B N 1
ATOM 7618 C CA . ILE B 1 214 ? -7.16 -0.711 -5.699 1 95.44 214 ILE B CA 1
ATOM 7619 C C . ILE B 1 214 ? -6.691 -1.526 -6.902 1 95.44 214 ILE B C 1
ATOM 7621 O O . ILE B 1 214 ? -6.836 -1.091 -8.047 1 95.44 214 ILE B O 1
ATOM 7625 N N . PRO B 1 215 ? -6.105 -2.654 -6.637 1 95.06 215 PRO B N 1
ATOM 7626 C CA . PRO B 1 215 ? -5.664 -3.482 -7.762 1 95.06 215 PRO B CA 1
ATOM 7627 C C . PRO B 1 215 ? -6.828 -4.023 -8.586 1 95.06 215 PRO B C 1
ATOM 7629 O O . PRO B 1 215 ? -7.945 -4.148 -8.078 1 95.06 215 PRO B O 1
ATOM 7632 N N . GLY B 1 216 ? -6.555 -4.266 -9.867 1 95.56 216 GLY B N 1
ATOM 7633 C CA . GLY B 1 216 ? -7.586 -4.863 -10.703 1 95.56 216 GLY B CA 1
ATOM 7634 C C . GLY B 1 216 ? -7.391 -4.59 -12.188 1 95.56 216 GLY B C 1
ATOM 7635 O O . GLY B 1 216 ? -6.305 -4.191 -12.609 1 95.56 216 GLY B O 1
ATOM 7636 N N . VAL B 1 217 ? -8.383 -5.02 -12.977 1 94.75 217 VAL B N 1
ATOM 7637 C CA . VAL B 1 217 ? -8.391 -4.824 -14.422 1 94.75 217 VAL B CA 1
ATOM 7638 C C . VAL B 1 217 ? -9.766 -4.328 -14.867 1 94.75 217 VAL B C 1
ATOM 7640 O O . VAL B 1 217 ? -10.789 -4.762 -14.336 1 94.75 217 VAL B O 1
ATOM 7643 N N . ASP B 1 218 ? -9.789 -3.406 -15.742 1 89.56 218 ASP B N 1
ATOM 7644 C CA . ASP B 1 218 ? -11.062 -2.91 -16.266 1 89.56 218 ASP B CA 1
ATOM 7645 C C . ASP B 1 218 ? -11.648 -3.883 -17.281 1 89.56 218 ASP B C 1
ATOM 7647 O O . ASP B 1 218 ? -12.867 -4.074 -17.328 1 89.56 218 ASP B O 1
ATOM 7651 N N . LYS B 1 219 ? -10.75 -4.484 -18.078 1 93 219 LYS B N 1
ATOM 7652 C CA . LYS B 1 219 ? -11.125 -5.504 -19.062 1 93 219 LYS B CA 1
ATOM 7653 C C . LYS B 1 219 ? -10.312 -6.777 -18.859 1 93 219 LYS B C 1
ATOM 7655 O O . LYS B 1 219 ? -9.117 -6.719 -18.547 1 93 219 LYS B O 1
ATOM 7660 N N . PRO B 1 220 ? -10.945 -7.91 -19.125 1 95.5 220 PRO B N 1
ATOM 7661 C CA . PRO B 1 220 ? -10.211 -9.164 -18.953 1 95.5 220 PRO B CA 1
ATOM 7662 C C . PRO B 1 220 ? -9.016 -9.281 -19.891 1 95.5 220 PRO B C 1
ATOM 7664 O O . PRO B 1 220 ? -9.102 -8.898 -21.062 1 95.5 220 PRO B O 1
ATOM 7667 N N . ARG B 1 221 ? -7.91 -9.742 -19.406 1 96.38 221 ARG B N 1
ATOM 7668 C CA . ARG B 1 221 ? -6.762 -10.109 -20.219 1 96.38 221 ARG B CA 1
ATOM 7669 C C . ARG B 1 221 ? -6.988 -11.445 -20.922 1 96.38 221 ARG B C 1
ATOM 7671 O O . ARG B 1 221 ? -7.887 -12.203 -20.547 1 96.38 221 ARG B O 1
ATOM 7678 N N . TRP B 1 222 ? -6.203 -11.719 -21.906 1 97.88 222 TRP B N 1
ATOM 7679 C CA . TRP B 1 222 ? -6.469 -12.844 -22.781 1 97.88 222 TRP B CA 1
ATOM 7680 C C . TRP B 1 222 ? -6.43 -14.164 -22.016 1 97.88 222 TRP B C 1
ATOM 7682 O O . TRP B 1 222 ? -7.082 -15.133 -22.406 1 97.88 222 TRP B O 1
ATOM 7692 N N . TYR B 1 223 ? -5.645 -14.18 -20.938 1 98.31 223 TYR B N 1
ATOM 7693 C CA . TYR B 1 223 ? -5.445 -15.453 -20.25 1 98.31 223 TYR B CA 1
ATOM 7694 C C . TYR B 1 223 ? -6.508 -15.664 -19.172 1 98.31 223 TYR B C 1
ATOM 7696 O O . TYR B 1 223 ? -6.484 -16.672 -18.469 1 98.31 223 TYR B O 1
ATOM 7704 N N . MET B 1 224 ? -7.414 -14.734 -18.984 1 98 224 MET B N 1
ATOM 7705 C CA . MET B 1 224 ? -8.531 -14.875 -18.062 1 98 224 MET B CA 1
ATOM 7706 C C . MET B 1 224 ? -9.711 -15.578 -18.734 1 98 224 MET B C 1
ATOM 7708 O O . MET B 1 224 ? -10.508 -14.938 -19.422 1 98 224 MET B O 1
ATOM 7712 N N . GLY B 1 225 ? -9.82 -16.859 -18.484 1 98.19 225 GLY B N 1
ATOM 7713 C CA . GLY B 1 225 ? -10.883 -17.641 -19.094 1 98.19 225 GLY B CA 1
ATOM 7714 C C . GLY B 1 225 ? -10.539 -18.141 -20.484 1 98.19 225 GLY B C 1
ATOM 7715 O O . GLY B 1 225 ? -11.422 -18.25 -21.344 1 98.19 225 GLY B O 1
ATOM 7716 N N . THR B 1 226 ? -9.297 -18.359 -20.734 1 98.56 226 THR B N 1
ATOM 7717 C CA . THR B 1 226 ? -8.891 -18.922 -22.016 1 98.56 226 THR B CA 1
ATOM 7718 C C . THR B 1 226 ? -9.039 -20.438 -22 1 98.56 226 THR B C 1
ATOM 7720 O O . THR B 1 226 ? -9.172 -21.047 -20.938 1 98.56 226 THR B O 1
ATOM 7723 N N . VAL B 1 227 ? -9.188 -21.078 -23.156 1 98.81 227 VAL B N 1
ATOM 7724 C CA . VAL B 1 227 ? -9.211 -22.547 -23.266 1 98.81 227 VAL B CA 1
ATOM 7725 C C . VAL B 1 227 ? -7.82 -23.047 -23.641 1 98.81 227 VAL B C 1
ATOM 7727 O O . VAL B 1 227 ? -7.359 -22.859 -24.766 1 98.81 227 VAL B O 1
ATOM 7730 N N . TYR B 1 228 ? -7.211 -23.766 -22.703 1 98.81 228 TYR B N 1
ATOM 7731 C CA . TYR B 1 228 ? -5.855 -24.266 -22.891 1 98.81 228 TYR B CA 1
ATOM 7732 C C . TYR B 1 228 ? -5.871 -25.656 -23.531 1 98.81 228 TYR B C 1
ATOM 7734 O O . TYR B 1 228 ? -6.77 -26.453 -23.25 1 98.81 228 TYR B O 1
ATOM 7742 N N . TYR B 1 229 ? -4.957 -25.875 -24.375 1 98.88 229 TYR B N 1
ATOM 7743 C CA . TYR B 1 229 ? -4.566 -27.219 -24.828 1 98.88 229 TYR B CA 1
ATOM 7744 C C . TYR B 1 229 ? -3.098 -27.484 -24.516 1 98.88 229 TYR B C 1
ATOM 7746 O O . TYR B 1 229 ? -2.211 -26.812 -25.062 1 98.88 229 TYR B O 1
ATOM 7754 N N . GLN B 1 230 ? -2.82 -28.406 -23.625 1 98.81 230 GLN B N 1
ATOM 7755 C CA . GLN B 1 230 ? -1.457 -28.719 -23.219 1 98.81 230 GLN B CA 1
ATOM 7756 C C . GLN B 1 230 ? -0.866 -29.844 -24.062 1 98.81 230 GLN B C 1
ATOM 7758 O O . GLN B 1 230 ? -1.454 -30.922 -24.188 1 98.81 230 GLN B O 1
ATOM 7763 N N . ILE B 1 231 ? 0.298 -29.531 -24.609 1 98.81 231 ILE B N 1
ATOM 7764 C CA . ILE B 1 231 ? 0.924 -30.484 -25.516 1 98.81 231 ILE B CA 1
ATOM 7765 C C . ILE B 1 231 ? 2.275 -30.922 -24.969 1 98.81 231 ILE B C 1
ATOM 7767 O O . ILE B 1 231 ? 3.125 -30.094 -24.641 1 98.81 231 ILE B O 1
ATOM 7771 N N . PHE B 1 232 ? 2.432 -32.188 -24.766 1 98.69 232 PHE B N 1
ATOM 7772 C CA . PHE B 1 232 ? 3.758 -32.781 -24.609 1 98.69 232 PHE B CA 1
ATOM 7773 C C . PHE B 1 232 ? 4.387 -33.094 -25.969 1 98.69 232 PHE B C 1
ATOM 7775 O O . PHE B 1 232 ? 4.07 -34.094 -26.594 1 98.69 232 PHE B O 1
ATOM 7782 N N . ILE B 1 233 ? 5.254 -32.281 -26.375 1 98.19 233 ILE B N 1
ATOM 7783 C CA . ILE B 1 233 ? 5.625 -32.156 -27.781 1 98.19 233 ILE B CA 1
ATOM 7784 C C . ILE B 1 233 ? 6.238 -33.438 -28.281 1 98.19 233 ILE B C 1
ATOM 7786 O O . ILE B 1 233 ? 5.949 -33.875 -29.406 1 98.19 233 ILE B O 1
ATOM 7790 N N . ASP B 1 234 ? 7.023 -34.156 -27.531 1 98 234 ASP B N 1
ATOM 7791 C CA . ASP B 1 234 ? 7.695 -35.375 -27.984 1 98 234 ASP B CA 1
ATOM 7792 C C . ASP B 1 234 ? 6.684 -36.438 -28.328 1 98 234 ASP B C 1
ATOM 7794 O O . ASP B 1 234 ? 6.949 -37.312 -29.188 1 98 234 ASP B O 1
ATOM 7798 N N . SER B 1 235 ? 5.535 -36.406 -27.781 1 98.06 235 SER B N 1
ATOM 7799 C CA . SER B 1 235 ? 4.566 -37.5 -27.922 1 98.06 235 SER B CA 1
ATOM 7800 C C . SER B 1 235 ? 3.395 -37.062 -28.797 1 98.06 235 SER B C 1
ATOM 7802 O O . SER B 1 235 ? 2.48 -37.844 -29.047 1 98.06 235 SER B O 1
ATOM 7804 N N . PHE B 1 236 ? 3.402 -35.906 -29.359 1 98.5 236 PHE B N 1
ATOM 7805 C CA . PHE B 1 236 ? 2.23 -35.375 -30.062 1 98.5 236 PHE B CA 1
ATOM 7806 C C . PHE B 1 236 ? 2.145 -35.938 -31.469 1 98.5 236 PHE B C 1
ATOM 7808 O O . PHE B 1 236 ? 1.167 -36.594 -31.828 1 98.5 236 PHE B O 1
ATOM 7815 N N . ASP B 1 237 ? 3.146 -35.656 -32.281 1 98.19 237 ASP B N 1
ATOM 7816 C CA . ASP B 1 237 ? 3.252 -36.25 -33.625 1 98.19 237 ASP B CA 1
ATOM 7817 C C . ASP B 1 237 ? 4.648 -36.031 -34.188 1 98.19 237 ASP B C 1
ATOM 7819 O O . ASP B 1 237 ? 5.266 -34.969 -33.969 1 98.19 237 ASP B O 1
ATOM 7823 N N . ASN B 1 238 ? 5.129 -37.062 -34.875 1 97.94 238 ASN B N 1
ATOM 7824 C CA . ASN B 1 238 ? 6.379 -36.938 -35.594 1 97.94 238 ASN B CA 1
ATOM 7825 C C . ASN B 1 238 ? 6.148 -36.375 -37 1 97.94 238 ASN B C 1
ATOM 7827 O O . ASN B 1 238 ? 5.902 -37.125 -37.938 1 97.94 238 ASN B O 1
ATOM 7831 N N . GLY B 1 239 ? 6.352 -35.062 -37.125 1 97.31 239 GLY B N 1
ATOM 7832 C CA . GLY B 1 239 ? 6.07 -34.375 -38.406 1 97.31 239 GLY B CA 1
ATOM 7833 C C . GLY B 1 239 ? 7.266 -34.312 -39.344 1 97.31 239 GLY B C 1
ATOM 7834 O O . GLY B 1 239 ? 7.105 -34.156 -40.531 1 97.31 239 GLY B O 1
ATOM 7835 N N . ASP B 1 240 ? 8.438 -34.438 -38.812 1 97.5 240 ASP B N 1
ATOM 7836 C CA . ASP B 1 240 ? 9.664 -34.438 -39.594 1 97.5 240 ASP B CA 1
ATOM 7837 C C . ASP B 1 240 ? 10.625 -35.5 -39.125 1 97.5 240 ASP B C 1
ATOM 7839 O O . ASP B 1 240 ? 11.414 -35.312 -38.219 1 97.5 240 ASP B O 1
ATOM 7843 N N . PRO B 1 241 ? 10.711 -36.562 -39.781 1 95.94 241 PRO B N 1
ATOM 7844 C CA . PRO B 1 241 ? 11.586 -37.688 -39.406 1 95.94 241 PRO B CA 1
ATOM 7845 C C . PRO B 1 241 ? 13.062 -37.312 -39.5 1 95.94 241 PRO B C 1
ATOM 7847 O O . PRO B 1 241 ? 13.914 -38.031 -38.938 1 95.94 241 PRO B O 1
ATOM 7850 N N . ASN B 1 242 ? 13.391 -36.281 -40.219 1 96 242 ASN B N 1
ATOM 7851 C CA . ASN B 1 242 ? 14.789 -35.938 -40.438 1 96 242 ASN B CA 1
ATOM 7852 C C . ASN B 1 242 ? 15.453 -35.438 -39.156 1 96 242 ASN B C 1
ATOM 7854 O O . ASN B 1 242 ? 16.688 -35.438 -39.062 1 96 242 ASN B O 1
ATOM 7858 N N . ASN B 1 243 ? 14.695 -35 -38.25 1 96.88 243 ASN B N 1
ATOM 7859 C CA . ASN B 1 243 ? 15.281 -34.5 -37 1 96.88 243 ASN B CA 1
ATOM 7860 C C . ASN B 1 243 ? 15.078 -35.5 -35.844 1 96.88 243 ASN B C 1
ATOM 7862 O O . ASN B 1 243 ? 15.25 -35.125 -34.688 1 96.88 243 ASN B O 1
ATOM 7866 N N . ASP B 1 244 ? 14.742 -36.719 -36.188 1 96.81 244 ASP B N 1
ATOM 7867 C CA . ASP B 1 244 ? 14.508 -37.719 -35.188 1 96.81 244 ASP B CA 1
ATOM 7868 C C . ASP B 1 244 ? 15.781 -38.031 -34.375 1 96.81 244 ASP B C 1
ATOM 7870 O O . ASP B 1 244 ? 16.875 -37.969 -34.938 1 96.81 244 ASP B O 1
ATOM 7874 N N . PRO B 1 245 ? 15.578 -38.312 -33.062 1 95.06 245 PRO B N 1
ATOM 7875 C CA . PRO B 1 245 ? 16.734 -38.781 -32.312 1 95.06 245 PRO B CA 1
ATOM 7876 C C . PRO B 1 245 ? 17.203 -40.156 -32.781 1 95.06 245 PRO B C 1
ATOM 7878 O O . PRO B 1 245 ? 16.422 -40.938 -33.375 1 95.06 245 PRO B O 1
ATOM 7881 N N . PRO B 1 246 ? 18.438 -40.5 -32.562 1 90 246 PRO B N 1
ATOM 7882 C CA . PRO B 1 246 ? 18.984 -41.781 -33.031 1 90 246 PRO B CA 1
ATOM 7883 C C . PRO B 1 246 ? 18.281 -42.969 -32.406 1 90 246 PRO B C 1
ATOM 7885 O O . PRO B 1 246 ? 18.109 -44 -33.094 1 90 246 PRO B O 1
ATOM 7888 N N . ASN B 1 247 ? 17.844 -42.875 -31.234 1 91.56 247 ASN B N 1
ATOM 7889 C CA . ASN B 1 247 ? 17.125 -43.938 -30.562 1 91.56 247 ASN B CA 1
ATOM 7890 C C . ASN B 1 247 ? 15.734 -43.5 -30.125 1 91.56 247 ASN B C 1
ATOM 7892 O O . ASN B 1 247 ? 15.602 -42.5 -29.391 1 91.56 247 ASN B O 1
ATOM 7896 N N . ARG B 1 248 ? 14.734 -44.156 -30.625 1 94.69 248 ARG B N 1
ATOM 7897 C CA . ARG B 1 248 ? 13.352 -43.906 -30.234 1 94.69 248 ARG B CA 1
ATOM 7898 C C . ARG B 1 248 ? 12.781 -45.031 -29.406 1 94.69 248 ARG B C 1
ATOM 7900 O O . ARG B 1 248 ? 13.305 -46.156 -29.438 1 94.69 248 ARG B O 1
ATOM 7907 N N . ILE B 1 249 ? 11.805 -44.75 -28.625 1 95.81 249 ILE B N 1
ATOM 7908 C CA . ILE B 1 249 ? 11.195 -45.75 -27.781 1 95.81 249 ILE B CA 1
ATOM 7909 C C . ILE B 1 249 ? 10.516 -46.812 -28.641 1 95.81 249 ILE B C 1
ATOM 7911 O O . ILE B 1 249 ? 10.078 -46.531 -29.75 1 95.81 249 ILE B O 1
ATOM 7915 N N . LYS B 1 250 ? 10.391 -48.031 -28.156 1 93.5 250 LYS B N 1
ATOM 7916 C CA . LYS B 1 250 ? 9.805 -49.156 -28.875 1 93.5 250 LYS B CA 1
ATOM 7917 C C . LYS B 1 250 ? 8.398 -49.469 -28.359 1 93.5 250 LYS B C 1
ATOM 7919 O O . LYS B 1 250 ? 7.547 -49.969 -29.109 1 93.5 250 LYS B O 1
ATOM 7924 N N . LYS B 1 251 ? 8.227 -49.219 -27.078 1 95.94 251 LYS B N 1
ATOM 7925 C CA . LYS B 1 251 ? 6.941 -49.469 -26.438 1 95.94 251 LYS B CA 1
ATOM 7926 C C . LYS B 1 251 ? 6.215 -48.188 -26.109 1 95.94 251 LYS B C 1
ATOM 7928 O O . LYS B 1 251 ? 6.762 -47.312 -25.422 1 95.94 251 LYS B O 1
ATOM 7933 N N . THR B 1 252 ? 4.98 -48.094 -26.547 1 95.81 252 THR B N 1
ATOM 7934 C CA . THR B 1 252 ? 4.227 -46.875 -26.344 1 95.81 252 THR B CA 1
ATOM 7935 C C . THR B 1 252 ? 3.084 -47.094 -25.344 1 95.81 252 THR B C 1
ATOM 7937 O O . THR B 1 252 ? 2.488 -46.125 -24.859 1 95.81 252 THR B O 1
ATOM 7940 N N . VAL B 1 253 ? 2.73 -48.344 -24.984 1 95.5 253 VAL B N 1
ATOM 7941 C CA . VAL B 1 253 ? 1.673 -48.688 -24.031 1 95.5 253 VAL B CA 1
ATOM 7942 C C . VAL B 1 253 ? 2.105 -49.844 -23.156 1 95.5 253 VAL B C 1
ATOM 7944 O O . VAL B 1 253 ? 2.109 -51 -23.609 1 95.5 253 VAL B O 1
ATOM 7947 N N . PRO B 1 254 ? 2.391 -49.625 -21.984 1 95.75 254 PRO B N 1
ATOM 7948 C CA . PRO B 1 254 ? 2.68 -48.344 -21.344 1 95.75 254 PRO B CA 1
ATOM 7949 C C . PRO B 1 254 ? 3.924 -47.656 -21.906 1 95.75 254 PRO B C 1
ATOM 7951 O O . PRO B 1 254 ? 4.883 -48.344 -22.297 1 95.75 254 PRO B O 1
ATOM 7954 N N . ARG B 1 255 ? 3.859 -46.438 -21.969 1 96.25 255 ARG B N 1
ATOM 7955 C CA . ARG B 1 255 ? 4.965 -45.688 -22.578 1 96.25 255 ARG B CA 1
ATOM 7956 C C . ARG B 1 255 ? 6.242 -45.844 -21.766 1 96.25 255 ARG B C 1
ATOM 7958 O O . ARG B 1 255 ? 6.203 -45.75 -20.531 1 96.25 255 ARG B O 1
ATOM 7965 N N . GLU B 1 256 ? 7.312 -46.094 -22.328 1 95.56 256 GLU B N 1
ATOM 7966 C CA . GLU B 1 256 ? 8.602 -46.188 -21.656 1 95.56 256 GLU B CA 1
ATOM 7967 C C . GLU B 1 256 ? 9.32 -44.844 -21.703 1 95.56 256 GLU B C 1
ATOM 7969 O O . GLU B 1 256 ? 8.883 -43.906 -22.406 1 95.56 256 GLU B O 1
ATOM 7974 N N . TYR B 1 257 ? 10.367 -44.625 -20.938 1 94.81 257 TYR B N 1
ATOM 7975 C CA . TYR B 1 257 ? 11.195 -43.438 -20.953 1 94.81 257 TYR B CA 1
ATOM 7976 C C . TYR B 1 257 ? 11.969 -43.312 -22.266 1 94.81 257 TYR B C 1
ATOM 7978 O O . TYR B 1 257 ? 12.453 -44.344 -22.781 1 94.81 257 TYR B O 1
ATOM 7986 N N . GLY B 1 258 ? 12.023 -42.125 -22.812 1 95.69 258 GLY B N 1
ATOM 7987 C CA . GLY B 1 258 ? 12.805 -41.938 -24.016 1 95.69 258 GLY B CA 1
ATOM 7988 C C . GLY B 1 258 ? 12.07 -41.125 -25.062 1 95.69 258 GLY B C 1
ATOM 7989 O O . GLY B 1 258 ? 10.938 -40.688 -24.844 1 95.69 258 GLY B O 1
ATOM 7990 N N . TYR B 1 259 ? 12.75 -40.969 -26.25 1 97.31 259 TYR B N 1
ATOM 7991 C CA . TYR B 1 259 ? 12.25 -40.125 -27.328 1 97.31 259 TYR B CA 1
ATOM 7992 C C . TYR B 1 259 ? 11.266 -40.875 -28.219 1 97.31 259 TYR B C 1
ATOM 7994 O O . TYR B 1 259 ? 11.562 -41.969 -28.703 1 97.31 259 TYR B O 1
ATOM 8002 N N . TYR B 1 260 ? 10.125 -40.344 -28.406 1 97.38 260 TYR B N 1
ATOM 8003 C CA . TYR B 1 260 ? 9.18 -40.844 -29.406 1 97.38 260 TYR B CA 1
ATOM 8004 C C . TYR B 1 260 ? 9.461 -40.219 -30.766 1 97.38 260 TYR B C 1
ATOM 8006 O O . TYR B 1 260 ? 9.375 -40.875 -31.797 1 97.38 260 TYR B O 1
ATOM 8014 N N . GLY B 1 261 ? 9.781 -38.906 -30.766 1 97.5 261 GLY B N 1
ATOM 8015 C CA . GLY B 1 261 ? 10.195 -38.25 -32 1 97.5 261 GLY B CA 1
ATOM 8016 C C . GLY B 1 261 ? 9.258 -37.156 -32.438 1 97.5 261 GLY B C 1
ATOM 8017 O O . GLY B 1 261 ? 9.406 -36.594 -33.531 1 97.5 261 GLY B O 1
ATOM 8018 N N . GLY B 1 262 ? 8.25 -36.812 -31.641 1 97.94 262 GLY B N 1
ATOM 8019 C CA . GLY B 1 262 ? 7.418 -35.656 -31.953 1 97.94 262 GLY B CA 1
ATOM 8020 C C . GLY B 1 262 ? 8.195 -34.375 -32.062 1 97.94 262 GLY B C 1
ATOM 8021 O O . GLY B 1 262 ? 9.25 -34.219 -31.422 1 97.94 262 GLY B O 1
ATOM 8022 N N . ASP B 1 263 ? 7.688 -33.406 -32.844 1 98.31 263 ASP B N 1
ATOM 8023 C CA . ASP B 1 263 ? 8.438 -32.156 -33.094 1 98.31 263 ASP B CA 1
ATOM 8024 C C . ASP B 1 263 ? 7.508 -31.016 -33.5 1 98.31 263 ASP B C 1
ATOM 8026 O O . ASP B 1 263 ? 6.285 -31.156 -33.406 1 98.31 263 ASP B O 1
ATOM 8030 N N . LEU B 1 264 ? 8.07 -29.875 -33.812 1 98.69 264 LEU B N 1
ATOM 8031 C CA . LEU B 1 264 ? 7.316 -28.672 -34.156 1 98.69 264 LEU B CA 1
ATOM 8032 C C . LEU B 1 264 ? 6.488 -28.891 -35.406 1 98.69 264 LEU B C 1
ATOM 8034 O O . LEU B 1 264 ? 5.352 -28.422 -35.5 1 98.69 264 LEU B O 1
ATOM 8038 N N . ALA B 1 265 ? 7.07 -29.594 -36.344 1 98.38 265 ALA B N 1
ATOM 8039 C CA . ALA B 1 265 ? 6.344 -29.906 -37.594 1 98.38 265 ALA B CA 1
ATOM 8040 C C . ALA B 1 265 ? 5.105 -30.75 -37.281 1 98.38 265 ALA B C 1
ATOM 8042 O O . ALA B 1 265 ? 4.082 -30.609 -37.969 1 98.38 265 ALA B O 1
ATOM 8043 N N . GLY B 1 266 ? 5.246 -31.625 -36.344 1 98.5 266 GLY B N 1
ATOM 8044 C CA . GLY B 1 266 ? 4.102 -32.438 -35.938 1 98.5 266 GLY B CA 1
ATOM 8045 C C . GLY B 1 266 ? 2.949 -31.594 -35.406 1 98.5 266 GLY B C 1
ATOM 8046 O O . GLY B 1 266 ? 1.783 -31.906 -35.656 1 98.5 266 GLY B O 1
ATOM 8047 N N . ILE B 1 267 ? 3.203 -30.562 -34.688 1 98.69 267 ILE B N 1
ATOM 8048 C CA . ILE B 1 267 ? 2.174 -29.641 -34.188 1 98.69 267 ILE B CA 1
ATOM 8049 C C . ILE B 1 267 ? 1.553 -28.891 -35.375 1 98.69 267 ILE B C 1
ATOM 8051 O O . ILE B 1 267 ? 0.329 -28.766 -35.469 1 98.69 267 ILE B O 1
ATOM 8055 N N . MET B 1 268 ? 2.432 -28.438 -36.25 1 98.12 268 MET B N 1
ATOM 8056 C CA . MET B 1 268 ? 1.985 -27.703 -37.438 1 98.12 268 MET B CA 1
ATOM 8057 C C . MET B 1 268 ? 0.973 -28.516 -38.25 1 98.12 268 MET B C 1
ATOM 8059 O O . MET B 1 268 ? -0.016 -27.969 -38.75 1 98.12 268 MET B O 1
ATOM 8063 N N . LYS B 1 269 ? 1.158 -29.766 -38.25 1 97.56 269 LYS B N 1
ATOM 8064 C CA . LYS B 1 269 ? 0.327 -30.688 -39.031 1 97.56 269 LYS B CA 1
ATOM 8065 C C . LYS B 1 269 ? -1.09 -30.75 -38.469 1 97.56 269 LYS B C 1
ATOM 8067 O O . LYS B 1 269 ? -2.035 -31.078 -39.188 1 97.56 269 LYS B O 1
ATOM 8072 N N . HIS B 1 270 ? -1.279 -30.438 -37.25 1 97.75 270 HIS B N 1
ATOM 8073 C CA . HIS B 1 270 ? -2.561 -30.719 -36.625 1 97.75 270 HIS B CA 1
ATOM 8074 C C . HIS B 1 270 ? -3.18 -29.438 -36.062 1 97.75 270 HIS B C 1
ATOM 8076 O O . HIS B 1 270 ? -3.979 -29.5 -35.125 1 97.75 270 HIS B O 1
ATOM 8082 N N . ILE B 1 271 ? -2.865 -28.297 -36.531 1 97.94 271 ILE B N 1
ATOM 8083 C CA . ILE B 1 271 ? -3.428 -27.031 -36.094 1 97.94 271 ILE B CA 1
ATOM 8084 C C . ILE B 1 271 ? -4.922 -27 -36.406 1 97.94 271 ILE B C 1
ATOM 8086 O O . ILE B 1 271 ? -5.707 -26.438 -35.625 1 97.94 271 ILE B O 1
ATOM 8090 N N . ASP B 1 272 ? -5.332 -27.641 -37.469 1 97.44 272 ASP B N 1
ATOM 8091 C CA . ASP B 1 272 ? -6.75 -27.703 -37.812 1 97.44 272 ASP B CA 1
ATOM 8092 C C . ASP B 1 272 ? -7.551 -28.391 -36.719 1 97.44 272 ASP B C 1
ATOM 8094 O O . ASP B 1 272 ? -8.688 -28.016 -36.438 1 97.44 272 ASP B O 1
ATOM 8098 N N . HIS B 1 273 ? -6.949 -29.438 -36.156 1 97.75 273 HIS B N 1
ATOM 8099 C CA . HIS B 1 273 ? -7.598 -30.125 -35.031 1 97.75 273 HIS B CA 1
ATOM 8100 C C . HIS B 1 273 ? -7.809 -29.172 -33.875 1 97.75 273 HIS B C 1
ATOM 8102 O O . HIS B 1 273 ? -8.883 -29.172 -33.25 1 97.75 273 HIS B O 1
ATOM 8108 N N . LEU B 1 274 ? -6.816 -28.375 -33.562 1 98.19 274 LEU B N 1
ATOM 8109 C CA . LEU B 1 274 ? -6.875 -27.422 -32.438 1 98.19 274 LEU B CA 1
ATOM 8110 C C . LEU B 1 274 ? -7.949 -26.359 -32.688 1 98.19 274 LEU B C 1
ATOM 8112 O O . LEU B 1 274 ? -8.727 -26.031 -31.797 1 98.19 274 LEU B O 1
ATOM 8116 N N . GLU B 1 275 ? -7.961 -25.906 -33.875 1 97.44 275 GLU B N 1
ATOM 8117 C CA . GLU B 1 275 ? -8.969 -24.922 -34.25 1 97.44 275 GLU B CA 1
ATOM 8118 C C . GLU B 1 275 ? -10.375 -25.5 -34.188 1 97.44 275 GLU B C 1
ATOM 8120 O O . GLU B 1 275 ? -11.289 -24.844 -33.656 1 97.44 275 GLU B O 1
ATOM 8125 N N . ASP B 1 276 ? -10.484 -26.688 -34.719 1 97.19 276 ASP B N 1
ATOM 8126 C CA . ASP B 1 276 ? -11.789 -27.344 -34.719 1 97.19 276 ASP B CA 1
ATOM 8127 C C . ASP B 1 276 ? -12.289 -27.578 -33.312 1 97.19 276 ASP B C 1
ATOM 8129 O O . ASP B 1 276 ? -13.477 -27.422 -33.031 1 97.19 276 ASP B O 1
ATOM 8133 N N . LEU B 1 277 ? -11.43 -27.969 -32.438 1 98.06 277 LEU B N 1
ATOM 8134 C CA . LEU B 1 277 ? -11.781 -28.219 -31.047 1 98.06 277 LEU B CA 1
ATOM 8135 C C . LEU B 1 277 ? -12.133 -26.922 -30.328 1 98.06 277 LEU B C 1
ATOM 8137 O O . LEU B 1 277 ? -12.914 -26.922 -29.375 1 98.06 277 LEU B O 1
ATOM 8141 N N . GLY B 1 278 ? -11.602 -25.797 -30.781 1 98.12 278 GLY B N 1
ATOM 8142 C CA . GLY B 1 278 ? -11.883 -24.484 -30.203 1 98.12 278 GLY B CA 1
ATOM 8143 C C . GLY B 1 278 ? -10.812 -24.016 -29.25 1 98.12 278 GLY B C 1
ATOM 8144 O O . GLY B 1 278 ? -11.07 -23.141 -28.406 1 98.12 278 GLY B O 1
ATOM 8145 N N . VAL B 1 279 ? -9.648 -24.5 -29.359 1 98.06 279 VAL B N 1
ATOM 8146 C CA . VAL B 1 279 ? -8.523 -24.156 -28.5 1 98.06 279 VAL B CA 1
ATOM 8147 C C . VAL B 1 279 ? -8.133 -22.688 -28.734 1 98.06 279 VAL B C 1
ATOM 8149 O O . VAL B 1 279 ? -8.133 -22.203 -29.859 1 98.06 279 VAL B O 1
ATOM 8152 N N . GLU B 1 280 ? -7.816 -22 -27.609 1 98.62 280 GLU B N 1
ATOM 8153 C CA . GLU B 1 280 ? -7.441 -20.578 -27.719 1 98.62 280 GLU B CA 1
ATOM 8154 C C . GLU B 1 280 ? -5.984 -20.375 -27.328 1 98.62 280 GLU B C 1
ATOM 8156 O O . GLU B 1 280 ? -5.391 -19.344 -27.656 1 98.62 280 GLU B O 1
ATOM 8161 N N . THR B 1 281 ? -5.398 -21.281 -26.594 1 98.81 281 THR B N 1
ATOM 8162 C CA . THR B 1 281 ? -4.02 -21.172 -26.141 1 98.81 281 THR B CA 1
ATOM 8163 C C . THR B 1 281 ? -3.357 -22.547 -26.094 1 98.81 281 THR B C 1
ATOM 8165 O O . THR B 1 281 ? -3.922 -23.5 -25.547 1 98.81 281 THR B O 1
ATOM 8168 N N . ILE B 1 282 ? -2.236 -22.672 -26.641 1 98.75 282 ILE B N 1
ATOM 8169 C CA . ILE B 1 282 ? -1.471 -23.906 -26.5 1 98.75 282 ILE B CA 1
ATOM 8170 C C . ILE B 1 282 ? -0.383 -23.719 -25.453 1 98.75 282 ILE B C 1
ATOM 8172 O O . ILE B 1 282 ? 0.255 -22.672 -25.391 1 98.75 282 ILE B O 1
ATOM 8176 N N . TYR B 1 283 ? -0.257 -24.594 -24.547 1 98.56 283 TYR B N 1
ATOM 8177 C CA . TYR B 1 283 ? 0.862 -24.734 -23.625 1 98.56 283 TYR B CA 1
ATOM 8178 C C . TYR B 1 283 ? 1.786 -25.875 -24.062 1 98.56 283 TYR B C 1
ATOM 8180 O O . TYR B 1 283 ? 1.373 -27.031 -24.125 1 98.56 283 TYR B O 1
ATOM 8188 N N . LEU B 1 284 ? 3.055 -25.516 -24.391 1 98.56 284 LEU B N 1
ATOM 8189 C CA . LEU B 1 284 ? 4.031 -26.516 -24.828 1 98.56 284 LEU B CA 1
ATOM 8190 C C . LEU B 1 284 ? 5.016 -26.844 -23.703 1 98.56 284 LEU B C 1
ATOM 8192 O O . LEU B 1 284 ? 5.582 -25.938 -23.094 1 98.56 284 LEU B O 1
ATOM 8196 N N . THR B 1 285 ? 5.164 -28.094 -23.484 1 98.5 285 THR B N 1
ATOM 8197 C CA . THR B 1 285 ? 6.246 -28.469 -22.578 1 98.5 285 THR B CA 1
ATOM 8198 C C . THR B 1 285 ? 7.594 -28.016 -23.125 1 98.5 285 THR B C 1
ATOM 8200 O O . THR B 1 285 ? 7.676 -27.531 -24.266 1 98.5 285 THR B O 1
ATOM 8203 N N . PRO B 1 286 ? 8.688 -28.094 -22.391 1 98.44 286 PRO B N 1
ATOM 8204 C CA . PRO B 1 286 ? 9.938 -27.422 -22.766 1 98.44 286 PRO B CA 1
ATOM 8205 C C . PRO B 1 286 ? 10.414 -27.797 -24.172 1 98.44 286 PRO B C 1
ATOM 8207 O O . PRO B 1 286 ? 10.328 -28.969 -24.562 1 98.44 286 PRO B O 1
ATOM 8210 N N . ILE B 1 287 ? 10.906 -26.812 -24.891 1 98.5 287 ILE B N 1
ATOM 8211 C CA . ILE B 1 287 ? 11.367 -27.047 -26.25 1 98.5 287 ILE B CA 1
ATOM 8212 C C . ILE B 1 287 ? 12.859 -26.719 -26.359 1 98.5 287 ILE B C 1
ATOM 8214 O O . ILE B 1 287 ? 13.43 -26.719 -27.453 1 98.5 287 ILE B O 1
ATOM 8218 N N . PHE B 1 288 ? 13.508 -26.469 -25.25 1 98.12 288 PHE B N 1
ATOM 8219 C CA . PHE B 1 288 ? 14.891 -26 -25.203 1 98.12 288 PHE B CA 1
ATOM 8220 C C . PHE B 1 288 ? 15.859 -27.188 -25.281 1 98.12 288 PHE B C 1
ATOM 8222 O O . PHE B 1 288 ? 15.477 -28.312 -24.984 1 98.12 288 PHE B O 1
ATOM 8229 N N . SER B 1 289 ? 17.141 -26.859 -25.609 1 96.81 289 SER B N 1
ATOM 8230 C CA . SER B 1 289 ? 18.172 -27.891 -25.672 1 96.81 289 SER B CA 1
ATOM 8231 C C . SER B 1 289 ? 18.328 -28.609 -24.344 1 96.81 289 SER B C 1
ATOM 8233 O O . SER B 1 289 ? 18.422 -27.969 -23.297 1 96.81 289 SER B O 1
ATOM 8235 N N . SER B 1 290 ? 18.359 -29.938 -24.406 1 96.5 290 SER B N 1
ATOM 8236 C CA . SER B 1 290 ? 18.422 -30.766 -23.203 1 96.5 290 SER B CA 1
ATOM 8237 C C . SER B 1 290 ? 18.984 -32.156 -23.5 1 96.5 290 SER B C 1
ATOM 8239 O O . SER B 1 290 ? 19.266 -32.469 -24.656 1 96.5 290 SER B O 1
ATOM 8241 N N . THR B 1 291 ? 19.203 -32.938 -22.469 1 94.69 291 THR B N 1
ATOM 8242 C CA . THR B 1 291 ? 19.703 -34.312 -22.641 1 94.69 291 THR B CA 1
ATOM 8243 C C . THR B 1 291 ? 18.594 -35.312 -22.469 1 94.69 291 THR B C 1
ATOM 8245 O O . THR B 1 291 ? 18.828 -36.531 -22.531 1 94.69 291 THR B O 1
ATOM 8248 N N . SER B 1 292 ? 17.422 -34.906 -22.234 1 94.31 292 SER B N 1
ATOM 8249 C CA . SER B 1 292 ? 16.297 -35.781 -22 1 94.31 292 SER B CA 1
ATOM 8250 C C . SER B 1 292 ? 15.133 -35.469 -22.922 1 94.31 292 SER B C 1
ATOM 8252 O O . SER B 1 292 ? 15.086 -34.375 -23.516 1 94.31 292 SER B O 1
ATOM 8254 N N . TYR B 1 293 ? 14.156 -36.438 -23.078 1 95.19 293 TYR B N 1
ATOM 8255 C CA . TYR B 1 293 ? 13.008 -36.281 -23.969 1 95.19 293 TYR B CA 1
ATOM 8256 C C . TYR B 1 293 ? 12.023 -35.25 -23.406 1 95.19 293 TYR B C 1
ATOM 8258 O O . TYR B 1 293 ? 11.242 -34.656 -24.141 1 95.19 293 TYR B O 1
ATOM 8266 N N . HIS B 1 294 ? 11.977 -35.094 -22.062 1 95.31 294 HIS B N 1
ATOM 8267 C CA . HIS B 1 294 ? 11.039 -34.156 -21.438 1 95.31 294 HIS B CA 1
ATOM 8268 C C . HIS B 1 294 ? 11.609 -32.75 -21.391 1 95.31 294 HIS B C 1
ATOM 8270 O O . HIS B 1 294 ? 10.867 -31.766 -21.297 1 95.31 294 HIS B O 1
ATOM 8276 N N . ARG B 1 295 ? 12.922 -32.656 -21.359 1 97.62 295 ARG B N 1
ATOM 8277 C CA . ARG B 1 295 ? 13.688 -31.422 -21.609 1 97.62 295 ARG B CA 1
ATOM 8278 C C . ARG B 1 295 ? 13.57 -30.469 -20.422 1 97.62 295 ARG B C 1
ATOM 8280 O O . ARG B 1 295 ? 13.711 -29.25 -20.578 1 97.62 295 ARG B O 1
ATOM 8287 N N . TYR B 1 296 ? 13.273 -30.875 -19.172 1 97.38 296 TYR B N 1
ATOM 8288 C CA . TYR B 1 296 ? 13.25 -30.047 -17.969 1 97.38 296 TYR B CA 1
ATOM 8289 C C . TYR B 1 296 ? 14.648 -29.844 -17.422 1 97.38 296 TYR B C 1
ATOM 8291 O O . TYR B 1 296 ? 14.859 -29.016 -16.531 1 97.38 296 TYR B O 1
ATOM 8299 N N . ASP B 1 297 ? 15.633 -30.625 -17.891 1 97.31 297 ASP B N 1
ATOM 8300 C CA . ASP B 1 297 ? 17.047 -30.375 -17.625 1 97.31 297 ASP B CA 1
ATOM 8301 C C . ASP B 1 297 ? 17.672 -29.516 -18.719 1 97.31 297 ASP B C 1
ATOM 8303 O O . ASP B 1 297 ? 18.641 -29.906 -19.359 1 97.31 297 ASP B O 1
ATOM 8307 N N . THR B 1 298 ? 17.266 -28.328 -18.828 1 97.94 298 THR B N 1
ATOM 8308 C CA . THR B 1 298 ? 17.578 -27.422 -19.906 1 97.94 298 THR B CA 1
ATOM 8309 C C . THR B 1 298 ? 19.062 -27.062 -19.906 1 97.94 298 THR B C 1
ATOM 8311 O O . THR B 1 298 ? 19.625 -26.75 -18.844 1 97.94 298 THR B O 1
ATOM 8314 N N . ILE B 1 299 ? 19.703 -27.125 -21.062 1 97.88 299 ILE B N 1
ATOM 8315 C CA . ILE B 1 299 ? 21.109 -26.75 -21.234 1 97.88 299 ILE B CA 1
ATOM 8316 C C . ILE B 1 299 ? 21.203 -25.281 -21.641 1 97.88 299 ILE B C 1
ATOM 8318 O O . ILE B 1 299 ? 21.953 -24.516 -21.047 1 97.88 299 ILE B O 1
ATOM 8322 N N . ASP B 1 300 ? 20.469 -24.938 -22.625 1 97.62 300 ASP B N 1
ATOM 8323 C CA . ASP B 1 300 ? 20.438 -23.594 -23.203 1 97.62 300 ASP B CA 1
ATOM 8324 C C . ASP B 1 300 ? 19 -23.094 -23.344 1 97.62 300 ASP B C 1
ATOM 8326 O O . ASP B 1 300 ? 18.219 -23.656 -24.109 1 97.62 300 ASP B O 1
ATOM 8330 N N . TYR B 1 301 ? 18.703 -21.969 -22.719 1 98.38 301 TYR B N 1
ATOM 8331 C CA . TYR B 1 301 ? 17.344 -21.469 -22.625 1 98.38 301 TYR B CA 1
ATOM 8332 C C . TYR B 1 301 ? 16.969 -20.656 -23.859 1 98.38 301 TYR B C 1
ATOM 8334 O O . TYR B 1 301 ? 15.82 -20.25 -24.016 1 98.38 301 TYR B O 1
ATOM 8342 N N . LYS B 1 302 ? 17.844 -20.391 -24.812 1 97.88 302 LYS B N 1
ATOM 8343 C CA . LYS B 1 302 ? 17.578 -19.531 -25.953 1 97.88 302 LYS B CA 1
ATOM 8344 C C . LYS B 1 302 ? 17.672 -20.297 -27.266 1 97.88 302 LYS B C 1
ATOM 8346 O O . LYS B 1 302 ? 17.828 -19.703 -28.328 1 97.88 302 LYS B O 1
ATOM 8351 N N . SER B 1 303 ? 17.609 -21.656 -27.094 1 97.56 303 SER B N 1
ATOM 8352 C CA . SER B 1 303 ? 17.688 -22.484 -28.297 1 97.56 303 SER B CA 1
ATOM 8353 C C . SER B 1 303 ? 16.547 -23.484 -28.359 1 97.56 303 SER B C 1
ATOM 8355 O O . SER B 1 303 ? 15.852 -23.703 -27.375 1 97.56 303 SER B O 1
ATOM 8357 N N . ILE B 1 304 ? 16.375 -24.062 -29.562 1 98.12 304 ILE B N 1
ATOM 8358 C CA . ILE B 1 304 ? 15.422 -25.141 -29.781 1 98.12 304 ILE B CA 1
ATOM 8359 C C . ILE B 1 304 ? 16.156 -26.484 -29.797 1 98.12 304 ILE B C 1
ATOM 8361 O O . ILE B 1 304 ? 17.188 -26.609 -30.453 1 98.12 304 ILE B O 1
ATOM 8365 N N . ASP B 1 305 ? 15.672 -27.391 -29.016 1 97.81 305 ASP B N 1
ATOM 8366 C CA . ASP B 1 305 ? 16.266 -28.734 -29.062 1 97.81 305 ASP B CA 1
ATOM 8367 C C . ASP B 1 305 ? 16.359 -29.25 -30.5 1 97.81 305 ASP B C 1
ATOM 8369 O O . ASP B 1 305 ? 15.398 -29.141 -31.266 1 97.81 305 ASP B O 1
ATOM 8373 N N . LYS B 1 306 ? 17.406 -29.812 -30.859 1 96 306 LYS B N 1
ATOM 8374 C CA . LYS B 1 306 ? 17.703 -30.203 -32.219 1 96 306 LYS B CA 1
ATOM 8375 C C . LYS B 1 306 ? 16.734 -31.281 -32.719 1 96 306 LYS B C 1
ATOM 8377 O O . LYS B 1 306 ? 16.5 -31.422 -33.906 1 96 306 LYS B O 1
ATOM 8382 N N . TYR B 1 307 ? 16.172 -32.031 -31.828 1 97.81 307 TYR B N 1
ATOM 8383 C CA . TYR B 1 307 ? 15.273 -33.125 -32.219 1 97.81 307 TYR B CA 1
ATOM 8384 C C . TYR B 1 307 ? 13.859 -32.594 -32.438 1 97.81 307 TYR B C 1
ATOM 8386 O O . TYR B 1 307 ? 12.969 -33.344 -32.844 1 97.81 307 TYR B O 1
ATOM 8394 N N . LEU B 1 308 ? 13.625 -31.297 -32.188 1 98.44 308 LEU B N 1
ATOM 8395 C CA . LEU B 1 308 ? 12.289 -30.719 -32.344 1 98.44 308 LEU B CA 1
ATOM 8396 C C . LEU B 1 308 ? 12.188 -29.859 -33.594 1 98.44 308 LEU B C 1
ATOM 8398 O O . LEU B 1 308 ? 11.086 -29.578 -34.062 1 98.44 308 LEU B O 1
ATOM 8402 N N . GLY B 1 309 ? 13.266 -29.422 -34.062 1 98.12 309 GLY B N 1
ATOM 8403 C CA . GLY B 1 309 ? 13.312 -28.547 -35.219 1 98.12 309 GLY B CA 1
ATOM 8404 C C . GLY B 1 309 ? 14.258 -27.375 -35.031 1 98.12 309 GLY B C 1
ATOM 8405 O O . GLY B 1 309 ? 15.258 -27.469 -34.312 1 98.12 309 GLY B O 1
ATOM 8406 N N . THR B 1 310 ? 13.984 -26.25 -35.812 1 97.94 310 THR B N 1
ATOM 8407 C CA . THR B 1 310 ? 14.852 -25.078 -35.812 1 97.94 310 THR B CA 1
ATOM 8408 C C . THR B 1 310 ? 14.102 -23.859 -35.25 1 97.94 310 THR B C 1
ATOM 8410 O O . THR B 1 310 ? 12.891 -23.922 -35.031 1 97.94 310 THR B O 1
ATOM 8413 N N . MET B 1 311 ? 14.867 -22.844 -35 1 98.25 311 MET B N 1
ATOM 8414 C CA . MET B 1 311 ? 14.258 -21.578 -34.562 1 98.25 311 MET B CA 1
ATOM 8415 C C . MET B 1 311 ? 13.312 -21.047 -35.656 1 98.25 311 MET B C 1
ATOM 8417 O O . MET B 1 311 ? 12.258 -20.484 -35.344 1 98.25 311 MET B O 1
ATOM 8421 N N . GLU B 1 312 ? 13.656 -21.25 -36.875 1 98.06 312 GLU B N 1
ATOM 8422 C CA . GLU B 1 312 ? 12.797 -20.844 -37.969 1 98.06 312 GLU B CA 1
ATOM 8423 C C . GLU B 1 312 ? 11.469 -21.594 -37.938 1 98.06 312 GLU B C 1
ATOM 8425 O O . GLU B 1 312 ? 10.406 -21.016 -38.188 1 98.06 312 GLU B O 1
ATOM 8430 N N . ASP B 1 313 ? 11.57 -22.891 -37.688 1 98.25 313 ASP B N 1
ATOM 8431 C CA . ASP B 1 313 ? 10.352 -23.703 -37.562 1 98.25 313 ASP B CA 1
ATOM 8432 C C . ASP B 1 313 ? 9.453 -23.172 -36.469 1 98.25 313 ASP B C 1
ATOM 8434 O O . ASP B 1 313 ? 8.234 -23.109 -36.625 1 98.25 313 ASP B O 1
ATOM 8438 N N . PHE B 1 314 ? 10.07 -22.781 -35.438 1 98.5 314 PHE B N 1
ATOM 8439 C CA . PHE B 1 314 ? 9.328 -22.281 -34.281 1 98.5 314 PHE B CA 1
ATOM 8440 C C . PHE B 1 314 ? 8.656 -20.953 -34.625 1 98.5 314 PHE B C 1
ATOM 8442 O O . PHE B 1 314 ? 7.477 -20.75 -34.312 1 98.5 314 PHE B O 1
ATOM 8449 N N . GLU B 1 315 ? 9.398 -20.047 -35.188 1 98.5 315 GLU B N 1
ATOM 8450 C CA . GLU B 1 315 ? 8.852 -18.75 -35.562 1 98.5 315 GLU B CA 1
ATOM 8451 C C . GLU B 1 315 ? 7.68 -18.891 -36.531 1 98.5 315 GLU B C 1
ATOM 8453 O O . GLU B 1 315 ? 6.684 -18.172 -36.406 1 98.5 315 GLU B O 1
ATOM 8458 N N . LYS B 1 316 ? 7.793 -19.844 -37.375 1 98.38 316 LYS B N 1
ATOM 8459 C CA . LYS B 1 316 ? 6.695 -20.141 -38.281 1 98.38 316 LYS B CA 1
ATOM 8460 C C . LYS B 1 316 ? 5.477 -20.656 -37.531 1 98.38 316 LYS B C 1
ATOM 8462 O O . LYS B 1 316 ? 4.344 -20.281 -37.844 1 98.38 316 LYS B O 1
ATOM 8467 N N . LEU B 1 317 ? 5.695 -21.516 -36.656 1 98.56 317 LEU B N 1
ATOM 8468 C CA . LEU B 1 317 ? 4.602 -22.047 -35.844 1 98.56 317 LEU B CA 1
ATOM 8469 C C . LEU B 1 317 ? 3.875 -20.906 -35.125 1 98.56 317 LEU B C 1
ATOM 8471 O O . LEU B 1 317 ? 2.643 -20.859 -35.125 1 98.56 317 LEU B O 1
ATOM 8475 N N . VAL B 1 318 ? 4.605 -20 -34.469 1 98.69 318 VAL B N 1
ATOM 8476 C CA . VAL B 1 318 ? 4.031 -18.875 -33.719 1 98.69 318 VAL B CA 1
ATOM 8477 C C . VAL B 1 318 ? 3.184 -18.031 -34.688 1 98.69 318 VAL B C 1
ATOM 8479 O O . VAL B 1 318 ? 2.062 -17.641 -34.344 1 98.69 318 VAL B O 1
ATOM 8482 N N . GLN B 1 319 ? 3.707 -17.734 -35.812 1 98.44 319 GLN B N 1
ATOM 8483 C CA . GLN B 1 319 ? 3 -16.922 -36.812 1 98.44 319 GLN B CA 1
ATOM 8484 C C . GLN B 1 319 ? 1.675 -17.562 -37.219 1 98.44 319 GLN B C 1
ATOM 8486 O O . GLN B 1 319 ? 0.642 -16.891 -37.25 1 98.44 319 GLN B O 1
ATOM 8491 N N . VAL B 1 320 ? 1.743 -18.812 -37.469 1 98.44 320 VAL B N 1
ATOM 8492 C CA . VAL B 1 320 ? 0.549 -19.531 -37.906 1 98.44 320 VAL B CA 1
ATOM 8493 C C . VAL B 1 320 ? -0.473 -19.578 -36.781 1 98.44 320 VAL B C 1
ATOM 8495 O O . VAL B 1 320 ? -1.666 -19.359 -37 1 98.44 320 VAL B O 1
ATOM 8498 N N . LEU B 1 321 ? -0.056 -19.891 -35.594 1 98.56 321 LEU B N 1
ATOM 8499 C CA . LEU B 1 321 ? -0.955 -19.906 -34.469 1 98.56 321 LEU B CA 1
ATOM 8500 C C . LEU B 1 321 ? -1.621 -18.562 -34.25 1 98.56 321 LEU B C 1
ATOM 8502 O O . LEU B 1 321 ? -2.844 -18.469 -34.125 1 98.56 321 LEU B O 1
ATOM 8506 N N . HIS B 1 322 ? -0.836 -17.484 -34.25 1 98.38 322 HIS B N 1
ATOM 8507 C CA . HIS B 1 322 ? -1.358 -16.141 -34.031 1 98.38 322 HIS B CA 1
ATOM 8508 C C . HIS B 1 322 ? -2.32 -15.719 -35.125 1 98.38 322 HIS B C 1
ATOM 8510 O O . HIS B 1 322 ? -3.297 -15.016 -34.875 1 98.38 322 HIS B O 1
ATOM 8516 N N . SER B 1 323 ? -2.035 -16.141 -36.344 1 98.06 323 SER B N 1
ATOM 8517 C CA . SER B 1 323 ? -2.939 -15.844 -37.469 1 98.06 323 SER B CA 1
ATOM 8518 C C . SER B 1 323 ? -4.301 -16.5 -37.25 1 98.06 323 SER B C 1
ATOM 8520 O O . SER B 1 323 ? -5.309 -16.031 -37.781 1 98.06 323 SER B O 1
ATOM 8522 N N . ARG B 1 324 ? -4.281 -17.547 -36.469 1 97.44 324 ARG B N 1
ATOM 8523 C CA . ARG B 1 324 ? -5.52 -18.25 -36.156 1 97.44 324 ARG B CA 1
ATOM 8524 C C . ARG B 1 324 ? -6.039 -17.859 -34.781 1 97.44 324 ARG B C 1
ATOM 8526 O O . ARG B 1 324 ? -6.902 -18.531 -34.219 1 97.44 324 ARG B O 1
ATOM 8533 N N . LYS B 1 325 ? -5.473 -16.875 -34.156 1 97.5 325 LYS B N 1
ATOM 8534 C CA . LYS B 1 325 ? -5.848 -16.312 -32.875 1 97.5 325 LYS B CA 1
ATOM 8535 C C . LYS B 1 325 ? -5.633 -17.312 -31.75 1 97.5 325 LYS B C 1
ATOM 8537 O O . LYS B 1 325 ? -6.441 -17.406 -30.828 1 97.5 325 LYS B O 1
ATOM 8542 N N . ILE B 1 326 ? -4.672 -18.109 -31.891 1 98.69 326 ILE B N 1
ATOM 8543 C CA . ILE B 1 326 ? -4.266 -19.047 -30.844 1 98.69 326 ILE B CA 1
ATOM 8544 C C . ILE B 1 326 ? -2.982 -18.562 -30.188 1 98.69 326 ILE B C 1
ATOM 8546 O O . ILE B 1 326 ? -1.988 -18.281 -30.875 1 98.69 326 ILE B O 1
ATOM 8550 N N . LYS B 1 327 ? -3.029 -18.375 -28.891 1 98.75 327 LYS B N 1
ATOM 8551 C CA . LYS B 1 327 ? -1.871 -17.953 -28.109 1 98.75 327 LYS B CA 1
ATOM 8552 C C . LYS B 1 327 ? -0.931 -19.125 -27.844 1 98.75 327 LYS B C 1
ATOM 8554 O O . LYS B 1 327 ? -1.324 -20.281 -27.969 1 98.75 327 LYS B O 1
ATOM 8559 N N . ILE B 1 328 ? 0.315 -18.844 -27.516 1 98.81 328 ILE B N 1
ATOM 8560 C CA . ILE B 1 328 ? 1.288 -19.906 -27.234 1 98.81 328 ILE B CA 1
ATOM 8561 C C . ILE B 1 328 ? 2.037 -19.594 -25.938 1 98.81 328 ILE B C 1
ATOM 8563 O O . ILE B 1 328 ? 2.58 -18.484 -25.781 1 98.81 328 ILE B O 1
ATOM 8567 N N . VAL B 1 329 ? 2.049 -20.484 -25.031 1 98.88 329 VAL B N 1
ATOM 8568 C CA . VAL B 1 329 ? 2.746 -20.422 -23.75 1 98.88 329 VAL B CA 1
ATOM 8569 C C . VAL B 1 329 ? 3.836 -21.5 -23.703 1 98.88 329 VAL B C 1
ATOM 8571 O O . VAL B 1 329 ? 3.584 -22.656 -24.031 1 98.88 329 VAL B O 1
ATOM 8574 N N . LEU B 1 330 ? 5.07 -21.109 -23.328 1 98.88 330 LEU B N 1
ATOM 8575 C CA . LEU B 1 330 ? 6.172 -22.062 -23.234 1 98.88 330 LEU B CA 1
ATOM 8576 C C . LEU B 1 330 ? 6.445 -22.453 -21.781 1 98.88 330 LEU B C 1
ATOM 8578 O O . LEU B 1 330 ? 6.125 -21.703 -20.875 1 98.88 330 LEU B O 1
ATOM 8582 N N . ASP B 1 331 ? 6.957 -23.609 -21.688 1 98.75 331 ASP B N 1
ATOM 8583 C CA . ASP B 1 331 ? 7.398 -24.141 -20.391 1 98.75 331 ASP B CA 1
ATOM 8584 C C . ASP B 1 331 ? 8.867 -23.812 -20.141 1 98.75 331 ASP B C 1
ATOM 8586 O O . ASP B 1 331 ? 9.734 -24.172 -20.953 1 98.75 331 ASP B O 1
ATOM 8590 N N . ILE B 1 332 ? 9.133 -23.203 -19.031 1 98.75 332 ILE B N 1
ATOM 8591 C CA . ILE B 1 332 ? 10.516 -22.844 -18.734 1 98.75 332 ILE B CA 1
ATOM 8592 C C . ILE B 1 332 ? 10.859 -23.25 -17.312 1 98.75 332 ILE B C 1
ATOM 8594 O O . ILE B 1 332 ? 10.031 -23.125 -16.406 1 98.75 332 ILE B O 1
ATOM 8598 N N . THR B 1 333 ? 12.008 -23.781 -17.125 1 98.56 333 THR B N 1
ATOM 8599 C CA . THR B 1 333 ? 12.508 -24.156 -15.805 1 98.56 333 THR B CA 1
ATOM 8600 C C . THR B 1 333 ? 13.477 -23.094 -15.289 1 98.56 333 THR B C 1
ATOM 8602 O O . THR B 1 333 ? 14.633 -23.031 -15.719 1 98.56 333 THR B O 1
ATOM 8605 N N . MET B 1 334 ? 13.008 -22.375 -14.336 1 98.38 334 MET B N 1
ATOM 8606 C CA . MET B 1 334 ? 13.844 -21.328 -13.75 1 98.38 334 MET B CA 1
ATOM 8607 C C . MET B 1 334 ? 14.438 -21.781 -12.422 1 98.38 334 MET B C 1
ATOM 8609 O O . MET B 1 334 ? 15.266 -21.094 -11.828 1 98.38 334 MET B O 1
ATOM 8613 N N . HIS B 1 335 ? 14.055 -22.938 -11.945 1 98 335 HIS B N 1
ATOM 8614 C CA . HIS B 1 335 ? 14.484 -23.5 -10.672 1 98 335 HIS B CA 1
ATOM 8615 C C . HIS B 1 335 ? 15.867 -24.141 -10.789 1 98 335 HIS B C 1
ATOM 8617 O O . HIS B 1 335 ? 16.719 -23.953 -9.906 1 98 335 HIS B O 1
ATOM 8623 N N . HIS B 1 336 ? 16.125 -24.875 -11.844 1 98.12 336 HIS B N 1
ATOM 8624 C CA . HIS B 1 336 ? 17.375 -25.609 -12.039 1 98.12 336 HIS B CA 1
ATOM 8625 C C . HIS B 1 336 ? 17.766 -25.656 -13.508 1 98.12 336 HIS B C 1
ATOM 8627 O O . HIS B 1 336 ? 17.016 -25.203 -14.375 1 98.12 336 HIS B O 1
ATOM 8633 N N . THR B 1 337 ? 18.922 -26.172 -13.75 1 98.25 337 THR B N 1
ATOM 8634 C CA . THR B 1 337 ? 19.453 -26.312 -15.102 1 98.25 337 THR B CA 1
ATOM 8635 C C . THR B 1 337 ? 20.281 -27.594 -15.219 1 98.25 337 THR B C 1
ATOM 8637 O O . THR B 1 337 ? 20.562 -28.25 -14.219 1 98.25 337 THR B O 1
ATOM 8640 N N . ASN B 1 338 ? 20.562 -27.953 -16.469 1 98.31 338 ASN B N 1
ATOM 8641 C CA . ASN B 1 338 ? 21.516 -29.031 -16.703 1 98.31 338 ASN B CA 1
ATOM 8642 C C . ASN B 1 338 ? 22.938 -28.594 -16.422 1 98.31 338 ASN B C 1
ATOM 8644 O O . ASN B 1 338 ? 23.328 -27.453 -16.719 1 98.31 338 ASN B O 1
ATOM 8648 N N . PRO B 1 339 ? 23.781 -29.484 -15.883 1 97.75 339 PRO B N 1
ATOM 8649 C CA . PRO B 1 339 ? 25.156 -29.094 -15.562 1 97.75 339 PRO B CA 1
ATOM 8650 C C . PRO B 1 339 ? 25.953 -28.672 -16.797 1 97.75 339 PRO B C 1
ATOM 8652 O O . PRO B 1 339 ? 27.016 -28.047 -16.672 1 97.75 339 PRO B O 1
ATOM 8655 N N . CYS B 1 340 ? 25.5 -29 -17.984 1 98.06 340 CYS B N 1
ATOM 8656 C CA . CYS B 1 340 ? 26.172 -28.594 -19.203 1 98.06 340 CYS B CA 1
ATOM 8657 C C . CYS B 1 340 ? 25.891 -27.125 -19.531 1 98.06 340 CYS B C 1
ATOM 8659 O O . CYS B 1 340 ? 26.469 -26.578 -20.469 1 98.06 340 CYS B O 1
ATOM 8661 N N . ASN B 1 341 ? 25.016 -26.5 -18.812 1 97.69 341 ASN B N 1
ATOM 8662 C CA . ASN B 1 341 ? 24.766 -25.062 -18.984 1 97.69 341 ASN B CA 1
ATOM 8663 C C . ASN B 1 341 ? 26.062 -24.25 -18.859 1 97.69 341 ASN B C 1
ATOM 8665 O O . ASN B 1 341 ? 26.875 -24.516 -17.969 1 97.69 341 ASN B O 1
ATOM 8669 N N . GLU B 1 342 ? 26.188 -23.25 -19.672 1 96.62 342 GLU B N 1
ATOM 8670 C CA . GLU B 1 342 ? 27.422 -22.469 -19.75 1 96.62 342 GLU B CA 1
ATOM 8671 C C . GLU B 1 342 ? 27.75 -21.844 -18.391 1 96.62 342 GLU B C 1
ATOM 8673 O O . GLU B 1 342 ? 28.922 -21.781 -18 1 96.62 342 GLU B O 1
ATOM 8678 N N . LEU B 1 343 ? 26.797 -21.344 -17.656 1 97.19 343 LEU B N 1
ATOM 8679 C CA . LEU B 1 343 ? 27.016 -20.672 -16.375 1 97.19 343 LEU B CA 1
ATOM 8680 C C . LEU B 1 343 ? 27.547 -21.656 -15.336 1 97.19 343 LEU B C 1
ATOM 8682 O O . LEU B 1 343 ? 28.406 -21.312 -14.539 1 97.19 343 LEU B O 1
ATOM 8686 N N . PHE B 1 344 ? 27.031 -22.844 -15.328 1 97.31 344 PHE B N 1
ATOM 8687 C CA . PHE B 1 344 ? 27.453 -23.844 -14.359 1 97.31 344 PHE B CA 1
ATOM 8688 C C . PHE B 1 344 ? 28.875 -24.312 -14.656 1 97.31 344 PHE B C 1
ATOM 8690 O O . PHE B 1 344 ? 29.672 -24.484 -13.742 1 97.31 344 PHE B O 1
ATOM 8697 N N . VAL B 1 345 ? 29.125 -24.547 -15.93 1 97 345 VAL B N 1
ATOM 8698 C CA . VAL B 1 345 ? 30.469 -24.953 -16.344 1 97 345 VAL B CA 1
ATOM 8699 C C . VAL B 1 345 ? 31.469 -23.891 -15.93 1 97 345 VAL B C 1
ATOM 8701 O O . VAL B 1 345 ? 32.531 -24.203 -15.359 1 97 345 VAL B O 1
ATOM 8704 N N . LYS B 1 346 ? 31.156 -22.656 -16.219 1 96.38 346 LYS B N 1
ATOM 8705 C CA . LYS B 1 346 ? 32.031 -21.547 -15.836 1 96.38 346 LYS B CA 1
ATOM 8706 C C . LYS B 1 346 ? 32.219 -21.5 -14.328 1 96.38 346 LYS B C 1
ATOM 8708 O O . LYS B 1 346 ? 33.312 -21.219 -13.836 1 96.38 346 LYS B O 1
ATOM 8713 N N . ALA B 1 347 ? 31.156 -21.75 -13.57 1 95.81 347 ALA B N 1
ATOM 8714 C CA . ALA B 1 347 ? 31.234 -21.766 -12.109 1 95.81 347 ALA B CA 1
ATOM 8715 C C . ALA B 1 347 ? 32.219 -22.797 -11.625 1 95.81 347 ALA B C 1
ATOM 8717 O O . ALA B 1 347 ? 33.094 -22.516 -10.773 1 95.81 347 ALA B O 1
ATOM 8718 N N . LEU B 1 348 ? 32.156 -23.984 -12.195 1 95.06 348 LEU B N 1
ATOM 8719 C CA . LEU B 1 348 ? 33.031 -25.078 -11.781 1 95.06 348 LEU B CA 1
ATOM 8720 C C . LEU B 1 348 ? 34.469 -24.812 -12.211 1 95.06 348 LEU B C 1
ATOM 8722 O O . LEU B 1 348 ? 35.406 -25.078 -11.461 1 95.06 348 LEU B O 1
ATOM 8726 N N . ARG B 1 349 ? 34.594 -24.297 -13.391 1 94.44 349 ARG B N 1
ATOM 8727 C CA . ARG B 1 349 ? 35.938 -24.047 -13.93 1 94.44 349 ARG B CA 1
ATOM 8728 C C . ARG B 1 349 ? 36.656 -22.953 -13.133 1 94.44 349 ARG B C 1
ATOM 8730 O O . ARG B 1 349 ? 37.844 -23.062 -12.867 1 94.44 349 ARG B O 1
ATOM 8737 N N . GLU B 1 350 ? 35.875 -21.938 -12.797 1 92.88 350 GLU B N 1
ATOM 8738 C CA . GLU B 1 350 ? 36.5 -20.766 -12.195 1 92.88 350 GLU B CA 1
ATOM 8739 C C . GLU B 1 350 ? 36.531 -20.859 -10.68 1 92.88 350 GLU B C 1
ATOM 8741 O O . GLU B 1 350 ? 37.344 -20.234 -10.016 1 92.88 350 GLU B O 1
ATOM 8746 N N . GLY B 1 351 ? 35.625 -21.578 -10.203 1 91.31 351 GLY B N 1
ATOM 8747 C CA . GLY B 1 351 ? 35.625 -21.844 -8.773 1 91.31 351 GLY B CA 1
ATOM 8748 C C . GLY B 1 351 ? 34.969 -20.75 -7.953 1 91.31 351 GLY B C 1
ATOM 8749 O O . GLY B 1 351 ? 34.188 -19.953 -8.484 1 91.31 351 GLY B O 1
ATOM 8750 N N . GLU B 1 352 ? 35.219 -20.703 -6.668 1 88.56 352 GLU B N 1
ATOM 8751 C CA . GLU B 1 352 ? 34.531 -19.922 -5.66 1 88.56 352 GLU B CA 1
ATOM 8752 C C . GLU B 1 352 ? 34.719 -18.422 -5.891 1 88.56 352 GLU B C 1
ATOM 8754 O O . GLU B 1 352 ? 33.844 -17.625 -5.508 1 88.56 352 GLU B O 1
ATOM 8759 N N . ASN B 1 353 ? 35.688 -18.094 -6.566 1 85.06 353 ASN B N 1
ATOM 8760 C CA . ASN B 1 353 ? 35.938 -16.656 -6.734 1 85.06 353 ASN B CA 1
ATOM 8761 C C . ASN B 1 353 ? 35.312 -16.125 -8.016 1 85.06 353 ASN B C 1
ATOM 8763 O O . ASN B 1 353 ? 35.375 -14.938 -8.305 1 85.06 353 ASN B O 1
ATOM 8767 N N . SER B 1 354 ? 34.562 -17 -8.664 1 87.88 354 SER B N 1
ATOM 8768 C CA . SER B 1 354 ? 33.938 -16.594 -9.906 1 87.88 354 SER B CA 1
ATOM 8769 C C . SER B 1 354 ? 32.531 -16 -9.641 1 87.88 354 SER B C 1
ATOM 8771 O O . SER B 1 354 ? 31.828 -16.453 -8.742 1 87.88 354 SER B O 1
ATOM 8773 N N . PRO B 1 355 ? 32.094 -14.984 -10.414 1 88.19 355 PRO B N 1
ATOM 8774 C CA . PRO B 1 355 ? 30.734 -14.477 -10.297 1 88.19 355 PRO B CA 1
ATOM 8775 C C . PRO B 1 355 ? 29.688 -15.531 -10.641 1 88.19 355 PRO B C 1
ATOM 8777 O O . PRO B 1 355 ? 28.531 -15.414 -10.227 1 88.19 355 PRO B O 1
ATOM 8780 N N . TYR B 1 356 ? 30.109 -16.531 -11.328 1 94.12 356 TYR B N 1
ATOM 8781 C CA . TYR B 1 356 ? 29.188 -17.578 -11.742 1 94.12 356 TYR B CA 1
ATOM 8782 C C . TYR B 1 356 ? 28.953 -18.578 -10.617 1 94.12 356 TYR B C 1
ATOM 8784 O O . TYR B 1 356 ? 27.906 -19.25 -10.562 1 94.12 356 TYR B O 1
ATOM 8792 N N . TRP B 1 357 ? 29.922 -18.688 -9.758 1 94.38 357 TRP B N 1
ATOM 8793 C CA . TRP B 1 357 ? 29.812 -19.609 -8.633 1 94.38 357 TRP B CA 1
ATOM 8794 C C . TRP B 1 357 ? 28.594 -19.297 -7.773 1 94.38 357 TRP B C 1
ATOM 8796 O O . TRP B 1 357 ? 27.844 -20.188 -7.395 1 94.38 357 TRP B O 1
ATOM 8806 N N . GLU B 1 358 ? 28.297 -18.047 -7.605 1 92.31 358 GLU B N 1
ATOM 8807 C CA . GLU B 1 358 ? 27.234 -17.594 -6.715 1 92.31 358 GLU B CA 1
ATOM 8808 C C . GLU B 1 358 ? 25.859 -17.75 -7.367 1 92.31 358 GLU B C 1
ATOM 8810 O O . GLU B 1 358 ? 24.844 -17.562 -6.711 1 92.31 358 GLU B O 1
ATOM 8815 N N . MET B 1 359 ? 25.859 -18.062 -8.555 1 96.31 359 MET B N 1
ATOM 8816 C CA . MET B 1 359 ? 24.578 -18.234 -9.242 1 96.31 359 MET B CA 1
ATOM 8817 C C . MET B 1 359 ? 24 -19.625 -8.969 1 96.31 359 MET B C 1
ATOM 8819 O O . MET B 1 359 ? 22.859 -19.906 -9.328 1 96.31 359 MET B O 1
ATOM 8823 N N . PHE B 1 360 ? 24.797 -20.406 -8.305 1 96.38 360 PHE B N 1
ATOM 8824 C CA . PHE B 1 360 ? 24.344 -21.75 -7.922 1 96.38 360 PHE B CA 1
ATOM 8825 C C . PHE B 1 360 ? 24.562 -21.984 -6.434 1 96.38 360 PHE B C 1
ATOM 8827 O O . PHE B 1 360 ? 25.297 -21.234 -5.781 1 96.38 360 PHE B O 1
ATOM 8834 N N . SER B 1 361 ? 23.922 -23 -5.91 1 91.31 361 SER B N 1
ATOM 8835 C CA . SER B 1 361 ? 23.984 -23.266 -4.477 1 91.31 361 SER B CA 1
ATOM 8836 C C . SER B 1 361 ? 24.906 -24.453 -4.184 1 91.31 361 SER B C 1
ATOM 8838 O O . SER B 1 361 ? 24.438 -25.562 -3.928 1 91.31 361 SER B O 1
ATOM 8840 N N . PHE B 1 362 ? 26.141 -24.141 -4.07 1 94 362 PHE B N 1
ATOM 8841 C CA . PHE B 1 362 ? 27.109 -25.188 -3.73 1 94 362 PHE B CA 1
ATOM 8842 C C . PHE B 1 362 ? 27.125 -25.438 -2.229 1 94 362 PHE B C 1
ATOM 8844 O O . PHE B 1 362 ? 27.156 -24.5 -1.433 1 94 362 PHE B O 1
ATOM 8851 N N . LEU B 1 363 ? 26.984 -26.609 -1.773 1 92.19 363 LEU B N 1
ATOM 8852 C CA . LEU B 1 363 ? 26.844 -27 -0.374 1 92.19 363 LEU B CA 1
ATOM 8853 C C . LEU B 1 363 ? 28.219 -27.172 0.271 1 92.19 363 LEU B C 1
ATOM 8855 O O . LEU B 1 363 ? 28.391 -26.891 1.459 1 92.19 363 LEU B O 1
ATOM 8859 N N . SER B 1 364 ? 29.141 -27.828 -0.437 1 82.88 364 SER B N 1
ATOM 8860 C CA . SER B 1 364 ? 30.5 -28.031 0.029 1 82.88 364 SER B CA 1
ATOM 8861 C C . SER B 1 364 ? 31.5 -27.875 -1.111 1 82.88 364 SER B C 1
ATOM 8863 O O . SER B 1 364 ? 31.156 -28.094 -2.277 1 82.88 364 SER B O 1
ATOM 8865 N N . PRO B 1 365 ? 32.594 -27.359 -0.688 1 83.06 365 PRO B N 1
ATOM 8866 C CA . PRO B 1 365 ? 33.625 -27.328 -1.745 1 83.06 365 PRO B CA 1
ATOM 8867 C C . PRO B 1 365 ? 33.938 -28.703 -2.303 1 83.06 365 PRO B C 1
ATOM 8869 O O . PRO B 1 365 ? 34.344 -29.609 -1.552 1 83.06 365 PRO B O 1
ATOM 8872 N N . PRO B 1 366 ? 33.594 -28.875 -3.557 1 87 366 PRO B N 1
ATOM 8873 C CA . PRO B 1 366 ? 33.875 -30.188 -4.109 1 87 366 PRO B CA 1
ATOM 8874 C C . PRO B 1 366 ? 35.375 -30.453 -4.289 1 87 366 PRO B C 1
ATOM 8876 O O . PRO B 1 366 ? 36.156 -29.516 -4.57 1 87 366 PRO B O 1
ATOM 8879 N N . PRO B 1 367 ? 35.781 -31.734 -4.164 1 87.31 367 PRO B N 1
ATOM 8880 C CA . PRO B 1 367 ? 37.188 -32.031 -4.461 1 87.31 367 PRO B CA 1
ATOM 8881 C C . PRO B 1 367 ? 37.562 -31.719 -5.906 1 87.31 367 PRO B C 1
ATOM 8883 O O . PRO B 1 367 ? 36.781 -31.953 -6.824 1 87.31 367 PRO B O 1
ATOM 8886 N N . LYS B 1 368 ? 38.812 -31.281 -6.016 1 88.75 368 LYS B N 1
ATOM 8887 C CA . LYS B 1 368 ? 39.312 -30.875 -7.324 1 88.75 368 LYS B CA 1
ATOM 8888 C C . LYS B 1 368 ? 39.219 -32.031 -8.328 1 88.75 368 LYS B C 1
ATOM 8890 O O . LYS B 1 368 ? 38.906 -31.812 -9.5 1 88.75 368 LYS B O 1
ATOM 8895 N N . GLU B 1 369 ? 39.469 -33.156 -7.848 1 93.75 369 GLU B N 1
ATOM 8896 C CA . GLU B 1 369 ? 39.469 -34.344 -8.719 1 93.75 369 GLU B CA 1
ATOM 8897 C C . GLU B 1 369 ? 38.062 -34.625 -9.25 1 93.75 369 GLU B C 1
ATOM 8899 O O . GLU B 1 369 ? 37.906 -35.031 -10.406 1 93.75 369 GLU B O 1
ATOM 8904 N N . ILE B 1 370 ? 37.125 -34.438 -8.453 1 94.31 370 ILE B N 1
ATOM 8905 C CA . ILE B 1 370 ? 35.75 -34.719 -8.836 1 94.31 370 ILE B CA 1
ATOM 8906 C C . ILE B 1 370 ? 35.25 -33.656 -9.805 1 94.31 370 ILE B C 1
ATOM 8908 O O . ILE B 1 370 ? 34.531 -33.938 -10.75 1 94.31 370 ILE B O 1
ATOM 8912 N N . VAL B 1 371 ? 35.656 -32.438 -9.555 1 95 371 VAL B N 1
ATOM 8913 C CA . VAL B 1 371 ? 35.281 -31.328 -10.445 1 95 371 VAL B CA 1
ATOM 8914 C C . VAL B 1 371 ? 35.875 -31.594 -11.836 1 95 371 VAL B C 1
ATOM 8916 O O . VAL B 1 371 ? 35.156 -31.453 -12.844 1 95 371 VAL B O 1
ATOM 8919 N N . GLU B 1 372 ? 37.125 -31.984 -11.852 1 95.25 372 GLU B N 1
ATOM 8920 C CA . GLU B 1 372 ? 37.781 -32.281 -13.125 1 95.25 372 GLU B CA 1
ATOM 8921 C C . GLU B 1 372 ? 37.094 -33.438 -13.836 1 95.25 372 GLU B C 1
ATOM 8923 O O . GLU B 1 372 ? 36.938 -33.406 -15.055 1 95.25 372 GLU B O 1
ATOM 8928 N N . LEU B 1 373 ? 36.844 -34.344 -13.055 1 95.38 373 LEU B N 1
ATOM 8929 C CA . LEU B 1 373 ? 36.125 -35.5 -13.609 1 95.38 373 LEU B CA 1
ATOM 8930 C C . LEU B 1 373 ? 34.781 -35.094 -14.211 1 95.38 373 LEU B C 1
ATOM 8932 O O . LEU B 1 373 ? 34.438 -35.5 -15.312 1 95.38 373 LEU B O 1
ATOM 8936 N N . MET B 1 374 ? 34 -34.344 -13.531 1 96.38 374 MET B N 1
ATOM 8937 C CA . MET B 1 374 ? 32.719 -33.875 -14.008 1 96.38 374 MET B CA 1
ATOM 8938 C C . MET B 1 374 ? 32.844 -33.062 -15.281 1 96.38 374 MET B C 1
ATOM 8940 O O . MET B 1 374 ? 32.094 -33.219 -16.234 1 96.38 374 MET B O 1
ATOM 8944 N N . LEU B 1 375 ? 33.812 -32.156 -15.289 1 96.56 375 LEU B N 1
ATOM 8945 C CA . LEU B 1 375 ? 34.031 -31.266 -16.422 1 96.56 375 LEU B CA 1
ATOM 8946 C C . LEU B 1 375 ? 34.344 -32.062 -17.688 1 96.56 375 LEU B C 1
ATOM 8948 O O . LEU B 1 375 ? 34 -31.625 -18.797 1 96.56 375 LEU B O 1
ATOM 8952 N N . LYS B 1 376 ? 34.875 -33.188 -17.562 1 95.62 376 LYS B N 1
ATOM 8953 C CA . LYS B 1 376 ? 35.156 -34.031 -18.719 1 95.62 376 LYS B CA 1
ATOM 8954 C C . LYS B 1 376 ? 33.875 -34.438 -19.438 1 95.62 376 LYS B C 1
ATOM 8956 O O . LYS B 1 376 ? 33.906 -34.688 -20.656 1 95.62 376 LYS B O 1
ATOM 8961 N N . TYR B 1 377 ? 32.844 -34.438 -18.734 1 96.06 377 TYR B N 1
ATOM 8962 C CA . TYR B 1 377 ? 31.594 -34.906 -19.297 1 96.06 377 TYR B CA 1
ATOM 8963 C C . TYR B 1 377 ? 30.672 -33.75 -19.641 1 96.06 377 TYR B C 1
ATOM 8965 O O . TYR B 1 377 ? 29.812 -33.875 -20.516 1 96.06 377 TYR B O 1
ATOM 8973 N N . ILE B 1 378 ? 30.812 -32.688 -19.031 1 96.5 378 ILE B N 1
ATOM 8974 C CA . ILE B 1 378 ? 29.797 -31.656 -19.172 1 96.5 378 ILE B CA 1
ATOM 8975 C C . ILE B 1 378 ? 30.344 -30.469 -19.969 1 96.5 378 ILE B C 1
ATOM 8977 O O . ILE B 1 378 ? 29.594 -29.625 -20.453 1 96.5 378 ILE B O 1
ATOM 8981 N N . ASP B 1 379 ? 31.656 -30.438 -19.938 1 91.81 379 ASP B N 1
ATOM 8982 C CA . ASP B 1 379 ? 32.312 -29.359 -20.656 1 91.81 379 ASP B CA 1
ATOM 8983 C C . ASP B 1 379 ? 32.594 -29.75 -22.109 1 91.81 379 ASP B C 1
ATOM 8985 O O . ASP B 1 379 ? 33.094 -30.844 -22.359 1 91.81 379 ASP B O 1
ATOM 8989 N N . GLY B 1 380 ? 32.188 -28.938 -23.141 1 85.88 380 GLY B N 1
ATOM 8990 C CA . GLY B 1 380 ? 32.438 -29.266 -24.531 1 85.88 380 GLY B CA 1
ATOM 8991 C C . GLY B 1 380 ? 31.219 -29.031 -25.422 1 85.88 380 GLY B C 1
ATOM 8992 O O . GLY B 1 380 ? 30.219 -28.469 -24.984 1 85.88 380 GLY B O 1
ATOM 8993 N N . GLU B 1 381 ? 31.328 -29.484 -26.609 1 83.62 381 GLU B N 1
ATOM 8994 C CA . GLU B 1 381 ? 30.312 -29.219 -27.625 1 83.62 381 GLU B CA 1
ATOM 8995 C C . GLU B 1 381 ? 29.094 -30.125 -27.438 1 83.62 381 GLU B C 1
ATOM 8997 O O . GLU B 1 381 ? 27.969 -29.703 -27.641 1 83.62 381 GLU B O 1
ATOM 9002 N N . GLU B 1 382 ? 29.438 -31.359 -27.031 1 89 382 GLU B N 1
ATOM 9003 C CA . GLU B 1 382 ? 28.359 -32.312 -26.797 1 89 382 GLU B CA 1
ATOM 9004 C C . GLU B 1 382 ? 28.156 -32.562 -25.312 1 89 382 GLU B C 1
ATOM 9006 O O . GLU B 1 382 ? 29.094 -32.875 -24.594 1 89 382 GLU B O 1
ATOM 9011 N N . CYS B 1 383 ? 27 -32.375 -24.906 1 94.38 383 CYS B N 1
ATOM 9012 C CA . CYS B 1 383 ? 26.688 -32.625 -23.5 1 94.38 383 CYS B CA 1
ATOM 9013 C C . CYS B 1 383 ? 26.625 -34.125 -23.203 1 94.38 383 CYS B C 1
ATOM 9015 O O . CYS B 1 383 ? 25.797 -34.812 -23.797 1 94.38 383 CYS B O 1
ATOM 9017 N N . ARG B 1 384 ? 27.469 -34.625 -22.328 1 95.31 384 ARG B N 1
ATOM 9018 C CA . ARG B 1 384 ? 27.484 -36.031 -21.938 1 95.31 384 ARG B CA 1
ATOM 9019 C C . ARG B 1 384 ? 27.188 -36.188 -20.453 1 95.31 384 ARG B C 1
ATOM 9021 O O . ARG B 1 384 ? 27.75 -37.062 -19.781 1 95.31 384 ARG B O 1
ATOM 9028 N N . SER B 1 385 ? 26.406 -35.312 -19.969 1 95.38 385 SER B N 1
ATOM 9029 C CA . SER B 1 385 ? 26.109 -35.281 -18.531 1 95.38 385 SER B CA 1
ATOM 9030 C C . SER B 1 385 ? 25.453 -36.594 -18.094 1 95.38 385 SER B C 1
ATOM 9032 O O . SER B 1 385 ? 25.641 -37.031 -16.953 1 95.38 385 SER B O 1
ATOM 9034 N N . ARG B 1 386 ? 24.656 -37.219 -18.844 1 94.12 386 ARG B N 1
ATOM 9035 C CA . ARG B 1 386 ? 23.984 -38.469 -18.484 1 94.12 386 ARG B CA 1
ATOM 9036 C C . ARG B 1 386 ? 25 -39.594 -18.203 1 94.12 386 ARG B C 1
ATOM 9038 O O . ARG B 1 386 ? 24.719 -40.531 -17.453 1 94.12 386 ARG B O 1
ATOM 9045 N N . GLU B 1 387 ? 26.156 -39.469 -18.812 1 94.94 387 GLU B N 1
ATOM 9046 C CA . GLU B 1 387 ? 27.188 -40.5 -18.641 1 94.94 387 GLU B CA 1
ATOM 9047 C C . GLU B 1 387 ? 27.828 -40.406 -17.25 1 94.94 387 GLU B C 1
ATOM 9049 O O . GLU B 1 387 ? 28.562 -41.281 -16.844 1 94.94 387 GLU B O 1
ATOM 9054 N N . LEU B 1 388 ? 27.547 -39.344 -16.578 1 95.56 388 LEU B N 1
ATOM 9055 C CA . LEU B 1 388 ? 28.047 -39.219 -15.211 1 95.56 388 LEU B CA 1
ATOM 9056 C C . LEU B 1 388 ? 27.609 -40.438 -14.375 1 95.56 388 LEU B C 1
ATOM 9058 O O . LEU B 1 388 ? 28.375 -40.906 -13.531 1 95.56 388 LEU B O 1
ATOM 9062 N N . TYR B 1 389 ? 26.453 -40.906 -14.672 1 94.31 389 TYR B N 1
ATOM 9063 C CA . TYR B 1 389 ? 25.891 -42 -13.859 1 94.31 389 TYR B CA 1
ATOM 9064 C C . TYR B 1 389 ? 26.578 -43.312 -14.148 1 94.31 389 TYR B C 1
ATOM 9066 O O . TYR B 1 389 ? 26.375 -44.281 -13.43 1 94.31 389 TYR B O 1
ATOM 9074 N N . LYS B 1 390 ? 27.391 -43.344 -15.188 1 94.69 390 LYS B N 1
ATOM 9075 C CA . LYS B 1 390 ? 28.203 -44.531 -15.469 1 94.69 390 LYS B CA 1
ATOM 9076 C C . LYS B 1 390 ? 29.391 -44.625 -14.523 1 94.69 390 LYS B C 1
ATOM 9078 O O . LYS B 1 390 ? 30.031 -45.656 -14.398 1 94.69 390 LYS B O 1
ATOM 9083 N N . LEU B 1 391 ? 29.641 -43.5 -13.906 1 95.25 391 LEU B N 1
ATOM 9084 C CA . LEU B 1 391 ? 30.766 -43.438 -12.984 1 95.25 391 LEU B CA 1
ATOM 9085 C C . LEU B 1 391 ? 30.328 -43.688 -11.555 1 95.25 391 LEU B C 1
ATOM 9087 O O . LEU B 1 391 ? 29.297 -43.188 -11.117 1 95.25 391 LEU B O 1
ATOM 9091 N N . ASP B 1 392 ? 31.094 -44.438 -10.758 1 94.75 392 ASP B N 1
ATOM 9092 C CA . ASP B 1 392 ? 30.766 -44.906 -9.414 1 94.75 392 ASP B CA 1
ATOM 9093 C C . ASP B 1 392 ? 30.5 -43.75 -8.469 1 94.75 392 ASP B C 1
ATOM 9095 O O . ASP B 1 392 ? 29.578 -43.781 -7.66 1 94.75 392 ASP B O 1
ATOM 9099 N N . TYR B 1 393 ? 31.266 -42.75 -8.609 1 94.06 393 TYR B N 1
ATOM 9100 C CA . TYR B 1 393 ? 31.125 -41.625 -7.691 1 94.06 393 TYR B CA 1
ATOM 9101 C C . TYR B 1 393 ? 29.75 -41 -7.789 1 94.06 393 TYR B C 1
ATOM 9103 O O . TYR B 1 393 ? 29.078 -40.781 -6.77 1 94.06 393 TYR B O 1
ATOM 9111 N N . PHE B 1 394 ? 29.328 -40.719 -8.984 1 95.25 394 PHE B N 1
ATOM 9112 C CA . PHE B 1 394 ? 28.078 -40 -9.195 1 95.25 394 PHE B CA 1
ATOM 9113 C C . PHE B 1 394 ? 26.875 -40.906 -8.914 1 95.25 394 PHE B C 1
ATOM 9115 O O . PHE B 1 394 ? 25.812 -40.438 -8.523 1 95.25 394 PHE B O 1
ATOM 9122 N N . ARG B 1 395 ? 27.016 -42.125 -9.039 1 94.69 395 ARG B N 1
ATOM 9123 C CA . ARG B 1 395 ? 25.969 -43.062 -8.727 1 94.69 395 ARG B CA 1
ATOM 9124 C C . ARG B 1 395 ? 25.781 -43.219 -7.215 1 94.69 395 ARG B C 1
ATOM 9126 O O . ARG B 1 395 ? 24.672 -43.438 -6.734 1 94.69 395 ARG B O 1
ATOM 9133 N N . ASN B 1 396 ? 26.875 -43.094 -6.504 1 94.44 396 ASN B N 1
ATOM 9134 C CA . ASN B 1 396 ? 26.859 -43.469 -5.098 1 94.44 396 ASN B CA 1
ATOM 9135 C C . ASN B 1 396 ? 26.844 -42.281 -4.172 1 94.44 396 ASN B C 1
ATOM 9137 O O . ASN B 1 396 ? 26.734 -42.406 -2.955 1 94.44 396 ASN B O 1
ATOM 9141 N N . ASN B 1 397 ? 26.953 -41.094 -4.773 1 93.19 397 ASN B N 1
ATOM 9142 C CA . ASN B 1 397 ? 27 -39.906 -3.938 1 93.19 397 ASN B CA 1
ATOM 9143 C C . ASN B 1 397 ? 25.938 -38.875 -4.355 1 93.19 397 ASN B C 1
ATOM 9145 O O . ASN B 1 397 ? 25.531 -38.844 -5.516 1 93.19 397 ASN B O 1
ATOM 9149 N N . LYS B 1 398 ? 25.562 -38.062 -3.344 1 92.94 398 LYS B N 1
ATOM 9150 C CA . LYS B 1 398 ? 24.688 -36.938 -3.625 1 92.94 398 LYS B CA 1
ATOM 9151 C C . LYS B 1 398 ? 25.484 -35.75 -4.203 1 92.94 398 LYS B C 1
ATOM 9153 O O . LYS B 1 398 ? 26.703 -35.688 -4.027 1 92.94 398 LYS B O 1
ATOM 9158 N N . PRO B 1 399 ? 24.797 -34.938 -4.918 1 95.31 399 PRO B N 1
ATOM 9159 C CA . PRO B 1 399 ? 25.5 -33.75 -5.473 1 95.31 399 PRO B CA 1
ATOM 9160 C C . PRO B 1 399 ? 26.094 -32.844 -4.391 1 95.31 399 PRO B C 1
ATOM 9162 O O . PRO B 1 399 ? 25.5 -32.719 -3.311 1 95.31 399 PRO B O 1
ATOM 9165 N N . PHE B 1 400 ? 27.188 -32.219 -4.684 1 94.94 400 PHE B N 1
ATOM 9166 C CA . PHE B 1 400 ? 27.812 -31.266 -3.785 1 94.94 400 PHE B CA 1
ATOM 9167 C C . PHE B 1 400 ? 27.188 -29.875 -3.955 1 94.94 400 PHE B C 1
ATOM 9169 O O . PHE B 1 400 ? 27.734 -28.875 -3.498 1 94.94 400 PHE B O 1
ATOM 9176 N N . TYR B 1 401 ? 26.141 -29.734 -4.664 1 95.75 401 TYR B N 1
ATOM 9177 C CA . TYR B 1 401 ? 25.297 -28.562 -4.852 1 95.75 401 TYR B CA 1
ATOM 9178 C C . TYR B 1 401 ? 23.828 -28.906 -4.652 1 95.75 401 TYR B C 1
ATOM 9180 O O . TYR B 1 401 ? 23.453 -30.078 -4.668 1 95.75 401 TYR B O 1
ATOM 9188 N N . GLU B 1 402 ? 22.984 -27.953 -4.324 1 96.12 402 GLU B N 1
ATOM 9189 C CA . GLU B 1 402 ? 21.547 -28.203 -4.297 1 96.12 402 GLU B CA 1
ATOM 9190 C C . GLU B 1 402 ? 21.031 -28.578 -5.684 1 96.12 402 GLU B C 1
ATOM 9192 O O . GLU B 1 402 ? 21.422 -27.969 -6.684 1 96.12 402 GLU B O 1
ATOM 9197 N N . ALA B 1 403 ? 20.281 -29.594 -5.73 1 95.62 403 ALA B N 1
ATOM 9198 C CA . ALA B 1 403 ? 19.719 -30.094 -6.973 1 95.62 403 ALA B CA 1
ATOM 9199 C C . ALA B 1 403 ? 18.266 -30.531 -6.773 1 95.62 403 ALA B C 1
ATOM 9201 O O . ALA B 1 403 ? 17.844 -30.797 -5.645 1 95.62 403 ALA B O 1
ATOM 9202 N N . PHE B 1 404 ? 17.5 -30.484 -7.832 1 94.81 404 PHE B N 1
ATOM 9203 C CA . PHE B 1 404 ? 16.141 -31.016 -7.777 1 94.81 404 PHE B CA 1
ATOM 9204 C C . PHE B 1 404 ? 16.156 -32.5 -7.422 1 94.81 404 PHE B C 1
ATOM 9206 O O . PHE B 1 404 ? 16.594 -33.344 -8.211 1 94.81 404 PHE B O 1
ATOM 9213 N N . PHE B 1 405 ? 15.719 -32.875 -6.238 1 91.62 405 PHE B N 1
ATOM 9214 C CA . PHE B 1 405 ? 15.602 -34.219 -5.691 1 91.62 405 PHE B CA 1
ATOM 9215 C C . PHE B 1 405 ? 16.938 -34.938 -5.754 1 91.62 405 PHE B C 1
ATOM 9217 O O . PHE B 1 405 ? 17 -36.125 -6.102 1 91.62 405 PHE B O 1
ATOM 9224 N N . ASN B 1 406 ? 18.016 -34.312 -5.621 1 93.69 406 ASN B N 1
ATOM 9225 C CA . ASN B 1 406 ? 19.359 -34.844 -5.574 1 93.69 406 ASN B CA 1
ATOM 9226 C C . ASN B 1 406 ? 19.766 -35.469 -6.91 1 93.69 406 ASN B C 1
ATOM 9228 O O . ASN B 1 406 ? 20.547 -36.438 -6.945 1 93.69 406 ASN B O 1
ATOM 9232 N N . ILE B 1 407 ? 19.188 -34.969 -7.949 1 95.56 407 ILE B N 1
ATOM 9233 C CA . ILE B 1 407 ? 19.547 -35.438 -9.281 1 95.56 407 ILE B CA 1
ATOM 9234 C C . ILE B 1 407 ? 20.703 -34.625 -9.836 1 95.56 407 ILE B C 1
ATOM 9236 O O . ILE B 1 407 ? 20.578 -33.406 -9.992 1 95.56 407 ILE B O 1
ATOM 9240 N N . TRP B 1 408 ? 21.797 -35.312 -10.195 1 96.12 408 TRP B N 1
ATOM 9241 C CA . TRP B 1 408 ? 23.016 -34.656 -10.633 1 96.12 408 TRP B CA 1
ATOM 9242 C C . TRP B 1 408 ? 22.75 -33.781 -11.844 1 96.12 408 TRP B C 1
ATOM 9244 O O . TRP B 1 408 ? 23.422 -32.75 -12.039 1 96.12 408 TRP B O 1
ATOM 9254 N N . LEU B 1 409 ? 21.734 -34.094 -12.633 1 96.94 409 LEU B N 1
ATOM 9255 C CA . LEU B 1 409 ? 21.469 -33.469 -13.922 1 96.94 409 LEU B CA 1
ATOM 9256 C C . LEU B 1 409 ? 20.609 -32.219 -13.742 1 96.94 409 LEU B C 1
ATOM 9258 O O . LEU B 1 409 ? 20.297 -31.516 -14.719 1 96.94 409 LEU B O 1
ATOM 9262 N N . MET B 1 410 ? 20.281 -31.781 -12.562 1 97.69 410 MET B N 1
ATOM 9263 C CA . MET B 1 410 ? 19.359 -30.672 -12.336 1 97.69 410 MET B CA 1
ATOM 9264 C C . MET B 1 410 ? 19.859 -29.766 -11.219 1 97.69 410 MET B C 1
ATOM 9266 O O . MET B 1 410 ? 19.234 -29.656 -10.164 1 97.69 410 MET B O 1
ATOM 9270 N N . ALA B 1 411 ? 20.906 -29.047 -11.523 1 97.44 411 ALA B N 1
ATOM 9271 C CA . ALA B 1 411 ? 21.562 -28.141 -10.578 1 97.44 411 ALA B CA 1
ATOM 9272 C C . ALA B 1 411 ? 20.688 -26.906 -10.312 1 97.44 411 ALA B C 1
ATOM 9274 O O . ALA B 1 411 ? 20.297 -26.203 -11.242 1 97.44 411 ALA B O 1
ATOM 9275 N N . LYS B 1 412 ? 20.391 -26.672 -9.078 1 97.56 412 LYS B N 1
ATOM 9276 C CA . LYS B 1 412 ? 19.5 -25.594 -8.688 1 97.56 412 LYS B CA 1
ATOM 9277 C C . LYS B 1 412 ? 20.203 -24.234 -8.766 1 97.56 412 LYS B C 1
ATOM 9279 O O . LYS B 1 412 ? 21.359 -24.109 -8.328 1 97.56 412 LYS B O 1
ATOM 9284 N N . PHE B 1 413 ? 19.547 -23.219 -9.336 1 97.75 413 PHE B N 1
ATOM 9285 C CA . PHE B 1 413 ? 20.031 -21.844 -9.289 1 97.75 413 PHE B CA 1
ATOM 9286 C C . PHE B 1 413 ? 19.938 -21.297 -7.875 1 97.75 413 PHE B C 1
ATOM 9288 O O . PHE B 1 413 ? 19.125 -21.734 -7.074 1 97.75 413 PHE B O 1
ATOM 9295 N N . ASN B 1 414 ? 20.844 -20.406 -7.566 1 96.56 414 ASN B N 1
ATOM 9296 C CA . ASN B 1 414 ? 20.766 -19.625 -6.34 1 96.56 414 ASN B CA 1
ATOM 9297 C C . ASN B 1 414 ? 19.844 -18.422 -6.512 1 96.56 414 ASN B C 1
ATOM 9299 O O . ASN B 1 414 ? 20.234 -17.406 -7.078 1 96.56 414 ASN B O 1
ATOM 9303 N N . HIS B 1 415 ? 18.688 -18.484 -5.918 1 96.12 415 HIS B N 1
ATOM 9304 C CA . HIS B 1 415 ? 17.672 -17.469 -6.121 1 96.12 415 HIS B CA 1
ATOM 9305 C C . HIS B 1 415 ? 17.891 -16.266 -5.195 1 96.12 415 HIS B C 1
ATOM 9307 O O . HIS B 1 415 ? 17.125 -15.305 -5.238 1 96.12 415 HIS B O 1
ATOM 9313 N N . ASP B 1 416 ? 18.922 -16.281 -4.41 1 93.25 416 ASP B N 1
ATOM 9314 C CA . ASP B 1 416 ? 19.312 -15.117 -3.621 1 93.25 416 ASP B CA 1
ATOM 9315 C C . ASP B 1 416 ? 20.219 -14.188 -4.426 1 93.25 416 ASP B C 1
ATOM 9317 O O . ASP B 1 416 ? 20.453 -13.047 -4.031 1 93.25 416 ASP B O 1
ATOM 9321 N N . ASN B 1 417 ? 20.75 -14.711 -5.488 1 92.38 417 ASN B N 1
ATOM 9322 C CA . ASN B 1 417 ? 21.672 -13.938 -6.316 1 92.38 417 ASN B CA 1
ATOM 9323 C C . ASN B 1 417 ? 20.922 -13.078 -7.332 1 92.38 417 ASN B C 1
ATOM 9325 O O . ASN B 1 417 ? 20.188 -13.602 -8.18 1 92.38 417 ASN B O 1
ATOM 9329 N N . PRO B 1 418 ? 21.109 -11.797 -7.297 1 90 418 PRO B N 1
ATOM 9330 C CA . PRO B 1 418 ? 20.375 -10.922 -8.203 1 90 418 PRO B CA 1
ATOM 9331 C C . PRO B 1 418 ? 20.703 -11.172 -9.672 1 90 418 PRO B C 1
ATOM 9333 O O . PRO B 1 418 ? 19.859 -10.914 -10.547 1 90 418 PRO B O 1
ATOM 9336 N N . ARG B 1 419 ? 21.844 -11.688 -9.961 1 92.88 419 ARG B N 1
ATOM 9337 C CA . ARG B 1 419 ? 22.219 -11.977 -11.336 1 92.88 419 ARG B CA 1
ATOM 9338 C C . ARG B 1 419 ? 21.328 -13.055 -11.938 1 92.88 419 ARG B C 1
ATOM 9340 O O . ARG B 1 419 ? 21.109 -13.086 -13.148 1 92.88 419 ARG B O 1
ATOM 9347 N N . THR B 1 420 ? 20.844 -13.906 -11.07 1 95.69 420 THR B N 1
ATOM 9348 C CA . THR B 1 420 ? 19.984 -14.984 -11.539 1 95.69 420 THR B CA 1
ATOM 9349 C C . THR B 1 420 ? 18.672 -14.43 -12.078 1 95.69 420 THR B C 1
ATOM 9351 O O . THR B 1 420 ? 18.188 -14.875 -13.125 1 95.69 420 THR B O 1
ATOM 9354 N N . VAL B 1 421 ? 18.109 -13.469 -11.422 1 95.06 421 VAL B N 1
ATOM 9355 C CA . VAL B 1 421 ? 16.859 -12.883 -11.883 1 95.06 421 VAL B CA 1
ATOM 9356 C C . VAL B 1 421 ? 17.094 -12.141 -13.195 1 95.06 421 VAL B C 1
ATOM 9358 O O . VAL B 1 421 ? 16.297 -12.258 -14.133 1 95.06 421 VAL B O 1
ATOM 9361 N N . ASP B 1 422 ? 18.219 -11.367 -13.273 1 95.44 422 ASP B N 1
ATOM 9362 C CA . ASP B 1 422 ? 18.547 -10.641 -14.492 1 95.44 422 ASP B CA 1
ATOM 9363 C C . ASP B 1 422 ? 18.703 -11.586 -15.672 1 95.44 422 ASP B C 1
ATOM 9365 O O . ASP B 1 422 ? 18.281 -11.281 -16.781 1 95.44 422 ASP B O 1
ATOM 9369 N N . TYR B 1 423 ? 19.344 -12.703 -15.398 1 97 423 TYR B N 1
ATOM 9370 C CA . TYR B 1 423 ? 19.547 -13.727 -16.422 1 97 423 TYR B CA 1
ATOM 9371 C C . TYR B 1 423 ? 18.219 -14.195 -17 1 97 423 TYR B C 1
ATOM 9373 O O . TYR B 1 423 ? 18.062 -14.25 -18.234 1 97 423 TYR B O 1
ATOM 9381 N N . PHE B 1 424 ? 17.266 -14.391 -16.219 1 98.38 424 PHE B N 1
ATOM 9382 C CA . PHE B 1 424 ? 15.992 -14.938 -16.703 1 98.38 424 PHE B CA 1
ATOM 9383 C C . PHE B 1 424 ? 15.117 -13.836 -17.281 1 98.38 424 PHE B C 1
ATOM 9385 O O . PHE B 1 424 ? 14.273 -14.102 -18.141 1 98.38 424 PHE B O 1
ATOM 9392 N N . ILE B 1 425 ? 15.227 -12.609 -16.812 1 97.62 425 ILE B N 1
ATOM 9393 C CA . ILE B 1 425 ? 14.539 -11.484 -17.438 1 97.62 425 ILE B CA 1
ATOM 9394 C C . ILE B 1 425 ? 15 -11.352 -18.891 1 97.62 425 ILE B C 1
ATOM 9396 O O . ILE B 1 425 ? 14.18 -11.164 -19.797 1 97.62 425 ILE B O 1
ATOM 9400 N N . ASP B 1 426 ? 16.344 -11.516 -19.078 1 98.12 426 ASP B N 1
ATOM 9401 C CA . ASP B 1 426 ? 16.891 -11.43 -20.422 1 98.12 426 ASP B CA 1
ATOM 9402 C C . ASP B 1 426 ? 16.359 -12.555 -21.312 1 98.12 426 ASP B C 1
ATOM 9404 O O . ASP B 1 426 ? 16.031 -12.328 -22.484 1 98.12 426 ASP B O 1
ATOM 9408 N N . ILE B 1 427 ? 16.266 -13.703 -20.781 1 98.62 427 ILE B N 1
ATOM 9409 C CA . ILE B 1 427 ? 15.719 -14.852 -21.5 1 98.62 427 ILE B CA 1
ATOM 9410 C C . ILE B 1 427 ? 14.258 -14.586 -21.859 1 98.62 427 ILE B C 1
ATOM 9412 O O . ILE B 1 427 ? 13.82 -14.875 -22.984 1 98.62 427 ILE B O 1
ATOM 9416 N N . THR B 1 428 ? 13.492 -14.078 -20.922 1 98.75 428 THR B N 1
ATOM 9417 C CA . THR B 1 428 ? 12.086 -13.773 -21.156 1 98.75 428 THR B CA 1
ATOM 9418 C C . THR B 1 428 ? 11.922 -12.75 -22.266 1 98.75 428 THR B C 1
ATOM 9420 O O . THR B 1 428 ? 11.078 -12.922 -23.156 1 98.75 428 THR B O 1
ATOM 9423 N N . LYS B 1 429 ? 12.773 -11.734 -22.281 1 98.38 429 LYS B N 1
ATOM 9424 C CA . LYS B 1 429 ? 12.742 -10.727 -23.328 1 98.38 429 LYS B CA 1
ATOM 9425 C C . LYS B 1 429 ? 13.008 -11.352 -24.703 1 98.38 429 LYS B C 1
ATOM 9427 O O . LYS B 1 429 ? 12.344 -11.023 -25.688 1 98.38 429 LYS B O 1
ATOM 9432 N N . PHE B 1 430 ? 13.992 -12.234 -24.75 1 98.5 430 PHE B N 1
ATOM 9433 C CA . PHE B 1 430 ? 14.352 -12.93 -25.984 1 98.5 430 PHE B CA 1
ATOM 9434 C C . PHE B 1 430 ? 13.133 -13.641 -26.562 1 98.5 430 PHE B C 1
ATOM 9436 O O . PHE B 1 430 ? 12.852 -13.516 -27.766 1 98.5 430 PHE B O 1
ATOM 9443 N N . TRP B 1 431 ? 12.383 -14.32 -25.781 1 98.75 431 TRP B N 1
ATOM 9444 C CA . TRP B 1 431 ? 11.273 -15.141 -26.281 1 98.75 431 TRP B CA 1
ATOM 9445 C C . TRP B 1 431 ? 10.047 -14.281 -26.547 1 98.75 431 TRP B C 1
ATOM 9447 O O . TRP B 1 431 ? 9.258 -14.586 -27.453 1 98.75 431 TRP B O 1
ATOM 9457 N N . ILE B 1 432 ? 9.844 -13.227 -25.719 1 98.56 432 ILE B N 1
ATOM 9458 C CA . ILE B 1 432 ? 8.789 -12.281 -26.047 1 98.56 432 ILE B CA 1
ATOM 9459 C C . ILE B 1 432 ? 9.016 -11.727 -27.453 1 98.56 432 ILE B C 1
ATOM 9461 O O . ILE B 1 432 ? 8.07 -11.602 -28.234 1 98.56 432 ILE B O 1
ATOM 9465 N N . ASP B 1 433 ? 10.297 -11.461 -27.766 1 98 433 ASP B N 1
ATOM 9466 C CA . ASP B 1 433 ? 10.648 -10.969 -29.094 1 98 433 ASP B CA 1
ATOM 9467 C C . ASP B 1 433 ? 10.352 -12.016 -30.172 1 98 433 ASP B C 1
ATOM 9469 O O . ASP B 1 433 ? 10.141 -11.672 -31.344 1 98 433 ASP B O 1
ATOM 9473 N N . LYS B 1 434 ? 10.344 -13.312 -29.75 1 98.38 434 LYS B N 1
ATOM 9474 C CA . LYS B 1 434 ? 10.039 -14.391 -30.672 1 98.38 434 LYS B CA 1
ATOM 9475 C C . LYS B 1 434 ? 8.531 -14.617 -30.781 1 98.38 434 LYS B C 1
ATOM 9477 O O . LYS B 1 434 ? 8.07 -15.453 -31.562 1 98.38 434 LYS B O 1
ATOM 9482 N N . GLY B 1 435 ? 7.738 -13.953 -29.969 1 97.94 435 GLY B N 1
ATOM 9483 C CA . GLY B 1 435 ? 6.297 -13.914 -30.172 1 97.94 435 GLY B CA 1
ATOM 9484 C C . GLY B 1 435 ? 5.535 -14.758 -29.172 1 97.94 435 GLY B C 1
ATOM 9485 O O . GLY B 1 435 ? 4.316 -14.906 -29.266 1 97.94 435 GLY B O 1
ATOM 9486 N N . ILE B 1 436 ? 6.137 -15.289 -28.141 1 98.44 436 ILE B N 1
ATOM 9487 C CA . ILE B 1 436 ? 5.395 -16.109 -27.203 1 98.44 436 ILE B CA 1
ATOM 9488 C C . ILE B 1 436 ? 4.539 -15.234 -26.297 1 98.44 436 ILE B C 1
ATOM 9490 O O . ILE B 1 436 ? 4.84 -14.047 -26.109 1 98.44 436 ILE B O 1
ATOM 9494 N N . ASP B 1 437 ? 3.541 -15.75 -25.688 1 98.81 437 ASP B N 1
ATOM 9495 C CA . ASP B 1 437 ? 2.541 -14.977 -24.969 1 98.81 437 ASP B CA 1
ATOM 9496 C C . ASP B 1 437 ? 2.66 -15.188 -23.453 1 98.81 437 ASP B C 1
ATOM 9498 O O . ASP B 1 437 ? 2.025 -14.484 -22.672 1 98.81 437 ASP B O 1
ATOM 9502 N N . GLY B 1 438 ? 3.426 -16.125 -23.047 1 98.81 438 GLY B N 1
ATOM 9503 C CA . GLY B 1 438 ? 3.574 -16.391 -21.625 1 98.81 438 GLY B CA 1
ATOM 9504 C C . GLY B 1 438 ? 4.527 -17.531 -21.328 1 98.81 438 GLY B C 1
ATOM 9505 O O . GLY B 1 438 ? 5 -18.219 -22.25 1 98.81 438 GLY B O 1
ATOM 9506 N N . PHE B 1 439 ? 4.82 -17.703 -20.031 1 98.88 439 PHE B N 1
ATOM 9507 C CA . PHE B 1 439 ? 5.602 -18.828 -19.547 1 98.88 439 PHE B CA 1
ATOM 9508 C C . PHE B 1 439 ? 4.832 -19.594 -18.469 1 98.88 439 PHE B C 1
ATOM 9510 O O . PHE B 1 439 ? 4.172 -18.984 -17.625 1 98.88 439 PHE B O 1
ATOM 9517 N N . ARG B 1 440 ? 4.824 -20.859 -18.625 1 98.81 440 ARG B N 1
ATOM 9518 C CA . ARG B 1 440 ? 4.605 -21.734 -17.484 1 98.81 440 ARG B CA 1
ATOM 9519 C C . ARG B 1 440 ? 5.922 -22.062 -16.781 1 98.81 440 ARG B C 1
ATOM 9521 O O . ARG B 1 440 ? 6.805 -22.688 -17.391 1 98.81 440 ARG B O 1
ATOM 9528 N N . ILE B 1 441 ? 6.031 -21.688 -15.508 1 98.75 441 ILE B N 1
ATOM 9529 C CA . ILE B 1 441 ? 7.281 -21.859 -14.773 1 98.75 441 ILE B CA 1
ATOM 9530 C C . ILE B 1 441 ? 7.273 -23.203 -14.039 1 98.75 441 ILE B C 1
ATOM 9532 O O . ILE B 1 441 ? 6.453 -23.422 -13.148 1 98.75 441 ILE B O 1
ATOM 9536 N N . ASP B 1 442 ? 8.203 -24.031 -14.422 1 98.31 442 ASP B N 1
ATOM 9537 C CA . ASP B 1 442 ? 8.406 -25.359 -13.828 1 98.31 442 ASP B CA 1
ATOM 9538 C C . ASP B 1 442 ? 8.93 -25.234 -12.398 1 98.31 442 ASP B C 1
ATOM 9540 O O . ASP B 1 442 ? 9.75 -24.375 -12.102 1 98.31 442 ASP B O 1
ATOM 9544 N N . VAL B 1 443 ? 8.461 -26.094 -11.461 1 97.56 443 VAL B N 1
ATOM 9545 C CA . VAL B 1 443 ? 8.844 -26.125 -10.055 1 97.56 443 VAL B CA 1
ATOM 9546 C C . VAL B 1 443 ? 8.773 -24.719 -9.469 1 97.56 443 VAL B C 1
ATOM 9548 O O . VAL B 1 443 ? 9.695 -24.281 -8.773 1 97.56 443 VAL B O 1
ATOM 9551 N N . ALA B 1 444 ? 7.719 -23.984 -9.828 1 97.94 444 ALA B N 1
ATOM 9552 C CA . ALA B 1 444 ? 7.582 -22.594 -9.422 1 97.94 444 ALA B CA 1
ATOM 9553 C C . ALA B 1 444 ? 7.516 -22.469 -7.898 1 97.94 444 ALA B C 1
ATOM 9555 O O . ALA B 1 444 ? 8 -21.484 -7.328 1 97.94 444 ALA B O 1
ATOM 9556 N N . MET B 1 445 ? 6.934 -23.422 -7.199 1 96 445 MET B N 1
ATOM 9557 C CA . MET B 1 445 ? 6.789 -23.406 -5.746 1 96 445 MET B CA 1
ATOM 9558 C C . MET B 1 445 ? 8.148 -23.547 -5.062 1 96 445 MET B C 1
ATOM 9560 O O . MET B 1 445 ? 8.273 -23.297 -3.863 1 96 445 MET B O 1
ATOM 9564 N N . GLY B 1 446 ? 9.164 -24 -5.832 1 96.56 446 GLY B N 1
ATOM 9565 C CA . GLY B 1 446 ? 10.5 -24.156 -5.297 1 96.56 446 GLY B CA 1
ATOM 9566 C C . GLY B 1 446 ? 11.375 -22.938 -5.484 1 96.56 446 GLY B C 1
ATOM 9567 O O . GLY B 1 446 ? 12.562 -22.953 -5.141 1 96.56 446 GLY B O 1
ATOM 9568 N N . ILE B 1 447 ? 10.828 -21.875 -6.02 1 97.56 447 ILE B N 1
ATOM 9569 C CA . ILE B 1 447 ? 11.562 -20.625 -6.238 1 97.56 447 ILE B CA 1
ATOM 9570 C C . ILE B 1 447 ? 11.242 -19.641 -5.117 1 97.56 447 ILE B C 1
ATOM 9572 O O . ILE B 1 447 ? 10.078 -19.422 -4.777 1 97.56 447 ILE B O 1
ATOM 9576 N N . HIS B 1 448 ? 12.281 -19.047 -4.598 1 97.12 448 HIS B N 1
ATOM 9577 C CA . HIS B 1 448 ? 12.141 -18.141 -3.463 1 97.12 448 HIS B CA 1
ATOM 9578 C C . HIS B 1 448 ? 11.211 -16.969 -3.797 1 97.12 448 HIS B C 1
ATOM 9580 O O . HIS B 1 448 ? 11.289 -16.406 -4.887 1 97.12 448 HIS B O 1
ATOM 9586 N N . TYR B 1 449 ? 10.32 -16.562 -2.883 1 96.56 449 TYR B N 1
ATOM 9587 C CA . TYR B 1 449 ? 9.266 -15.578 -3.119 1 96.56 449 TYR B CA 1
ATOM 9588 C C . TYR B 1 449 ? 9.852 -14.234 -3.547 1 96.56 449 TYR B C 1
ATOM 9590 O O . TYR B 1 449 ? 9.289 -13.547 -4.398 1 96.56 449 TYR B O 1
ATOM 9598 N N . SER B 1 450 ? 10.93 -13.812 -2.887 1 95.56 450 SER B N 1
ATOM 9599 C CA . SER B 1 450 ? 11.508 -12.508 -3.193 1 95.56 450 SER B CA 1
ATOM 9600 C C . SER B 1 450 ? 12.023 -12.453 -4.629 1 95.56 450 SER B C 1
ATOM 9602 O O . SER B 1 450 ? 11.898 -11.438 -5.305 1 95.56 450 SER B O 1
ATOM 9604 N N . TRP B 1 451 ? 12.672 -13.531 -5.02 1 96 451 TRP B N 1
ATOM 9605 C CA . TRP B 1 451 ? 13.125 -13.664 -6.398 1 96 451 TRP B CA 1
ATOM 9606 C C . TRP B 1 451 ? 11.953 -13.594 -7.367 1 96 451 TRP B C 1
ATOM 9608 O O . TRP B 1 451 ? 11.992 -12.844 -8.344 1 96 451 TRP B O 1
ATOM 9618 N N . MET B 1 452 ? 10.945 -14.328 -7.055 1 97.25 452 MET B N 1
ATOM 9619 C CA . MET B 1 452 ? 9.773 -14.383 -7.918 1 97.25 452 MET B CA 1
ATOM 9620 C C . MET B 1 452 ? 9.086 -13.016 -7.992 1 97.25 452 MET B C 1
ATOM 9622 O O . MET B 1 452 ? 8.594 -12.625 -9.055 1 97.25 452 MET B O 1
ATOM 9626 N N . LYS B 1 453 ? 9.047 -12.352 -6.883 1 96.12 453 LYS B N 1
ATOM 9627 C CA . LYS B 1 453 ? 8.453 -11.023 -6.855 1 96.12 453 LYS B CA 1
ATOM 9628 C C . LYS B 1 453 ? 9.18 -10.07 -7.801 1 96.12 453 LYS B C 1
ATOM 9630 O O . LYS B 1 453 ? 8.547 -9.328 -8.555 1 96.12 453 LYS B O 1
ATOM 9635 N N . GLN B 1 454 ? 10.492 -10.078 -7.758 1 95.12 454 GLN B N 1
ATOM 9636 C CA . GLN B 1 454 ? 11.297 -9.242 -8.633 1 95.12 454 GLN B CA 1
ATOM 9637 C C . GLN B 1 454 ? 11.008 -9.539 -10.102 1 95.12 454 GLN B C 1
ATOM 9639 O O . GLN B 1 454 ? 10.766 -8.625 -10.891 1 95.12 454 GLN B O 1
ATOM 9644 N N . TYR B 1 455 ? 11.031 -10.789 -10.391 1 97.38 455 TYR B N 1
ATOM 9645 C CA . TYR B 1 455 ? 10.773 -11.234 -11.758 1 97.38 455 TYR B CA 1
ATOM 9646 C C . TYR B 1 455 ? 9.375 -10.828 -12.211 1 97.38 455 TYR B C 1
ATOM 9648 O O . TYR B 1 455 ? 9.211 -10.219 -13.266 1 97.38 455 TYR B O 1
ATOM 9656 N N . TYR B 1 456 ? 8.398 -11.078 -11.438 1 97.75 456 TYR B N 1
ATOM 9657 C CA . TYR B 1 456 ? 6.988 -10.852 -11.75 1 97.75 456 TYR B CA 1
ATOM 9658 C C . TYR B 1 456 ? 6.707 -9.367 -11.945 1 97.75 456 TYR B C 1
ATOM 9660 O O . TYR B 1 456 ? 6.082 -8.969 -12.93 1 97.75 456 TYR B O 1
ATOM 9668 N N . GLU B 1 457 ? 7.137 -8.602 -10.961 1 95.88 457 GLU B N 1
ATOM 9669 C CA . GLU B 1 457 ? 6.891 -7.164 -11.039 1 95.88 457 GLU B CA 1
ATOM 9670 C C . GLU B 1 457 ? 7.547 -6.559 -12.273 1 95.88 457 GLU B C 1
ATOM 9672 O O . GLU B 1 457 ? 6.957 -5.699 -12.938 1 95.88 457 GLU B O 1
ATOM 9677 N N . TYR B 1 458 ? 8.773 -7 -12.562 1 95.75 458 TYR B N 1
ATOM 9678 C CA . TYR B 1 458 ? 9.445 -6.488 -13.75 1 95.75 458 TYR B CA 1
ATOM 9679 C C . TYR B 1 458 ? 8.656 -6.836 -15.008 1 95.75 458 TYR B C 1
ATOM 9681 O O . TYR B 1 458 ? 8.406 -5.969 -15.852 1 95.75 458 TYR B O 1
ATOM 9689 N N . ILE B 1 459 ? 8.305 -8.055 -15.086 1 97.69 459 ILE B N 1
ATOM 9690 C CA . ILE B 1 459 ? 7.613 -8.523 -16.281 1 97.69 459 ILE B CA 1
ATOM 9691 C C . ILE B 1 459 ? 6.273 -7.805 -16.422 1 97.69 459 ILE B C 1
ATOM 9693 O O . ILE B 1 459 ? 5.93 -7.312 -17.5 1 97.69 459 ILE B O 1
ATOM 9697 N N . LYS B 1 460 ? 5.516 -7.652 -15.344 1 95.69 460 LYS B N 1
ATOM 9698 C CA . LYS B 1 460 ? 4.188 -7.047 -15.406 1 95.69 460 LYS B CA 1
ATOM 9699 C C . LYS B 1 460 ? 4.277 -5.551 -15.703 1 95.69 460 LYS B C 1
ATOM 9701 O O . LYS B 1 460 ? 3.402 -4.992 -16.359 1 95.69 460 LYS B O 1
ATOM 9706 N N . ASN B 1 461 ? 5.324 -4.945 -15.219 1 93.94 461 ASN B N 1
ATOM 9707 C CA . ASN B 1 461 ? 5.508 -3.523 -15.477 1 93.94 461 ASN B CA 1
ATOM 9708 C C . ASN B 1 461 ? 5.891 -3.26 -16.938 1 93.94 461 ASN B C 1
ATOM 9710 O O . ASN B 1 461 ? 5.484 -2.25 -17.516 1 93.94 461 ASN B O 1
ATOM 9714 N N . THR B 1 462 ? 6.668 -4.145 -17.531 1 95.19 462 THR B N 1
ATOM 9715 C CA . THR B 1 462 ? 7.199 -3.939 -18.875 1 95.19 462 THR B CA 1
ATOM 9716 C C . THR B 1 462 ? 6.289 -4.578 -19.906 1 95.19 462 THR B C 1
ATOM 9718 O O . THR B 1 462 ? 6.098 -4.023 -21 1 95.19 462 THR B O 1
ATOM 9721 N N . TYR B 1 463 ? 5.758 -5.785 -19.578 1 96.81 463 TYR B N 1
ATOM 9722 C CA . TYR B 1 463 ? 4.906 -6.555 -20.469 1 96.81 463 TYR B CA 1
ATOM 9723 C C . TYR B 1 463 ? 3.635 -7.012 -19.766 1 96.81 463 TYR B C 1
ATOM 9725 O O . TYR B 1 463 ? 3.465 -8.195 -19.484 1 96.81 463 TYR B O 1
ATOM 9733 N N . PRO B 1 464 ? 2.686 -6.164 -19.562 1 94.31 464 PRO B N 1
ATOM 9734 C CA . PRO B 1 464 ? 1.511 -6.453 -18.734 1 94.31 464 PRO B CA 1
ATOM 9735 C C . PRO B 1 464 ? 0.688 -7.625 -19.266 1 94.31 464 PRO B C 1
ATOM 9737 O O . PRO B 1 464 ? 0.026 -8.32 -18.5 1 94.31 464 PRO B O 1
ATOM 9740 N N . ASP B 1 465 ? 0.741 -7.984 -20.547 1 96.69 465 ASP B N 1
ATOM 9741 C CA . ASP B 1 465 ? -0.093 -9.031 -21.141 1 96.69 465 ASP B CA 1
ATOM 9742 C C . ASP B 1 465 ? 0.642 -10.367 -21.156 1 96.69 465 ASP B C 1
ATOM 9744 O O . ASP B 1 465 ? 0.064 -11.391 -21.531 1 96.69 465 ASP B O 1
ATOM 9748 N N . PHE B 1 466 ? 1.897 -10.336 -20.812 1 98.56 466 PHE B N 1
ATOM 9749 C CA . PHE B 1 466 ? 2.658 -11.578 -20.781 1 98.56 466 PHE B CA 1
ATOM 9750 C C . PHE B 1 466 ? 2.234 -12.445 -19.594 1 98.56 466 PHE B C 1
ATOM 9752 O O . PHE B 1 466 ? 2.268 -11.992 -18.453 1 98.56 466 PHE B O 1
ATOM 9759 N N . LEU B 1 467 ? 1.863 -13.648 -19.812 1 98.81 467 LEU B N 1
ATOM 9760 C CA . LEU B 1 467 ? 1.352 -14.539 -18.781 1 98.81 467 LEU B CA 1
ATOM 9761 C C . LEU B 1 467 ? 2.494 -15.148 -17.969 1 98.81 467 LEU B C 1
ATOM 9763 O O . LEU B 1 467 ? 3.465 -15.648 -18.531 1 98.81 467 LEU B O 1
ATOM 9767 N N . VAL B 1 468 ? 2.381 -15.094 -16.672 1 98.81 468 VAL B N 1
ATOM 9768 C CA . VAL B 1 468 ? 3.256 -15.812 -15.758 1 98.81 468 VAL B CA 1
ATOM 9769 C C . VAL B 1 468 ? 2.451 -16.859 -15 1 98.81 468 VAL B C 1
ATOM 9771 O O . VAL B 1 468 ? 1.805 -16.547 -13.992 1 98.81 468 VAL B O 1
ATOM 9774 N N . LEU B 1 469 ? 2.482 -18.078 -15.484 1 98.75 469 LEU B N 1
ATOM 9775 C CA . LEU B 1 469 ? 1.792 -19.234 -14.922 1 98.75 469 LEU B CA 1
ATOM 9776 C C . LEU B 1 469 ? 2.756 -20.109 -14.133 1 98.75 469 LEU B C 1
ATOM 9778 O O . LEU B 1 469 ? 3.863 -20.406 -14.594 1 98.75 469 LEU B O 1
ATOM 9782 N N . GLY B 1 470 ? 2.361 -20.484 -12.883 1 98.5 470 GLY B N 1
ATOM 9783 C CA . GLY B 1 470 ? 3.262 -21.281 -12.062 1 98.5 470 GLY B CA 1
ATOM 9784 C C . GLY B 1 470 ? 2.781 -22.703 -11.852 1 98.5 470 GLY B C 1
ATOM 9785 O O . GLY B 1 470 ? 1.58 -22.938 -11.703 1 98.5 470 GLY B O 1
ATOM 9786 N N . GLU B 1 471 ? 3.73 -23.625 -11.914 1 98.12 471 GLU B N 1
ATOM 9787 C CA . GLU B 1 471 ? 3.449 -24.953 -11.359 1 98.12 471 GLU B CA 1
ATOM 9788 C C . GLU B 1 471 ? 3.424 -24.906 -9.828 1 98.12 471 GLU B C 1
ATOM 9790 O O . GLU B 1 471 ? 4.473 -24.953 -9.188 1 98.12 471 GLU B O 1
ATOM 9795 N N . LEU B 1 472 ? 2.283 -24.875 -9.305 1 96.38 472 LEU B N 1
ATOM 9796 C CA . LEU B 1 472 ? 2.053 -24.719 -7.871 1 96.38 472 LEU B CA 1
ATOM 9797 C C . LEU B 1 472 ? 1.136 -25.828 -7.352 1 96.38 472 LEU B C 1
ATOM 9799 O O . LEU B 1 472 ? 0.129 -26.156 -7.984 1 96.38 472 LEU B O 1
ATOM 9803 N N . ALA B 1 473 ? 1.494 -26.359 -6.289 1 93.25 473 ALA B N 1
ATOM 9804 C CA . ALA B 1 473 ? 0.781 -27.547 -5.805 1 93.25 473 ALA B CA 1
ATOM 9805 C C . ALA B 1 473 ? -0.239 -27.172 -4.734 1 93.25 473 ALA B C 1
ATOM 9807 O O . ALA B 1 473 ? -1.295 -27.797 -4.625 1 93.25 473 ALA B O 1
ATOM 9808 N N . GLU B 1 474 ? 0.03 -26.141 -3.941 1 95 474 GLU B N 1
ATOM 9809 C CA . GLU B 1 474 ? -0.803 -25.812 -2.791 1 95 474 GLU B CA 1
ATOM 9810 C C . GLU B 1 474 ? -1.887 -24.797 -3.17 1 95 474 GLU B C 1
ATOM 9812 O O . GLU B 1 474 ? -2.164 -24.594 -4.352 1 95 474 GLU B O 1
ATOM 9817 N N . ASN B 1 475 ? -2.648 -24.328 -2.15 1 96.12 475 ASN B N 1
ATOM 9818 C CA . ASN B 1 475 ? -3.707 -23.344 -2.354 1 96.12 475 ASN B CA 1
ATOM 9819 C C . ASN B 1 475 ? -3.195 -22.125 -3.109 1 96.12 475 ASN B C 1
ATOM 9821 O O . ASN B 1 475 ? -2.273 -21.453 -2.652 1 96.12 475 ASN B O 1
ATOM 9825 N N . PRO B 1 476 ? -3.826 -21.859 -4.238 1 96.12 476 PRO B N 1
ATOM 9826 C CA . PRO B 1 476 ? -3.352 -20.75 -5.074 1 96.12 476 PRO B CA 1
ATOM 9827 C C . PRO B 1 476 ? -3.295 -19.422 -4.32 1 96.12 476 PRO B C 1
ATOM 9829 O O . PRO B 1 476 ? -2.535 -18.531 -4.699 1 96.12 476 PRO B O 1
ATOM 9832 N N . ARG B 1 477 ? -4.039 -19.25 -3.289 1 95.12 477 ARG B N 1
ATOM 9833 C CA . ARG B 1 477 ? -4.105 -17.984 -2.576 1 95.12 477 ARG B CA 1
ATOM 9834 C C . ARG B 1 477 ? -2.74 -17.594 -2.016 1 95.12 477 ARG B C 1
ATOM 9836 O O . ARG B 1 477 ? -2.463 -16.422 -1.796 1 95.12 477 ARG B O 1
ATOM 9843 N N . ILE B 1 478 ? -1.862 -18.531 -1.841 1 95.56 478 ILE B N 1
ATOM 9844 C CA . ILE B 1 478 ? -0.532 -18.312 -1.277 1 95.56 478 ILE B CA 1
ATOM 9845 C C . ILE B 1 478 ? 0.331 -17.531 -2.268 1 95.56 478 ILE B C 1
ATOM 9847 O O . ILE B 1 478 ? 1.235 -16.797 -1.865 1 95.56 478 ILE B O 1
ATOM 9851 N N . TYR B 1 479 ? -0.015 -17.641 -3.547 1 96.5 479 TYR B N 1
ATOM 9852 C CA . TYR B 1 479 ? 0.974 -17.297 -4.562 1 96.5 479 TYR B CA 1
ATOM 9853 C C . TYR B 1 479 ? 0.493 -16.125 -5.418 1 96.5 479 TYR B C 1
ATOM 9855 O O . TYR B 1 479 ? 1.226 -15.641 -6.285 1 96.5 479 TYR B O 1
ATOM 9863 N N . MET B 1 480 ? -0.666 -15.562 -5.199 1 93.88 480 MET B N 1
ATOM 9864 C CA . MET B 1 480 ? -1.324 -14.688 -6.168 1 93.88 480 MET B CA 1
ATOM 9865 C C . MET B 1 480 ? -0.624 -13.336 -6.25 1 93.88 480 MET B C 1
ATOM 9867 O O . MET B 1 480 ? -0.856 -12.57 -7.188 1 93.88 480 MET B O 1
ATOM 9871 N N . ASP B 1 481 ? 0.289 -13.062 -5.363 1 93.69 481 ASP B N 1
ATOM 9872 C CA . ASP B 1 481 ? 1.077 -11.836 -5.461 1 93.69 481 ASP B CA 1
ATOM 9873 C C . ASP B 1 481 ? 2.297 -12.039 -6.355 1 93.69 481 ASP B C 1
ATOM 9875 O O . ASP B 1 481 ? 2.975 -11.078 -6.719 1 93.69 481 ASP B O 1
ATOM 9879 N N . TYR B 1 482 ? 2.514 -13.266 -6.816 1 97.19 482 TYR B N 1
ATOM 9880 C CA . TYR B 1 482 ? 3.773 -13.578 -7.484 1 97.19 482 TYR B CA 1
ATOM 9881 C C . TYR B 1 482 ? 3.529 -14.148 -8.875 1 97.19 482 TYR B C 1
ATOM 9883 O O . TYR B 1 482 ? 4.469 -14.312 -9.656 1 97.19 482 TYR B O 1
ATOM 9891 N N . PHE B 1 483 ? 2.273 -14.445 -9.195 1 98.25 483 PHE B N 1
ATOM 9892 C CA . PHE B 1 483 ? 1.918 -15.078 -10.461 1 98.25 483 PHE B CA 1
ATOM 9893 C C . PHE B 1 483 ? 0.587 -14.547 -10.977 1 98.25 483 PHE B C 1
ATOM 9895 O O . PHE B 1 483 ? -0.203 -13.984 -10.211 1 98.25 483 PHE B O 1
ATOM 9902 N N . ASP B 1 484 ? 0.365 -14.711 -12.305 1 98.06 484 ASP B N 1
ATOM 9903 C CA . ASP B 1 484 ? -0.942 -14.422 -12.883 1 98.06 484 ASP B CA 1
ATOM 9904 C C . ASP B 1 484 ? -1.902 -15.594 -12.695 1 98.06 484 ASP B C 1
ATOM 9906 O O . ASP B 1 484 ? -3.115 -15.398 -12.594 1 98.06 484 ASP B O 1
ATOM 9910 N N . SER B 1 485 ? -1.271 -16.766 -12.742 1 98.19 485 SER B N 1
ATOM 9911 C CA . SER B 1 485 ? -2.049 -18 -12.734 1 98.19 485 SER B CA 1
ATOM 9912 C C . SER B 1 485 ? -1.288 -19.125 -12.047 1 98.19 485 SER B C 1
ATOM 9914 O O . SER B 1 485 ? -0.088 -19 -11.789 1 98.19 485 SER B O 1
ATOM 9916 N N . ALA B 1 486 ? -2.045 -20.188 -11.68 1 98 486 ALA B N 1
ATOM 9917 C CA . ALA B 1 486 ? -1.509 -21.391 -11.039 1 98 486 ALA B CA 1
ATOM 9918 C C . ALA B 1 486 ? -2.088 -22.656 -11.656 1 98 486 ALA B C 1
ATOM 9920 O O . ALA B 1 486 ? -3.293 -22.734 -11.914 1 98 486 ALA B O 1
ATOM 9921 N N . MET B 1 487 ? -1.13 -23.609 -12.008 1 97.94 487 MET B N 1
ATOM 9922 C CA . MET B 1 487 ? -1.686 -24.922 -12.305 1 97.94 487 MET B CA 1
ATOM 9923 C C . MET B 1 487 ? -2.496 -25.453 -11.133 1 97.94 487 MET B C 1
ATOM 9925 O O . MET B 1 487 ? -1.942 -25.719 -10.062 1 97.94 487 MET B O 1
ATOM 9929 N N . ASN B 1 488 ? -3.711 -25.594 -11.266 1 97.25 488 ASN B N 1
ATOM 9930 C CA . ASN B 1 488 ? -4.652 -25.734 -10.164 1 97.25 488 ASN B CA 1
ATOM 9931 C C . ASN B 1 488 ? -4.734 -27.188 -9.688 1 97.25 488 ASN B C 1
ATOM 9933 O O . ASN B 1 488 ? -5.816 -27.781 -9.672 1 97.25 488 ASN B O 1
ATOM 9937 N N . TYR B 1 489 ? -3.596 -27.734 -9.25 1 97.38 489 TYR B N 1
ATOM 9938 C CA . TYR B 1 489 ? -3.531 -29.078 -8.688 1 97.38 489 TYR B CA 1
ATOM 9939 C C . TYR B 1 489 ? -4.371 -29.188 -7.422 1 97.38 489 TYR B C 1
ATOM 9941 O O . TYR B 1 489 ? -4.867 -30.266 -7.086 1 97.38 489 TYR B O 1
ATOM 9949 N N . TYR B 1 490 ? -4.508 -28.062 -6.742 1 96.75 490 TYR B N 1
ATOM 9950 C CA . TYR B 1 490 ? -5.348 -28.016 -5.551 1 96.75 490 TYR B CA 1
ATOM 9951 C C . TYR B 1 490 ? -6.789 -28.375 -5.883 1 96.75 490 TYR B C 1
ATOM 9953 O O . TYR B 1 490 ? -7.418 -29.172 -5.184 1 96.75 490 TYR B O 1
ATOM 9961 N N . LEU B 1 491 ? -7.344 -27.812 -6.961 1 97.69 491 LEU B N 1
ATOM 9962 C CA . LEU B 1 491 ? -8.695 -28.125 -7.418 1 97.69 491 LEU B CA 1
ATOM 9963 C C . LEU B 1 491 ? -8.789 -29.578 -7.863 1 97.69 491 LEU B C 1
ATOM 9965 O O . LEU B 1 491 ? -9.758 -30.266 -7.531 1 97.69 491 LEU B O 1
ATOM 9969 N N . ARG B 1 492 ? -7.816 -30.047 -8.648 1 98 492 ARG B N 1
ATOM 9970 C CA . ARG B 1 492 ? -7.824 -31.453 -9.086 1 98 492 ARG B CA 1
ATOM 9971 C C . ARG B 1 492 ? -7.914 -32.406 -7.898 1 98 492 ARG B C 1
ATOM 9973 O O . ARG B 1 492 ? -8.695 -33.344 -7.914 1 98 492 ARG B O 1
ATOM 9980 N N . LYS B 1 493 ? -7.109 -32.125 -6.891 1 97.5 493 LYS B N 1
ATOM 9981 C CA . LYS B 1 493 ? -7.141 -32.938 -5.676 1 97.5 493 LYS B CA 1
ATOM 9982 C C . LYS B 1 493 ? -8.539 -32.938 -5.062 1 97.5 493 LYS B C 1
ATOM 9984 O O . LYS B 1 493 ? -9.055 -34 -4.711 1 97.5 493 LYS B O 1
ATOM 9989 N N . ALA B 1 494 ? -9.141 -31.781 -4.934 1 97.75 494 ALA B N 1
ATOM 9990 C CA . ALA B 1 494 ? -10.477 -31.672 -4.34 1 97.75 494 ALA B CA 1
ATOM 9991 C C . ALA B 1 494 ? -11.492 -32.469 -5.145 1 97.75 494 ALA B C 1
ATOM 9993 O O . ALA B 1 494 ? -12.328 -33.188 -4.57 1 97.75 494 ALA B O 1
ATOM 9994 N N . ILE B 1 495 ? -11.43 -32.406 -6.449 1 98 495 ILE B N 1
ATOM 9995 C CA . ILE B 1 495 ? -12.352 -33.094 -7.328 1 98 495 ILE B CA 1
ATOM 9996 C C . ILE B 1 495 ? -12.164 -34.625 -7.148 1 98 495 ILE B C 1
ATOM 9998 O O . ILE B 1 495 ? -13.148 -35.344 -6.992 1 98 495 ILE B O 1
ATOM 10002 N N . LEU B 1 496 ? -10.93 -35.094 -7.168 1 97.5 496 LEU B N 1
ATOM 10003 C CA . LEU B 1 496 ? -10.641 -36.531 -7.016 1 97.5 496 LEU B CA 1
ATOM 10004 C C . LEU B 1 496 ? -11.094 -37.031 -5.648 1 97.5 496 LEU B C 1
ATOM 10006 O O . LEU B 1 496 ? -11.633 -38.125 -5.535 1 97.5 496 LEU B O 1
ATOM 10010 N N . GLU B 1 497 ? -10.852 -36.25 -4.652 1 97.31 497 GLU B N 1
ATOM 10011 C CA . GLU B 1 497 ? -11.211 -36.656 -3.299 1 97.31 497 GLU B CA 1
ATOM 10012 C C . GLU B 1 497 ? -12.727 -36.719 -3.135 1 97.31 497 GLU B C 1
ATOM 10014 O O . GLU B 1 497 ? -13.227 -37.531 -2.346 1 97.31 497 GLU B O 1
ATOM 10019 N N . LEU B 1 498 ? -13.461 -35.906 -3.842 1 97.31 498 LEU B N 1
ATOM 10020 C CA . LEU B 1 498 ? -14.914 -35.938 -3.791 1 97.31 498 LEU B CA 1
ATOM 10021 C C . LEU B 1 498 ? -15.453 -37.125 -4.617 1 97.31 498 LEU B C 1
ATOM 10023 O O . LEU B 1 498 ? -16.25 -37.906 -4.125 1 97.31 498 LEU B O 1
ATOM 10027 N N . LEU B 1 499 ? -14.969 -37.312 -5.867 1 97.12 499 LEU B N 1
ATOM 10028 C CA . LEU B 1 499 ? -15.68 -38.094 -6.855 1 97.12 499 LEU B CA 1
ATOM 10029 C C . LEU B 1 499 ? -15.039 -39.469 -6.996 1 97.12 499 LEU B C 1
ATOM 10031 O O . LEU B 1 499 ? -15.688 -40.438 -7.426 1 97.12 499 LEU B O 1
ATOM 10035 N N . ILE B 1 500 ? -13.781 -39.562 -6.723 1 95.44 500 ILE B N 1
ATOM 10036 C CA . ILE B 1 500 ? -13.07 -40.812 -6.965 1 95.44 500 ILE B CA 1
ATOM 10037 C C . ILE B 1 500 ? -12.742 -41.469 -5.633 1 95.44 500 ILE B C 1
ATOM 10039 O O . ILE B 1 500 ? -13.219 -42.594 -5.352 1 95.44 500 ILE B O 1
ATOM 10043 N N . TYR B 1 501 ? -12.055 -40.75 -4.715 1 95 501 TYR B N 1
ATOM 10044 C CA . TYR B 1 501 ? -11.602 -41.344 -3.459 1 95 501 TYR B CA 1
ATOM 10045 C C . TYR B 1 501 ? -12.711 -41.281 -2.414 1 95 501 TYR B C 1
ATOM 10047 O O . TYR B 1 501 ? -12.656 -42.031 -1.416 1 95 501 TYR B O 1
ATOM 10055 N N . LYS B 1 502 ? -13.719 -40.438 -2.566 1 95.12 502 LYS B N 1
ATOM 10056 C CA . LYS B 1 502 ? -14.852 -40.312 -1.659 1 95.12 502 LYS B CA 1
ATOM 10057 C C . LYS B 1 502 ? -14.383 -40.031 -0.231 1 95.12 502 LYS B C 1
ATOM 10059 O O . LYS B 1 502 ? -14.883 -40.625 0.716 1 95.12 502 LYS B O 1
ATOM 10064 N N . ARG B 1 503 ? -13.414 -39.188 -0.163 1 96.19 503 ARG B N 1
ATOM 10065 C CA . ARG B 1 503 ? -12.82 -38.875 1.129 1 96.19 503 ARG B CA 1
ATOM 10066 C C . ARG B 1 503 ? -13.461 -37.625 1.729 1 96.19 503 ARG B C 1
ATOM 10068 O O . ARG B 1 503 ? -13.352 -37.375 2.932 1 96.19 503 ARG B O 1
ATOM 10075 N N . ILE B 1 504 ? -14.023 -36.844 0.898 1 96.25 504 ILE B N 1
ATOM 10076 C CA . ILE B 1 504 ? -14.703 -35.625 1.377 1 96.25 504 ILE B CA 1
ATOM 10077 C C . ILE B 1 504 ? -16.141 -35.625 0.868 1 96.25 504 ILE B C 1
ATOM 10079 O O . ILE B 1 504 ? -16.469 -36.281 -0.129 1 96.25 504 ILE B O 1
ATOM 10083 N N . ASP B 1 505 ? -17.016 -34.938 1.6 1 97 505 ASP B N 1
ATOM 10084 C CA . ASP B 1 505 ? -18.391 -34.781 1.139 1 97 505 ASP B CA 1
ATOM 10085 C C . ASP B 1 505 ? -18.547 -33.469 0.355 1 97 505 ASP B C 1
ATOM 10087 O O . ASP B 1 505 ? -17.594 -32.75 0.148 1 97 505 ASP B O 1
ATOM 10091 N N . LEU B 1 506 ? -19.734 -33.281 -0.18 1 97.5 506 LEU B N 1
ATOM 10092 C CA . LEU B 1 506 ? -19.984 -32.156 -1.065 1 97.5 506 LEU B CA 1
ATOM 10093 C C . LEU B 1 506 ? -19.797 -30.844 -0.33 1 97.5 506 LEU B C 1
ATOM 10095 O O . LEU B 1 506 ? -19.297 -29.875 -0.906 1 97.5 506 LEU B O 1
ATOM 10099 N N . ASN B 1 507 ? -20.156 -30.734 0.938 1 96.56 507 ASN B N 1
ATOM 10100 C CA . ASN B 1 507 ? -19.984 -29.516 1.714 1 96.56 507 ASN B CA 1
ATOM 10101 C C . ASN B 1 507 ? -18.516 -29.156 1.885 1 96.56 507 ASN B C 1
ATOM 10103 O O . ASN B 1 507 ? -18.141 -27.984 1.774 1 96.56 507 ASN B O 1
ATOM 10107 N N . GLU B 1 508 ? -17.703 -30.094 2.207 1 96.75 508 GLU B N 1
ATOM 10108 C CA . GLU B 1 508 ? -16.266 -29.859 2.32 1 96.75 508 GLU B CA 1
ATOM 10109 C C . GLU B 1 508 ? -15.672 -29.438 0.983 1 96.75 508 GLU B C 1
ATOM 10111 O O . GLU B 1 508 ? -14.812 -28.547 0.937 1 96.75 508 GLU B O 1
ATOM 10116 N N . PHE B 1 509 ? -16.156 -30.109 -0.069 1 97.56 509 PHE B N 1
ATOM 10117 C CA . PHE B 1 509 ? -15.711 -29.719 -1.4 1 97.56 509 PHE B CA 1
ATOM 10118 C C . PHE B 1 509 ? -16.031 -28.25 -1.666 1 97.56 509 PHE B C 1
ATOM 10120 O O . PHE B 1 509 ? -15.148 -27.5 -2.084 1 97.56 509 PHE B O 1
ATOM 10127 N N . ILE B 1 510 ? -17.219 -27.844 -1.417 1 97.81 510 ILE B N 1
ATOM 10128 C CA . ILE B 1 510 ? -17.656 -26.469 -1.613 1 97.81 510 ILE B CA 1
ATOM 10129 C C . ILE B 1 510 ? -16.828 -25.531 -0.749 1 97.81 510 ILE B C 1
ATOM 10131 O O . ILE B 1 510 ? -16.391 -24.469 -1.21 1 97.81 510 ILE B O 1
ATOM 10135 N N . SER B 1 511 ? -16.562 -25.906 0.448 1 96.81 511 SER B N 1
ATOM 10136 C CA . SER B 1 511 ? -15.75 -25.109 1.357 1 96.81 511 SER B CA 1
ATOM 10137 C C . SER B 1 511 ? -14.352 -24.859 0.787 1 96.81 511 SER B C 1
ATOM 10139 O O . SER B 1 511 ? -13.828 -23.75 0.868 1 96.81 511 SER B O 1
ATOM 10141 N N . ARG B 1 512 ? -13.758 -25.844 0.185 1 96.19 512 ARG B N 1
ATOM 10142 C CA . ARG B 1 512 ? -12.414 -25.734 -0.378 1 96.19 512 ARG B CA 1
ATOM 10143 C C . ARG B 1 512 ? -12.406 -24.812 -1.597 1 96.19 512 ARG B C 1
ATOM 10145 O O . ARG B 1 512 ? -11.492 -24 -1.763 1 96.19 512 ARG B O 1
ATOM 10152 N N . ILE B 1 513 ? -13.422 -25 -2.398 1 97.31 513 ILE B N 1
ATOM 10153 C CA . ILE B 1 513 ? -13.531 -24.156 -3.592 1 97.31 513 ILE B CA 1
ATOM 10154 C C . ILE B 1 513 ? -13.727 -22.703 -3.188 1 97.31 513 ILE B C 1
ATOM 10156 O O . ILE B 1 513 ? -13.086 -21.812 -3.746 1 97.31 513 ILE B O 1
ATOM 10160 N N . ASN B 1 514 ? -14.555 -22.516 -2.232 1 97.81 514 ASN B N 1
ATOM 10161 C CA . ASN B 1 514 ? -14.805 -21.172 -1.729 1 97.81 514 ASN B CA 1
ATOM 10162 C C . ASN B 1 514 ? -13.562 -20.578 -1.073 1 97.81 514 ASN B C 1
ATOM 10164 O O . ASN B 1 514 ? -13.32 -19.359 -1.169 1 97.81 514 ASN B O 1
ATOM 10168 N N . ASN B 1 515 ? -12.875 -21.391 -0.396 1 95.62 515 ASN B N 1
ATOM 10169 C CA . ASN B 1 515 ? -11.648 -20.938 0.263 1 95.62 515 ASN B CA 1
ATOM 10170 C C . ASN B 1 515 ? -10.641 -20.391 -0.742 1 95.62 515 ASN B C 1
ATOM 10172 O O . ASN B 1 515 ? -9.891 -19.469 -0.435 1 95.62 515 ASN B O 1
ATOM 10176 N N . VAL B 1 516 ? -10.609 -20.891 -1.895 1 95.81 516 VAL B N 1
ATOM 10177 C CA . VAL B 1 516 ? -9.734 -20.375 -2.941 1 95.81 516 VAL B CA 1
ATOM 10178 C C . VAL B 1 516 ? -10.328 -19.109 -3.545 1 95.81 516 VAL B C 1
ATOM 10180 O O . VAL B 1 516 ? -9.711 -18.047 -3.492 1 95.81 516 VAL B O 1
ATOM 10183 N N . TYR B 1 517 ? -11.516 -19.156 -3.953 1 97.62 517 TYR B N 1
ATOM 10184 C CA . TYR B 1 517 ? -12.133 -18.078 -4.711 1 97.62 517 TYR B CA 1
ATOM 10185 C C . TYR B 1 517 ? -12.273 -16.828 -3.859 1 97.62 517 TYR B C 1
ATOM 10187 O O . TYR B 1 517 ? -11.992 -15.711 -4.32 1 97.62 517 TYR B O 1
ATOM 10195 N N . ALA B 1 518 ? -12.672 -17 -2.658 1 96.25 518 ALA B N 1
ATOM 10196 C CA . ALA B 1 518 ? -13.078 -15.867 -1.832 1 96.25 518 ALA B CA 1
ATOM 10197 C C . ALA B 1 518 ? -11.867 -15.141 -1.257 1 96.25 518 ALA B C 1
ATOM 10199 O O . ALA B 1 518 ? -11.992 -14.047 -0.704 1 96.25 518 ALA B O 1
ATOM 10200 N N . TYR B 1 519 ? -10.68 -15.672 -1.454 1 95.56 519 TYR B N 1
ATOM 10201 C CA . TYR B 1 519 ? -9.5 -15.047 -0.864 1 95.56 519 TYR B CA 1
ATOM 10202 C C . TYR B 1 519 ? -8.547 -14.547 -1.945 1 95.56 519 TYR B C 1
ATOM 10204 O O . TYR B 1 519 ? -7.465 -14.039 -1.643 1 95.56 519 TYR B O 1
ATOM 10212 N N . ILE B 1 520 ? -8.859 -14.695 -3.193 1 97.19 520 ILE B N 1
ATOM 10213 C CA . ILE B 1 520 ? -8.07 -14.117 -4.273 1 97.19 520 ILE B CA 1
ATOM 10214 C C . ILE B 1 520 ? -8.961 -13.203 -5.125 1 97.19 520 ILE B C 1
ATOM 10216 O O . ILE B 1 520 ? -10.188 -13.32 -5.102 1 97.19 520 ILE B O 1
ATOM 10220 N N . PRO B 1 521 ? -8.359 -12.289 -5.859 1 97.75 521 PRO B N 1
ATOM 10221 C CA . PRO B 1 521 ? -9.188 -11.438 -6.719 1 97.75 521 PRO B CA 1
ATOM 10222 C C . PRO B 1 521 ? -9.922 -12.227 -7.797 1 97.75 521 PRO B C 1
ATOM 10224 O O . PRO B 1 521 ? -9.414 -13.234 -8.297 1 97.75 521 PRO B O 1
ATOM 10227 N N . HIS B 1 522 ? -11.047 -11.719 -8.133 1 97.94 522 HIS B N 1
ATOM 10228 C CA . HIS B 1 522 ? -11.859 -12.352 -9.164 1 97.94 522 HIS B CA 1
ATOM 10229 C C . HIS B 1 522 ? -11.062 -12.539 -10.453 1 97.94 522 HIS B C 1
ATOM 10231 O O . HIS B 1 522 ? -11.117 -13.602 -11.078 1 97.94 522 HIS B O 1
ATOM 10237 N N . TYR B 1 523 ? -10.305 -11.555 -10.844 1 97.06 523 TYR B N 1
ATOM 10238 C CA . TYR B 1 523 ? -9.57 -11.633 -12.102 1 97.06 523 TYR B CA 1
ATOM 10239 C C . TYR B 1 523 ? -8.461 -12.68 -12.016 1 97.06 523 TYR B C 1
ATOM 10241 O O . TYR B 1 523 ? -8.055 -13.242 -13.031 1 97.06 523 TYR B O 1
ATOM 10249 N N . LYS B 1 524 ? -7.914 -12.977 -10.828 1 97.81 524 LYS B N 1
ATOM 10250 C CA . LYS B 1 524 ? -6.961 -14.07 -10.656 1 97.81 524 LYS B CA 1
ATOM 10251 C C . LYS B 1 524 ? -7.664 -15.422 -10.695 1 97.81 524 LYS B C 1
ATOM 10253 O O . LYS B 1 524 ? -7.117 -16.391 -11.227 1 97.81 524 LYS B O 1
ATOM 10258 N N . ALA B 1 525 ? -8.812 -15.422 -10.125 1 98.25 525 ALA B N 1
ATOM 10259 C CA . ALA B 1 525 ? -9.586 -16.656 -10.156 1 98.25 525 ALA B CA 1
ATOM 10260 C C . ALA B 1 525 ? -9.859 -17.094 -11.594 1 98.25 525 ALA B C 1
ATOM 10262 O O . ALA B 1 525 ? -9.773 -18.281 -11.914 1 98.25 525 ALA B O 1
ATOM 10263 N N . LEU B 1 526 ? -10.148 -16.156 -12.438 1 98.25 526 LEU B N 1
ATOM 10264 C CA . LEU B 1 526 ? -10.477 -16.422 -13.836 1 98.25 526 LEU B CA 1
ATOM 10265 C C . LEU B 1 526 ? -9.258 -16.938 -14.594 1 98.25 526 LEU B C 1
ATOM 10267 O O . LEU B 1 526 ? -9.391 -17.469 -15.695 1 98.25 526 LEU B O 1
ATOM 10271 N N . SER B 1 527 ? -8.094 -16.797 -13.992 1 98.19 527 SER B N 1
ATOM 10272 C CA . SER B 1 527 ? -6.855 -17.141 -14.688 1 98.19 527 SER B CA 1
ATOM 10273 C C . SER B 1 527 ? -6.336 -18.516 -14.258 1 98.19 527 SER B C 1
ATOM 10275 O O . SER B 1 527 ? -5.363 -19.016 -14.82 1 98.19 527 SER B O 1
ATOM 10277 N N . LEU B 1 528 ? -7.004 -19.094 -13.25 1 98.56 528 LEU B N 1
ATOM 10278 C CA . LEU B 1 528 ? -6.527 -20.375 -12.734 1 98.56 528 LEU B CA 1
ATOM 10279 C C . LEU B 1 528 ? -6.547 -21.438 -13.82 1 98.56 528 LEU B C 1
ATOM 10281 O O . LEU B 1 528 ? -7.477 -21.484 -14.633 1 98.56 528 LEU B O 1
ATOM 10285 N N . TYR B 1 529 ? -5.488 -22.219 -13.891 1 98.56 529 TYR B N 1
ATOM 10286 C CA . TYR B 1 529 ? -5.316 -23.312 -14.828 1 98.56 529 TYR B CA 1
ATOM 10287 C C . TYR B 1 529 ? -6.051 -24.562 -14.352 1 98.56 529 TYR B C 1
ATOM 10289 O O . TYR B 1 529 ? -5.457 -25.438 -13.711 1 98.56 529 TYR B O 1
ATOM 10297 N N . ASN B 1 530 ? -7.348 -24.719 -14.656 1 98.5 530 ASN B N 1
ATOM 10298 C CA . ASN B 1 530 ? -8.195 -25.812 -14.18 1 98.5 530 ASN B CA 1
ATOM 10299 C C . ASN B 1 530 ? -8.016 -27.078 -15.016 1 98.5 530 ASN B C 1
ATOM 10301 O O . ASN B 1 530 ? -8.516 -27.156 -16.141 1 98.5 530 ASN B O 1
ATOM 10305 N N . MET B 1 531 ? -7.391 -28.094 -14.461 1 97.75 531 MET B N 1
ATOM 10306 C CA . MET B 1 531 ? -7.051 -29.281 -15.242 1 97.75 531 MET B CA 1
ATOM 10307 C C . MET B 1 531 ? -7.477 -30.547 -14.516 1 97.75 531 MET B C 1
ATOM 10309 O O . MET B 1 531 ? -7.562 -30.562 -13.281 1 97.75 531 MET B O 1
ATOM 10313 N N . LEU B 1 532 ? -7.754 -31.578 -15.273 1 97.94 532 LEU B N 1
ATOM 10314 C CA . LEU B 1 532 ? -7.984 -32.906 -14.75 1 97.94 532 LEU B CA 1
ATOM 10315 C C . LEU B 1 532 ? -6.762 -33.812 -14.969 1 97.94 532 LEU B C 1
ATOM 10317 O O . LEU B 1 532 ? -6.633 -34.844 -14.336 1 97.94 532 LEU B O 1
ATOM 10321 N N . GLY B 1 533 ? -5.965 -33.375 -15.922 1 95.88 533 GLY B N 1
ATOM 10322 C CA . GLY B 1 533 ? -4.758 -34.094 -16.234 1 95.88 533 GLY B CA 1
ATOM 10323 C C . GLY B 1 533 ? -3.621 -33.219 -16.719 1 95.88 533 GLY B C 1
ATOM 10324 O O . GLY B 1 533 ? -3.85 -32.094 -17.172 1 95.88 533 GLY B O 1
ATOM 10325 N N . SER B 1 534 ? -2.432 -33.656 -16.578 1 97.06 534 SER B N 1
ATOM 10326 C CA . SER B 1 534 ? -1.201 -33.062 -17.062 1 97.06 534 SER B CA 1
ATOM 10327 C C . SER B 1 534 ? -0.131 -34.094 -17.344 1 97.06 534 SER B C 1
ATOM 10329 O O . SER B 1 534 ? -0.36 -35.312 -17.125 1 97.06 534 SER B O 1
ATOM 10331 N N . HIS B 1 535 ? 0.968 -33.625 -17.766 1 97.31 535 HIS B N 1
ATOM 10332 C CA . HIS B 1 535 ? 2.062 -34.562 -18.094 1 97.31 535 HIS B CA 1
ATOM 10333 C C . HIS B 1 535 ? 2.721 -35.094 -16.828 1 97.31 535 HIS B C 1
ATOM 10335 O O . HIS B 1 535 ? 3.623 -35.938 -16.891 1 97.31 535 HIS B O 1
ATOM 10341 N N . ASP B 1 536 ? 2.229 -34.688 -15.641 1 95.75 536 ASP B N 1
ATOM 10342 C CA . ASP B 1 536 ? 2.893 -35.062 -14.398 1 95.75 536 ASP B CA 1
ATOM 10343 C C . ASP B 1 536 ? 2.016 -36 -13.57 1 95.75 536 ASP B C 1
ATOM 10345 O O . ASP B 1 536 ? 2.455 -36.531 -12.547 1 95.75 536 ASP B O 1
ATOM 10349 N N . VAL B 1 537 ? 0.817 -36.219 -13.93 1 96.81 537 VAL B N 1
ATOM 10350 C CA . VAL B 1 537 ? -0.109 -37.031 -13.156 1 96.81 537 VAL B CA 1
ATOM 10351 C C . VAL B 1 537 ? -0.791 -38.031 -14.078 1 96.81 537 VAL B C 1
ATOM 10353 O O . VAL B 1 537 ? -0.818 -37.875 -15.297 1 96.81 537 VAL B O 1
ATOM 10356 N N . PRO B 1 538 ? -1.364 -39.094 -13.531 1 96.69 538 PRO B N 1
ATOM 10357 C CA . PRO B 1 538 ? -2.096 -40.031 -14.383 1 96.69 538 PRO B CA 1
ATOM 10358 C C . PRO B 1 538 ? -3.244 -39.344 -15.141 1 96.69 538 PRO B C 1
ATOM 10360 O O . PRO B 1 538 ? -3.896 -38.438 -14.617 1 96.69 538 PRO B O 1
ATOM 10363 N N . ARG B 1 539 ? -3.438 -39.812 -16.391 1 97.31 539 ARG B N 1
ATOM 10364 C CA . ARG B 1 539 ? -4.551 -39.281 -17.172 1 97.31 539 ARG B CA 1
ATOM 10365 C C . ARG B 1 539 ? -5.887 -39.625 -16.531 1 97.31 539 ARG B C 1
ATOM 10367 O O . ARG B 1 539 ? -6.059 -40.719 -15.977 1 97.31 539 ARG B O 1
ATOM 10374 N N . ILE B 1 540 ? -6.77 -38.781 -16.641 1 97 540 ILE B N 1
ATOM 10375 C CA . ILE B 1 540 ? -8.031 -38.875 -15.922 1 97 540 ILE B CA 1
ATOM 10376 C C . ILE B 1 540 ? -8.805 -40.125 -16.391 1 97 540 ILE B C 1
ATOM 10378 O O . ILE B 1 540 ? -9.484 -40.781 -15.594 1 97 540 ILE B O 1
ATOM 10382 N N . LYS B 1 541 ? -8.727 -40.438 -17.703 1 96.75 541 LYS B N 1
ATOM 10383 C CA . LYS B 1 541 ? -9.422 -41.625 -18.25 1 96.75 541 LYS B CA 1
ATOM 10384 C C . LYS B 1 541 ? -8.969 -42.906 -17.547 1 96.75 541 LYS B C 1
ATOM 10386 O O . LYS B 1 541 ? -9.758 -43.844 -17.375 1 96.75 541 LYS B O 1
ATOM 10391 N N . SER B 1 542 ? -7.719 -42.938 -17.172 1 95.69 542 SER B N 1
ATOM 10392 C CA . SER B 1 542 ? -7.168 -44.125 -16.5 1 95.69 542 SER B CA 1
ATOM 10393 C C . SER B 1 542 ? -7.641 -44.219 -15.055 1 95.69 542 SER B C 1
ATOM 10395 O O . SER B 1 542 ? -7.656 -45.281 -14.461 1 95.69 542 SER B O 1
ATOM 10397 N N . MET B 1 543 ? -8.055 -43.125 -14.539 1 94.5 543 MET B N 1
ATOM 10398 C CA . MET B 1 543 ? -8.5 -43.094 -13.148 1 94.5 543 MET B CA 1
ATOM 10399 C C . MET B 1 543 ? -10.008 -43.312 -13.055 1 94.5 543 MET B C 1
ATOM 10401 O O . MET B 1 543 ? -10.516 -43.75 -12.031 1 94.5 543 MET B O 1
ATOM 10405 N N . VAL B 1 544 ? -10.672 -42.875 -14.117 1 91.25 544 VAL B N 1
ATOM 10406 C CA . VAL B 1 544 ? -12.133 -42.906 -14.148 1 91.25 544 VAL B CA 1
ATOM 10407 C C . VAL B 1 544 ? -12.602 -43.781 -15.312 1 91.25 544 VAL B C 1
ATOM 10409 O O . VAL B 1 544 ? -12.461 -43.375 -16.484 1 91.25 544 VAL B O 1
ATOM 10412 N N . GLN B 1 545 ? -13.117 -44.875 -15.062 1 78.94 545 GLN B N 1
ATOM 10413 C CA . GLN B 1 545 ? -13.562 -45.75 -16.156 1 78.94 545 GLN B CA 1
ATOM 10414 C C . GLN B 1 545 ? -15.031 -45.5 -16.469 1 78.94 545 GLN B C 1
ATOM 10416 O O . GLN B 1 545 ? -15.516 -45.906 -17.531 1 78.94 545 GLN B O 1
ATOM 10421 N N . ASN B 1 546 ? -15.75 -44.75 -15.703 1 89.62 546 ASN B N 1
ATOM 10422 C CA . ASN B 1 546 ? -17.141 -44.406 -15.945 1 89.62 546 ASN B CA 1
ATOM 10423 C C . ASN B 1 546 ? -17.25 -43.125 -16.797 1 89.62 546 ASN B C 1
ATOM 10425 O O . ASN B 1 546 ? -16.969 -42.031 -16.328 1 89.62 546 ASN B O 1
ATOM 10429 N N . ASN B 1 547 ? -17.766 -43.281 -18 1 92.12 547 ASN B N 1
ATOM 10430 C CA . ASN B 1 547 ? -17.812 -42.188 -18.953 1 92.12 547 ASN B CA 1
ATOM 10431 C C . ASN B 1 547 ? -18.75 -41.094 -18.484 1 92.12 547 ASN B C 1
ATOM 10433 O O . ASN B 1 547 ? -18.516 -39.906 -18.766 1 92.12 547 ASN B O 1
ATOM 10437 N N . LYS B 1 548 ? -19.812 -41.469 -17.812 1 95.69 548 LYS B N 1
ATOM 10438 C CA . LYS B 1 548 ? -20.719 -40.469 -17.297 1 95.69 548 LYS B CA 1
ATOM 10439 C C . LYS B 1 548 ? -20.031 -39.562 -16.266 1 95.69 548 LYS B C 1
ATOM 10441 O O . LYS B 1 548 ? -20.188 -38.344 -16.297 1 95.69 548 LYS B O 1
ATOM 10446 N N . LEU B 1 549 ? -19.328 -40.219 -15.438 1 97.38 549 LEU B N 1
ATOM 10447 C CA . LEU B 1 549 ? -18.594 -39.5 -14.422 1 97.38 549 LEU B CA 1
ATOM 10448 C C . LEU B 1 549 ? -17.531 -38.625 -15.062 1 97.38 549 LEU B C 1
ATOM 10450 O O . LEU B 1 549 ? -17.328 -37.469 -14.641 1 97.38 549 LEU B O 1
ATOM 10454 N N . LEU B 1 550 ? -16.812 -39.125 -16.016 1 97.75 550 LEU B N 1
ATOM 10455 C CA . LEU B 1 550 ? -15.789 -38.375 -16.703 1 97.75 550 LEU B CA 1
ATOM 10456 C C . LEU B 1 550 ? -16.375 -37.125 -17.359 1 97.75 550 LEU B C 1
ATOM 10458 O O . LEU B 1 550 ? -15.805 -36.031 -17.266 1 97.75 550 LEU B O 1
ATOM 10462 N N . LYS B 1 551 ? -17.5 -37.25 -18 1 97.94 551 LYS B N 1
ATOM 10463 C CA . LYS B 1 551 ? -18.188 -36.125 -18.625 1 97.94 551 LYS B CA 1
ATOM 10464 C C . LYS B 1 551 ? -18.578 -35.094 -17.578 1 97.94 551 LYS B C 1
ATOM 10466 O O . LYS B 1 551 ? -18.422 -33.875 -17.812 1 97.94 551 LYS B O 1
ATOM 10471 N N . LEU B 1 552 ? -19.062 -35.562 -16.453 1 98.25 552 LEU B N 1
ATOM 10472 C CA . LEU B 1 552 ? -19.422 -34.656 -15.359 1 98.25 552 LEU B CA 1
ATOM 10473 C C . LEU B 1 552 ? -18.219 -33.844 -14.883 1 98.25 552 LEU B C 1
ATOM 10475 O O . LEU B 1 552 ? -18.312 -32.656 -14.586 1 98.25 552 LEU B O 1
ATOM 10479 N N . MET B 1 553 ? -17.078 -34.5 -14.766 1 98.56 553 MET B N 1
ATOM 10480 C CA . MET B 1 553 ? -15.852 -33.844 -14.305 1 98.56 553 MET B CA 1
ATOM 10481 C C . MET B 1 553 ? -15.445 -32.719 -15.25 1 98.56 553 MET B C 1
ATOM 10483 O O . MET B 1 553 ? -15 -31.672 -14.805 1 98.56 553 MET B O 1
ATOM 10487 N N . TYR B 1 554 ? -15.594 -32.906 -16.5 1 98.56 554 TYR B N 1
ATOM 10488 C CA . TYR B 1 554 ? -15.297 -31.844 -17.453 1 98.56 554 TYR B CA 1
ATOM 10489 C C . TYR B 1 554 ? -16.297 -30.703 -17.328 1 98.56 554 TYR B C 1
ATOM 10491 O O . TYR B 1 554 ? -15.906 -29.531 -17.391 1 98.56 554 TYR B O 1
ATOM 10499 N N . VAL B 1 555 ? -17.594 -31.031 -17.156 1 98.69 555 VAL B N 1
ATOM 10500 C CA . VAL B 1 555 ? -18.562 -29.969 -16.922 1 98.69 555 VAL B CA 1
ATOM 10501 C C . VAL B 1 555 ? -18.141 -29.125 -15.727 1 98.69 555 VAL B C 1
ATOM 10503 O O . VAL B 1 555 ? -18.219 -27.891 -15.758 1 98.69 555 VAL B O 1
ATOM 10506 N N . LEU B 1 556 ? -17.672 -29.781 -14.758 1 98.56 556 LEU B N 1
ATOM 10507 C CA . LEU B 1 556 ? -17.281 -29.125 -13.508 1 98.56 556 LEU B CA 1
ATOM 10508 C C . LEU B 1 556 ? -16.156 -28.141 -13.742 1 98.56 556 LEU B C 1
ATOM 10510 O O . LEU B 1 556 ? -16.219 -26.984 -13.305 1 98.56 556 LEU B O 1
ATOM 10514 N N . ILE B 1 557 ? -15.047 -28.469 -14.422 1 98.31 557 ILE B N 1
ATOM 10515 C CA . ILE B 1 557 ? -13.898 -27.578 -14.57 1 98.31 557 ILE B CA 1
ATOM 10516 C C . ILE B 1 557 ? -14.266 -26.438 -15.508 1 98.31 557 ILE B C 1
ATOM 10518 O O . ILE B 1 557 ? -13.664 -25.359 -15.445 1 98.31 557 ILE B O 1
ATOM 10522 N N . PHE B 1 558 ? -15.281 -26.609 -16.359 1 98.5 558 PHE B N 1
ATOM 10523 C CA . PHE B 1 558 ? -15.766 -25.531 -17.203 1 98.5 558 PHE B CA 1
ATOM 10524 C C . PHE B 1 558 ? -16.703 -24.609 -16.422 1 98.5 558 PHE B C 1
ATOM 10526 O O . PHE B 1 558 ? -16.812 -23.422 -16.734 1 98.5 558 PHE B O 1
ATOM 10533 N N . ALA B 1 559 ? -17.375 -25.172 -15.445 1 98.5 559 ALA B N 1
ATOM 10534 C CA . ALA B 1 559 ? -18.359 -24.422 -14.664 1 98.5 559 ALA B CA 1
ATOM 10535 C C . ALA B 1 559 ? -17.672 -23.531 -13.633 1 98.5 559 ALA B C 1
ATOM 10537 O O . ALA B 1 559 ? -18.203 -22.484 -13.266 1 98.5 559 ALA B O 1
ATOM 10538 N N . LEU B 1 560 ? -16.531 -23.891 -13.141 1 98.5 560 LEU B N 1
ATOM 10539 C CA . LEU B 1 560 ? -15.828 -23.172 -12.094 1 98.5 560 LEU B CA 1
ATOM 10540 C C . LEU B 1 560 ? -15.016 -22.031 -12.672 1 98.5 560 LEU B C 1
ATOM 10542 O O . LEU B 1 560 ? -14.609 -22.078 -13.836 1 98.5 560 LEU B O 1
ATOM 10546 N N . PRO B 1 561 ? -14.812 -20.922 -11.898 1 98.19 561 PRO B N 1
ATOM 10547 C CA . PRO B 1 561 ? -13.953 -19.844 -12.391 1 98.19 561 PRO B CA 1
ATOM 10548 C C . PRO B 1 561 ? -12.539 -20.328 -12.719 1 98.19 561 PRO B C 1
ATOM 10550 O O . PRO B 1 561 ? -11.93 -21.047 -11.922 1 98.19 561 PRO B O 1
ATOM 10553 N N . GLY B 1 562 ? -12.016 -19.953 -13.797 1 98.44 562 GLY B N 1
ATOM 10554 C CA . GLY B 1 562 ? -10.703 -20.344 -14.266 1 98.44 562 GLY B CA 1
ATOM 10555 C C . GLY B 1 562 ? -10.641 -20.562 -15.766 1 98.44 562 GLY B C 1
ATOM 10556 O O . GLY B 1 562 ? -11.555 -20.156 -16.484 1 98.44 562 GLY B O 1
ATOM 10557 N N . SER B 1 563 ? -9.539 -21.062 -16.219 1 98.69 563 SER B N 1
ATOM 10558 C CA . SER B 1 563 ? -9.297 -21.438 -17.609 1 98.69 563 SER B CA 1
ATOM 10559 C C . SER B 1 563 ? -9.219 -22.953 -17.766 1 98.69 563 SER B C 1
ATOM 10561 O O . SER B 1 563 ? -8.273 -23.578 -17.297 1 98.69 563 SER B O 1
ATOM 10563 N N . PRO B 1 564 ? -10.211 -23.531 -18.422 1 98.69 564 PRO B N 1
ATOM 10564 C CA . PRO B 1 564 ? -10.188 -24.984 -18.562 1 98.69 564 PRO B CA 1
ATOM 10565 C C . PRO B 1 564 ? -9.047 -25.469 -19.453 1 98.69 564 PRO B C 1
ATOM 10567 O O . PRO B 1 564 ? -8.664 -24.797 -20.406 1 98.69 564 PRO B O 1
ATOM 10570 N N . VAL B 1 565 ? -8.609 -26.641 -19.109 1 98.69 565 VAL B N 1
ATOM 10571 C CA . VAL B 1 565 ? -7.441 -27.172 -19.797 1 98.69 565 VAL B CA 1
ATOM 10572 C C . VAL B 1 565 ? -7.758 -28.578 -20.328 1 98.69 565 VAL B C 1
ATOM 10574 O O . VAL B 1 565 ? -8.422 -29.375 -19.656 1 98.69 565 VAL B O 1
ATOM 10577 N N . ILE B 1 566 ? -7.383 -28.781 -21.516 1 98.75 566 ILE B N 1
ATOM 10578 C CA . ILE B 1 566 ? -7.363 -30.109 -22.109 1 98.75 566 ILE B CA 1
ATOM 10579 C C . ILE B 1 566 ? -5.922 -30.562 -22.312 1 98.75 566 ILE B C 1
ATOM 10581 O O . ILE B 1 566 ? -5.164 -29.922 -23.047 1 98.75 566 ILE B O 1
ATOM 10585 N N . TYR B 1 567 ? -5.527 -31.609 -21.672 1 98.62 567 TYR B N 1
ATOM 10586 C CA . TYR B 1 567 ? -4.258 -32.281 -21.969 1 98.62 567 TYR B CA 1
ATOM 10587 C C . TYR B 1 567 ? -4.367 -33.125 -23.219 1 98.62 567 TYR B C 1
ATOM 10589 O O . TYR B 1 567 ? -5.305 -33.938 -23.359 1 98.62 567 TYR B O 1
ATOM 10597 N N . TYR B 1 568 ? -3.416 -32.938 -24.125 1 98.75 568 TYR B N 1
ATOM 10598 C CA . TYR B 1 568 ? -3.572 -33.594 -25.406 1 98.75 568 TYR B CA 1
ATOM 10599 C C . TYR B 1 568 ? -3.971 -35.062 -25.234 1 98.75 568 TYR B C 1
ATOM 10601 O O . TYR B 1 568 ? -3.457 -35.75 -24.344 1 98.75 568 TYR B O 1
ATOM 10609 N N . GLY B 1 569 ? -4.93 -35.5 -25.969 1 98.38 569 GLY B N 1
ATOM 10610 C CA . GLY B 1 569 ? -5.367 -36.875 -25.953 1 98.38 569 GLY B CA 1
ATOM 10611 C C . GLY B 1 569 ? -6.496 -37.125 -24.969 1 98.38 569 GLY B C 1
ATOM 10612 O O . GLY B 1 569 ? -7.223 -38.125 -25.094 1 98.38 569 GLY B O 1
ATOM 10613 N N . ASP B 1 570 ? -6.664 -36.281 -24 1 98.06 570 ASP B N 1
ATOM 10614 C CA . ASP B 1 570 ? -7.75 -36.469 -23.047 1 98.06 570 ASP B CA 1
ATOM 10615 C C . ASP B 1 570 ? -9.109 -36.375 -23.734 1 98.06 570 ASP B C 1
ATOM 10617 O O . ASP B 1 570 ? -10.062 -37.031 -23.359 1 98.06 570 ASP B O 1
ATOM 10621 N N . GLU B 1 571 ? -9.188 -35.5 -24.75 1 98.25 571 GLU B N 1
ATOM 10622 C CA . GLU B 1 571 ? -10.445 -35.25 -25.453 1 98.25 571 GLU B CA 1
ATOM 10623 C C . GLU B 1 571 ? -10.891 -36.5 -26.219 1 98.25 571 GLU B C 1
ATOM 10625 O O . GLU B 1 571 ? -12.062 -36.625 -26.578 1 98.25 571 GLU B O 1
ATOM 10630 N N . ILE B 1 572 ? -9.953 -37.438 -26.484 1 97.94 572 ILE B N 1
ATOM 10631 C CA . ILE B 1 572 ? -10.289 -38.594 -27.266 1 97.94 572 ILE B CA 1
ATOM 10632 C C . ILE B 1 572 ? -10.227 -39.844 -26.391 1 97.94 572 ILE B C 1
ATOM 10634 O O . ILE B 1 572 ? -10.281 -40.969 -26.891 1 97.94 572 ILE B O 1
ATOM 10638 N N . GLY B 1 573 ? -10.055 -39.625 -25.109 1 96.88 573 GLY B N 1
ATOM 10639 C CA . GLY B 1 573 ? -10.07 -40.719 -24.156 1 96.88 573 GLY B CA 1
ATOM 10640 C C . GLY B 1 573 ? -8.742 -41.438 -24.078 1 96.88 573 GLY B C 1
ATOM 10641 O O . GLY B 1 573 ? -8.711 -42.656 -23.875 1 96.88 573 GLY B O 1
ATOM 10642 N N . LEU B 1 574 ? -7.664 -40.781 -24.344 1 97.38 574 LEU B N 1
ATOM 10643 C CA . LEU B 1 574 ? -6.344 -41.406 -24.219 1 97.38 574 LEU B CA 1
ATOM 10644 C C . LEU B 1 574 ? -6.055 -41.781 -22.781 1 97.38 574 LEU B C 1
ATOM 10646 O O . LEU B 1 574 ? -6.27 -41 -21.859 1 97.38 574 LEU B O 1
ATOM 10650 N N . GLU B 1 575 ? -5.656 -43 -22.531 1 96.88 575 GLU B N 1
ATOM 10651 C CA . GLU B 1 575 ? -5.289 -43.5 -21.203 1 96.88 575 GLU B CA 1
ATOM 10652 C C . GLU B 1 575 ? -3.791 -43.312 -20.953 1 96.88 575 GLU B C 1
ATOM 10654 O O . GLU B 1 575 ? -3.035 -43 -21.875 1 96.88 575 GLU B O 1
ATOM 10659 N N . GLY B 1 576 ? -3.35 -43.469 -19.766 1 97.25 576 GLY B N 1
ATOM 10660 C CA . GLY B 1 576 ? -1.964 -43.375 -19.328 1 97.25 576 GLY B CA 1
ATOM 10661 C C . GLY B 1 576 ? -1.812 -43.281 -17.828 1 97.25 576 GLY B C 1
ATOM 10662 O O . GLY B 1 576 ? -2.412 -42.438 -17.172 1 97.25 576 GLY B O 1
ATOM 10663 N N . GLY B 1 577 ? -1.065 -44.125 -17.25 1 95.56 577 GLY B N 1
ATOM 10664 C CA . GLY B 1 577 ? -0.811 -44.156 -15.812 1 95.56 577 GLY B CA 1
ATOM 10665 C C . GLY B 1 577 ? 0.181 -43.094 -15.359 1 95.56 577 GLY B C 1
ATOM 10666 O O . GLY B 1 577 ? 0.123 -41.969 -15.805 1 95.56 577 GLY B O 1
ATOM 10667 N N . ARG B 1 578 ? 0.959 -43.375 -14.391 1 94.75 578 ARG B N 1
ATOM 10668 C CA . ARG B 1 578 ? 1.967 -42.438 -13.891 1 94.75 578 ARG B CA 1
ATOM 10669 C C . ARG B 1 578 ? 3.1 -42.25 -14.898 1 94.75 578 ARG B C 1
ATOM 10671 O O . ARG B 1 578 ? 3.25 -43.062 -15.812 1 94.75 578 ARG B O 1
ATOM 10678 N N . ASP B 1 579 ? 3.826 -41.188 -14.773 1 94.19 579 ASP B N 1
ATOM 10679 C CA . ASP B 1 579 ? 5.008 -40.969 -15.594 1 94.19 579 ASP B CA 1
ATOM 10680 C C . ASP B 1 579 ? 5.883 -42.219 -15.68 1 94.19 579 ASP B C 1
ATOM 10682 O O . ASP B 1 579 ? 6.184 -42.812 -14.656 1 94.19 579 ASP B O 1
ATOM 10686 N N . PRO B 1 580 ? 6.172 -42.562 -16.875 1 96.56 580 PRO B N 1
ATOM 10687 C CA . PRO B 1 580 ? 6.082 -41.812 -18.125 1 96.56 580 PRO B CA 1
ATOM 10688 C C . PRO B 1 580 ? 4.84 -42.188 -18.938 1 96.56 580 PRO B C 1
ATOM 10690 O O . PRO B 1 580 ? 4.629 -41.625 -20.031 1 96.56 580 PRO B O 1
ATOM 10693 N N . ASP B 1 581 ? 3.992 -43.094 -18.453 1 97.62 581 ASP B N 1
ATOM 10694 C CA . ASP B 1 581 ? 2.873 -43.625 -19.219 1 97.62 581 ASP B CA 1
ATOM 10695 C C . ASP B 1 581 ? 1.855 -42.531 -19.547 1 97.62 581 ASP B C 1
ATOM 10697 O O . ASP B 1 581 ? 1.134 -42.625 -20.547 1 97.62 581 ASP B O 1
ATOM 10701 N N . ASN B 1 582 ? 1.736 -41.562 -18.719 1 97.62 582 ASN B N 1
ATOM 10702 C CA . ASN B 1 582 ? 0.828 -40.438 -18.938 1 97.62 582 ASN B CA 1
ATOM 10703 C C . ASN B 1 582 ? 1.264 -39.594 -20.125 1 97.62 582 ASN B C 1
ATOM 10705 O O . ASN B 1 582 ? 0.59 -38.625 -20.469 1 97.62 582 ASN B O 1
ATOM 10709 N N . ARG B 1 583 ? 2.365 -39.938 -20.766 1 98.5 583 ARG B N 1
ATOM 10710 C CA . ARG B 1 583 ? 2.898 -39.219 -21.906 1 98.5 583 ARG B CA 1
ATOM 10711 C C . ARG B 1 583 ? 2.834 -40.062 -23.172 1 98.5 583 ARG B C 1
ATOM 10713 O O . ARG B 1 583 ? 3.719 -39.969 -24.031 1 98.5 583 ARG B O 1
ATOM 10720 N N . ARG B 1 584 ? 1.874 -40.938 -23.297 1 98.19 584 ARG B N 1
ATOM 10721 C CA . ARG B 1 584 ? 1.652 -41.75 -24.484 1 98.19 584 ARG B CA 1
ATOM 10722 C C . ARG B 1 584 ? 1.513 -40.875 -25.734 1 98.19 584 ARG B C 1
ATOM 10724 O O . ARG B 1 584 ? 1.06 -39.75 -25.656 1 98.19 584 ARG B O 1
ATOM 10731 N N . PRO B 1 585 ? 1.93 -41.438 -26.875 1 97.75 585 PRO B N 1
ATOM 10732 C CA . PRO B 1 585 ? 1.711 -40.688 -28.125 1 97.75 585 PRO B CA 1
ATOM 10733 C C . PRO B 1 585 ? 0.23 -40.5 -28.438 1 97.75 585 PRO B C 1
ATOM 10735 O O . PRO B 1 585 ? -0.586 -41.375 -28.172 1 97.75 585 PRO B O 1
ATOM 10738 N N . MET B 1 586 ? -0.048 -39.406 -29.016 1 98.19 586 MET B N 1
ATOM 10739 C CA . MET B 1 586 ? -1.396 -39.094 -29.484 1 98.19 586 MET B CA 1
ATOM 10740 C C . MET B 1 586 ? -1.851 -40.094 -30.547 1 98.19 586 MET B C 1
ATOM 10742 O O . MET B 1 586 ? -1.047 -40.562 -31.359 1 98.19 586 MET B O 1
ATOM 10746 N N . ILE B 1 587 ? -3.088 -40.469 -30.5 1 98 587 ILE B N 1
ATOM 10747 C CA . ILE B 1 587 ? -3.691 -41.312 -31.516 1 98 587 ILE B CA 1
ATOM 10748 C C . ILE B 1 587 ? -4.426 -40.438 -32.531 1 98 587 ILE B C 1
ATOM 10750 O O . ILE B 1 587 ? -5.43 -39.812 -32.219 1 98 587 ILE B O 1
ATOM 10754 N N . TRP B 1 588 ? -4.008 -40.438 -33.75 1 97.5 588 TRP B N 1
ATOM 10755 C CA . TRP B 1 588 ? -4.582 -39.531 -34.75 1 97.5 588 TRP B CA 1
ATOM 10756 C C . TRP B 1 588 ? -5.586 -40.25 -35.625 1 97.5 588 TRP B C 1
ATOM 10758 O O . TRP B 1 588 ? -6.316 -39.625 -36.406 1 97.5 588 TRP B O 1
ATOM 10768 N N . ASP B 1 589 ? -5.617 -41.656 -35.5 1 96.75 589 ASP B N 1
ATOM 10769 C CA . ASP B 1 589 ? -6.656 -42.406 -36.188 1 96.75 589 ASP B CA 1
ATOM 10770 C C . ASP B 1 589 ? -8.008 -42.219 -35.5 1 96.75 589 ASP B C 1
ATOM 10772 O O . ASP B 1 589 ? -8.273 -42.812 -34.469 1 96.75 589 ASP B O 1
ATOM 10776 N N . ARG B 1 590 ? -8.867 -41.625 -36.125 1 95.75 590 ARG B N 1
ATOM 10777 C CA . ARG B 1 590 ? -10.156 -41.219 -35.562 1 95.75 590 ARG B CA 1
ATOM 10778 C C . ARG B 1 590 ? -10.984 -42.469 -35.188 1 95.75 590 ARG B C 1
ATOM 10780 O O . ARG B 1 590 ? -11.844 -42.375 -34.312 1 95.75 590 ARG B O 1
ATOM 10787 N N . GLY B 1 591 ? -10.742 -43.531 -35.844 1 96.31 591 GLY B N 1
ATOM 10788 C CA . GLY B 1 591 ? -11.453 -44.75 -35.562 1 96.31 591 GLY B CA 1
ATOM 10789 C C . GLY B 1 591 ? -11.227 -45.281 -34.156 1 96.31 591 GLY B C 1
ATOM 10790 O O . GLY B 1 591 ? -12.023 -46.062 -33.625 1 96.31 591 GLY B O 1
ATOM 10791 N N . ASN B 1 592 ? -10.227 -44.781 -33.5 1 96.69 592 ASN B N 1
ATOM 10792 C CA . ASN B 1 592 ? -9.867 -45.219 -32.156 1 96.69 592 ASN B CA 1
ATOM 10793 C C . ASN B 1 592 ? -10.242 -44.219 -31.109 1 96.69 592 ASN B C 1
ATOM 10795 O O . ASN B 1 592 ? -9.891 -44.344 -29.938 1 96.69 592 ASN B O 1
ATOM 10799 N N . TRP B 1 593 ? -10.969 -43.156 -31.516 1 97.62 593 TRP B N 1
ATOM 10800 C CA . TRP B 1 593 ? -11.32 -42.094 -30.594 1 97.62 593 TRP B CA 1
ATOM 10801 C C . TRP B 1 593 ? -12.57 -42.438 -29.797 1 97.62 593 TRP B C 1
ATOM 10803 O O . TRP B 1 593 ? -13.469 -43.094 -30.312 1 97.62 593 TRP B O 1
ATOM 10813 N N . ASP B 1 594 ? -12.578 -42.062 -28.578 1 96.88 594 ASP B N 1
ATOM 10814 C CA . ASP B 1 594 ? -13.852 -41.938 -27.875 1 96.88 594 ASP B CA 1
ATOM 10815 C C . ASP B 1 594 ? -14.648 -40.75 -28.375 1 96.88 594 ASP B C 1
ATOM 10817 O O . ASP B 1 594 ? -14.586 -39.656 -27.797 1 96.88 594 ASP B O 1
ATOM 10821 N N . LEU B 1 595 ? -15.414 -40.906 -29.375 1 97.12 595 LEU B N 1
ATOM 10822 C CA . LEU B 1 595 ? -16.078 -39.812 -30.094 1 97.12 595 LEU B CA 1
ATOM 10823 C C . LEU B 1 595 ? -17.125 -39.156 -29.203 1 97.12 595 LEU B C 1
ATOM 10825 O O . LEU B 1 595 ? -17.391 -37.938 -29.344 1 97.12 595 LEU B O 1
ATOM 10829 N N . GLU B 1 596 ? -17.75 -39.906 -28.344 1 96.56 596 GLU B N 1
ATOM 10830 C CA . GLU B 1 596 ? -18.719 -39.344 -27.406 1 96.56 596 GLU B CA 1
ATOM 10831 C C . GLU B 1 596 ? -18.078 -38.312 -26.5 1 96.56 596 GLU B C 1
ATOM 10833 O O . GLU B 1 596 ? -18.609 -37.219 -26.297 1 96.56 596 GLU B O 1
ATOM 10838 N N . LEU B 1 597 ? -16.953 -38.688 -25.969 1 97.31 597 LEU B N 1
ATOM 10839 C CA . LEU B 1 597 ? -16.203 -37.781 -25.109 1 97.31 597 LEU B CA 1
ATOM 10840 C C . LEU B 1 597 ? -15.727 -36.562 -25.906 1 97.31 597 LEU B C 1
ATOM 10842 O O . LEU B 1 597 ? -15.82 -35.406 -25.422 1 97.31 597 LEU B O 1
ATOM 10846 N N . TYR B 1 598 ? -15.227 -36.781 -27.078 1 98.12 598 TYR B N 1
ATOM 10847 C CA . TYR B 1 598 ? -14.742 -35.719 -27.953 1 98.12 598 TYR B CA 1
ATOM 10848 C C . TYR B 1 598 ? -15.836 -34.688 -28.203 1 98.12 598 TYR B C 1
ATOM 10850 O O . TYR B 1 598 ? -15.609 -33.5 -28.062 1 98.12 598 TYR B O 1
ATOM 10858 N N . GLU B 1 599 ? -16.984 -35.156 -28.578 1 97.88 599 GLU B N 1
ATOM 10859 C CA . GLU B 1 599 ? -18.109 -34.281 -28.875 1 97.88 599 GLU B CA 1
ATOM 10860 C C . GLU B 1 599 ? -18.562 -33.531 -27.625 1 97.88 599 GLU B C 1
ATOM 10862 O O . GLU B 1 599 ? -18.969 -32.375 -27.719 1 97.88 599 GLU B O 1
ATOM 10867 N N . HIS B 1 600 ? -18.531 -34.219 -26.547 1 98.12 600 HIS B N 1
ATOM 10868 C CA . HIS B 1 600 ? -18.891 -33.594 -25.281 1 98.12 600 HIS B CA 1
ATOM 10869 C C . HIS B 1 600 ? -17.984 -32.438 -24.953 1 98.12 600 HIS B C 1
ATOM 10871 O O . HIS B 1 600 ? -18.453 -31.328 -24.656 1 98.12 600 HIS B O 1
ATOM 10877 N N . ILE B 1 601 ? -16.703 -32.594 -25.062 1 98.5 601 ILE B N 1
ATOM 10878 C CA . ILE B 1 601 ? -15.719 -31.578 -24.734 1 98.5 601 ILE B CA 1
ATOM 10879 C C . ILE B 1 601 ? -15.805 -30.438 -25.75 1 98.5 601 ILE B C 1
ATOM 10881 O O . ILE B 1 601 ? -15.773 -29.266 -25.375 1 98.5 601 ILE B O 1
ATOM 10885 N N . LYS B 1 602 ? -15.93 -30.766 -26.984 1 98.5 602 LYS B N 1
ATOM 10886 C CA . LYS B 1 602 ? -16.062 -29.766 -28.031 1 98.5 602 LYS B CA 1
ATOM 10887 C C . LYS B 1 602 ? -17.297 -28.891 -27.797 1 98.5 602 LYS B C 1
ATOM 10889 O O . LYS B 1 602 ? -17.219 -27.672 -27.953 1 98.5 602 LYS B O 1
ATOM 10894 N N . LYS B 1 603 ? -18.359 -29.516 -27.422 1 97.62 603 LYS B N 1
ATOM 10895 C CA . LYS B 1 603 ? -19.594 -28.797 -27.109 1 97.62 603 LYS B CA 1
ATOM 10896 C C . LYS B 1 603 ? -19.391 -27.875 -25.906 1 97.62 603 LYS B C 1
ATOM 10898 O O . LYS B 1 603 ? -19.844 -26.719 -25.938 1 97.62 603 LYS B O 1
ATOM 10903 N N . LEU B 1 604 ? -18.812 -28.359 -24.875 1 98.38 604 LEU B N 1
ATOM 10904 C CA . LEU B 1 604 ? -18.531 -27.547 -23.703 1 98.38 604 LEU B CA 1
ATOM 10905 C C . LEU B 1 604 ? -17.703 -26.328 -24.062 1 98.38 604 LEU B C 1
ATOM 10907 O O . LEU B 1 604 ? -17.953 -25.219 -23.562 1 98.38 604 LEU B O 1
ATOM 10911 N N . ILE B 1 605 ? -16.703 -26.5 -24.906 1 98.62 605 ILE B N 1
ATOM 10912 C CA . ILE B 1 605 ? -15.836 -25.406 -25.328 1 98.62 605 ILE B CA 1
ATOM 10913 C C . ILE B 1 605 ? -16.656 -24.359 -26.094 1 98.62 605 ILE B C 1
ATOM 10915 O O . ILE B 1 605 ? -16.5 -23.156 -25.859 1 98.62 605 ILE B O 1
ATOM 10919 N N . ARG B 1 606 ? -17.484 -24.797 -26.953 1 97.06 606 ARG B N 1
ATOM 10920 C CA . ARG B 1 606 ? -18.328 -23.891 -27.703 1 97.06 606 ARG B CA 1
ATOM 10921 C C . ARG B 1 606 ? -19.219 -23.062 -26.781 1 97.06 606 ARG B C 1
ATOM 10923 O O . ARG B 1 606 ? -19.344 -21.859 -26.938 1 97.06 606 ARG B O 1
ATOM 10930 N N . ILE B 1 607 ? -19.844 -23.766 -25.828 1 97.06 607 ILE B N 1
ATOM 10931 C CA . ILE B 1 607 ? -20.703 -23.078 -24.859 1 97.06 607 ILE B CA 1
ATOM 10932 C C . ILE B 1 607 ? -19.875 -22.078 -24.047 1 97.06 607 ILE B C 1
ATOM 10934 O O . ILE B 1 607 ? -20.297 -20.938 -23.875 1 97.06 607 ILE B O 1
ATOM 10938 N N . TYR B 1 608 ? -18.75 -22.484 -23.609 1 97.75 608 TYR B N 1
ATOM 10939 C CA . TYR B 1 608 ? -17.844 -21.672 -22.797 1 97.75 608 TYR B CA 1
ATOM 10940 C C . TYR B 1 608 ? -17.469 -20.391 -23.531 1 97.75 608 TYR B C 1
ATOM 10942 O O . TYR B 1 608 ? -17.469 -19.297 -22.938 1 97.75 608 TYR B O 1
ATOM 10950 N N . LYS B 1 609 ? -17.172 -20.469 -24.766 1 96.56 609 LYS B N 1
ATOM 10951 C CA . LYS B 1 609 ? -16.734 -19.328 -25.578 1 96.56 609 LYS B CA 1
ATOM 10952 C C . LYS B 1 609 ? -17.906 -18.406 -25.922 1 96.56 609 LYS B C 1
ATOM 10954 O O . LYS B 1 609 ? -17.719 -17.219 -26.125 1 96.56 609 LYS B O 1
ATOM 10959 N N . SER B 1 610 ? -19.094 -18.984 -25.891 1 95.12 610 SER B N 1
ATOM 10960 C CA . SER B 1 610 ? -20.25 -18.203 -26.281 1 95.12 610 SER B CA 1
ATOM 10961 C C . SER B 1 610 ? -20.891 -17.5 -25.094 1 95.12 610 SER B C 1
ATOM 10963 O O . SER B 1 610 ? -21.609 -16.516 -25.25 1 95.12 610 SER B O 1
ATOM 10965 N N . CYS B 1 611 ? -20.656 -18.047 -23.938 1 95.88 611 CYS B N 1
ATOM 10966 C CA . CYS B 1 611 ? -21.281 -17.5 -22.734 1 95.88 611 CYS B CA 1
ATOM 10967 C C . CYS B 1 611 ? -20.297 -16.688 -21.906 1 95.88 611 CYS B C 1
ATOM 10969 O O . CYS B 1 611 ? -19.516 -17.25 -21.125 1 95.88 611 CYS B O 1
ATOM 10971 N N . ARG B 1 612 ? -20.438 -15.406 -21.875 1 95.25 612 ARG B N 1
ATOM 10972 C CA . ARG B 1 612 ? -19.547 -14.539 -21.125 1 95.25 612 ARG B CA 1
ATOM 10973 C C . ARG B 1 612 ? -19.641 -14.828 -19.625 1 95.25 612 ARG B C 1
ATOM 10975 O O . ARG B 1 612 ? -18.656 -14.734 -18.906 1 95.25 612 ARG B O 1
ATOM 10982 N N . SER B 1 613 ? -20.828 -15.164 -19.172 1 96.44 613 SER B N 1
ATOM 10983 C CA . SER B 1 613 ? -21.062 -15.484 -17.766 1 96.44 613 SER B CA 1
ATOM 10984 C C . SER B 1 613 ? -20.234 -16.688 -17.312 1 96.44 613 SER B C 1
ATOM 10986 O O . SER B 1 613 ? -19.703 -16.703 -16.203 1 96.44 613 SER B O 1
ATOM 10988 N N . MET B 1 614 ? -20.078 -17.625 -18.219 1 96.56 614 MET B N 1
ATOM 10989 C CA . MET B 1 614 ? -19.281 -18.797 -17.922 1 96.56 614 MET B CA 1
ATOM 10990 C C . MET B 1 614 ? -17.797 -18.469 -17.922 1 96.56 614 MET B C 1
ATOM 10992 O O . MET B 1 614 ? -17.047 -18.984 -17.078 1 96.56 614 MET B O 1
ATOM 10996 N N . ARG B 1 615 ? -17.422 -17.594 -18.766 1 96.62 615 ARG B N 1
ATOM 10997 C CA . ARG B 1 615 ? -16 -17.281 -18.984 1 96.62 615 ARG B CA 1
ATOM 10998 C C . ARG B 1 615 ? -15.5 -16.266 -17.969 1 96.62 615 ARG B C 1
ATOM 11000 O O . ARG B 1 615 ? -14.414 -16.438 -17.406 1 96.62 615 ARG B O 1
ATOM 11007 N N . HIS B 1 616 ? -16.266 -15.172 -17.734 1 97.69 616 HIS B N 1
ATOM 11008 C CA . HIS B 1 616 ? -15.742 -14.031 -16.984 1 97.69 616 HIS B CA 1
ATOM 11009 C C . HIS B 1 616 ? -16.656 -13.695 -15.812 1 97.69 616 HIS B C 1
ATOM 11011 O O . HIS B 1 616 ? -16.375 -12.75 -15.062 1 97.69 616 HIS B O 1
ATOM 11017 N N . GLY B 1 617 ? -17.672 -14.438 -15.594 1 97.56 617 GLY B N 1
ATOM 11018 C CA . GLY B 1 617 ? -18.688 -14.062 -14.625 1 97.56 617 GLY B CA 1
ATOM 11019 C C . GLY B 1 617 ? -18.281 -14.336 -13.188 1 97.56 617 GLY B C 1
ATOM 11020 O O . GLY B 1 617 ? -17.312 -15.062 -12.938 1 97.56 617 GLY B O 1
ATOM 11021 N N . TYR B 1 618 ? -18.969 -13.734 -12.289 1 97.56 618 TYR B N 1
ATOM 11022 C CA . TYR B 1 618 ? -18.859 -14.008 -10.859 1 97.56 618 TYR B CA 1
ATOM 11023 C C . TYR B 1 618 ? -19.375 -15.406 -10.531 1 97.56 618 TYR B C 1
ATOM 11025 O O . TYR B 1 618 ? -19.844 -16.125 -11.414 1 97.56 618 TYR B O 1
ATOM 11033 N N . PHE B 1 619 ? -19.281 -15.828 -9.258 1 96.44 619 PHE B N 1
ATOM 11034 C CA . PHE B 1 619 ? -19.391 -17.25 -8.945 1 96.44 619 PHE B CA 1
ATOM 11035 C C . PHE B 1 619 ? -20.125 -17.453 -7.625 1 96.44 619 PHE B C 1
ATOM 11037 O O . PHE B 1 619 ? -19.906 -16.703 -6.664 1 96.44 619 PHE B O 1
ATOM 11044 N N . LEU B 1 620 ? -21.016 -18.328 -7.629 1 96.69 620 LEU B N 1
ATOM 11045 C CA . LEU B 1 620 ? -21.672 -18.828 -6.434 1 96.69 620 LEU B CA 1
ATOM 11046 C C . LEU B 1 620 ? -21.859 -20.344 -6.508 1 96.69 620 LEU B C 1
ATOM 11048 O O . LEU B 1 620 ? -22.203 -20.875 -7.562 1 96.69 620 LEU B O 1
ATOM 11052 N N . VAL B 1 621 ? -21.609 -21.047 -5.41 1 97.62 621 VAL B N 1
ATOM 11053 C CA . VAL B 1 621 ? -21.766 -22.5 -5.367 1 97.62 621 VAL B CA 1
ATOM 11054 C C . VAL B 1 621 ? -22.5 -22.906 -4.098 1 97.62 621 VAL B C 1
ATOM 11056 O O . VAL B 1 621 ? -22.297 -22.328 -3.033 1 97.62 621 VAL B O 1
ATOM 11059 N N . GLU B 1 622 ? -23.422 -23.828 -4.234 1 95.44 622 GLU B N 1
ATOM 11060 C CA . GLU B 1 622 ? -24.219 -24.297 -3.104 1 95.44 622 GLU B CA 1
ATOM 11061 C C . GLU B 1 622 ? -24.516 -25.781 -3.209 1 95.44 622 GLU B C 1
ATOM 11063 O O . GLU B 1 622 ? -24.484 -26.359 -4.301 1 95.44 622 GLU B O 1
ATOM 11068 N N . ASN B 1 623 ? -24.656 -26.312 -2.064 1 96.44 623 ASN B N 1
ATOM 11069 C CA . ASN B 1 623 ? -25.219 -27.656 -1.957 1 96.44 623 ASN B CA 1
ATOM 11070 C C . ASN B 1 623 ? -26.75 -27.625 -1.836 1 96.44 623 ASN B C 1
ATOM 11072 O O . ASN B 1 623 ? -27.281 -27.203 -0.81 1 96.44 623 ASN B O 1
ATOM 11076 N N . LEU B 1 624 ? -27.516 -28.062 -2.844 1 93.88 624 LEU B N 1
ATOM 11077 C CA . LEU B 1 624 ? -28.969 -28.016 -2.816 1 93.88 624 LEU B CA 1
ATOM 11078 C C . LEU B 1 624 ? -29.547 -29.266 -2.141 1 93.88 624 LEU B C 1
ATOM 11080 O O . LEU B 1 624 ? -30.75 -29.5 -2.18 1 93.88 624 LEU B O 1
ATOM 11084 N N . GLY B 1 625 ? -28.672 -30.094 -1.574 1 91.31 625 GLY B N 1
ATOM 11085 C CA . GLY B 1 625 ? -29.094 -31.312 -0.911 1 91.31 625 GLY B CA 1
ATOM 11086 C C . GLY B 1 625 ? -28.953 -32.562 -1.78 1 91.31 625 GLY B C 1
ATOM 11087 O O . GLY B 1 625 ? -28.922 -32.438 -3.008 1 91.31 625 GLY B O 1
ATOM 11088 N N . SER B 1 626 ? -28.781 -33.688 -1.227 1 90 626 SER B N 1
ATOM 11089 C CA . SER B 1 626 ? -28.734 -35 -1.875 1 90 626 SER B CA 1
ATOM 11090 C C . SER B 1 626 ? -27.594 -35.062 -2.887 1 90 626 SER B C 1
ATOM 11092 O O . SER B 1 626 ? -27.75 -35.656 -3.959 1 90 626 SER B O 1
ATOM 11094 N N . ASN B 1 627 ? -26.5 -34.344 -2.654 1 94.19 627 ASN B N 1
ATOM 11095 C 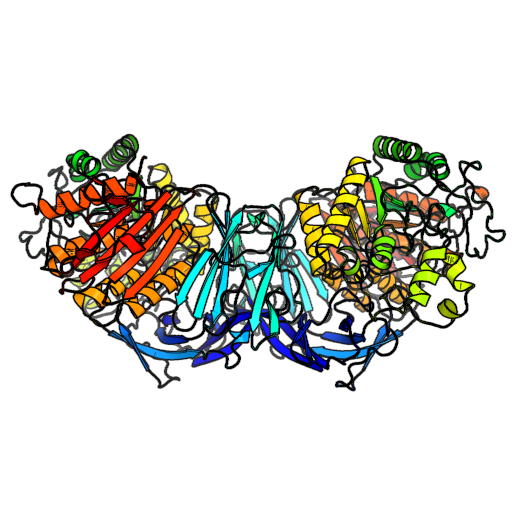CA . ASN B 1 627 ? -25.312 -34.375 -3.496 1 94.19 627 ASN B CA 1
ATOM 11096 C C . ASN B 1 627 ? -25.547 -33.656 -4.824 1 94.19 627 ASN B C 1
ATOM 11098 O O . ASN B 1 627 ? -24.938 -34.031 -5.84 1 94.19 627 ASN B O 1
ATOM 11102 N N . LEU B 1 628 ? -26.531 -32.75 -4.832 1 96.38 628 LEU B N 1
ATOM 11103 C CA . LEU B 1 628 ? -26.766 -31.875 -5.992 1 96.38 628 LEU B CA 1
ATOM 11104 C C . LEU B 1 628 ? -25.984 -30.578 -5.867 1 96.38 628 LEU B C 1
ATOM 11106 O O . LEU B 1 628 ? -26.344 -29.719 -5.059 1 96.38 628 LEU B O 1
ATOM 11110 N N . LEU B 1 629 ? -24.953 -30.469 -6.664 1 98 629 LEU B N 1
ATOM 11111 C CA . LEU B 1 629 ? -24.109 -29.266 -6.684 1 98 629 LEU B CA 1
ATOM 11112 C C . LEU B 1 629 ? -24.703 -28.203 -7.586 1 98 629 LEU B C 1
ATOM 11114 O O . LEU B 1 629 ? -25.016 -28.453 -8.75 1 98 629 LEU B O 1
ATOM 11118 N N . PHE B 1 630 ? -24.969 -27.078 -7.031 1 96.88 630 PHE B N 1
ATOM 11119 C CA . PHE B 1 630 ? -25.484 -25.922 -7.746 1 96.88 630 PHE B CA 1
ATOM 11120 C C . PHE B 1 630 ? -24.391 -24.875 -7.938 1 96.88 630 PHE B C 1
ATOM 11122 O O . PHE B 1 630 ? -23.766 -24.438 -6.969 1 96.88 630 PHE B O 1
ATOM 11129 N N . ILE B 1 631 ? -24.109 -24.5 -9.156 1 98.06 631 ILE B N 1
ATOM 11130 C CA . ILE B 1 631 ? -23.156 -23.438 -9.477 1 98.06 631 ILE B CA 1
ATOM 11131 C C . ILE B 1 631 ? -23.844 -22.359 -10.305 1 98.06 631 ILE B C 1
ATOM 11133 O O . ILE B 1 631 ? -24.547 -22.656 -11.266 1 98.06 631 ILE B O 1
ATOM 11137 N N . LYS B 1 632 ? -23.703 -21.156 -9.961 1 96.81 632 LYS B N 1
ATOM 11138 C CA . LYS B 1 632 ? -24.219 -20 -10.703 1 96.81 632 LYS B CA 1
ATOM 11139 C C . LYS B 1 632 ? -23.078 -19.094 -11.148 1 96.81 632 LYS B C 1
ATOM 11141 O O . LYS B 1 632 ? -22.172 -18.797 -10.367 1 96.81 632 LYS B O 1
ATOM 11146 N N . ARG B 1 633 ? -23.047 -18.75 -12.398 1 97.69 633 ARG B N 1
ATOM 11147 C CA . ARG B 1 633 ? -22.141 -17.766 -12.984 1 97.69 633 ARG B CA 1
ATOM 11148 C C . ARG B 1 633 ? -22.906 -16.609 -13.617 1 97.69 633 ARG B C 1
ATOM 11150 O O . ARG B 1 633 ? -23.922 -16.844 -14.297 1 97.69 633 ARG B O 1
ATOM 11157 N N . TRP B 1 634 ? -22.5 -15.367 -13.344 1 96.19 634 TRP B N 1
ATOM 11158 C CA . TRP B 1 634 ? -23.234 -14.258 -13.93 1 96.19 634 TRP B CA 1
ATOM 11159 C C . TRP B 1 634 ? -22.328 -13.055 -14.164 1 96.19 634 TRP B C 1
ATOM 11161 O O . TRP B 1 634 ? -21.312 -12.898 -13.484 1 96.19 634 TRP B O 1
ATOM 11171 N N . ILE B 1 635 ? -22.562 -12.281 -15.102 1 95.06 635 ILE B N 1
ATOM 11172 C CA . ILE B 1 635 ? -21.906 -11.016 -15.406 1 95.06 635 ILE B CA 1
ATOM 11173 C C . ILE B 1 635 ? -22.859 -10.109 -16.172 1 95.06 635 ILE B C 1
ATOM 11175 O O . ILE B 1 635 ? -23.562 -10.555 -17.078 1 95.06 635 ILE B O 1
ATOM 11179 N N . ASN B 1 636 ? -22.875 -8.852 -15.758 1 90.94 636 ASN B N 1
ATOM 11180 C CA . ASN B 1 636 ? -23.844 -7.922 -16.344 1 90.94 636 ASN B CA 1
ATOM 11181 C C . ASN B 1 636 ? -25.25 -8.508 -16.375 1 90.94 636 ASN B C 1
ATOM 11183 O O . ASN B 1 636 ? -25.781 -8.906 -15.328 1 90.94 636 ASN B O 1
ATOM 11187 N N . ASN B 1 637 ? -25.875 -8.766 -17.5 1 88.75 637 ASN B N 1
ATOM 11188 C CA . ASN B 1 637 ? -27.25 -9.25 -17.578 1 88.75 637 ASN B CA 1
ATOM 11189 C C . ASN B 1 637 ? -27.312 -10.703 -18.016 1 88.75 637 ASN B C 1
ATOM 11191 O O . ASN B 1 637 ? -28.391 -11.227 -18.297 1 88.75 637 ASN B O 1
ATOM 11195 N N . GLU B 1 638 ? -26.203 -11.391 -18.047 1 93.44 638 GLU B N 1
ATOM 11196 C CA . GLU B 1 638 ? -26.156 -12.797 -18.438 1 93.44 638 GLU B CA 1
ATOM 11197 C C . GLU B 1 638 ? -25.906 -13.703 -17.234 1 93.44 638 GLU B C 1
ATOM 11199 O O . GLU B 1 638 ? -25.062 -13.391 -16.391 1 93.44 638 GLU B O 1
ATOM 11204 N N . GLU B 1 639 ? -26.703 -14.758 -17.172 1 94.19 639 GLU B N 1
ATOM 11205 C CA . GLU B 1 639 ? -26.594 -15.711 -16.062 1 94.19 639 GLU B CA 1
ATOM 11206 C C . GLU B 1 639 ? -26.734 -17.141 -16.562 1 94.19 639 GLU B C 1
ATOM 11208 O O . GLU B 1 639 ? -27.547 -17.422 -17.453 1 94.19 639 GLU B O 1
ATOM 11213 N N . ILE B 1 640 ? -25.953 -18 -16.047 1 95.94 640 ILE B N 1
ATOM 11214 C CA . ILE B 1 640 ? -26 -19.422 -16.344 1 95.94 640 ILE B CA 1
ATOM 11215 C C . ILE B 1 640 ? -25.891 -20.234 -15.055 1 95.94 640 ILE B C 1
ATOM 11217 O O . ILE B 1 640 ? -25.172 -19.844 -14.133 1 95.94 640 ILE B O 1
ATOM 11221 N N . ILE B 1 641 ? -26.625 -21.328 -14.938 1 96.44 641 ILE B N 1
ATOM 11222 C CA . ILE B 1 641 ? -26.547 -22.172 -13.75 1 96.44 641 ILE B CA 1
ATOM 11223 C C . ILE B 1 641 ? -26.234 -23.609 -14.148 1 96.44 641 ILE B C 1
ATOM 11225 O O . ILE B 1 641 ? -26.578 -24.047 -15.242 1 96.44 641 ILE B O 1
ATOM 11229 N N . PHE B 1 642 ? -25.547 -24.312 -13.305 1 97.81 642 PHE B N 1
ATOM 11230 C CA . PHE B 1 642 ? -25.188 -25.719 -13.438 1 97.81 642 PHE B CA 1
ATOM 11231 C C . PHE B 1 642 ? -25.781 -26.531 -12.289 1 97.81 642 PHE B C 1
ATOM 11233 O O . PHE B 1 642 ? -25.656 -26.156 -11.125 1 97.81 642 PHE B O 1
ATOM 11240 N N . LEU B 1 643 ? -26.469 -27.562 -12.617 1 96.56 643 LEU B N 1
ATOM 11241 C CA . LEU B 1 643 ? -26.875 -28.594 -11.672 1 96.56 643 LEU B CA 1
ATOM 11242 C C . LEU B 1 643 ? -26.141 -29.891 -11.938 1 96.56 643 LEU B C 1
ATOM 11244 O O . LEU B 1 643 ? -26.297 -30.5 -13 1 96.56 643 LEU B O 1
ATOM 11248 N N . LEU B 1 644 ? -25.328 -30.312 -11.031 1 98.31 644 LEU B N 1
ATOM 11249 C CA . LEU B 1 644 ? -24.5 -31.5 -11.203 1 98.31 644 LEU B CA 1
ATOM 11250 C C . LEU B 1 644 ? -24.828 -32.531 -10.133 1 98.31 644 LEU B C 1
ATOM 11252 O O . LEU B 1 644 ? -24.688 -32.281 -8.938 1 98.31 644 LEU B O 1
ATOM 11256 N N . ASN B 1 645 ? -25.281 -33.719 -10.516 1 97.94 645 ASN B N 1
ATOM 11257 C CA . ASN B 1 645 ? -25.453 -34.844 -9.625 1 97.94 645 ASN B CA 1
ATOM 11258 C C . ASN B 1 645 ? -24.125 -35.562 -9.367 1 97.94 645 ASN B C 1
ATOM 11260 O O . ASN B 1 645 ? -23.656 -36.344 -10.195 1 97.94 645 ASN B O 1
ATOM 11264 N N . VAL B 1 646 ? -23.562 -35.406 -8.164 1 97.38 646 VAL B N 1
ATOM 11265 C CA . VAL B 1 646 ? -22.219 -35.938 -7.91 1 97.38 646 VAL B CA 1
ATOM 11266 C C . VAL B 1 646 ? -22.297 -37.312 -7.266 1 97.38 646 VAL B C 1
ATOM 11268 O O . VAL B 1 646 ? -21.359 -37.75 -6.602 1 97.38 646 VAL B O 1
ATOM 11271 N N . SER B 1 647 ? -23.453 -37.969 -7.422 1 95.25 647 SER B N 1
ATOM 11272 C CA . SER B 1 647 ? -23.641 -39.312 -6.91 1 95.25 647 SER B CA 1
ATOM 11273 C C . SER B 1 647 ? -24.062 -40.281 -8.016 1 95.25 647 SER B C 1
ATOM 11275 O O . SER B 1 647 ? -24.406 -39.844 -9.117 1 95.25 647 SER B O 1
ATOM 11277 N N . SER B 1 648 ? -24.047 -41.562 -7.707 1 94.06 648 SER B N 1
ATOM 11278 C CA . SER B 1 648 ? -24.422 -42.594 -8.672 1 94.06 648 SER B CA 1
ATOM 11279 C C . SER B 1 648 ? -25.922 -42.844 -8.695 1 94.06 648 SER B C 1
ATOM 11281 O O . SER B 1 648 ? -26.438 -43.5 -9.602 1 94.06 648 SER B O 1
ATOM 11283 N N . LYS B 1 649 ? -26.562 -42.188 -7.785 1 95.38 649 LYS B N 1
ATOM 11284 C CA . LYS B 1 649 ? -28 -42.375 -7.684 1 95.38 649 LYS B CA 1
ATOM 11285 C C . LYS B 1 649 ? -28.75 -41.281 -8.406 1 95.38 649 LYS B C 1
ATOM 11287 O O . LYS B 1 649 ? -28.281 -40.125 -8.461 1 95.38 649 LYS B O 1
ATOM 11292 N N . ASP B 1 650 ? -29.891 -41.594 -8.914 1 96 650 ASP B N 1
ATOM 11293 C CA . ASP B 1 650 ? -30.719 -40.594 -9.578 1 96 650 ASP B CA 1
ATOM 11294 C C . ASP B 1 650 ? -31.297 -39.594 -8.562 1 96 650 ASP B C 1
ATOM 11296 O O . ASP B 1 650 ? -31.578 -39.969 -7.422 1 96 650 ASP B O 1
ATOM 11300 N N . ILE B 1 651 ? -31.391 -38.406 -8.984 1 94.19 651 ILE B N 1
ATOM 11301 C CA . ILE B 1 651 ? -31.969 -37.344 -8.148 1 94.19 651 ILE B CA 1
ATOM 11302 C C . ILE B 1 651 ? -33.062 -36.625 -8.914 1 94.19 651 ILE B C 1
ATOM 11304 O O . ILE B 1 651 ? -32.938 -36.344 -10.109 1 94.19 651 ILE B O 1
ATOM 11308 N N . SER B 1 652 ? -34.188 -36.375 -8.227 1 90.19 652 SER B N 1
ATOM 11309 C CA . SER B 1 652 ? -35.25 -35.562 -8.812 1 90.19 652 SER B CA 1
ATOM 11310 C C . SER B 1 652 ? -35.062 -34.094 -8.539 1 90.19 652 SER B C 1
ATOM 11312 O O . SER B 1 652 ? -34.906 -33.688 -7.387 1 90.19 652 SER B O 1
ATOM 11314 N N . VAL B 1 653 ? -35.062 -33.344 -9.625 1 89 653 VAL B N 1
ATOM 11315 C CA . VAL B 1 653 ? -34.844 -31.891 -9.492 1 89 653 VAL B CA 1
ATOM 11316 C C . VAL B 1 653 ? -36.125 -31.156 -9.867 1 89 653 VAL B C 1
ATOM 11318 O O . VAL B 1 653 ? -36.719 -31.391 -10.922 1 89 653 VAL B O 1
ATOM 11321 N N . ASP B 1 654 ? -36.562 -30.234 -8.992 1 84.69 654 ASP B N 1
ATOM 11322 C CA . ASP B 1 654 ? -37.719 -29.375 -9.266 1 84.69 654 ASP B CA 1
ATOM 11323 C C . ASP B 1 654 ? -37.281 -28.078 -9.953 1 84.69 654 ASP B C 1
ATOM 11325 O O . ASP B 1 654 ? -36.781 -27.156 -9.297 1 84.69 654 ASP B O 1
ATOM 11329 N N . LEU B 1 655 ? -37.469 -28 -11.203 1 81.88 655 LEU B N 1
ATOM 11330 C CA . LEU B 1 655 ? -36.969 -26.875 -12 1 81.88 655 LEU B CA 1
ATOM 11331 C C . LEU B 1 655 ? -37.844 -25.641 -11.766 1 81.88 655 LEU B C 1
ATOM 11333 O O . LEU B 1 655 ? -37.438 -24.531 -12.078 1 81.88 655 LEU B O 1
ATOM 11337 N N . LYS B 1 656 ? -39.062 -25.766 -11.25 1 73.06 656 LYS B N 1
ATOM 11338 C CA . LYS B 1 656 ? -39.938 -24.641 -10.969 1 73.06 656 LYS B CA 1
ATOM 11339 C C . LYS B 1 656 ? -39.281 -23.688 -9.953 1 73.06 656 LYS B C 1
ATOM 11341 O O . LYS B 1 656 ? -39.5 -22.469 -10.016 1 73.06 656 LYS B O 1
ATOM 11346 N N . LYS B 1 657 ? -38.438 -24.312 -9.219 1 73.88 657 LYS B N 1
ATOM 11347 C CA . LYS B 1 657 ? -37.781 -23.531 -8.164 1 73.88 657 LYS B CA 1
ATOM 11348 C C . LYS B 1 657 ? -36.625 -22.688 -8.727 1 73.88 657 LYS B C 1
ATOM 11350 O O . LYS B 1 657 ? -36.156 -21.766 -8.062 1 73.88 657 LYS B O 1
ATOM 11355 N N . LEU B 1 658 ? -36.344 -23.078 -9.938 1 79.06 658 LEU B N 1
ATOM 11356 C CA . LEU B 1 658 ? -35.188 -22.391 -10.508 1 79.06 658 LEU B CA 1
ATOM 11357 C C . LEU B 1 658 ? -35.594 -21.203 -11.352 1 79.06 658 LEU B C 1
ATOM 11359 O O . LEU B 1 658 ? -34.75 -20.453 -11.844 1 79.06 658 LEU B O 1
ATOM 11363 N N . GLY B 1 659 ? -36.938 -20.906 -11.336 1 67.06 659 GLY B N 1
ATOM 11364 C CA . GLY B 1 659 ? -37.438 -19.609 -11.758 1 67.06 659 GLY B CA 1
ATOM 11365 C C . GLY B 1 659 ? -37.281 -19.359 -13.25 1 67.06 659 GLY B C 1
ATOM 11366 O O . GLY B 1 659 ? -37.75 -20.156 -14.062 1 67.06 659 GLY B O 1
ATOM 11367 N N . LYS B 1 660 ? -36.281 -18.469 -13.617 1 79.88 660 LYS B N 1
ATOM 11368 C CA . LYS B 1 660 ? -36.125 -17.797 -14.914 1 79.88 660 LYS B CA 1
ATOM 11369 C C . LYS B 1 660 ? -35.25 -18.625 -15.852 1 79.88 660 LYS B C 1
ATOM 11371 O O . LYS B 1 660 ? -35.125 -18.297 -17.031 1 79.88 660 LYS B O 1
ATOM 11376 N N . TYR B 1 661 ? -34.781 -19.719 -15.484 1 86.94 661 TYR B N 1
ATOM 11377 C CA . TYR B 1 661 ? -33.875 -20.5 -16.328 1 86.94 661 TYR B CA 1
ATOM 11378 C C . TYR B 1 661 ? -34.656 -21.469 -17.219 1 86.94 661 TYR B C 1
ATOM 11380 O O . TYR B 1 661 ? -34.844 -22.641 -16.875 1 86.94 661 TYR B O 1
ATOM 11388 N N . SER B 1 662 ? -35.031 -21.031 -18.391 1 84.38 662 SER B N 1
ATOM 11389 C CA . SER B 1 662 ? -35.969 -21.766 -19.234 1 84.38 662 SER B CA 1
ATOM 11390 C C . SER B 1 662 ? -35.281 -22.328 -20.469 1 84.38 662 SER B C 1
ATOM 11392 O O . SER B 1 662 ? -35.969 -22.766 -21.406 1 84.38 662 SER B O 1
ATOM 11394 N N . PHE B 1 663 ? -34 -22.281 -20.484 1 90.81 663 PHE B N 1
ATOM 11395 C CA . PHE B 1 663 ? -33.312 -22.766 -21.656 1 90.81 663 PHE B CA 1
ATOM 11396 C C . PHE B 1 663 ? -32.188 -23.719 -21.25 1 90.81 663 PHE B C 1
ATOM 11398 O O . PHE B 1 663 ? -31.312 -23.375 -20.453 1 90.81 663 PHE B O 1
ATOM 11405 N N . ASP B 1 664 ? -32.25 -24.922 -21.781 1 92.81 664 ASP B N 1
ATOM 11406 C CA . ASP B 1 664 ? -31.156 -25.891 -21.625 1 92.81 664 ASP B CA 1
ATOM 11407 C C . ASP B 1 664 ? -30.031 -25.594 -22.609 1 92.81 664 ASP B C 1
ATOM 11409 O O . ASP B 1 664 ? -30.094 -25.984 -23.781 1 92.81 664 ASP B O 1
ATOM 11413 N N . ILE B 1 665 ? -29.031 -25.078 -22.156 1 94.31 665 ILE B N 1
ATOM 11414 C CA . ILE B 1 665 ? -27.953 -24.562 -23 1 94.31 665 ILE B CA 1
ATOM 11415 C C . ILE B 1 665 ? -27.203 -25.734 -23.625 1 94.31 665 ILE B C 1
ATOM 11417 O O . ILE B 1 665 ? -26.766 -25.641 -24.781 1 94.31 665 ILE B O 1
ATOM 11421 N N . TYR B 1 666 ? -27.016 -26.812 -22.906 1 95.06 666 TYR B N 1
ATOM 11422 C CA . TYR B 1 666 ? -26.266 -27.953 -23.406 1 95.06 666 TYR B CA 1
ATOM 11423 C C . TYR B 1 666 ? -27 -28.656 -24.547 1 95.06 666 TYR B C 1
ATOM 11425 O O . TYR B 1 666 ? -26.391 -29.016 -25.562 1 95.06 666 TYR B O 1
ATOM 11433 N N . ASN B 1 667 ? -28.297 -28.828 -24.359 1 92.62 667 ASN B N 1
ATOM 11434 C CA . ASN B 1 667 ? -29.078 -29.531 -25.359 1 92.62 667 ASN B CA 1
ATOM 11435 C C . ASN B 1 667 ? -29.766 -28.562 -26.328 1 92.62 667 ASN B C 1
ATOM 11437 O O . ASN B 1 667 ? -30.453 -28.984 -27.266 1 92.62 667 ASN B O 1
ATOM 11441 N N . GLU B 1 668 ? -29.625 -27.281 -26.156 1 91.81 668 GLU B N 1
ATOM 11442 C CA . GLU B 1 668 ? -30.125 -26.234 -27.031 1 91.81 668 GLU B CA 1
ATOM 11443 C C . GLU B 1 668 ? -31.641 -26.359 -27.25 1 91.81 668 GLU B C 1
ATOM 11445 O O . GLU B 1 668 ? -32.094 -26.375 -28.391 1 91.81 668 GLU B O 1
ATOM 11450 N N . LYS B 1 669 ? -32.25 -26.484 -26.141 1 89.31 669 LYS B N 1
ATOM 11451 C CA . LYS B 1 669 ? -33.719 -26.594 -26.219 1 89.31 669 LYS B CA 1
ATOM 11452 C C . LYS B 1 669 ? -34.406 -25.844 -25.078 1 89.31 669 LYS B C 1
ATOM 11454 O O . LYS B 1 669 ? -33.812 -25.672 -24.016 1 89.31 669 LYS B O 1
ATOM 11459 N N . ASN B 1 670 ? -35.594 -25.406 -25.375 1 86.75 670 ASN B N 1
ATOM 11460 C CA . ASN B 1 670 ? -36.406 -24.75 -24.344 1 86.75 670 ASN B CA 1
ATOM 11461 C C . ASN B 1 670 ? -36.938 -25.766 -23.328 1 86.75 670 ASN B C 1
ATOM 11463 O O . ASN B 1 670 ? -37.25 -26.906 -23.688 1 86.75 670 ASN B O 1
ATOM 11467 N N . ILE B 1 671 ? -36.844 -25.328 -22.141 1 80.44 671 ILE B N 1
ATOM 11468 C CA . ILE B 1 671 ? -37.438 -26.156 -21.109 1 80.44 671 ILE B CA 1
ATOM 11469 C C . ILE B 1 671 ? -38.844 -25.672 -20.812 1 80.44 671 ILE B C 1
ATOM 11471 O O . ILE B 1 671 ? -39.094 -24.469 -20.609 1 80.44 671 ILE B O 1
ATOM 11475 N N . ASP B 1 672 ? -39.906 -26.422 -21.109 1 68.75 672 ASP B N 1
ATOM 11476 C CA . ASP B 1 672 ? -41.281 -26.062 -20.734 1 68.75 672 ASP B CA 1
ATOM 11477 C C . ASP B 1 672 ? -41.5 -26.219 -19.234 1 68.75 672 ASP B C 1
ATOM 11479 O O . ASP B 1 672 ? -41.656 -27.344 -18.734 1 68.75 672 ASP B O 1
ATOM 11483 N N . GLN B 1 673 ? -41.281 -25.234 -18.531 1 60.59 673 GLN B N 1
ATOM 11484 C CA . GLN B 1 673 ? -41.344 -25.281 -17.078 1 60.59 673 GLN B CA 1
ATOM 11485 C C . GLN B 1 673 ? -42.75 -25.703 -16.594 1 60.59 673 GLN B C 1
ATOM 11487 O O . GLN B 1 673 ? -42.906 -26.203 -15.484 1 60.59 673 GLN B O 1
ATOM 11492 N N . HIS B 1 674 ? -43.875 -25.375 -17.281 1 56.41 674 HIS B N 1
ATOM 11493 C CA . HIS B 1 674 ? -45.219 -25.797 -16.891 1 56.41 674 HIS B CA 1
ATOM 11494 C C . HIS B 1 674 ? -45.375 -27.312 -17.016 1 56.41 674 HIS B C 1
ATOM 11496 O O . HIS B 1 674 ? -46.188 -27.906 -16.328 1 56.41 674 HIS B O 1
ATOM 11502 N N . VAL B 1 675 ? -44.812 -27.953 -17.875 1 53.88 675 VAL B N 1
ATOM 11503 C CA . VAL B 1 675 ? -45.031 -29.391 -18.109 1 53.88 675 VAL B CA 1
ATOM 11504 C C . VAL B 1 675 ? -43.938 -30.188 -17.391 1 53.88 675 VAL B C 1
ATOM 11506 O O . VAL B 1 675 ? -44.219 -31.219 -16.781 1 53.88 675 VAL B O 1
ATOM 11509 N N . GLU B 1 676 ? -42.688 -29.656 -17.438 1 57.69 676 GLU B N 1
ATOM 11510 C CA . GLU B 1 676 ? -41.562 -30.484 -16.953 1 57.69 676 GLU B CA 1
ATOM 11511 C C . GLU B 1 676 ? -41.156 -30.094 -15.539 1 57.69 676 GLU B C 1
ATOM 11513 O O . GLU B 1 676 ? -40.25 -29.297 -15.344 1 57.69 676 GLU B O 1
ATOM 11518 N N . ASN B 1 677 ? -42 -30.375 -14.508 1 61.28 677 ASN B N 1
ATOM 11519 C CA . ASN B 1 677 ? -41.844 -29.969 -13.117 1 61.28 677 ASN B CA 1
ATOM 11520 C C . ASN B 1 677 ? -40.719 -30.719 -12.438 1 61.28 677 ASN B C 1
ATOM 11522 O O . ASN B 1 677 ? -39.844 -30.109 -11.812 1 61.28 677 ASN B O 1
ATOM 11526 N N . ASN B 1 678 ? -40.625 -32 -12.609 1 77.06 678 ASN B N 1
ATOM 11527 C CA . ASN B 1 678 ? -39.625 -32.812 -11.984 1 77.06 678 ASN B CA 1
ATOM 11528 C C . ASN B 1 678 ? -38.75 -33.531 -13.031 1 77.06 678 ASN B C 1
ATOM 11530 O O . ASN B 1 678 ? -39.25 -34.312 -13.844 1 77.06 678 ASN B O 1
ATOM 11534 N N . VAL B 1 679 ? -37.562 -33.031 -13.102 1 83.81 679 VAL B N 1
ATOM 11535 C CA . VAL B 1 679 ? -36.625 -33.656 -14.016 1 83.81 679 VAL B CA 1
ATOM 11536 C C . VAL B 1 679 ? -35.75 -34.656 -13.242 1 83.81 679 VAL B C 1
ATOM 11538 O O . VAL B 1 679 ? -35.219 -34.312 -12.18 1 83.81 679 VAL B O 1
ATOM 11541 N N . LEU B 1 680 ? -35.719 -35.812 -13.781 1 89.62 680 LEU B N 1
ATOM 11542 C CA . LEU B 1 680 ? -34.844 -36.844 -13.18 1 89.62 680 LEU B CA 1
ATOM 11543 C C . LEU B 1 680 ? -33.406 -36.719 -13.703 1 89.62 680 LEU B C 1
ATOM 11545 O O . LEU B 1 680 ? -33.156 -36.938 -14.891 1 89.62 680 LEU B O 1
ATOM 11549 N N . LEU B 1 681 ? -32.562 -36.344 -12.883 1 93.69 681 LEU B N 1
ATOM 11550 C CA . LEU B 1 681 ? -31.156 -36.281 -13.211 1 93.69 681 LEU B CA 1
ATOM 11551 C C . LEU B 1 681 ? -30.453 -37.594 -12.859 1 93.69 681 LEU B C 1
ATOM 11553 O O . LEU B 1 681 ? -30.375 -37.969 -11.688 1 93.69 681 LEU B O 1
ATOM 11557 N N . ARG B 1 682 ? -30.031 -38.312 -13.836 1 95.38 682 ARG B N 1
ATOM 11558 C CA . ARG B 1 682 ? -29.391 -39.625 -13.641 1 95.38 682 ARG B CA 1
ATOM 11559 C C . ARG B 1 682 ? -28.094 -39.5 -12.859 1 95.38 682 ARG B C 1
ATOM 11561 O O . ARG B 1 682 ? -27.578 -38.375 -12.68 1 95.38 682 ARG B O 1
ATOM 11568 N N . GLY B 1 683 ? -27.703 -40.688 -12.375 1 95.94 683 GLY B N 1
ATOM 11569 C CA . GLY B 1 683 ? -26.406 -40.688 -11.719 1 95.94 683 GLY B CA 1
ATOM 11570 C C . GLY B 1 683 ? -25.312 -40.031 -12.562 1 95.94 683 GLY B C 1
ATOM 11571 O O . GLY B 1 683 ? -25.125 -40.406 -13.727 1 95.94 683 GLY B O 1
ATOM 11572 N N . TYR B 1 684 ? -24.641 -39.062 -11.953 1 97.44 684 TYR B N 1
ATOM 11573 C CA . TYR B 1 684 ? -23.547 -38.281 -12.578 1 97.44 684 TYR B CA 1
ATOM 11574 C C . TYR B 1 684 ? -24.062 -37.5 -13.766 1 97.44 684 TYR B C 1
ATOM 11576 O O . TYR B 1 684 ? -23.312 -37.156 -14.68 1 97.44 684 TYR B O 1
ATOM 11584 N N . GLY B 1 685 ? -25.375 -37.25 -13.789 1 96.69 685 GLY B N 1
ATOM 11585 C CA . GLY B 1 685 ? -25.953 -36.375 -14.789 1 96.69 685 GLY B CA 1
ATOM 11586 C C . GLY B 1 685 ? -25.797 -34.906 -14.461 1 96.69 685 GLY B C 1
ATOM 11587 O O . GLY B 1 685 ? -25.391 -34.531 -13.352 1 96.69 685 GLY B O 1
ATOM 11588 N N . PHE B 1 686 ? -26.078 -34.031 -15.461 1 97.62 686 PHE B N 1
ATOM 11589 C CA . PHE B 1 686 ? -25.953 -32.594 -15.25 1 97.62 686 PHE B CA 1
ATOM 11590 C C . PHE B 1 686 ? -26.969 -31.828 -16.109 1 97.62 686 PHE B C 1
ATOM 11592 O O . PHE B 1 686 ? -27.531 -32.375 -17.047 1 97.62 686 PHE B O 1
ATOM 11599 N N . LEU B 1 687 ? -27.281 -30.625 -15.695 1 95.19 687 LEU B N 1
ATOM 11600 C CA . LEU B 1 687 ? -28.047 -29.656 -16.453 1 95.19 687 LEU B CA 1
ATOM 11601 C C . LEU B 1 687 ? -27.328 -28.312 -16.5 1 95.19 687 LEU B C 1
ATOM 11603 O O . LEU B 1 687 ? -26.719 -27.891 -15.516 1 95.19 687 LEU B O 1
ATOM 11607 N N . ILE B 1 688 ? -27.25 -27.719 -17.641 1 96.94 688 ILE B N 1
ATOM 11608 C CA . ILE B 1 688 ? -26.766 -26.359 -17.859 1 96.94 688 ILE B CA 1
ATOM 11609 C C . ILE B 1 688 ? -27.891 -25.469 -18.359 1 96.94 688 ILE B C 1
ATOM 11611 O O . ILE B 1 688 ? -28.359 -25.641 -19.484 1 96.94 688 ILE B O 1
ATOM 11615 N N . LEU B 1 689 ? -28.328 -24.516 -17.516 1 94.56 689 LEU B N 1
ATOM 11616 C CA . LEU B 1 689 ? -29.547 -23.781 -17.812 1 94.56 689 LEU B CA 1
ATOM 11617 C C . LEU B 1 689 ? -29.281 -22.281 -17.875 1 94.56 689 LEU B C 1
ATOM 11619 O O . LEU B 1 689 ? -28.422 -21.781 -17.141 1 94.56 689 LEU B O 1
ATOM 11623 N N . GLY B 1 690 ? -29.891 -21.594 -18.781 1 92.5 690 GLY B N 1
ATOM 11624 C CA . GLY B 1 690 ? -29.922 -20.156 -18.891 1 92.5 690 GLY B CA 1
ATOM 11625 C C . GLY B 1 690 ? -31.312 -19.594 -19.156 1 92.5 690 GLY B C 1
ATOM 11626 O O . GLY B 1 690 ? -32.281 -20.359 -19.297 1 92.5 690 GLY B O 1
ATOM 11627 N N . SER B 1 691 ? -31.406 -18.219 -19 1 86.88 691 SER B N 1
ATOM 11628 C CA . SER B 1 691 ? -32.688 -17.594 -19.375 1 86.88 691 SER B CA 1
ATOM 11629 C C . SER B 1 691 ? -32.875 -17.594 -20.891 1 86.88 691 SER B C 1
ATOM 11631 O O . SER B 1 691 ? -34 -17.609 -21.375 1 86.88 691 SER B O 1
ATOM 11633 N N . LYS B 1 692 ? -31.766 -17.453 -21.578 1 86.25 692 LYS B N 1
ATOM 11634 C CA . LYS B 1 692 ? -31.688 -17.484 -23.031 1 86.25 692 LYS B CA 1
ATOM 11635 C C . LYS B 1 692 ? -30.375 -18.094 -23.5 1 86.25 692 LYS B C 1
ATOM 11637 O O . LYS B 1 692 ? -29.469 -18.328 -22.703 1 86.25 692 LYS B O 1
ATOM 11642 N N . PRO B 1 693 ? -30.406 -18.516 -24.781 1 86.62 693 PRO B N 1
ATOM 11643 C CA . PRO B 1 693 ? -29.125 -18.984 -25.297 1 86.62 693 PRO B CA 1
ATOM 11644 C C . PRO B 1 693 ? -28.016 -17.938 -25.141 1 86.62 693 PRO B C 1
ATOM 11646 O O . PRO B 1 693 ? -28.281 -16.734 -25.172 1 86.62 693 PRO B O 1
ATOM 11649 N N . CYS B 1 694 ? -26.922 -18.484 -24.875 1 85.25 694 CYS B N 1
ATOM 11650 C CA . CYS B 1 694 ? -25.781 -17.562 -24.797 1 85.25 694 CYS B CA 1
ATOM 11651 C C . CYS B 1 694 ? -25.406 -17.062 -26.172 1 85.25 694 CYS B C 1
ATOM 11653 O O . CYS B 1 694 ? -25.547 -17.766 -27.172 1 85.25 694 CYS B O 1
ATOM 11655 N N . ASN B 1 695 ? -25.438 -15.711 -26.422 1 65.25 695 ASN B N 1
ATOM 11656 C CA . ASN B 1 695 ? -25.047 -15.164 -27.719 1 65.25 695 ASN B CA 1
ATOM 11657 C C . ASN B 1 695 ? -23.672 -14.523 -27.656 1 65.25 695 ASN B C 1
ATOM 11659 O O . ASN B 1 695 ? -23.375 -13.75 -26.75 1 65.25 695 ASN B O 1
ATOM 11663 N N . ILE B 1 696 ? -22.578 -15.148 -28.109 1 51.19 696 ILE B N 1
ATOM 11664 C CA . ILE B 1 696 ? -21.438 -14.273 -28.328 1 51.19 696 ILE B CA 1
ATOM 11665 C C . ILE B 1 696 ? -21.781 -13.242 -29.406 1 51.19 696 ILE B C 1
ATOM 11667 O O . ILE B 1 696 ? -22.406 -13.57 -30.406 1 51.19 696 ILE B O 1
#

Radius of gyration: 36.36 Å; Cα contacts (8 Å, |Δi|>4): 3221; chains: 2; bounding box: 89×106×78 Å

Nearest PDB structures (foldseek):
  4aee-assembly1_A  TM=9.975E-01  e=0.000E+00  Staphylothermus marinus
  5zxg-assembly1_B  TM=9.346E-01  e=2.198E-42  Arthrobacter globiformis
  8jnx-assembly1_A  TM=7.119E-01  e=1.024E-41  Alkalihalophilus pseudofirmus OF4
  5m99-assembly1_B  TM=6.949E-01  e=2.098E-30  Thermotoga petrophila RKU-1
  6bs6-assembly2_B  TM=7.396E-01  e=5.539E-26  Bacteroides thetaiotaomicron VPI-5482

Solvent-accessible surface area (backbone atoms only — not comparable to full-atom values): 70953 Å² total; per-residue (Å²): 68,76,44,76,68,41,61,43,69,42,83,27,44,20,45,61,38,33,34,34,39,38,39,42,79,51,58,87,81,54,81,45,42,19,43,25,16,71,84,62,21,87,46,61,34,33,38,60,43,31,40,46,92,61,28,21,40,39,36,48,76,41,69,68,44,77,39,32,30,29,38,30,44,66,78,39,85,79,65,27,58,36,88,75,43,89,50,66,32,69,41,63,38,35,83,47,57,90,42,70,49,75,25,17,50,45,77,40,77,71,66,88,52,63,76,70,52,39,32,63,57,96,42,48,33,26,30,25,35,46,70,62,23,34,40,40,37,38,36,31,31,71,83,50,59,79,52,27,40,37,49,78,86,50,73,43,69,52,75,45,69,38,53,38,82,71,30,31,36,36,30,32,78,41,76,63,58,68,66,45,48,34,29,34,38,36,51,55,96,92,34,74,34,21,41,21,29,44,14,71,15,64,64,36,47,55,34,73,44,57,41,91,74,46,48,69,43,64,64,85,53,81,62,42,33,32,36,36,34,36,37,58,48,36,26,53,31,66,51,47,76,89,34,41,58,96,64,57,54,89,51,58,83,68,22,55,80,60,33,69,31,13,20,55,51,17,51,65,73,44,46,65,56,41,55,71,48,56,50,34,27,38,37,36,50,38,56,27,24,46,88,51,63,68,17,69,34,29,39,38,89,87,46,50,19,65,44,38,46,48,64,66,58,50,46,50,48,47,51,54,34,48,75,69,62,25,46,42,26,41,35,42,53,79,39,32,25,15,53,48,13,66,56,52,43,49,12,66,75,57,29,85,84,28,83,42,30,56,38,33,40,66,65,47,88,68,56,68,68,58,53,55,55,50,41,68,30,22,51,70,92,61,72,38,57,77,56,45,59,78,36,68,65,56,63,74,45,73,56,52,36,41,28,62,90,58,34,73,55,22,38,24,49,19,61,86,30,59,66,46,51,54,53,50,52,52,50,49,51,56,42,48,76,60,63,48,43,26,36,35,29,41,58,36,42,38,39,30,50,63,44,39,35,52,50,38,53,49,44,45,73,76,39,68,81,52,42,43,30,27,42,33,48,47,62,60,59,75,45,59,88,48,36,55,24,30,40,30,30,38,57,35,34,48,50,41,29,42,71,70,67,58,74,43,53,68,68,58,45,48,20,55,54,31,53,43,52,64,50,29,32,69,72,43,37,16,21,22,34,32,39,71,43,44,76,79,28,43,21,48,48,61,76,42,85,48,65,51,50,51,53,41,52,53,52,47,42,52,66,40,75,16,11,32,45,42,31,70,41,53,52,36,57,42,59,19,48,54,72,50,13,29,53,36,59,51,78,84,60,68,90,74,41,38,58,68,54,30,52,49,52,35,48,51,43,53,50,42,72,24,21,60,17,52,30,72,26,49,81,45,72,46,78,76,52,94,54,30,39,35,38,40,22,32,42,95,93,40,52,38,39,36,43,37,32,75,38,82,58,68,44,81,41,59,51,64,76,57,65,69,50,37,18,30,59,81,78,70,39,75,48,58,57,89,78,54,41,69,44,77,37,44,42,25,28,70,46,42,31,12,62,54,76,66,72,108,67,78,44,78,68,41,63,44,68,41,82,27,43,19,44,62,37,33,33,34,39,37,40,42,80,51,56,89,81,54,82,44,42,19,45,23,17,71,84,63,21,87,45,60,34,33,37,61,42,31,42,46,90,62,28,22,40,38,36,47,76,41,68,68,44,78,38,33,28,30,39,30,46,67,78,38,84,80,66,27,58,36,89,76,45,89,50,66,32,71,41,64,38,36,84,47,57,90,42,72,49,74,22,17,51,45,77,40,76,70,66,86,51,62,75,70,53,40,33,63,57,96,43,49,32,27,30,26,34,47,70,60,24,34,40,38,38,38,36,32,31,70,82,51,59,80,50,28,40,36,49,78,86,50,73,43,69,52,75,45,70,38,54,38,82,72,30,29,38,37,30,34,77,42,77,61,57,68,66,45,48,32,30,32,38,36,53,56,95,92,32,74,34,23,40,21,29,44,14,70,16,64,65,35,46,56,35,73,44,56,41,90,74,47,48,69,42,63,64,84,55,82,62,40,32,31,37,36,35,35,37,58,47,36,26,53,31,68,51,49,77,88,35,42,60,95,65,56,55,88,50,57,82,68,21,56,82,60,32,69,34,12,21,56,52,18,51,64,73,45,47,65,58,41,54,71,48,56,48,34,26,37,37,36,48,38,56,27,24,47,89,52,64,67,16,70,36,29,36,38,91,88,45,50,18,67,45,38,47,48,65,66,58,48,45,50,48,48,52,55,34,49,76,69,62,26,44,43,27,42,36,41,54,77,37,32,26,16,53,47,12,68,57,51,42,49,11,66,74,58,28,84,84,29,83,42,29,56,37,33,40,68,64,47,89,69,55,67,69,54,52,53,56,49,41,68,31,22,51,71,93,61,71,39,58,77,56,45,60,78,36,69,66,58,62,75,44,73,55,53,37,40,30,62,89,58,33,74,54,23,38,23,50,21,62,86,29,60,64,47,53,53,53,51,52,52,52,49,51,55,43,47,74,60,62,50,43,30,37,36,29,41,58,37,42,37,37,31,49,63,44,40,36,52,50,38,52,48,43,45,74,76,38,69,80,52,43,41,30,26,41,33,49,48,62,60,59,76,45,59,88,46,36,56,25,31,40,32,31,39,57,37,33,48,51,40,29,42,71,70,68,59,74,43,54,68,68,58,45,49,21,54,54,30,52,43,51,65,50,30,32,69,72,43,38,17,20,23,36,31,37,72,42,46,79,80,28,41,22,48,47,62,76,42,84,48,64,51,51,50,53,40,53,53,51,48,43,53,66,38,74,16,13,30,46,39,32,70,41,52,51,36,56,42,58,19,48,54,73,49,13,29,54,36,58,50,79,83,59,69,89,73,41,37,57,69,54,31,52,50,51,34,50,51,44,53,51,42,73,22,21,61,17,51,29,72,26,51,81,47,74,45,76,78,53,94,54,28,39,36,38,39,23,32,40,95,92,40,54,39,35,35,43,35,32,74,39,81,58,68,44,81,40,60,51,64,78,56,64,70,50,37,19,30,58,80,78,69,42,75,48,57,58,89,78,53,40,69,45,75,38,44,42,25,28,72,48,41,32,11,63,53,76,65,71,108

InterPro domains:
  IPR006047 Glycosyl hydrolase family 13, catalytic domain [PF00128] (230-592)
  IPR006047 Glycosyl hydrolase family 13, catalytic domain [SM00642] (230-608)
  IPR013780 Glycosyl hydrolase, all-beta [G3DSA:2.60.40.1180] (618-696)
  IPR013783 Immunoglobulin-like fold [G3DSA:2.60.40.10] (1-117)
  IPR013783 Immunoglobulin-like fold [G3DSA:2.60.40.10] (118-214)
  IPR014756 Immunoglobulin E-set [SSF81296] (20-86)
  IPR017853 Glycoside hydrolase superfamily [SSF51445] (219-617)
  IPR045857 Oligo-1,6-glucosidase, domain 2 [G3DSA:3.90.400.10] (336-414)
  IPR059128 Maltogenic amylase, second beta-sandwich domain [PF22426] (113-212)
  IPR059145 Maltogenic amylase, GHD-like C-terminal domain [PF22427] (617-694)

Secondary structure (DSSP, 8-state):
-EEEEEEEEETTTEEEEEEEEEEEE--TT-S-EEEEETTS-SSTTSSB-EEETTEEEEEEEE-SEEEEEEEEETT--S--S-TT---EEEEE-SS-TT-EEEEEEEEEPPPSSGGGG-B--SSTTTEEEETTEEEEEEEEETTS---EEE-SS-EE--SEEEEETTEEEEEEEE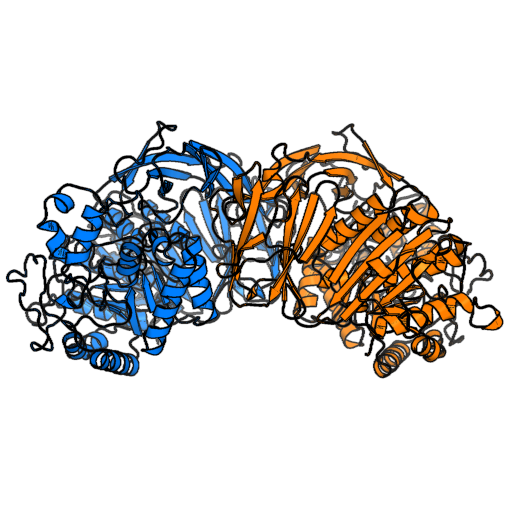E--SEEEEEEEEEETTEEEEEETTEEESSPPPEEEEGGGS-EESS--TTTT--EEEE-HHHH----GGG--SSB-S-BTTBPSSB----HHHHHHTHHHHHHHT--EEEEPP-SB-SSSS--S-SBTTS--TTT--HHHHHHHHHHHHHTT-EEEEEEE-SEE-TTSHHHHHHHHHGGGSTTGGGB-B-S---HHHHHHHHHHHSSSS--GGGGGGSHHHHHS--SB-BGGG-TT-EEB-TT-HHHHHHHHHHHHHHHHTT--EEEEETGGGS-HHHHHHHHHHHHHH-TTSEEEE---S-GGGTTTT-SEEB-HHHHHHHHHHHTS--S-HHHHHHHHHHHHTTS-HHHHTT-EE-S--TTS--HHHH---HHHHHHHHHHHHHSSSEEEEETTGGGT----STTGGGPPP---GGGS-HHHHHHHHHHHHHHHH-HHHHH-EEEEEE-STTEEEEEEEETTEEEEEEEE-SSS-EEEEGGGGTT--EETTTTEE--TTT--EEEE-TT-EEEEESS----/-EEEEEEEEETTTEEEEEEEEEEEE--TT-S-EEEEETTS-SSTTSSB-EEETTEEEEEEEE-SEEEEEEEEETT--S--S-TT---EEEEE-SS-TT-EEEEEEEEEPPPSSGGGG-B--SSTTTEEEETTEEEEEEEEETTS---EEE-SS-EE--SEEEEETTEEEEEEEEE--SEEEEEEEEEETTEEEEEETTEEESSPPPEEEEGGGS-EESS--TTTT--EEEE-HHHH----GGG--SSB-S-BTTBPSSB----HHHHHHTHHHHHHHT--EEEEPP-SB-SSSS--S-SBTTS--TTT--HHHHHHHHHHHHHTT-EEEEEEE-SEE-TTSHHHHHHHHHGGGSTTGGGB-B-S---HHHHHHHHHHHSSSS--GGGGGGSHHHHHS--SB-BGGG-TT-EEB-TT-HHHHHHHHHHHHHHHHTT--EEEEETGGGS-HHHHHHHHHHHHHH-TTSEEEE---S-GGGTTTT-SEEB-HHHHHHHHHHHTS--S-HHHHHHHHHHHHTTS-HHHHTT-EE-S--TTS--HHHH---HHHHHHHHHHHHHSSSEEEEETTGGGT----STTGGGPPPP--GGGS-HHHHHHHHHHHHHHHH-HHHHH-EEEEEE-STTEEEEEEEETTEEEEEEEE-SSS-EEEEGGGGTT--EETTTTEE--TTT--EEEE-TT-EEEEESS----

Organism: Staphylothermus marinus (strain ATCC 43588 / DSM 3639 / JCM 9404 / F1) (NCBI:txid399550)

Foldseek 3Di:
DKDFDAFDAFFAAFTDFTKIKDKDFADPLFPWKFKDWQLFHLAGAAGTFDDDPGMTIDIDGHHFDKMFMFIDTFLRSPHTEGPVAPAKDWAQFLQGSVDIDIGGMDGGDDDPDQLNQKHFDQDQLAWADEQQKIKGKIKGFPQWPFKWKDFPVDIGTFPFWADFPRIIIGMHIGGDDQKTWIWIWTDHPNAIWIQASNGIDNDHGTHIDGNVPHHYDNYFFCLQQFAEEEDAQQQADQQDCVLADPDAFDDQVLHDFAGPQGALNSCVVCVVVCVLLPHQEYEYQAQAAADGSSCLQHQDLLFGHSSHHGLVSVLVSLVVCVVSNHAYAYEHELFWHFCLHPLNLCCLVVDDVDPSVQFFFFSDDDDPVVSVVQCVQNPDDDHRNVCVCVDPDLVPDFDRTRADSSHNGTTGTDLVDPVSLVVVLVSVVSVVVSPHQEYEYEPQSNHYQVSLLVNQVVCCVVPVRYAFEYAGTHQCLSCVNRGLEYAPSVLLSLLCCVQQVVVDHPVVSSSSLSVRNSRHRLSSQSNYEQENDDQAAWQNLQRDVDVLLVLLSLVVSLQGRHHYYDYAQVQFSDGAHGPPSSSRRHDPPSVSGPVVSNVSSSLSSVLSVLACQSNRFDWDWDDPDPQWIWIWGDDDHWIKIKTWRSFQAKDKDACVVVPQFQAFQSVGDGHPNVVCGIDIAHHRGMTMTTNDHRGD/DKDFDAFDAFFAAFTDFTKIKDKDFADPLFPWKFKDWQLFHLAGAAGTFDDDPGMTMDIDGHHFDKMFMFIDTFLRSPHTEGPVAPAKDWAQFLQGSVDIDIGGMDGGDDDPDQLNQKHFDQDQLAWADEQQKIKGKIKGFPQWPFKWKDFPVDIGTFPFWADFPRIIIGMHIGGDDQKTWIWIWTDHPNAIWIQASNGIDNDHGTDIDGNVPHHYDNYFFQLQQFAEEEDAQQQADQQDCVLADPDAFDDQVLHDFAGPQGALNSCVVCVVVCVLLPHQEYEYQAQAADDGSSCLQHQDLLFGHSSHHGLVSVLVSLVVCVVSNHAYAYEHELFWHFCLHPLNLCCLVVDDVDPSVQFFFFSDDDDPVVSVVQCVQNPDDDHRNVCVCVDPDLVPDFDRTRADSSHNGTTGTDLVDPVSLVVVLVSVVSVVVSPHQEYEYEPQSNHYQVSLLVNQVVCCVVPVRYAFEYAGTHQCLSCVNRGLEYAPSVLLSLLCCVQQVVVDDPVVSSSSLSVRNSRHHLSSQSNYEQENDDQAAWQNLQRDVDVLLVLLSLVVSLQGRHHYYDYAQVQFSDGAHGPPSSSRHHDPPSVSGPVVSNVSSSLSSVLSVLACQSNRFDWDWDDPDPQWIWIWGDDDPWIKIKTWRSFQAKDKDACVVVPQFQAFQSVGDGHPNVVCGIDIAHHRGMTMTTNDHRGD

Sequence (1392 aa):
MYKIIGREIYGKGRKGRYIVKFTRHWPQYAKNIYLIGEFTSLYPGFVKLRKIEEQGIVYLKLWPGEYGYGFQIDNDFENVLDPDNEEKKCVHTSFFPEYKKCLSKLVIKEPDNPLDKIIHIEESGFIHKFNGEIIIRLIAPTEINEPLIDLGNEIREPLTKHVVGDNIVYQYIIPSRSILRYRFIFNYNDKKLFYGDEGVSENSSYIVVNSKYIPGVDKPRWYMGTVYYQIFIDSFDNGDPNNDPPNRIKKTVPREYGYYGGDLAGIMKHIDHLEDLGVETIYLTPIFSSTSYHRYDTIDYKSIDKYLGTMEDFEKLVQVLHSRKIKIVLDITMHHTNPCNELFVKALREGENSPYWEMFSFLSPPPKEIVELMLKYIDGEECRSRELYKLDYFRNNKPFYEAFFNIWLMAKFNHDNPRTVDYFIDITKFWIDKGIDGFRIDVAMGIHYSWMKQYYEYIKNTYPDFLVLGELAENPRIYMDYFDSAMNYYLRKAILELLIYKRIDLNEFISRINNVYAYIPHYKALSLYNMLGSHDVPRIKSMVQNNKLLKLMYVLIFALPGSPVIYYGDEIGLEGGRDPDNRRPMIWDRGNWDLELYEHIKKLIRIYKSCRSMRHGYFLVENLGSNLLFIKRWINNEEIIFLLNVSSKDISVDLKKLGKYSFDIYNEKNIDQHVENNVLLRGYGFLILGSKPCNIMYKIIGREIYGKGRKGRYIVKFTRHWPQYAKNIYLIGEFTSLYPGFVKLRKIEEQGIVYLKLWPGEYGYGFQIDNDFENVLDPDNEEKKCVHTSFFPEYKKCLSKLVIKEPDNPLDKIIHIEESGFIHKFNGEIIIRLIAPTEINEPLIDLGNEIREPLTKHVVGDNIVYQYIIPSRSILRYRFIFNYNDKKLFYGDEGVSENSSYIVVNSKYIPGVDKPRWYMGTVYYQIFIDSFDNGDPNNDPPNRIKKTVPREYGYYGGDLAGIMKHIDHLEDLGVETIYLTPIFSSTSYHRYDTIDYKSIDKYLGTMEDFEKLVQVLHSRKIKIVLDITMHHTNPCNELFVKALREGENSPYWEMFSFLSPPPKEIVELMLKYIDGEECRSRELYKLDYFRNNKPFYEAFFNIWLMAKFNHDNPRTVDYFIDITKFWIDKGIDGFRIDVAMGIHYSWMKQYYEYIKNTYPDFLVLGELAENPRIYMDYFDSAMNYYLRKAILELLIYKRIDLNEFISRINNVYAYIPHYKALSLYNMLGSHDVPRIKSMVQNNKLLKLMYVLIFALPGSPVIYYGDEIGLEGGRDPDNRRPMIWDRGNWDLELYEHIKKLIRIYKSCRSMRHGYFLVENLGSNLLFIKRWINNEEIIFLLNVSSKDISVDLKKLGKYSFDIYNEKNIDQHVENNVLLRGYGFLILGSKPCNI